Protein AF-A0A7H8R3N7-F1 (afdb_monomer_lite)

Sequence (811 aa):
MASFWAKKWQYFGLAKYKSLKTDEFDDAEKDSGVRRHLVHGSESTSSLSSGSGSKAQYDDDDEERGANHRSWSTRSKLLMVVNLVVFCSSLALFFTGFYRQSSMPNSAYRKVSTWSPVMDDMEIPFVEKQVQGGLFPATKAEDQLLGRREPSPETDDLWLDYEIQRPFLLTREQVIELGKDPEKTVKYPDDVFGLGTEAYMGGMDVFHVLHCFNTIRKEAFKDYYFDGEQYHMEGYGEESQPKRRHSELFWVHLRHCTDIIVQFLMCNADTTMTTMTWLETQERPWPDFSVNKKCVDFDTLVRWRDENALNISQAGLVRRPPGAPETKMSEEYWRIPLHGQSSLPQKMSSSNKTLGATRTEKLAQWAVNLQYQDIPQEVIERTKELFLDWLGCAIAGRHHPAVSAIARYTTEMGPTAGKKSEFVDGSIGFLTSPAFAGLVNGASSHVVEQDDLHNRSMMHPATVIFPAALAVAQDIQANGKEFIAACVVGYEVGCRVGEYLGKNHYEMFHSTATGGVIGVAAAVGHLLKLDLDRMLSAIGTAGTQAAGLWQFLIDASHSKQVHTGKACFDGIFAAYTARDGLLGPRDILEGPRGMGNAYGRGSTKPEAIDRNLGQEFAVLLSSFKWHASCRHTHPSVDALLSLMQDHGLKFDDIESVVARTYRAALDVLGLGGRGETVHQSKFTMGFVLAVAARNGQAMITDFTEQGLHDSALRNFQDRVVMEYDADIDSKFPEEWQGTVIVTCKSGQKITKSVEYLKGDPQIPLTRSELETKTRALFEYGGYKDAEQVETVIQRAWNLELENNLIGFSFK

pLDDT: mean 82.22, std 20.98, range [23.33, 98.94]

Structure (mmCIF, N/CA/C/O backbone):
data_AF-A0A7H8R3N7-F1
#
_entry.id   AF-A0A7H8R3N7-F1
#
loop_
_atom_site.group_PDB
_atom_site.id
_atom_site.type_symbol
_atom_site.label_atom_id
_atom_site.label_alt_id
_atom_site.label_comp_id
_atom_site.label_asym_id
_atom_site.label_entity_id
_atom_site.label_seq_id
_atom_site.pdbx_PDB_ins_code
_atom_site.Cartn_x
_atom_site.Cartn_y
_atom_site.Cartn_z
_atom_site.occupancy
_atom_site.B_iso_or_equiv
_atom_site.auth_seq_id
_atom_site.auth_comp_id
_atom_site.auth_asym_id
_atom_site.auth_atom_id
_atom_site.pdbx_PDB_model_num
ATOM 1 N N . MET A 1 1 ? 18.270 -25.392 -95.622 1.00 31.83 1 MET A N 1
ATOM 2 C CA . MET A 1 1 ? 17.411 -26.011 -94.588 1.00 31.83 1 MET A CA 1
ATOM 3 C C . MET A 1 1 ? 17.807 -25.569 -93.157 1.00 31.83 1 MET A C 1
ATOM 5 O O . MET A 1 1 ? 18.094 -26.412 -92.328 1.00 31.83 1 MET A O 1
ATOM 9 N N . ALA A 1 2 ? 17.858 -24.304 -92.725 1.00 34.06 2 ALA A N 1
ATOM 10 C CA . ALA A 1 2 ? 17.556 -23.016 -93.355 1.00 34.06 2 ALA A CA 1
ATOM 11 C C . ALA A 1 2 ? 16.335 -23.063 -94.284 1.00 34.06 2 ALA A C 1
ATOM 13 O O . ALA A 1 2 ? 16.510 -23.044 -95.499 1.00 34.06 2 ALA A O 1
ATOM 14 N N . SER A 1 3 ? 15.153 -23.286 -93.695 1.00 27.88 3 SER A N 1
ATOM 15 C CA . SER A 1 3 ? 13.813 -23.030 -94.274 1.00 27.88 3 SER A CA 1
ATOM 16 C C . SER A 1 3 ? 12.661 -23.517 -93.374 1.00 27.88 3 SER A C 1
ATOM 18 O O . SER A 1 3 ? 11.564 -22.984 -93.488 1.00 27.88 3 SER A O 1
ATOM 20 N N . PHE A 1 4 ? 12.886 -24.488 -92.473 1.00 27.09 4 PHE A N 1
ATOM 21 C CA . PHE A 1 4 ? 11.803 -25.144 -91.707 1.00 27.09 4 PHE A CA 1
ATOM 22 C C . PHE A 1 4 ? 11.621 -24.672 -90.247 1.00 27.09 4 PHE A C 1
ATOM 24 O O . PHE A 1 4 ? 10.642 -25.028 -89.609 1.00 27.09 4 PHE A O 1
ATOM 31 N N . TRP A 1 5 ? 12.490 -23.789 -89.738 1.00 29.97 5 TRP A N 1
ATOM 32 C CA . TRP A 1 5 ? 12.222 -23.003 -88.515 1.00 29.97 5 TRP A CA 1
ATOM 33 C C . TRP A 1 5 ? 11.365 -21.747 -88.793 1.00 29.97 5 TRP A C 1
ATOM 35 O O . TRP A 1 5 ? 11.292 -20.824 -87.984 1.00 29.97 5 TRP A O 1
ATOM 45 N N . ALA A 1 6 ? 10.707 -21.692 -89.954 1.00 26.34 6 ALA A N 1
ATOM 46 C CA . ALA A 1 6 ? 9.798 -20.619 -90.327 1.00 26.34 6 ALA A CA 1
ATOM 47 C C . ALA A 1 6 ? 8.346 -20.972 -89.955 1.00 26.34 6 ALA A C 1
ATOM 49 O O . ALA A 1 6 ? 7.845 -22.024 -90.337 1.00 26.34 6 ALA A O 1
ATOM 50 N N . LYS A 1 7 ? 7.648 -20.017 -89.319 1.00 25.73 7 LYS A N 1
ATOM 51 C CA . LYS A 1 7 ? 6.187 -19.994 -89.070 1.00 25.73 7 LYS A CA 1
ATOM 52 C C . LYS A 1 7 ? 5.615 -20.973 -88.021 1.00 25.73 7 LYS A C 1
ATOM 54 O O . LYS A 1 7 ? 4.729 -21.760 -88.337 1.00 25.73 7 LYS A O 1
ATOM 59 N N . LYS A 1 8 ? 5.940 -20.752 -86.741 1.00 26.33 8 LYS A N 1
ATOM 60 C CA . LYS A 1 8 ? 4.974 -20.135 -85.792 1.00 26.33 8 LYS A CA 1
ATOM 61 C C . LYS A 1 8 ? 5.592 -19.857 -84.413 1.00 26.33 8 LYS A C 1
ATOM 63 O O . LYS A 1 8 ? 5.417 -20.596 -83.455 1.00 26.33 8 LYS A O 1
ATOM 68 N N . TRP A 1 9 ? 6.231 -18.695 -84.310 1.00 25.81 9 TRP A N 1
ATOM 69 C CA . TRP A 1 9 ? 6.044 -17.843 -83.135 1.00 25.81 9 TRP A CA 1
ATOM 70 C C . TRP A 1 9 ? 4.734 -17.068 -83.326 1.00 25.81 9 TRP A C 1
ATOM 72 O O . TRP A 1 9 ? 4.599 -16.376 -84.333 1.00 25.81 9 TRP A O 1
ATOM 82 N N . GLN A 1 10 ? 3.791 -17.220 -82.397 1.00 24.61 10 GLN A N 1
ATOM 83 C CA . GLN A 1 10 ? 2.592 -16.397 -82.141 1.00 24.61 10 GLN A CA 1
ATOM 84 C C . GLN A 1 10 ? 1.836 -17.163 -81.040 1.00 24.61 10 GLN A C 1
ATOM 86 O O . GLN A 1 10 ? 1.342 -18.252 -81.306 1.00 24.61 10 GLN A O 1
ATOM 91 N N . TYR A 1 11 ? 1.818 -16.726 -79.783 1.00 23.48 11 TYR A N 1
ATOM 92 C CA . TYR A 1 11 ? 1.138 -15.513 -79.322 1.00 23.48 11 TYR A CA 1
ATOM 93 C C . TYR A 1 11 ? 1.874 -14.882 -78.112 1.00 23.48 11 TYR A C 1
ATOM 95 O O . TYR A 1 11 ? 2.079 -15.581 -77.133 1.00 23.48 11 TYR A O 1
ATOM 103 N N . PHE A 1 12 ? 2.226 -13.587 -78.233 1.00 24.69 12 PHE A N 1
ATOM 104 C CA . PHE A 1 12 ? 2.406 -12.511 -77.216 1.00 24.69 12 PHE A CA 1
ATOM 105 C C . PHE A 1 12 ? 3.053 -12.846 -75.845 1.00 24.69 12 PHE A C 1
ATOM 107 O O . PHE A 1 12 ? 2.667 -13.785 -75.174 1.00 24.69 12 PHE A O 1
ATOM 114 N N . GLY A 1 13 ? 4.029 -12.095 -75.317 1.00 24.45 13 GLY A N 1
ATOM 115 C CA . GLY A 1 13 ? 4.228 -10.631 -75.339 1.00 24.45 13 GLY A CA 1
ATOM 116 C C . GLY A 1 13 ? 4.019 -10.110 -73.900 1.00 24.45 13 GLY A C 1
ATOM 117 O O . GLY A 1 13 ? 3.072 -10.534 -73.260 1.00 24.45 13 GLY A O 1
ATOM 118 N N . LEU A 1 14 ? 4.846 -9.245 -73.301 1.00 26.91 14 LEU A N 1
ATOM 119 C CA . LEU A 1 14 ? 5.340 -7.962 -73.814 1.00 26.91 14 LEU A CA 1
ATOM 120 C C . LEU A 1 14 ? 6.541 -7.405 -73.005 1.00 26.91 14 LEU A C 1
ATOM 122 O O . LEU A 1 14 ? 6.677 -7.674 -71.822 1.00 26.91 14 LEU A O 1
ATOM 126 N N . ALA A 1 15 ? 7.312 -6.535 -73.675 1.00 25.20 15 ALA A N 1
ATOM 127 C CA . ALA A 1 15 ? 7.914 -5.278 -73.179 1.00 25.20 15 ALA A CA 1
ATOM 128 C C . ALA A 1 15 ? 8.802 -5.289 -71.904 1.00 25.20 15 ALA A C 1
ATOM 130 O O . ALA A 1 15 ? 8.335 -5.424 -70.786 1.00 25.20 15 ALA A O 1
ATOM 131 N N . LYS A 1 16 ? 10.120 -5.078 -72.062 1.00 24.58 16 LYS A N 1
ATOM 132 C CA . LYS A 1 16 ? 10.811 -3.768 -71.902 1.00 24.58 16 LYS A CA 1
ATOM 133 C C . LYS A 1 16 ? 10.695 -3.131 -70.502 1.00 24.58 16 LYS A C 1
ATOM 135 O O . LYS A 1 16 ? 9.652 -2.576 -70.196 1.00 24.58 16 LYS A O 1
ATOM 140 N N . TYR A 1 17 ? 11.840 -2.911 -69.847 1.00 23.33 17 TYR A N 1
ATOM 141 C CA . TYR A 1 17 ? 12.295 -1.540 -69.551 1.00 23.33 17 TYR A CA 1
ATOM 142 C C . TYR A 1 17 ? 13.833 -1.438 -69.555 1.00 23.33 17 TYR A C 1
ATOM 144 O O . TYR A 1 17 ? 14.530 -2.451 -69.534 1.00 23.33 17 TYR A O 1
ATOM 152 N N . LYS A 1 18 ? 14.352 -0.215 -69.721 1.00 25.56 18 LYS A N 1
ATOM 153 C CA . LYS A 1 18 ? 15.781 0.105 -69.919 1.00 25.56 18 LYS A CA 1
ATOM 154 C C . LYS A 1 18 ? 16.507 0.423 -68.606 1.00 25.56 18 LYS A C 1
ATOM 156 O O . LYS A 1 18 ? 15.899 0.911 -67.663 1.00 25.56 18 LYS A O 1
ATOM 161 N N . SER A 1 19 ? 17.826 0.241 -68.637 1.00 24.84 19 SER A N 1
ATOM 162 C CA . SER A 1 19 ? 18.806 0.745 -67.669 1.00 24.84 19 SER A CA 1
ATOM 163 C C . SER A 1 19 ? 18.938 2.275 -67.645 1.00 24.84 19 SER A C 1
ATOM 165 O O . SER A 1 19 ? 18.622 2.928 -68.638 1.00 24.84 19 SER A O 1
ATOM 167 N N . LEU A 1 20 ? 19.493 2.792 -66.537 1.00 23.84 20 LEU A N 1
ATOM 168 C CA . LEU A 1 20 ? 20.510 3.862 -66.382 1.00 23.84 20 LEU A CA 1
ATOM 169 C C . LEU A 1 20 ? 20.881 3.865 -64.869 1.00 23.84 20 LEU A C 1
ATOM 171 O O . LEU A 1 20 ? 19.971 3.888 -64.052 1.00 23.84 20 LEU A O 1
ATOM 175 N N . LYS A 1 21 ? 22.106 3.525 -64.431 1.00 25.42 21 LYS A N 1
ATOM 176 C CA . LYS A 1 21 ? 23.407 4.250 -64.434 1.00 25.42 21 LYS A CA 1
ATOM 177 C C . LYS A 1 21 ? 23.644 5.125 -63.184 1.00 25.42 21 LYS A C 1
ATOM 179 O O . LYS A 1 21 ? 22.903 6.079 -63.006 1.00 25.42 21 LYS A O 1
ATOM 184 N N . THR A 1 22 ? 24.719 4.808 -62.452 1.00 24.56 22 THR A N 1
ATOM 185 C CA . THR A 1 22 ? 25.706 5.650 -61.712 1.00 24.56 22 THR A CA 1
ATOM 186 C C . THR A 1 22 ? 26.640 4.635 -61.027 1.00 24.56 22 THR A C 1
ATOM 188 O O . THR A 1 22 ? 26.150 3.843 -60.228 1.00 24.56 22 THR A O 1
ATOM 191 N N . ASP A 1 23 ? 27.861 4.359 -61.492 1.00 26.38 23 ASP A N 1
ATOM 192 C CA . ASP A 1 23 ? 29.074 5.203 -61.555 1.00 26.38 23 ASP A CA 1
ATOM 193 C C . ASP A 1 23 ? 29.643 5.533 -60.147 1.00 26.38 23 ASP A C 1
ATOM 195 O O . ASP A 1 23 ? 28.999 6.245 -59.387 1.00 26.38 23 ASP A O 1
ATOM 199 N N . GLU A 1 24 ? 30.837 4.974 -59.874 1.00 27.67 24 GLU A N 1
ATOM 200 C CA . GLU A 1 24 ? 31.939 5.389 -58.966 1.00 27.67 24 GLU A CA 1
ATOM 201 C C . GLU A 1 24 ? 31.663 5.769 -57.488 1.00 27.67 24 GLU A C 1
ATOM 203 O O . GLU A 1 24 ? 30.911 6.690 -57.199 1.00 27.67 24 GLU A O 1
ATOM 208 N N . PHE A 1 25 ? 32.383 5.135 -56.544 1.00 24.77 25 PHE A N 1
ATOM 209 C CA . PHE A 1 25 ? 33.492 5.775 -55.798 1.00 24.77 25 PHE A CA 1
ATOM 210 C C . PHE A 1 25 ? 34.283 4.759 -54.942 1.00 24.77 25 PHE A C 1
ATOM 212 O O . PHE A 1 25 ? 33.699 3.890 -54.297 1.00 24.77 25 PHE A O 1
ATOM 219 N N . ASP A 1 26 ? 35.612 4.891 -54.967 1.00 26.94 26 ASP A N 1
ATOM 220 C CA . ASP A 1 26 ? 36.598 4.160 -54.151 1.00 26.94 26 ASP A CA 1
ATOM 221 C C . ASP A 1 26 ? 36.945 4.936 -52.853 1.00 26.94 26 ASP A C 1
ATOM 223 O O . ASP A 1 26 ? 36.468 6.053 -52.648 1.00 26.94 26 ASP A O 1
ATOM 227 N N . ASP A 1 27 ? 37.841 4.356 -52.043 1.00 27.66 27 ASP A N 1
ATOM 228 C CA . ASP A 1 27 ? 38.577 4.944 -50.903 1.00 27.66 27 ASP A CA 1
ATOM 229 C C . ASP A 1 27 ? 37.823 5.249 -49.586 1.00 27.66 27 ASP A C 1
ATOM 231 O O . ASP A 1 27 ? 37.059 6.204 -49.463 1.00 27.66 27 ASP A O 1
ATOM 235 N N . ALA A 1 28 ? 38.200 4.534 -48.512 1.00 27.09 28 ALA A N 1
ATOM 236 C CA . ALA A 1 28 ? 39.178 5.061 -47.539 1.00 27.09 28 ALA A CA 1
ATOM 237 C C . ALA A 1 28 ? 39.410 4.093 -46.354 1.00 27.09 28 ALA A C 1
ATOM 239 O O . ALA A 1 28 ? 38.568 3.952 -45.468 1.00 27.09 28 ALA A O 1
ATOM 240 N N . GLU A 1 29 ? 40.602 3.492 -46.273 1.00 26.83 29 GLU A N 1
ATOM 241 C CA . GLU A 1 29 ? 41.073 2.746 -45.096 1.00 26.83 29 GLU A CA 1
ATOM 242 C C . GLU A 1 29 ? 42.353 3.408 -44.542 1.00 26.83 29 GLU A C 1
ATOM 244 O O . GLU A 1 29 ? 43.325 3.532 -45.291 1.00 26.83 29 GLU A O 1
ATOM 249 N N . LYS A 1 30 ? 42.337 3.812 -43.250 1.00 27.97 30 LYS A N 1
ATOM 250 C CA . LYS A 1 30 ? 43.459 4.084 -42.295 1.00 27.97 30 LYS A CA 1
ATOM 251 C C . LYS A 1 30 ? 43.312 5.374 -41.472 1.00 27.97 30 LYS A C 1
ATOM 253 O O . LYS A 1 30 ? 43.502 6.464 -41.993 1.00 27.97 30 LYS A O 1
ATOM 258 N N . ASP A 1 31 ? 43.113 5.207 -40.164 1.00 27.38 31 ASP A N 1
ATOM 259 C CA . ASP A 1 31 ? 43.967 5.654 -39.032 1.00 27.38 31 ASP A CA 1
ATOM 260 C C . ASP A 1 31 ? 43.175 5.375 -37.734 1.00 27.38 31 ASP A C 1
ATOM 262 O O . ASP A 1 31 ? 41.951 5.327 -37.771 1.00 27.38 31 ASP A O 1
ATOM 266 N N . SER A 1 32 ? 43.710 5.185 -36.527 1.00 27.53 32 SER A N 1
ATOM 267 C CA . SER A 1 32 ? 45.048 4.917 -35.968 1.00 27.53 32 SER A CA 1
ATOM 268 C C . SER A 1 32 ? 44.759 4.174 -34.630 1.00 27.53 32 SER A C 1
ATOM 270 O O . SER A 1 32 ? 43.687 4.331 -34.059 1.00 27.53 32 SER A O 1
ATOM 272 N N . GLY A 1 33 ? 45.540 3.238 -34.087 1.00 23.78 33 GLY A N 1
ATOM 273 C CA . GLY A 1 33 ? 46.953 3.329 -33.735 1.00 23.78 33 GLY A CA 1
ATOM 274 C C . GLY A 1 33 ? 47.128 3.399 -32.204 1.00 23.78 33 GLY A C 1
ATOM 275 O O . GLY A 1 33 ? 47.174 4.488 -31.644 1.00 23.78 33 GLY A O 1
ATOM 276 N N . VAL A 1 34 ? 47.309 2.259 -31.517 1.00 27.36 34 VAL A N 1
ATOM 277 C CA . VAL A 1 34 ? 47.821 2.218 -30.126 1.00 27.36 34 VAL A CA 1
ATOM 278 C C . VAL A 1 34 ? 48.918 1.155 -29.995 1.00 27.36 34 VAL A C 1
ATOM 280 O O . VAL A 1 34 ? 48.714 -0.018 -30.288 1.00 27.36 34 VAL A O 1
ATOM 283 N N . ARG A 1 35 ? 50.106 1.581 -29.548 1.00 26.42 35 ARG A N 1
ATOM 284 C CA . ARG A 1 35 ? 51.284 0.732 -29.279 1.00 26.42 35 ARG A CA 1
ATOM 285 C C . ARG A 1 35 ? 51.283 0.204 -27.840 1.00 26.42 35 ARG A C 1
ATOM 287 O O . ARG A 1 35 ? 50.884 0.949 -26.949 1.00 26.42 35 ARG A O 1
ATOM 294 N N . ARG A 1 36 ? 51.950 -0.939 -27.599 1.00 25.83 36 ARG A N 1
ATOM 295 C CA . ARG A 1 36 ? 52.885 -1.149 -26.459 1.00 25.83 36 ARG A CA 1
ATOM 296 C C . ARG A 1 36 ? 53.741 -2.430 -26.616 1.00 25.83 36 ARG A C 1
ATOM 298 O O . ARG A 1 36 ? 53.231 -3.536 -26.533 1.00 25.83 36 ARG A O 1
ATOM 305 N N . HIS A 1 37 ? 55.042 -2.247 -26.880 1.00 26.31 37 HIS A N 1
ATOM 306 C CA . HIS A 1 37 ? 56.188 -2.648 -26.024 1.00 26.31 37 HIS A CA 1
ATOM 307 C C . HIS A 1 37 ? 55.896 -3.582 -24.814 1.00 26.31 37 HIS A C 1
ATOM 309 O O . HIS A 1 37 ? 54.904 -3.345 -24.137 1.00 26.31 37 HIS A O 1
ATOM 315 N N . LEU A 1 38 ? 56.710 -4.573 -24.387 1.00 24.27 38 LEU A N 1
ATOM 316 C CA . LEU A 1 38 ? 58.171 -4.878 -24.440 1.00 24.27 38 LEU A CA 1
ATOM 317 C C . LEU A 1 38 ? 58.366 -6.398 -24.086 1.00 24.27 38 LEU A C 1
ATOM 319 O O . LEU A 1 38 ? 57.584 -6.907 -23.299 1.00 24.27 38 LEU A O 1
ATOM 323 N N . VAL A 1 39 ? 59.217 -7.200 -24.758 1.00 24.89 39 VAL A N 1
ATOM 324 C CA . VAL A 1 39 ? 60.613 -7.632 -24.412 1.00 24.89 39 VAL A CA 1
ATOM 325 C C . VAL A 1 39 ? 60.831 -8.749 -23.341 1.00 24.89 39 VAL A C 1
ATOM 327 O O . VAL A 1 39 ? 60.337 -8.659 -22.227 1.00 24.89 39 VAL A O 1
ATOM 330 N N . HIS A 1 40 ? 61.738 -9.690 -23.698 1.00 26.03 40 HIS A N 1
ATOM 331 C CA . HIS A 1 40 ? 62.552 -10.665 -22.911 1.00 26.03 40 HIS A CA 1
ATOM 332 C C . HIS A 1 40 ? 62.044 -12.082 -22.529 1.00 26.03 40 HIS A C 1
ATOM 334 O O . HIS A 1 40 ? 60.860 -12.310 -22.326 1.00 26.03 40 HIS A O 1
ATOM 340 N N . GLY A 1 41 ? 63.018 -13.020 -22.442 1.00 24.64 41 GLY A N 1
ATOM 341 C CA . GLY A 1 41 ? 62.880 -14.451 -22.090 1.00 24.64 41 GLY A CA 1
ATOM 342 C C . GLY A 1 41 ? 63.238 -15.436 -23.230 1.00 24.64 41 GLY A C 1
ATOM 343 O O . GLY A 1 41 ? 62.337 -16.029 -23.801 1.00 24.64 41 GLY A O 1
ATOM 344 N N . SER A 1 42 ? 64.442 -15.489 -23.821 1.00 25.03 42 SER A N 1
ATOM 345 C CA . SER A 1 42 ? 65.704 -16.112 -23.345 1.00 25.03 42 SER A CA 1
ATOM 346 C C . SER A 1 42 ? 65.637 -17.592 -22.911 1.00 25.03 42 SER A C 1
ATOM 348 O O . SER A 1 42 ? 65.253 -17.859 -21.781 1.00 25.03 42 SER A O 1
ATOM 350 N N . GLU A 1 43 ? 66.099 -18.508 -23.778 1.00 26.75 43 GLU A N 1
ATOM 351 C CA . GLU A 1 43 ? 67.103 -19.589 -23.558 1.00 26.75 43 GLU A CA 1
ATOM 352 C C . GLU A 1 43 ? 67.170 -20.456 -24.849 1.00 26.75 43 GLU A C 1
ATOM 354 O O . GLU A 1 43 ? 66.146 -20.717 -25.467 1.00 26.75 43 GLU A O 1
ATOM 359 N N . SER A 1 44 ? 68.322 -20.674 -25.507 1.00 26.50 44 SER A N 1
ATOM 360 C CA . SER A 1 44 ? 69.424 -21.608 -25.173 1.00 26.50 44 SER A CA 1
ATOM 361 C C . SER A 1 44 ? 68.953 -23.083 -25.161 1.00 26.50 44 SER A C 1
ATOM 363 O O . SER A 1 44 ? 67.998 -23.386 -24.467 1.00 26.50 44 SER A O 1
ATOM 365 N N . THR A 1 45 ? 69.513 -24.079 -25.863 1.00 28.02 45 THR A N 1
ATOM 366 C CA . THR A 1 45 ? 70.598 -24.203 -26.873 1.00 28.02 45 THR A CA 1
ATOM 367 C C . THR A 1 45 ? 70.180 -25.326 -27.883 1.00 28.02 45 THR A C 1
ATOM 369 O O . THR A 1 45 ? 69.040 -25.768 -27.814 1.00 28.02 45 THR A O 1
ATOM 372 N N . SER A 1 46 ? 70.942 -25.865 -28.852 1.00 26.56 46 SER A N 1
ATOM 373 C CA . SER A 1 46 ? 72.376 -25.797 -29.197 1.00 26.56 46 SER A CA 1
ATOM 374 C C . SER A 1 46 ? 72.665 -26.022 -30.704 1.00 26.56 46 SER A C 1
ATOM 376 O O . SER A 1 46 ? 71.815 -26.383 -31.509 1.00 26.56 46 SER A O 1
ATOM 378 N N . SER A 1 47 ? 73.923 -25.749 -31.045 1.00 25.86 47 SER A N 1
ATOM 379 C CA . SER A 1 47 ? 74.718 -25.982 -32.258 1.00 25.86 47 SER A CA 1
ATOM 380 C C . SER A 1 47 ? 74.799 -27.410 -32.823 1.00 25.86 47 SER A C 1
ATOM 382 O O . SER A 1 47 ? 74.885 -28.355 -32.045 1.00 25.86 47 SER A O 1
ATOM 384 N N . LEU A 1 48 ? 75.020 -27.518 -34.146 1.00 27.28 48 LEU A N 1
ATOM 385 C CA . LEU A 1 48 ? 76.188 -28.164 -34.806 1.00 27.28 48 LEU A CA 1
ATOM 386 C C . LEU A 1 48 ? 76.091 -27.946 -36.342 1.00 27.28 48 LEU A C 1
ATOM 388 O O . LEU A 1 48 ? 75.126 -28.352 -36.975 1.00 27.28 48 LEU A O 1
ATOM 392 N N . SER A 1 49 ? 76.933 -27.071 -36.913 1.00 27.33 49 SER A N 1
ATOM 393 C CA . SER A 1 49 ? 78.102 -27.409 -37.765 1.00 27.33 49 SER A CA 1
ATOM 394 C C . SER A 1 49 ? 77.734 -28.009 -39.145 1.00 27.33 49 SER A C 1
ATOM 396 O O . SER A 1 49 ? 77.296 -29.149 -39.210 1.00 27.33 49 SER A O 1
ATOM 398 N N . SER A 1 50 ? 77.771 -27.296 -40.281 1.00 27.12 50 SER A N 1
ATOM 399 C CA . SER A 1 50 ? 78.874 -26.578 -40.973 1.00 27.12 50 SER A CA 1
ATOM 400 C C . SER A 1 50 ? 79.387 -27.358 -42.194 1.00 27.12 50 SER A C 1
ATOM 402 O O . SER A 1 50 ? 79.739 -28.526 -42.065 1.00 27.12 50 SER A O 1
ATOM 404 N N . GLY A 1 51 ? 79.515 -26.682 -43.339 1.00 27.16 51 GLY A N 1
ATOM 405 C CA . GLY A 1 51 ? 80.125 -27.208 -44.570 1.00 27.16 51 GLY A CA 1
ATOM 406 C C . GLY A 1 51 ? 79.467 -26.592 -45.811 1.00 27.16 51 GLY A C 1
ATOM 407 O O . GLY A 1 51 ? 78.417 -27.048 -46.241 1.00 27.16 51 GLY A O 1
ATOM 408 N N . SER A 1 52 ? 79.899 -25.418 -46.288 1.00 27.86 52 SER A N 1
ATOM 409 C CA . SER A 1 52 ? 80.918 -25.276 -47.353 1.00 27.86 52 SER A CA 1
ATOM 410 C C . SER A 1 52 ? 80.685 -26.243 -48.533 1.00 27.86 52 SER A C 1
ATOM 412 O O . SER A 1 52 ? 80.865 -27.442 -48.372 1.00 27.86 52 SER A O 1
ATOM 414 N N . GLY A 1 53 ? 80.317 -25.840 -49.749 1.00 25.64 53 GLY A N 1
ATOM 415 C CA . GLY A 1 53 ? 80.333 -24.513 -50.357 1.00 25.64 53 GLY A CA 1
ATOM 416 C C . GLY A 1 53 ? 81.490 -24.372 -51.347 1.00 25.64 53 GLY A C 1
ATOM 417 O O . GLY A 1 53 ? 82.627 -24.178 -50.935 1.00 25.64 53 GLY A O 1
ATOM 418 N N . SER A 1 54 ? 81.174 -24.378 -52.642 1.00 27.62 54 SER A N 1
ATOM 419 C CA . SER A 1 54 ? 81.872 -23.582 -53.656 1.00 27.62 54 SER A CA 1
ATOM 420 C C . SER A 1 54 ? 80.982 -23.415 -54.892 1.00 27.62 54 SER A C 1
ATOM 422 O O . SER A 1 54 ? 80.290 -24.336 -55.321 1.00 27.62 54 SER A O 1
ATOM 424 N N . LYS A 1 55 ? 80.989 -22.205 -55.456 1.00 33.75 55 LYS A N 1
ATOM 425 C CA . LYS A 1 55 ? 80.669 -21.981 -56.868 1.00 33.75 55 LYS A CA 1
ATOM 426 C C . LYS A 1 55 ? 81.976 -22.105 -57.645 1.00 33.75 55 LYS A C 1
ATOM 428 O O . LYS A 1 55 ? 82.964 -21.504 -57.230 1.00 33.75 55 LYS A O 1
ATOM 433 N N . ALA A 1 56 ? 81.940 -22.754 -58.798 1.00 30.36 56 ALA A N 1
ATOM 434 C CA . ALA A 1 56 ? 82.791 -22.418 -59.933 1.00 30.36 56 ALA A CA 1
ATOM 435 C C . ALA A 1 56 ? 82.002 -22.710 -61.218 1.00 30.36 56 ALA A C 1
ATOM 437 O O . ALA A 1 56 ? 81.138 -23.584 -61.235 1.00 30.36 56 ALA A O 1
ATOM 438 N N . GLN A 1 57 ? 82.250 -21.902 -62.239 1.00 31.20 57 GLN A N 1
ATOM 439 C CA . GLN A 1 57 ? 81.524 -21.805 -63.508 1.00 31.20 57 GLN A CA 1
ATOM 440 C C . GLN A 1 57 ? 82.567 -21.842 -64.642 1.00 31.20 57 GLN A C 1
ATOM 442 O O . GLN A 1 57 ? 83.753 -21.722 -64.331 1.00 31.20 57 GLN A O 1
ATOM 447 N N . TYR A 1 58 ? 82.104 -21.916 -65.897 1.00 29.48 58 TYR A N 1
ATOM 448 C CA . TYR A 1 58 ? 82.876 -21.929 -67.156 1.00 29.48 58 TYR A CA 1
ATOM 449 C C . TYR A 1 58 ? 83.396 -23.332 -67.554 1.00 29.48 58 TYR A C 1
ATOM 451 O O . TYR A 1 58 ? 83.748 -24.120 -66.678 1.00 29.48 58 TYR A O 1
ATOM 459 N N . ASP A 1 59 ? 83.381 -23.747 -68.829 1.00 30.91 59 ASP A N 1
ATOM 460 C CA . ASP A 1 59 ? 83.136 -23.010 -70.093 1.00 30.91 59 ASP A CA 1
ATOM 461 C C . ASP A 1 59 ? 82.215 -23.765 -71.087 1.00 30.91 59 ASP A C 1
ATOM 463 O O . ASP A 1 59 ? 81.793 -24.894 -70.821 1.00 30.91 59 ASP A O 1
ATOM 467 N N . ASP A 1 60 ? 81.887 -23.093 -72.198 1.00 37.22 60 ASP A N 1
ATOM 468 C CA . ASP A 1 60 ? 81.132 -23.589 -73.364 1.00 37.22 60 ASP A CA 1
ATOM 469 C C . ASP A 1 60 ? 81.816 -24.761 -74.110 1.00 37.22 60 ASP A C 1
ATOM 471 O O . ASP A 1 60 ? 83.038 -24.898 -74.077 1.00 37.22 60 ASP A O 1
ATOM 475 N N . ASP A 1 61 ? 81.018 -25.599 -74.793 1.00 32.88 61 ASP A N 1
ATOM 476 C CA . ASP A 1 61 ? 81.092 -25.765 -76.263 1.00 32.88 61 ASP A CA 1
ATOM 477 C C . ASP A 1 61 ? 80.063 -26.796 -76.807 1.00 32.88 61 ASP A C 1
ATOM 479 O O . ASP A 1 61 ? 80.025 -27.958 -76.405 1.00 32.88 61 ASP A O 1
ATOM 483 N N . ASP A 1 62 ? 79.263 -26.313 -77.764 1.00 34.62 62 ASP A N 1
ATOM 484 C CA . ASP A 1 62 ? 78.728 -26.959 -78.979 1.00 34.62 62 ASP A CA 1
ATOM 485 C C . ASP A 1 62 ? 77.776 -28.195 -79.042 1.00 34.62 62 ASP A C 1
ATOM 487 O O . ASP A 1 62 ? 77.748 -29.128 -78.243 1.00 34.62 62 ASP A O 1
ATOM 491 N N . GLU A 1 63 ? 77.020 -28.155 -80.154 1.00 33.16 63 GLU A N 1
ATOM 492 C CA . GLU A 1 63 ? 76.281 -29.195 -80.903 1.00 33.16 63 GLU A CA 1
ATOM 493 C C . GLU A 1 63 ? 74.933 -29.801 -80.415 1.00 33.16 63 GLU A C 1
ATOM 495 O O . GLU A 1 63 ? 74.809 -30.628 -79.511 1.00 33.16 63 GLU A O 1
ATOM 500 N N . GLU A 1 64 ? 73.898 -29.443 -81.193 1.00 43.62 64 GLU A N 1
ATOM 501 C CA . GLU A 1 64 ? 72.651 -30.156 -81.520 1.00 43.62 64 GLU A CA 1
ATOM 502 C C . GLU A 1 64 ? 72.322 -31.485 -80.802 1.00 43.62 64 GLU A C 1
ATOM 504 O O . GLU A 1 64 ? 72.768 -32.561 -81.211 1.00 43.62 64 GLU A O 1
ATOM 509 N N . ARG A 1 65 ? 71.317 -31.474 -79.905 1.00 36.56 65 ARG A N 1
ATOM 510 C CA . ARG A 1 65 ? 70.411 -32.633 -79.724 1.00 36.56 65 ARG A CA 1
ATOM 511 C C . ARG A 1 65 ? 68.946 -32.223 -79.599 1.00 36.56 65 ARG A C 1
ATOM 513 O O . ARG A 1 65 ? 68.567 -31.428 -78.745 1.00 36.56 65 ARG A O 1
ATOM 520 N N . GLY A 1 66 ? 68.124 -32.795 -80.479 1.00 35.50 66 GLY A N 1
ATOM 521 C CA . GLY A 1 66 ? 66.727 -32.413 -80.668 1.00 35.50 66 GLY A CA 1
ATOM 522 C C . GLY A 1 66 ? 65.785 -32.749 -79.508 1.00 35.50 66 GLY A C 1
ATOM 523 O O . GLY A 1 66 ? 66.059 -33.589 -78.648 1.00 35.50 66 GLY A O 1
ATOM 524 N N . ALA A 1 67 ? 64.616 -32.107 -79.541 1.00 50.84 67 ALA A N 1
ATOM 525 C CA . ALA A 1 67 ? 63.520 -32.340 -78.612 1.00 50.84 67 ALA A CA 1
ATOM 526 C C . ALA A 1 67 ? 63.071 -33.811 -78.628 1.00 50.84 67 ALA A C 1
ATOM 528 O O . ALA A 1 67 ? 62.444 -34.270 -79.581 1.00 50.84 67 ALA A O 1
ATOM 529 N N . ASN A 1 68 ? 63.337 -34.538 -77.541 1.00 42.34 68 ASN A N 1
ATOM 530 C CA . ASN A 1 68 ? 62.827 -35.891 -77.344 1.00 42.34 68 ASN A CA 1
ATOM 531 C C . ASN A 1 68 ? 61.785 -35.913 -76.222 1.00 42.34 68 ASN A C 1
ATOM 533 O O . ASN A 1 68 ? 62.098 -35.798 -75.035 1.00 42.34 68 ASN A O 1
ATOM 537 N N . HIS A 1 69 ? 60.522 -36.080 -76.623 1.00 50.62 69 HIS A N 1
ATOM 538 C CA . HIS A 1 69 ? 59.391 -36.284 -75.724 1.00 50.62 69 HIS A CA 1
ATOM 539 C C . HIS A 1 69 ? 59.698 -37.379 -74.691 1.00 50.62 69 HIS A C 1
ATOM 541 O O . HIS A 1 69 ? 59.884 -38.544 -75.048 1.00 50.62 69 HIS A O 1
ATOM 547 N N . ARG A 1 70 ? 59.621 -37.051 -73.392 1.00 54.38 70 ARG A N 1
ATOM 548 C CA . ARG A 1 70 ? 59.472 -38.072 -72.342 1.00 54.38 70 ARG A CA 1
ATOM 549 C C . ARG A 1 70 ? 58.128 -38.775 -72.535 1.00 54.38 70 ARG A C 1
ATOM 551 O O . ARG A 1 70 ? 57.096 -38.319 -72.042 1.00 54.38 70 ARG A O 1
ATOM 558 N N . SER A 1 71 ? 58.132 -39.880 -73.279 1.00 60.59 71 SER A N 1
ATOM 559 C CA . SER A 1 71 ? 56.935 -40.693 -73.466 1.00 60.59 71 SER A CA 1
ATOM 560 C C . SER A 1 71 ? 56.485 -41.222 -72.103 1.00 60.59 71 SER A C 1
ATOM 562 O O . SER A 1 71 ? 57.267 -41.849 -71.385 1.00 60.59 71 SER A O 1
ATOM 564 N N . TRP A 1 72 ? 55.238 -40.942 -71.723 1.00 64.19 72 TRP A N 1
ATOM 565 C CA . TRP A 1 72 ? 54.691 -41.423 -70.457 1.00 64.19 72 TRP A CA 1
ATOM 566 C C . TRP A 1 72 ? 54.705 -42.953 -70.447 1.00 64.19 72 TRP A C 1
ATOM 568 O O . TRP A 1 72 ? 54.217 -43.577 -71.396 1.00 64.19 72 TRP A O 1
ATOM 578 N N . SER A 1 73 ? 55.230 -43.548 -69.371 1.00 75.38 73 SER A N 1
ATOM 579 C CA . SER A 1 73 ? 55.242 -45.005 -69.217 1.00 75.38 73 SER A CA 1
ATOM 580 C C . SER A 1 73 ? 53.819 -45.566 -69.307 1.00 75.38 73 SER A C 1
ATOM 582 O O . SER A 1 73 ? 52.855 -44.892 -68.930 1.00 75.38 73 SER A O 1
ATOM 584 N N . THR A 1 74 ? 53.664 -46.813 -69.754 1.00 75.06 74 THR A N 1
ATOM 585 C CA . THR A 1 74 ? 52.344 -47.463 -69.837 1.00 75.06 74 THR A CA 1
ATOM 586 C C . THR A 1 74 ? 51.616 -47.450 -68.487 1.00 75.06 74 THR A C 1
ATOM 588 O O . THR A 1 74 ? 50.408 -47.239 -68.449 1.00 75.06 74 THR A O 1
ATOM 591 N N . ARG A 1 75 ? 52.355 -47.559 -67.368 1.00 77.38 75 ARG A N 1
ATOM 592 C CA . ARG A 1 75 ? 51.814 -47.415 -66.004 1.00 77.38 75 ARG A CA 1
ATOM 593 C C . ARG A 1 75 ? 51.328 -45.992 -65.709 1.00 77.38 75 ARG A C 1
ATOM 595 O O . ARG A 1 75 ? 50.254 -45.834 -65.148 1.00 77.38 75 ARG A O 1
ATOM 602 N N . SER A 1 76 ? 52.075 -44.965 -66.116 1.00 78.88 76 SER A N 1
ATOM 603 C CA . SER A 1 76 ? 51.690 -43.555 -65.941 1.00 78.88 76 SER A CA 1
ATOM 604 C C . SER A 1 76 ? 50.447 -43.198 -66.763 1.00 78.88 76 SER A C 1
ATOM 606 O O . SER A 1 76 ? 49.555 -42.524 -66.259 1.00 78.88 76 SER A O 1
ATOM 608 N N . LYS A 1 77 ? 50.352 -43.693 -68.006 1.00 81.31 77 LYS A N 1
ATOM 609 C CA . LYS A 1 77 ? 49.155 -43.541 -68.851 1.00 81.31 77 LYS A CA 1
ATOM 610 C C . LYS A 1 77 ? 47.946 -44.253 -68.240 1.00 81.31 77 LYS A C 1
ATOM 612 O O . LYS A 1 77 ? 46.877 -43.660 -68.164 1.00 81.31 77 LYS A O 1
ATOM 617 N N . LEU A 1 78 ? 48.126 -45.484 -67.751 1.00 84.12 78 LEU A N 1
ATOM 618 C CA . LEU A 1 78 ? 47.070 -46.246 -67.080 1.00 84.12 78 LEU A CA 1
ATOM 619 C C . LEU A 1 78 ? 46.577 -45.537 -65.809 1.00 84.12 78 LEU A C 1
ATOM 621 O O . LEU A 1 78 ? 45.376 -45.368 -65.643 1.00 84.12 78 LEU A O 1
ATOM 625 N N . LEU A 1 79 ? 47.486 -45.058 -64.953 1.00 85.44 79 LEU A N 1
ATOM 626 C CA . LEU A 1 79 ? 47.136 -44.288 -63.753 1.00 85.44 79 LEU A CA 1
ATOM 627 C C . LEU A 1 79 ? 46.406 -42.984 -64.090 1.00 85.44 79 LEU A C 1
ATOM 629 O O . LEU A 1 79 ? 45.452 -42.636 -63.400 1.00 85.44 79 LEU A O 1
ATOM 633 N N . MET A 1 80 ? 46.806 -42.276 -65.148 1.00 86.31 80 MET A N 1
ATOM 634 C CA . MET A 1 80 ? 46.104 -41.072 -65.601 1.00 86.31 80 MET A CA 1
ATOM 635 C C . MET A 1 80 ? 44.677 -41.393 -66.067 1.00 86.31 80 MET A C 1
ATOM 637 O O . MET A 1 80 ? 43.746 -40.699 -65.672 1.00 86.31 80 MET A O 1
ATOM 641 N N . VAL A 1 81 ? 44.489 -42.468 -66.843 1.00 87.88 81 VAL A N 1
ATOM 642 C CA . VAL A 1 81 ? 43.160 -42.932 -67.281 1.00 87.88 81 VAL A CA 1
ATOM 643 C C . VAL A 1 81 ? 42.299 -43.361 -66.090 1.00 87.88 81 VAL A C 1
ATOM 645 O O . VAL A 1 81 ? 41.142 -42.964 -66.019 1.00 87.88 81 VAL A O 1
ATOM 648 N N . VAL A 1 82 ? 42.851 -44.101 -65.123 1.00 90.94 82 VAL A N 1
ATOM 649 C CA . VAL A 1 82 ? 42.128 -44.499 -63.901 1.00 90.94 82 VAL A CA 1
ATOM 650 C C . VAL A 1 82 ? 41.698 -43.274 -63.089 1.00 90.94 82 VAL A C 1
ATOM 652 O O . VAL A 1 82 ? 40.539 -43.198 -62.693 1.00 90.94 82 VAL A O 1
ATOM 655 N N . ASN A 1 83 ? 42.575 -42.284 -62.894 1.00 90.75 83 ASN A N 1
ATOM 656 C CA . ASN A 1 83 ? 42.210 -41.042 -62.202 1.00 90.75 83 ASN A CA 1
ATOM 657 C C . ASN A 1 83 ? 41.146 -40.236 -62.965 1.00 90.75 83 ASN A C 1
ATOM 659 O O . ASN A 1 83 ? 40.249 -39.686 -62.337 1.00 90.75 83 ASN A O 1
ATOM 663 N N . LEU A 1 84 ? 41.198 -40.206 -64.302 1.00 92.00 84 LEU A N 1
ATOM 664 C CA . LEU A 1 84 ? 40.159 -39.592 -65.138 1.00 92.00 84 LEU A CA 1
ATOM 665 C C . LEU A 1 84 ? 38.808 -40.300 -64.988 1.00 92.00 84 LEU A C 1
ATOM 667 O O . LEU A 1 84 ? 37.798 -39.628 -64.805 1.00 92.00 84 LEU A O 1
ATOM 671 N N . VAL A 1 85 ? 38.783 -41.637 -65.001 1.00 92.62 85 VAL A N 1
ATOM 672 C CA . VAL A 1 85 ? 37.556 -42.415 -64.764 1.00 92.62 85 VAL A CA 1
ATOM 673 C C . VAL A 1 85 ? 37.007 -42.137 -63.366 1.00 92.62 85 VAL A C 1
ATOM 675 O O . VAL A 1 85 ? 35.835 -41.802 -63.250 1.00 92.62 85 VAL A O 1
ATOM 678 N N . VAL A 1 86 ? 37.841 -42.180 -62.321 1.00 93.69 86 VAL A N 1
ATOM 679 C CA . VAL A 1 86 ? 37.420 -41.866 -60.943 1.00 93.69 86 VAL A CA 1
ATOM 680 C C . VAL A 1 86 ? 36.888 -40.433 -60.834 1.00 93.69 86 VAL A C 1
ATOM 682 O O . VAL A 1 86 ? 35.824 -40.229 -60.261 1.00 93.69 86 VAL A O 1
ATOM 685 N N . PHE A 1 87 ? 37.565 -39.444 -61.421 1.00 93.00 87 PHE A N 1
ATOM 686 C CA . PHE A 1 87 ? 37.123 -38.047 -61.410 1.00 93.00 87 PHE A CA 1
ATOM 687 C C . PHE A 1 87 ? 35.783 -37.857 -62.135 1.00 93.00 87 PHE A C 1
ATOM 689 O O . PHE A 1 87 ? 34.868 -37.245 -61.586 1.00 93.00 87 PHE A O 1
ATOM 696 N N . CYS A 1 88 ? 35.623 -38.431 -63.331 1.00 93.12 88 CYS A N 1
ATOM 697 C CA . CYS A 1 88 ? 34.366 -38.388 -64.077 1.00 93.12 88 CYS A CA 1
ATOM 698 C C . CYS A 1 88 ? 33.231 -39.135 -63.358 1.00 93.12 88 CYS A C 1
ATOM 700 O O . CYS A 1 88 ? 32.102 -38.650 -63.358 1.00 93.12 88 CYS A O 1
ATOM 702 N N . SER A 1 89 ? 33.511 -40.267 -62.704 1.00 90.81 89 SER A N 1
ATOM 703 C CA . SER A 1 89 ? 32.540 -40.982 -61.867 1.00 90.81 89 SER A CA 1
ATOM 704 C C . SER A 1 89 ? 32.135 -40.168 -60.637 1.00 90.81 89 SER A C 1
ATOM 706 O O . SER A 1 89 ? 30.947 -40.082 -60.341 1.00 90.81 89 SER A O 1
ATOM 708 N N . SER A 1 90 ? 33.079 -39.510 -59.959 1.00 92.06 90 SER A N 1
ATOM 709 C CA . SER A 1 90 ? 32.790 -38.611 -58.835 1.00 92.06 90 SER A CA 1
ATOM 710 C C . SER A 1 90 ? 31.968 -37.394 -59.266 1.00 92.06 90 SER A C 1
ATOM 712 O O . SER A 1 90 ? 31.017 -37.038 -58.574 1.00 92.06 90 SER A O 1
ATOM 714 N N . LEU A 1 91 ? 32.254 -36.798 -60.433 1.00 91.31 91 LEU A N 1
ATOM 715 C CA . LEU A 1 91 ? 31.391 -35.766 -61.021 1.00 91.31 91 LEU A CA 1
ATOM 716 C C . LEU A 1 91 ? 29.989 -36.314 -61.304 1.00 91.31 91 LEU A C 1
ATOM 718 O O . LEU A 1 91 ? 29.008 -35.676 -60.937 1.00 91.31 91 LEU A O 1
ATOM 722 N N . ALA A 1 92 ? 29.874 -37.489 -61.926 1.00 88.44 92 ALA A N 1
ATOM 723 C CA . ALA A 1 92 ? 28.578 -38.092 -62.224 1.00 88.44 92 ALA A CA 1
ATOM 724 C C . ALA A 1 92 ? 27.764 -38.362 -60.947 1.00 88.44 92 ALA A C 1
ATOM 726 O O . ALA A 1 92 ? 26.571 -38.071 -60.920 1.00 88.44 92 ALA A O 1
ATOM 727 N N . LEU A 1 93 ? 28.395 -38.840 -59.870 1.00 88.38 93 LEU A N 1
ATOM 728 C CA . LEU A 1 93 ? 27.759 -39.027 -58.560 1.00 88.38 93 LEU A CA 1
ATOM 729 C C . LEU A 1 93 ? 27.353 -37.693 -57.909 1.00 88.38 93 LEU A C 1
ATOM 731 O O . LEU A 1 93 ? 26.252 -37.587 -57.375 1.00 88.38 93 LEU A O 1
ATOM 735 N N . PHE A 1 94 ? 28.187 -36.655 -58.008 1.00 84.56 94 PHE A N 1
ATOM 736 C CA . PHE A 1 94 ? 27.863 -35.314 -57.512 1.00 84.56 94 PHE A CA 1
ATOM 737 C C . PHE A 1 94 ? 26.668 -34.698 -58.259 1.00 84.56 94 PHE A C 1
ATOM 739 O O . PHE A 1 94 ? 25.700 -34.261 -57.637 1.00 84.56 94 PHE A O 1
ATOM 746 N N . PHE A 1 95 ? 26.688 -34.722 -59.595 1.00 83.50 95 PHE A N 1
ATOM 747 C CA . PHE A 1 95 ? 25.607 -34.182 -60.421 1.00 83.50 95 PHE A CA 1
ATOM 748 C C . PHE A 1 95 ? 24.319 -35.005 -60.325 1.00 83.50 95 PHE A C 1
ATOM 750 O O . PHE A 1 95 ? 23.243 -34.413 -60.287 1.00 83.50 95 PHE A O 1
ATOM 757 N N . THR A 1 96 ? 24.387 -36.337 -60.226 1.00 80.06 96 THR A N 1
ATOM 758 C CA . THR A 1 96 ? 23.183 -37.158 -59.990 1.00 80.06 96 THR A CA 1
ATOM 759 C C . THR A 1 96 ? 22.618 -36.954 -58.587 1.00 80.06 96 THR A C 1
ATOM 761 O O . THR A 1 96 ? 21.401 -36.882 -58.457 1.00 80.06 96 THR A O 1
ATOM 764 N N . GLY A 1 97 ? 23.453 -36.774 -57.558 1.00 74.44 97 GLY A N 1
ATOM 765 C CA . GLY A 1 97 ? 23.002 -36.401 -56.213 1.00 74.44 97 GLY A CA 1
ATOM 766 C C . GLY A 1 97 ? 22.282 -35.047 -56.190 1.00 74.44 97 GLY A C 1
ATOM 767 O O . GLY A 1 97 ? 21.148 -34.956 -55.720 1.00 74.44 97 GLY A O 1
ATOM 768 N N . PHE A 1 98 ? 22.896 -34.015 -56.778 1.00 75.25 98 PHE A N 1
ATOM 769 C CA . PHE A 1 98 ? 22.322 -32.667 -56.868 1.00 75.25 98 PHE A CA 1
ATOM 770 C C . PHE A 1 98 ? 21.030 -32.626 -57.702 1.00 75.25 98 PHE A C 1
ATOM 772 O O . PHE A 1 98 ? 20.036 -32.017 -57.298 1.00 75.25 98 PHE A O 1
ATOM 779 N N . TYR A 1 99 ? 21.011 -33.318 -58.846 1.00 73.62 99 TYR A N 1
ATOM 780 C CA . TYR A 1 99 ? 19.818 -33.442 -59.682 1.00 73.62 99 TYR A CA 1
ATOM 781 C C . TYR A 1 99 ? 18.696 -34.172 -58.938 1.00 73.62 99 TYR A C 1
ATOM 783 O O . TYR A 1 99 ? 17.582 -33.662 -58.885 1.00 73.62 99 TYR A O 1
ATOM 791 N N . ARG A 1 100 ? 19.002 -35.299 -58.275 1.00 69.94 100 ARG A N 1
ATOM 792 C CA . ARG A 1 100 ? 18.026 -36.080 -57.502 1.00 69.94 100 ARG A CA 1
ATOM 793 C C . ARG A 1 100 ? 17.411 -35.270 -56.363 1.00 69.94 100 ARG A C 1
ATOM 795 O O . ARG A 1 100 ? 16.208 -35.361 -56.162 1.00 69.94 100 ARG A O 1
ATOM 802 N N . GLN A 1 101 ? 18.198 -34.454 -55.656 1.00 65.19 101 GLN A N 1
ATOM 803 C CA . GLN A 1 101 ? 17.680 -33.569 -54.605 1.00 65.19 101 GLN A CA 1
ATOM 804 C C . GLN A 1 101 ? 16.772 -32.462 -55.173 1.00 65.19 101 GLN A C 1
ATOM 806 O O . GLN A 1 101 ? 15.789 -32.081 -54.539 1.00 65.19 101 GLN A O 1
ATOM 811 N N . SER A 1 102 ? 17.084 -31.970 -56.375 1.00 65.50 102 SER A N 1
ATOM 812 C CA . SER A 1 102 ? 16.301 -30.945 -57.078 1.00 65.50 102 SER A CA 1
ATOM 813 C C . SER A 1 102 ? 14.984 -31.488 -57.650 1.00 65.50 102 SER A C 1
ATOM 815 O O . SER A 1 102 ? 13.997 -30.759 -57.706 1.00 65.50 102 SER A O 1
ATOM 817 N N . SER A 1 103 ? 14.965 -32.764 -58.052 1.00 69.50 103 SER A N 1
ATOM 818 C CA . SER A 1 103 ? 13.851 -33.428 -58.741 1.00 69.50 103 SER A CA 1
ATOM 819 C C . SER A 1 103 ? 12.923 -34.250 -57.836 1.00 69.50 103 SER A C 1
ATOM 821 O O . SER A 1 103 ? 12.106 -35.009 -58.354 1.00 69.50 103 SER A O 1
ATOM 823 N N . MET A 1 104 ? 13.047 -34.168 -56.505 1.00 78.62 104 MET A N 1
ATOM 824 C CA . MET A 1 104 ? 12.066 -34.790 -55.603 1.00 78.62 104 MET A CA 1
ATOM 825 C C . MET A 1 104 ? 10.712 -34.058 -55.685 1.00 78.62 104 MET A C 1
ATOM 827 O O . MET A 1 104 ? 10.710 -32.822 -55.706 1.00 78.62 104 MET A O 1
ATOM 831 N N . PRO A 1 105 ? 9.570 -34.774 -55.658 1.00 82.12 105 PRO A N 1
ATOM 832 C CA . PRO A 1 105 ? 8.255 -34.157 -55.508 1.00 82.12 105 PRO A CA 1
ATOM 833 C C . PRO A 1 105 ? 8.224 -33.220 -54.300 1.00 82.12 105 PRO A C 1
ATOM 835 O O . PRO A 1 105 ? 8.768 -33.536 -53.237 1.00 82.12 105 PRO A O 1
ATOM 838 N N . ASN A 1 106 ? 7.619 -32.043 -54.464 1.00 89.06 106 ASN A N 1
ATOM 839 C CA . ASN A 1 106 ? 7.511 -31.028 -53.414 1.00 89.06 106 ASN A CA 1
ATOM 840 C C . ASN A 1 106 ? 8.866 -30.581 -52.806 1.00 89.06 106 ASN A C 1
ATOM 842 O O . ASN A 1 106 ? 8.918 -30.153 -51.653 1.00 89.06 106 ASN A O 1
ATOM 846 N N . SER A 1 107 ? 9.977 -30.637 -53.559 1.00 85.62 107 SER A N 1
ATOM 847 C CA . SER A 1 107 ? 11.331 -30.295 -53.068 1.00 85.62 107 SER A CA 1
ATOM 848 C C . SER A 1 107 ? 11.465 -28.887 -52.466 1.00 85.62 107 SER A C 1
ATOM 850 O O . SER A 1 107 ? 12.295 -28.677 -51.580 1.00 85.62 107 SER A O 1
ATOM 852 N N . ALA A 1 108 ? 10.646 -27.924 -52.902 1.00 83.88 108 ALA A N 1
ATOM 853 C CA . ALA A 1 108 ? 10.550 -26.599 -52.289 1.00 83.88 108 ALA A CA 1
ATOM 854 C C . ALA A 1 108 ? 9.795 -26.631 -50.947 1.00 83.88 108 ALA A C 1
ATOM 856 O O . ALA A 1 108 ? 10.276 -26.078 -49.961 1.00 83.88 108 ALA A O 1
ATOM 857 N N . TYR A 1 109 ? 8.667 -27.340 -50.881 1.00 85.69 109 TYR A N 1
ATOM 858 C CA . TYR A 1 109 ? 7.845 -27.488 -49.676 1.00 85.69 109 TYR A CA 1
ATOM 859 C C . TYR A 1 109 ? 8.599 -28.224 -48.554 1.00 85.69 109 TYR A C 1
ATOM 861 O O . TYR A 1 109 ? 8.603 -27.795 -47.401 1.00 85.69 109 TYR A O 1
ATOM 869 N N . ARG A 1 110 ? 9.383 -29.252 -48.914 1.00 87.94 110 ARG A N 1
ATOM 870 C CA . ARG A 1 110 ? 10.291 -29.988 -48.010 1.00 87.94 110 ARG A CA 1
ATOM 871 C C . ARG A 1 110 ? 11.380 -29.120 -47.360 1.00 87.94 110 ARG A C 1
ATOM 873 O O . ARG A 1 110 ? 12.066 -29.601 -46.455 1.00 87.94 110 ARG A O 1
ATOM 880 N N . LYS A 1 111 ? 11.569 -27.861 -47.778 1.00 86.06 111 LYS A N 1
ATOM 881 C CA . LYS A 1 111 ? 12.458 -26.903 -47.092 1.00 86.06 111 LYS A CA 1
ATOM 882 C C . LYS A 1 111 ? 11.778 -26.200 -45.916 1.00 86.06 111 LYS A C 1
ATOM 884 O O . LYS A 1 111 ? 12.476 -25.845 -44.975 1.00 86.06 111 LYS A O 1
ATOM 889 N N . VAL A 1 112 ? 10.455 -26.026 -45.963 1.00 86.31 112 VAL A N 1
ATOM 890 C CA . VAL A 1 112 ? 9.671 -25.219 -45.005 1.00 86.31 112 VAL A CA 1
ATOM 891 C C . VAL A 1 112 ? 8.716 -26.038 -44.129 1.00 86.31 112 VAL A C 1
ATOM 893 O O . VAL A 1 112 ? 8.292 -25.555 -43.091 1.00 86.31 112 VAL A O 1
ATOM 896 N N . SER A 1 113 ? 8.434 -27.291 -44.489 1.00 87.81 113 SER A N 1
ATOM 897 C CA . SER A 1 113 ? 7.644 -28.238 -43.687 1.00 87.81 113 SER A CA 1
ATOM 898 C C . SER A 1 113 ? 8.442 -29.526 -43.419 1.00 87.81 113 SER A C 1
ATOM 900 O O . SER A 1 113 ? 9.390 -29.855 -44.152 1.00 87.81 113 SER A O 1
ATOM 902 N N . THR A 1 114 ? 8.145 -30.232 -42.325 1.00 90.00 114 THR A N 1
ATOM 903 C CA . THR A 1 114 ? 8.715 -31.563 -42.041 1.00 90.00 114 THR A CA 1
ATOM 904 C C . THR A 1 114 ? 8.111 -32.613 -42.970 1.00 90.00 114 THR A C 1
ATOM 906 O O . THR A 1 114 ? 7.168 -32.334 -43.696 1.00 90.00 114 THR A O 1
ATOM 909 N N . TRP A 1 115 ? 8.722 -33.796 -43.059 1.00 91.06 115 TRP A N 1
ATOM 910 C CA . TRP A 1 115 ? 8.228 -34.815 -43.984 1.00 91.06 115 TRP A CA 1
ATOM 911 C C . TRP A 1 115 ? 6.809 -35.268 -43.608 1.00 91.06 115 TRP A C 1
ATOM 913 O O . TRP A 1 115 ? 6.501 -35.429 -42.427 1.00 91.06 115 TRP A O 1
ATOM 923 N N . SER A 1 116 ? 5.969 -35.505 -44.615 1.00 91.31 116 SER A N 1
ATOM 924 C CA . SER A 1 116 ? 4.696 -36.205 -44.462 1.00 91.31 116 SER A CA 1
ATOM 925 C C . SER A 1 116 ? 4.283 -36.919 -45.757 1.00 91.31 116 SER A C 1
ATOM 927 O O . SER A 1 116 ? 4.668 -36.462 -46.839 1.00 91.31 116 SER A O 1
ATOM 929 N N . PRO A 1 117 ? 3.467 -37.995 -45.682 1.00 90.88 117 PRO A N 1
ATOM 930 C CA . PRO A 1 117 ? 3.106 -38.820 -46.843 1.00 90.88 117 PRO A CA 1
ATOM 931 C C . PRO A 1 117 ? 2.500 -38.054 -48.023 1.00 90.88 117 PRO A C 1
ATOM 933 O O . PRO A 1 117 ? 2.825 -38.333 -49.173 1.00 90.88 117 PRO A O 1
ATOM 936 N N . VAL A 1 118 ? 1.702 -37.011 -47.756 1.00 89.69 118 VAL A N 1
ATOM 937 C CA . VAL A 1 118 ? 1.083 -36.184 -48.808 1.00 89.69 118 VAL A CA 1
ATOM 938 C C . VAL A 1 118 ? 2.115 -35.531 -49.741 1.00 89.69 118 VAL A C 1
ATOM 940 O O . VAL A 1 118 ? 1.807 -35.257 -50.897 1.00 89.69 118 VAL A O 1
ATOM 943 N N . MET A 1 119 ? 3.358 -35.326 -49.280 1.00 89.88 119 MET A N 1
ATOM 944 C CA . MET A 1 119 ? 4.444 -34.809 -50.119 1.00 89.88 119 MET A CA 1
ATOM 945 C C . MET A 1 119 ? 4.981 -35.827 -51.134 1.00 89.88 119 MET A C 1
ATOM 947 O O . MET A 1 119 ? 5.671 -35.417 -52.075 1.00 89.88 119 MET A O 1
ATOM 951 N N . ASP A 1 120 ? 4.744 -37.118 -50.915 1.00 88.94 120 ASP A N 1
ATOM 952 C CA . ASP A 1 120 ? 5.104 -38.218 -51.812 1.00 88.94 120 ASP A CA 1
ATOM 953 C C . ASP A 1 120 ? 3.906 -38.641 -52.680 1.00 88.94 120 ASP A C 1
ATOM 955 O O . ASP A 1 120 ? 4.089 -38.927 -53.863 1.00 88.94 120 ASP A O 1
ATOM 959 N N . ASP A 1 121 ? 2.688 -38.598 -52.126 1.00 88.12 121 ASP A N 1
ATOM 960 C CA . ASP A 1 121 ? 1.453 -39.025 -52.800 1.00 88.12 121 ASP A CA 1
ATOM 961 C C . ASP A 1 121 ? 0.941 -38.038 -53.868 1.00 88.12 121 ASP A C 1
ATOM 963 O O . ASP A 1 121 ? 0.333 -38.457 -54.857 1.00 88.12 121 ASP A O 1
ATOM 967 N N . MET A 1 122 ? 1.156 -36.725 -53.697 1.00 89.00 122 MET A N 1
ATOM 968 C CA . MET A 1 122 ? 0.672 -35.707 -54.640 1.00 89.00 122 MET A CA 1
ATOM 969 C C . MET A 1 122 ? 1.585 -34.481 -54.753 1.00 89.00 122 MET A C 1
ATOM 971 O O . MET A 1 122 ? 2.270 -34.098 -53.810 1.00 89.00 122 MET A O 1
ATOM 975 N N . GLU A 1 123 ? 1.568 -33.812 -55.907 1.00 88.00 123 GLU A N 1
ATOM 976 C CA . GLU A 1 123 ? 2.249 -32.526 -56.093 1.00 88.00 123 GLU A CA 1
ATOM 977 C C . GLU A 1 123 ? 1.377 -31.370 -55.573 1.00 88.00 123 GLU A C 1
ATOM 979 O O . GLU A 1 123 ? 0.205 -31.249 -55.937 1.00 88.00 123 GLU A O 1
ATOM 984 N N . ILE A 1 124 ? 1.951 -30.517 -54.721 1.00 89.19 124 ILE A N 1
ATOM 985 C CA . ILE A 1 124 ? 1.288 -29.369 -54.095 1.00 89.19 124 ILE A CA 1
ATOM 986 C C . ILE A 1 124 ? 1.783 -28.092 -54.797 1.00 89.19 124 ILE A C 1
ATOM 988 O O . ILE A 1 124 ? 2.903 -27.640 -54.538 1.00 89.19 124 ILE A O 1
ATOM 992 N N . PRO A 1 125 ? 0.992 -27.489 -55.706 1.00 87.44 125 PRO A N 1
ATOM 993 C CA . PRO A 1 125 ? 1.429 -26.320 -56.457 1.00 87.44 125 PRO A CA 1
ATOM 994 C C . PRO A 1 125 ? 1.443 -25.061 -55.581 1.00 87.44 125 PRO A C 1
ATOM 996 O O . PRO A 1 125 ? 0.452 -24.723 -54.931 1.00 87.44 125 PRO A O 1
ATOM 999 N N . PHE A 1 126 ? 2.537 -24.300 -55.638 1.00 85.38 126 PHE A N 1
ATOM 1000 C CA . PHE A 1 126 ? 2.558 -22.935 -55.113 1.00 85.38 126 PHE A CA 1
ATOM 1001 C C . PHE A 1 126 ? 1.734 -22.023 -56.028 1.00 85.38 126 PHE A C 1
ATOM 1003 O O . PHE A 1 126 ? 2.080 -21.819 -57.191 1.00 85.38 126 PHE A O 1
ATOM 1010 N N . VAL A 1 127 ? 0.647 -21.463 -55.495 1.00 88.62 127 VAL A N 1
ATOM 1011 C CA . VAL A 1 127 ? -0.205 -20.497 -56.198 1.00 88.62 127 VAL A CA 1
ATOM 1012 C C . VAL A 1 127 ? 0.070 -19.107 -55.643 1.00 88.62 127 VAL A C 1
ATOM 1014 O O . VAL A 1 127 ? -0.185 -18.846 -54.468 1.00 88.62 127 VAL A O 1
ATOM 1017 N N . GLU A 1 128 ? 0.559 -18.202 -56.488 1.00 89.19 128 GLU A N 1
ATOM 1018 C CA . GLU A 1 128 ? 0.710 -16.795 -56.119 1.00 89.19 128 GLU A CA 1
ATOM 1019 C C . GLU A 1 128 ? -0.677 -16.165 -55.907 1.00 89.19 128 GLU A C 1
ATOM 1021 O O . GLU A 1 128 ? -1.533 -16.186 -56.795 1.00 89.19 128 GLU A O 1
ATOM 1026 N N . LYS A 1 129 ? -0.916 -15.632 -54.705 1.00 85.69 129 LYS A N 1
ATOM 1027 C CA . LYS A 1 129 ? -2.167 -14.968 -54.323 1.00 85.69 129 LYS A CA 1
ATOM 1028 C C . LYS A 1 129 ? -1.865 -13.652 -53.621 1.00 85.69 129 LYS A C 1
ATOM 1030 O O . LYS A 1 129 ? -1.030 -13.595 -52.723 1.00 85.69 129 LYS A O 1
ATOM 1035 N N . GLN A 1 130 ? -2.604 -12.609 -53.983 1.00 86.56 130 GLN A N 1
ATOM 1036 C CA . GLN A 1 130 ? -2.605 -11.357 -53.236 1.00 86.56 130 GLN A CA 1
ATOM 1037 C C . GLN A 1 130 ? -3.519 -11.493 -52.010 1.00 86.56 130 GLN A C 1
ATOM 1039 O O . GLN A 1 130 ? -4.703 -11.799 -52.152 1.00 86.56 130 GLN A O 1
ATOM 1044 N N . VAL A 1 131 ? -2.980 -11.237 -50.815 1.00 85.12 131 VAL A N 1
ATOM 1045 C CA . VAL A 1 131 ? -3.767 -11.180 -49.571 1.00 85.12 131 VAL A CA 1
ATOM 1046 C C . VAL A 1 131 ? -4.750 -10.009 -49.644 1.00 85.12 131 VAL A C 1
ATOM 1048 O O . VAL A 1 131 ? -4.364 -8.870 -49.923 1.00 85.12 131 VAL A O 1
ATOM 1051 N N . GLN A 1 132 ? -6.027 -10.273 -49.376 1.00 85.50 132 GLN A N 1
ATOM 1052 C CA . GLN A 1 132 ? -7.092 -9.274 -49.440 1.00 85.50 132 GLN A CA 1
ATOM 1053 C C . GLN A 1 132 ? -7.144 -8.453 -48.142 1.00 85.50 132 GLN A C 1
ATOM 1055 O O . GLN A 1 132 ? -7.958 -8.682 -47.247 1.00 85.50 132 GLN A O 1
ATOM 1060 N N . GLY A 1 133 ? -6.236 -7.478 -48.051 1.00 82.00 133 GLY A N 1
ATOM 1061 C CA . GLY A 1 133 ? -6.008 -6.630 -46.875 1.00 82.00 133 GLY A CA 1
ATOM 1062 C C . GLY A 1 133 ? -6.987 -5.472 -46.642 1.00 82.00 133 GLY A C 1
ATOM 1063 O O . GLY A 1 133 ? -6.729 -4.646 -45.773 1.00 82.00 133 GLY A O 1
ATOM 1064 N N . GLY A 1 134 ? -8.085 -5.359 -47.398 1.00 85.12 134 GLY A N 1
ATOM 1065 C CA . GLY A 1 134 ? -9.058 -4.273 -47.210 1.00 85.12 134 GLY A CA 1
ATOM 1066 C C . GLY A 1 134 ? -9.714 -4.330 -45.826 1.00 85.12 134 GLY A C 1
ATOM 1067 O O . GLY A 1 134 ? -10.070 -5.413 -45.367 1.00 85.12 134 GLY A O 1
ATOM 1068 N N . LEU A 1 135 ? -9.883 -3.191 -45.142 1.00 82.69 135 LEU A N 1
ATOM 1069 C CA . LEU A 1 135 ? -10.488 -3.169 -43.799 1.00 82.69 135 LEU A CA 1
ATOM 1070 C C . LEU A 1 135 ? -11.965 -3.593 -43.828 1.00 82.69 135 LEU A C 1
ATOM 1072 O O . LEU A 1 135 ? -12.396 -4.373 -42.984 1.00 82.69 135 LEU A O 1
ATOM 1076 N N . PHE A 1 136 ? -12.723 -3.122 -44.818 1.00 82.31 136 PHE A N 1
ATOM 1077 C CA . PHE A 1 136 ? -14.144 -3.440 -44.971 1.00 82.31 136 PHE A CA 1
ATOM 1078 C C . PHE A 1 136 ? -14.343 -4.757 -45.742 1.00 82.31 136 PHE A C 1
ATOM 1080 O O . PHE A 1 136 ? -13.542 -5.063 -46.631 1.00 82.31 136 PHE A O 1
ATOM 1087 N N . PRO A 1 137 ? -15.355 -5.567 -45.375 1.00 76.88 137 PRO A N 1
ATOM 1088 C CA . PRO A 1 137 ? -15.725 -6.772 -46.114 1.00 76.88 137 PRO A CA 1
ATOM 1089 C C . PRO A 1 137 ? -16.386 -6.401 -47.451 1.00 76.88 137 PRO A C 1
ATOM 1091 O O . PRO A 1 137 ? -16.770 -5.256 -47.644 1.00 76.88 137 PRO A O 1
ATOM 1094 N N . ALA A 1 138 ? -16.568 -7.361 -48.360 1.00 77.94 138 ALA A N 1
ATOM 1095 C CA . ALA A 1 138 ? -17.332 -7.118 -49.584 1.00 77.94 138 ALA A CA 1
ATOM 1096 C C . ALA A 1 138 ? -18.822 -6.833 -49.287 1.00 77.94 138 ALA A C 1
ATOM 1098 O O . ALA A 1 138 ? -19.432 -7.508 -48.454 1.00 77.94 138 ALA A O 1
ATOM 1099 N N . THR A 1 139 ? -19.426 -5.892 -50.028 1.00 71.38 139 THR A N 1
ATOM 1100 C CA . THR A 1 139 ? -20.866 -5.538 -49.945 1.00 71.38 139 THR A CA 1
ATOM 1101 C C . THR A 1 139 ? -21.854 -6.713 -50.019 1.00 71.38 139 THR A C 1
ATOM 1103 O O . THR A 1 139 ? -22.980 -6.587 -49.541 1.00 71.38 139 THR A O 1
ATOM 1106 N N . LYS A 1 140 ? -21.457 -7.827 -50.637 1.00 73.69 140 LYS A N 1
ATOM 1107 C CA . LYS A 1 140 ? -22.247 -9.044 -50.847 1.00 73.69 140 LYS A CA 1
ATOM 1108 C C . LYS A 1 140 ? -21.730 -10.155 -49.945 1.00 73.69 140 LYS A C 1
ATOM 1110 O O . LYS A 1 140 ? -20.533 -10.430 -49.969 1.00 73.69 140 LYS A O 1
ATOM 1115 N N . ALA A 1 141 ? -22.609 -10.802 -49.182 1.00 68.31 141 ALA A N 1
ATOM 1116 C CA . ALA A 1 141 ? -22.222 -11.842 -48.224 1.00 68.31 141 ALA A CA 1
ATOM 1117 C C . ALA A 1 141 ? -21.563 -13.052 -48.910 1.00 68.31 141 ALA A C 1
ATOM 1119 O O . ALA A 1 141 ? -20.607 -13.619 -48.383 1.00 68.31 141 ALA A O 1
ATOM 1120 N N . GLU A 1 142 ? -22.014 -13.402 -50.117 1.00 72.62 142 GLU A N 1
ATOM 1121 C CA . GLU A 1 142 ? -21.433 -14.472 -50.925 1.00 72.62 142 GLU A CA 1
ATOM 1122 C C . GLU A 1 142 ? -19.970 -14.199 -51.327 1.00 72.62 142 GLU A C 1
ATOM 1124 O O . GLU A 1 142 ? -19.170 -15.134 -51.357 1.00 72.62 142 GLU A O 1
ATOM 1129 N N . ASP A 1 143 ? -19.606 -12.926 -51.527 1.00 76.81 143 ASP A N 1
ATOM 1130 C CA . ASP A 1 143 ? -18.260 -12.470 -51.904 1.00 76.81 143 ASP A CA 1
ATOM 1131 C C . ASP A 1 143 ? -17.342 -12.240 -50.681 1.00 76.81 143 ASP A C 1
ATOM 1133 O O . ASP A 1 143 ? -16.164 -11.906 -50.830 1.00 76.81 143 ASP A O 1
ATOM 1137 N N . GLN A 1 144 ? -17.851 -12.395 -49.450 1.00 82.44 144 GLN A N 1
ATOM 1138 C CA . GLN A 1 144 ? -17.053 -12.228 -48.232 1.00 82.44 144 GLN A CA 1
ATOM 1139 C C . GLN A 1 144 ? -16.172 -13.450 -47.961 1.00 82.44 144 GLN A C 1
ATOM 1141 O O . GLN A 1 144 ? -16.626 -14.596 -47.994 1.00 82.44 144 GLN A O 1
ATOM 1146 N N . LEU A 1 145 ? -14.908 -13.195 -47.624 1.00 86.88 145 LEU A N 1
ATOM 1147 C CA . LEU A 1 145 ? -13.954 -14.223 -47.209 1.00 86.88 145 LEU A CA 1
ATOM 1148 C C . LEU A 1 145 ? -14.327 -14.838 -45.850 1.00 86.88 145 LEU A C 1
ATOM 1150 O O . LEU A 1 145 ? -15.060 -14.239 -45.063 1.00 86.88 145 LEU A O 1
ATOM 1154 N N . LEU A 1 146 ? -13.809 -16.037 -45.578 1.00 88.25 146 LEU A N 1
ATOM 1155 C CA . LEU A 1 146 ? -14.220 -16.892 -44.459 1.00 88.25 146 LEU A CA 1
ATOM 1156 C C . LEU A 1 146 ? -14.171 -16.189 -43.087 1.00 88.25 146 LEU A C 1
ATOM 1158 O O . LEU A 1 146 ? -15.110 -16.306 -42.301 1.00 88.25 146 LEU A O 1
ATOM 1162 N N . GLY A 1 147 ? -13.123 -15.401 -42.812 1.00 87.19 147 GLY A N 1
ATOM 1163 C CA . GLY A 1 147 ? -12.998 -14.660 -41.549 1.00 87.19 147 GLY A CA 1
ATOM 1164 C C . GLY A 1 147 ? -13.808 -13.360 -41.475 1.00 87.19 147 GLY A C 1
ATOM 1165 O O . GLY A 1 147 ? -13.889 -12.757 -40.408 1.00 87.19 147 GLY A O 1
ATOM 1166 N N . ARG A 1 148 ? -14.403 -12.912 -42.590 1.00 88.25 148 ARG A N 1
ATOM 1167 C CA . ARG A 1 148 ? -15.178 -11.659 -42.689 1.00 88.25 148 ARG A CA 1
ATOM 1168 C C . ARG A 1 148 ? -16.662 -11.816 -42.374 1.00 88.25 148 ARG A C 1
ATOM 1170 O O . ARG A 1 148 ? -17.312 -10.825 -42.029 1.00 88.25 148 ARG A O 1
ATOM 1177 N N . ARG A 1 149 ? -17.180 -13.034 -42.520 1.00 87.56 149 ARG A N 1
ATOM 1178 C CA . ARG A 1 149 ? -18.594 -13.362 -42.326 1.00 87.56 149 ARG A CA 1
ATOM 1179 C C . ARG A 1 149 ? -18.976 -13.237 -40.847 1.00 87.56 149 ARG A C 1
ATOM 1181 O O . ARG A 1 149 ? -18.166 -13.508 -39.959 1.00 87.56 149 ARG A O 1
ATOM 1188 N N . GLU A 1 150 ? -20.192 -12.765 -40.591 1.00 85.69 150 GLU A N 1
ATOM 1189 C CA . GLU A 1 150 ? -20.795 -12.805 -39.250 1.00 85.69 150 GLU A CA 1
ATOM 1190 C C . GLU A 1 150 ? -21.086 -14.266 -38.853 1.00 85.69 150 GLU A C 1
ATOM 1192 O O . GLU A 1 150 ? -21.211 -15.112 -39.738 1.00 85.69 150 GLU A O 1
ATOM 1197 N N . PRO A 1 151 ? -21.228 -14.587 -37.556 1.00 86.50 151 PRO A N 1
ATOM 1198 C CA . PRO A 1 151 ? -21.808 -15.857 -37.122 1.00 86.50 151 PRO A CA 1
ATOM 1199 C C . PRO A 1 151 ? -23.173 -16.121 -37.780 1.00 86.50 151 PRO A C 1
ATOM 1201 O O . PRO A 1 151 ? -24.072 -15.281 -37.704 1.00 86.50 151 PRO A O 1
ATOM 1204 N N . SER A 1 152 ? -23.306 -17.275 -38.431 1.00 84.69 152 SER A N 1
ATOM 1205 C CA . SER A 1 152 ? -24.553 -17.823 -38.975 1.00 84.69 152 SER A CA 1
ATOM 1206 C C . SER A 1 152 ? -24.361 -19.323 -39.244 1.00 84.69 152 SER A C 1
ATOM 1208 O O . SER A 1 152 ? -23.210 -19.731 -39.447 1.00 84.69 152 SER A O 1
ATOM 1210 N N . PRO A 1 153 ? -25.432 -20.135 -39.328 1.00 83.56 153 PRO A N 1
ATOM 1211 C CA . PRO A 1 153 ? -25.317 -21.559 -39.648 1.00 83.56 153 PRO A CA 1
ATOM 1212 C C . PRO A 1 153 ? -24.552 -21.818 -40.954 1.00 83.56 153 PRO A C 1
ATOM 1214 O O . PRO A 1 153 ? -23.626 -22.621 -40.981 1.00 83.56 153 PRO A O 1
ATOM 1217 N N . GLU A 1 154 ? -24.827 -21.049 -42.014 1.00 84.25 154 GLU A N 1
ATOM 1218 C CA . GLU A 1 154 ? -24.138 -21.179 -43.307 1.00 84.25 154 GLU A CA 1
ATOM 1219 C C . GLU A 1 154 ? -22.659 -20.786 -43.219 1.00 84.25 154 GLU A C 1
ATOM 1221 O O . GLU A 1 154 ? -21.823 -21.271 -43.981 1.00 84.25 154 GLU A O 1
ATOM 1226 N N . THR A 1 155 ? -22.321 -19.871 -42.310 1.00 87.44 155 THR A N 1
ATOM 1227 C CA . THR A 1 155 ? -20.931 -19.491 -42.054 1.00 87.44 155 THR A CA 1
ATOM 1228 C C . THR A 1 155 ? -20.211 -20.580 -41.269 1.00 87.44 155 THR A C 1
ATOM 1230 O O . THR A 1 155 ? -19.047 -20.849 -41.555 1.00 87.44 155 THR A O 1
ATOM 1233 N N . ASP A 1 156 ? -20.874 -21.225 -40.313 1.00 87.94 156 ASP A N 1
ATOM 1234 C CA . ASP A 1 156 ? -20.289 -22.312 -39.533 1.00 87.94 156 ASP A CA 1
ATOM 1235 C C . ASP A 1 156 ? -20.122 -23.604 -40.336 1.00 87.94 156 ASP A C 1
ATOM 1237 O O . ASP A 1 156 ? -19.077 -24.238 -40.201 1.00 87.94 156 ASP A O 1
ATOM 1241 N N . ASP A 1 157 ? -21.052 -23.929 -41.239 1.00 87.44 157 ASP A N 1
ATOM 1242 C CA . ASP A 1 157 ? -20.889 -25.000 -42.233 1.00 87.44 157 ASP A CA 1
ATOM 1243 C C . ASP A 1 157 ? -19.645 -24.761 -43.107 1.00 87.44 157 ASP A C 1
ATOM 1245 O O . ASP A 1 157 ? -18.823 -25.657 -43.310 1.00 87.44 157 ASP A O 1
ATOM 1249 N N . LEU A 1 158 ? -19.445 -23.522 -43.573 1.00 88.31 158 LEU A N 1
ATOM 1250 C CA . LEU A 1 158 ? -18.249 -23.158 -44.336 1.00 88.31 158 LEU A CA 1
ATOM 1251 C C . LEU A 1 158 ? -16.973 -23.265 -43.495 1.00 88.31 158 LEU A C 1
ATOM 1253 O O . LEU A 1 158 ? -15.960 -23.742 -43.995 1.00 88.31 158 LEU A O 1
ATOM 1257 N N . TRP A 1 159 ? -16.987 -22.837 -42.231 1.00 91.31 159 TRP A N 1
ATOM 1258 C CA . TRP A 1 159 ? -15.832 -23.018 -41.346 1.00 91.31 159 TRP A CA 1
ATOM 1259 C C . TRP A 1 159 ? -15.528 -24.500 -41.104 1.00 91.31 159 TRP A C 1
ATOM 1261 O O . TRP A 1 159 ? -14.358 -24.882 -41.152 1.00 91.31 159 TRP A O 1
ATOM 1271 N N . LEU A 1 160 ? -16.560 -25.334 -40.935 1.00 88.31 160 LEU A N 1
ATOM 1272 C CA . LEU A 1 160 ? -16.426 -26.781 -40.792 1.00 88.31 160 LEU A CA 1
ATOM 1273 C C . LEU A 1 160 ? -15.708 -27.400 -42.002 1.00 88.31 160 LEU A C 1
ATOM 1275 O O . LEU A 1 160 ? -14.753 -28.150 -41.810 1.00 88.31 160 LEU A O 1
ATOM 1279 N N . ASP A 1 161 ? -16.083 -27.034 -43.231 1.00 87.12 161 ASP A N 1
ATOM 1280 C CA . ASP A 1 161 ? -15.419 -27.512 -44.456 1.00 87.12 161 ASP A CA 1
ATOM 1281 C C . ASP A 1 161 ? -13.908 -27.196 -44.503 1.00 87.12 161 ASP A C 1
ATOM 1283 O O . ASP A 1 161 ? -13.131 -27.977 -45.061 1.00 87.12 161 ASP A O 1
ATOM 1287 N N . TYR A 1 162 ? -13.469 -26.081 -43.906 1.00 87.75 162 TYR A N 1
ATOM 1288 C CA . TYR A 1 162 ? -12.056 -25.676 -43.871 1.00 87.75 162 TYR A CA 1
ATOM 1289 C C . TYR A 1 162 ? -11.268 -26.197 -42.660 1.00 87.75 162 TYR A C 1
ATOM 1291 O O . TYR A 1 162 ? -10.038 -26.215 -42.725 1.00 87.75 162 TYR A O 1
ATOM 1299 N N . GLU A 1 163 ? -11.922 -26.616 -41.574 1.00 88.12 163 GLU A N 1
ATOM 1300 C CA . GLU A 1 163 ? -11.250 -27.070 -40.345 1.00 88.12 163 GLU A CA 1
ATOM 1301 C C . GLU A 1 163 ? -11.397 -28.566 -40.043 1.00 88.12 163 GLU A C 1
ATOM 1303 O O . GLU A 1 163 ? -10.725 -29.072 -39.143 1.00 88.12 163 GLU A O 1
ATOM 1308 N N . ILE A 1 164 ? -12.280 -29.278 -40.753 1.00 85.94 164 ILE A N 1
ATOM 1309 C CA . ILE A 1 164 ? -12.673 -30.648 -40.414 1.00 85.94 164 ILE A CA 1
ATOM 1310 C C . ILE A 1 164 ? -11.472 -31.601 -40.325 1.00 85.94 164 ILE A C 1
ATOM 1312 O O . ILE A 1 164 ? -10.905 -32.063 -41.319 1.00 85.94 164 ILE A O 1
ATOM 1316 N N . GLN A 1 165 ? -11.117 -31.964 -39.093 1.00 80.25 165 GLN A N 1
ATOM 1317 C CA . GLN A 1 165 ? -10.000 -32.857 -38.822 1.00 80.25 165 GLN A CA 1
ATOM 1318 C C . GLN A 1 165 ? -10.417 -34.315 -39.067 1.00 80.25 165 GLN A C 1
ATOM 1320 O O . GLN A 1 165 ? -10.880 -35.019 -38.169 1.00 80.25 165 GLN A O 1
ATOM 1325 N N . ARG A 1 166 ? -10.263 -34.784 -40.309 1.00 82.62 166 ARG A N 1
ATOM 1326 C CA . ARG A 1 166 ? -10.473 -36.197 -40.664 1.00 82.62 166 ARG A CA 1
ATOM 1327 C C . ARG A 1 166 ? -9.216 -37.018 -40.365 1.00 82.62 166 ARG A C 1
ATOM 1329 O O . ARG A 1 166 ? -8.123 -36.573 -40.721 1.00 82.62 166 ARG A O 1
ATOM 1336 N N . PRO A 1 167 ? -9.339 -38.203 -39.742 1.00 83.31 167 PRO A N 1
ATOM 1337 C CA . PRO A 1 167 ? -8.199 -39.075 -39.551 1.00 83.31 167 PRO A CA 1
ATOM 1338 C C . PRO A 1 167 ? -7.829 -39.762 -40.875 1.00 83.31 167 PRO A C 1
ATOM 1340 O O . PRO A 1 167 ? -8.686 -40.229 -41.625 1.00 83.31 167 PRO A O 1
ATOM 1343 N N . PHE A 1 168 ? -6.533 -39.814 -41.154 1.00 88.25 168 PHE A N 1
ATOM 1344 C CA . PHE A 1 168 ? -5.915 -40.488 -42.288 1.00 88.25 168 PHE A CA 1
ATOM 1345 C C . PHE A 1 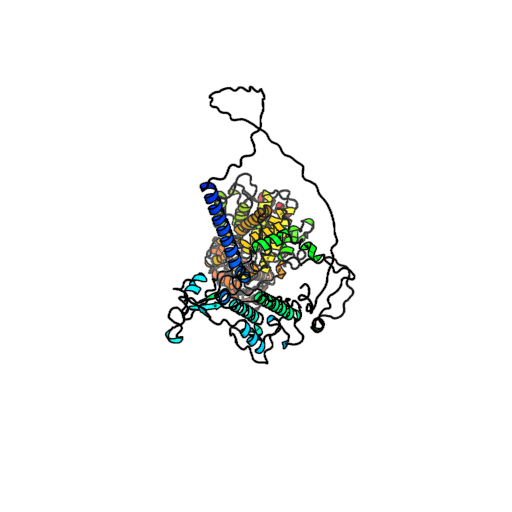168 ? -5.341 -41.842 -41.850 1.00 88.25 168 PHE A C 1
ATOM 1347 O O . PHE A 1 168 ? -5.135 -42.092 -40.657 1.00 88.25 168 PHE A O 1
ATOM 1354 N N . LEU A 1 169 ? -5.085 -42.712 -42.825 1.00 91.62 169 LEU A N 1
ATOM 1355 C CA . LEU A 1 169 ? -4.370 -43.971 -42.637 1.00 91.62 169 LEU A CA 1
ATOM 1356 C C . LEU A 1 169 ? -2.862 -43.736 -42.785 1.00 91.62 169 LEU A C 1
ATOM 1358 O O . LEU A 1 169 ? -2.432 -43.137 -43.768 1.00 91.62 169 LEU A O 1
ATOM 1362 N N . LEU A 1 170 ? -2.078 -44.233 -41.830 1.00 93.50 170 LEU A N 1
ATOM 1363 C CA . LEU A 1 170 ? -0.616 -44.256 -41.868 1.00 93.50 170 LEU A CA 1
ATOM 1364 C C . LEU A 1 170 ? -0.097 -45.699 -41.769 1.00 93.50 170 LEU A C 1
ATOM 1366 O O . LEU A 1 170 ? -0.675 -46.513 -41.047 1.00 93.50 170 LEU A O 1
ATOM 1370 N N . THR A 1 171 ? 1.009 -46.014 -42.448 1.00 94.50 171 THR A N 1
ATOM 1371 C CA . THR A 1 171 ? 1.743 -47.278 -42.239 1.00 94.50 171 THR A CA 1
ATOM 1372 C C . THR A 1 171 ? 2.732 -47.161 -41.078 1.00 94.50 171 THR A C 1
ATOM 1374 O O . THR A 1 171 ? 3.096 -46.061 -40.651 1.00 94.50 171 THR A O 1
ATOM 1377 N N . ARG A 1 172 ? 3.224 -48.304 -40.585 1.00 94.19 172 ARG A N 1
ATOM 1378 C CA . ARG A 1 172 ? 4.235 -48.359 -39.519 1.00 94.19 172 ARG A CA 1
ATOM 1379 C C . ARG A 1 172 ? 5.504 -47.570 -39.862 1.00 94.19 172 ARG A C 1
ATOM 1381 O O . ARG A 1 172 ? 6.059 -46.886 -39.006 1.00 94.19 172 ARG A O 1
ATOM 1388 N N . GLU A 1 173 ? 5.951 -47.652 -41.110 1.00 93.94 173 GLU A N 1
ATOM 1389 C CA . GLU A 1 173 ? 7.130 -46.953 -41.631 1.00 93.94 173 GLU A CA 1
ATOM 1390 C C . GLU A 1 173 ? 6.910 -45.439 -41.616 1.00 93.94 173 GLU A C 1
ATOM 1392 O O . GLU A 1 173 ? 7.774 -44.699 -41.152 1.00 93.94 173 GLU A O 1
ATOM 1397 N N . GLN A 1 174 ? 5.724 -44.988 -42.036 1.00 94.44 174 GLN A N 1
ATOM 1398 C CA . GLN A 1 174 ? 5.363 -43.571 -42.037 1.00 94.44 174 GLN A CA 1
ATOM 1399 C C . GLN A 1 174 ? 5.310 -43.001 -40.610 1.00 94.44 174 GLN A C 1
ATOM 1401 O O . GLN A 1 174 ? 5.780 -41.891 -40.376 1.00 94.44 174 GLN A O 1
ATOM 1406 N N . VAL A 1 175 ? 4.813 -43.763 -39.627 1.00 93.25 175 VAL A N 1
ATOM 1407 C CA . VAL A 1 175 ? 4.845 -43.357 -38.207 1.00 93.25 175 VAL A CA 1
ATOM 1408 C C . VAL A 1 175 ? 6.288 -43.187 -37.705 1.00 93.25 175 VAL A C 1
ATOM 1410 O O . VAL A 1 175 ? 6.587 -42.190 -37.044 1.00 93.25 175 VAL A O 1
ATOM 1413 N N . ILE A 1 176 ? 7.204 -44.094 -38.067 1.00 93.25 176 ILE A N 1
ATOM 1414 C CA . ILE A 1 176 ? 8.634 -43.959 -37.728 1.00 93.25 176 ILE A CA 1
ATOM 1415 C C . ILE A 1 176 ? 9.244 -42.719 -38.394 1.00 93.25 176 ILE A C 1
ATOM 1417 O O . ILE A 1 176 ? 9.985 -41.983 -37.745 1.00 93.25 176 ILE A O 1
ATOM 1421 N N . GLU A 1 177 ? 8.948 -42.471 -39.672 1.00 91.56 177 GLU A N 1
ATOM 1422 C CA . GLU A 1 177 ? 9.536 -41.362 -40.437 1.00 91.56 177 GLU A CA 1
ATOM 1423 C C . GLU A 1 177 ? 9.020 -39.979 -39.985 1.00 91.56 177 GLU A C 1
ATOM 1425 O O . GLU A 1 177 ? 9.770 -39.003 -40.010 1.00 91.56 177 GLU A O 1
ATOM 1430 N N . LEU A 1 178 ? 7.804 -39.902 -39.423 1.00 90.88 178 LEU A N 1
ATOM 1431 C CA . LEU A 1 178 ? 7.322 -38.732 -38.664 1.00 90.88 178 LEU A CA 1
ATOM 1432 C C . LEU A 1 178 ? 8.099 -38.486 -37.350 1.00 90.88 178 LEU A C 1
ATOM 1434 O O . LEU A 1 178 ? 7.935 -37.436 -36.718 1.00 90.88 178 LEU A O 1
ATOM 1438 N N . GLY A 1 179 ? 8.936 -39.435 -36.920 1.00 90.88 179 GLY A N 1
ATOM 1439 C CA . GLY A 1 179 ? 9.648 -39.416 -35.642 1.00 90.88 179 GLY A CA 1
ATOM 1440 C C . GLY A 1 179 ? 8.786 -39.859 -34.457 1.00 90.88 179 GLY A C 1
ATOM 1441 O O . GLY A 1 179 ? 9.043 -39.432 -33.331 1.00 90.88 179 GLY A O 1
ATOM 1442 N N . LYS A 1 180 ? 7.745 -40.666 -34.698 1.00 91.75 180 LYS A N 1
ATOM 1443 C CA . LYS A 1 180 ? 6.795 -41.140 -33.681 1.00 91.75 180 LYS A CA 1
ATOM 1444 C C . LYS A 1 180 ? 7.026 -42.615 -33.342 1.00 91.75 180 LYS A C 1
ATOM 1446 O O . LYS A 1 180 ? 7.626 -43.367 -34.104 1.00 91.75 180 LYS A O 1
ATOM 1451 N N . ASP A 1 181 ? 6.558 -43.015 -32.162 1.00 90.75 181 ASP A N 1
ATOM 1452 C CA . ASP A 1 181 ? 6.691 -44.372 -31.622 1.00 90.75 181 ASP A CA 1
ATOM 1453 C C . ASP A 1 181 ? 5.493 -45.240 -32.075 1.00 90.75 181 ASP A C 1
ATOM 1455 O O . ASP A 1 181 ? 4.364 -44.984 -31.633 1.00 90.75 181 ASP A O 1
ATOM 1459 N N . PRO A 1 182 ? 5.681 -46.256 -32.945 1.00 92.88 182 PRO A N 1
ATOM 1460 C CA . PRO A 1 182 ? 4.579 -47.083 -33.438 1.00 92.88 182 PRO A CA 1
ATOM 1461 C C . PRO A 1 182 ? 3.951 -47.990 -32.375 1.00 92.88 182 PRO A C 1
ATOM 1463 O O . PRO A 1 182 ? 2.875 -48.527 -32.617 1.00 92.88 182 PRO A O 1
ATOM 1466 N N . GLU A 1 183 ? 4.575 -48.163 -31.207 1.00 90.88 183 GLU A N 1
ATOM 1467 C CA . GLU A 1 183 ? 3.982 -48.931 -30.101 1.00 90.88 183 GLU A CA 1
ATOM 1468 C C . GLU A 1 183 ? 3.054 -48.063 -29.230 1.00 90.88 183 GLU A C 1
ATOM 1470 O O . GLU A 1 183 ? 2.243 -48.583 -28.467 1.00 90.88 183 GLU A O 1
ATOM 1475 N N . LYS A 1 184 ? 3.147 -46.730 -29.355 1.00 88.38 184 LYS A N 1
ATOM 1476 C CA . LYS A 1 184 ? 2.292 -45.751 -28.651 1.00 88.38 184 LYS A CA 1
ATOM 1477 C C . LYS A 1 184 ? 1.265 -45.078 -29.558 1.00 88.38 184 LYS A C 1
ATOM 1479 O O . LYS A 1 184 ? 0.311 -44.482 -29.065 1.00 88.38 184 LYS A O 1
ATOM 1484 N N . THR A 1 185 ? 1.460 -45.165 -30.871 1.00 91.38 185 THR A N 1
ATOM 1485 C CA . THR A 1 185 ? 0.551 -44.580 -31.859 1.00 91.38 185 THR A CA 1
ATOM 1486 C C . THR A 1 185 ? -0.690 -45.459 -32.024 1.00 91.38 185 THR A C 1
ATOM 1488 O O . THR A 1 185 ? -0.587 -46.674 -32.181 1.00 91.38 185 THR A O 1
ATOM 1491 N N . VAL A 1 186 ? -1.875 -44.851 -31.998 1.00 92.00 186 VAL A N 1
ATOM 1492 C CA . VAL A 1 186 ? -3.158 -45.563 -32.081 1.00 92.00 186 VAL A CA 1
ATOM 1493 C C . VAL A 1 186 ? -3.337 -46.212 -33.453 1.00 92.00 186 VAL A C 1
ATOM 1495 O O . VAL A 1 186 ? -3.112 -45.591 -34.495 1.00 92.00 186 VAL A O 1
ATOM 1498 N N . LYS A 1 187 ? -3.801 -47.463 -33.434 1.00 91.94 187 LYS A N 1
ATOM 1499 C CA . LYS A 1 187 ? -4.153 -48.259 -34.611 1.00 91.94 187 LYS A CA 1
ATOM 1500 C C . LYS A 1 187 ? -5.658 -48.230 -34.879 1.00 91.94 187 LYS A C 1
ATOM 1502 O O . LYS A 1 187 ? -6.453 -48.134 -33.945 1.00 91.94 187 LYS A O 1
ATOM 1507 N N . TYR A 1 188 ? -6.050 -48.364 -36.143 1.00 89.25 188 TYR A N 1
ATOM 1508 C CA . TYR A 1 188 ? -7.421 -48.720 -36.503 1.00 89.25 188 TYR A CA 1
ATOM 1509 C C . TYR A 1 188 ? -7.709 -50.165 -36.055 1.00 89.25 188 TYR A C 1
ATOM 1511 O O . TYR A 1 188 ? -6.889 -51.046 -36.321 1.00 89.25 188 TYR A O 1
ATOM 1519 N N . PRO A 1 189 ? -8.854 -50.442 -35.403 1.00 85.69 189 PRO A N 1
ATOM 1520 C CA . PRO A 1 189 ? -9.281 -51.811 -35.122 1.00 85.69 189 PRO A CA 1
ATOM 1521 C C . PRO A 1 189 ? -9.516 -52.589 -36.425 1.00 85.69 189 PRO A C 1
ATOM 1523 O O . PRO A 1 189 ? -10.392 -52.242 -37.223 1.00 85.69 189 PRO A O 1
ATOM 1526 N N . ASP A 1 190 ? -8.709 -53.621 -36.668 1.00 86.88 190 ASP A N 1
ATOM 1527 C CA . ASP A 1 190 ? -8.737 -54.396 -37.917 1.00 86.88 190 ASP A CA 1
ATOM 1528 C C . ASP A 1 190 ? -10.045 -55.191 -38.082 1.00 86.88 190 ASP A C 1
ATOM 1530 O O . ASP A 1 190 ? -10.564 -55.338 -39.184 1.00 86.88 190 ASP A O 1
ATOM 1534 N N . ASP A 1 191 ? -10.650 -55.611 -36.972 1.00 86.50 191 ASP A N 1
ATOM 1535 C CA . ASP A 1 191 ? -11.964 -56.256 -36.916 1.00 86.50 191 ASP A CA 1
ATOM 1536 C C . ASP A 1 191 ? -13.126 -55.332 -37.327 1.00 86.50 191 ASP A C 1
ATOM 1538 O O . ASP A 1 191 ? -14.170 -55.818 -37.764 1.00 86.50 191 ASP A O 1
ATOM 1542 N N . VAL A 1 192 ? -12.943 -54.010 -37.222 1.00 87.00 192 VAL A N 1
ATOM 1543 C CA . VAL A 1 192 ? -13.940 -52.996 -37.609 1.00 87.00 192 VAL A CA 1
ATOM 1544 C C . VAL A 1 192 ? -13.685 -52.452 -39.017 1.00 87.00 192 VAL A C 1
ATOM 1546 O O . VAL A 1 192 ? -14.635 -52.250 -39.772 1.00 87.00 192 VAL A O 1
ATOM 1549 N N . PHE A 1 193 ? -12.422 -52.194 -39.374 1.00 85.75 193 PHE A N 1
ATOM 1550 C CA . PHE A 1 193 ? -12.064 -51.473 -40.604 1.00 85.75 193 PHE A CA 1
ATOM 1551 C C . PHE A 1 193 ? -11.392 -52.334 -41.689 1.00 85.75 193 PHE A C 1
ATOM 1553 O O . PHE A 1 193 ? -11.381 -51.919 -42.847 1.00 85.75 193 PHE A O 1
ATOM 1560 N N . GLY A 1 194 ? -10.848 -53.513 -41.359 1.00 87.00 194 GLY A N 1
ATOM 1561 C CA . GLY A 1 194 ? -10.209 -54.425 -42.320 1.00 87.00 194 GLY A CA 1
ATOM 1562 C C . GLY A 1 194 ? -8.956 -53.868 -43.008 1.00 87.00 194 GLY A C 1
ATOM 1563 O O . GLY A 1 194 ? -8.702 -54.186 -44.171 1.00 87.00 194 GLY A O 1
ATOM 1564 N N . LEU A 1 195 ? -8.210 -52.989 -42.328 1.00 87.44 195 LEU A N 1
ATOM 1565 C CA . LEU A 1 195 ? -7.050 -52.264 -42.873 1.00 87.44 195 LEU A CA 1
ATOM 1566 C C . LEU A 1 195 ? -5.697 -52.941 -42.566 1.00 87.44 195 LEU A C 1
ATOM 1568 O O . LEU A 1 195 ? -4.656 -52.460 -43.012 1.00 87.44 195 LEU A O 1
ATOM 1572 N N . GLY A 1 196 ? -5.705 -54.055 -41.833 1.00 86.25 196 GLY A N 1
ATOM 1573 C CA . GLY A 1 196 ? -4.532 -54.769 -41.341 1.00 86.25 196 GLY A CA 1
ATOM 1574 C C . GLY A 1 196 ? -4.050 -54.281 -39.970 1.00 86.25 196 GLY A C 1
ATOM 1575 O O . GLY A 1 196 ? -4.289 -53.150 -39.549 1.00 86.25 196 GLY A O 1
ATOM 1576 N N . THR A 1 197 ? -3.293 -55.131 -39.272 1.00 86.31 197 THR A N 1
ATOM 1577 C CA . THR A 1 197 ? -2.829 -54.885 -37.891 1.00 86.31 197 THR A CA 1
ATOM 1578 C C . THR A 1 197 ? -1.792 -53.765 -37.739 1.00 86.31 197 THR A C 1
ATOM 1580 O O . THR A 1 197 ? -1.433 -53.426 -36.615 1.00 86.31 197 THR A O 1
ATOM 1583 N N . GLU A 1 198 ? -1.298 -53.190 -38.839 1.00 91.06 198 GLU A N 1
ATOM 1584 C CA . GLU A 1 198 ? -0.320 -52.086 -38.876 1.00 91.06 198 GLU A CA 1
ATOM 1585 C C . GLU A 1 198 ? -0.905 -50.806 -39.510 1.00 91.06 198 GLU A C 1
ATOM 1587 O O . GLU A 1 198 ? -0.178 -49.982 -40.064 1.00 91.06 198 GLU A O 1
ATOM 1592 N N . ALA A 1 199 ? -2.231 -50.648 -39.438 1.00 92.12 199 ALA A N 1
ATOM 1593 C CA . ALA A 1 199 ? -2.962 -49.461 -39.867 1.00 92.12 199 ALA A CA 1
ATOM 1594 C C . ALA A 1 199 ? -3.049 -48.423 -38.735 1.00 92.12 199 ALA A C 1
ATOM 1596 O O . ALA A 1 199 ? -3.749 -48.641 -37.749 1.00 92.12 199 ALA A O 1
ATOM 1597 N N . TYR A 1 200 ? -2.380 -47.278 -38.873 1.00 94.31 200 TYR A N 1
ATOM 1598 C CA . TYR A 1 200 ? -2.289 -46.241 -37.837 1.00 94.31 200 TYR A CA 1
ATOM 1599 C C . TYR A 1 200 ? -3.156 -45.008 -38.123 1.00 94.31 200 TYR A C 1
ATOM 1601 O O . TYR A 1 200 ? -3.366 -44.641 -39.279 1.00 94.31 200 TYR A O 1
ATOM 1609 N N . MET A 1 201 ? -3.632 -44.345 -37.063 1.00 91.56 201 MET A N 1
ATOM 1610 C CA . MET A 1 201 ? -4.404 -43.099 -37.138 1.00 91.56 201 MET A CA 1
ATOM 1611 C C . MET A 1 201 ? -3.493 -41.862 -37.126 1.00 91.56 201 MET A C 1
ATOM 1613 O O . MET A 1 201 ? -2.785 -41.609 -36.145 1.00 91.56 201 MET A O 1
ATOM 1617 N N . GLY A 1 202 ? -3.573 -41.045 -38.178 1.00 90.25 202 GLY A N 1
ATOM 1618 C CA . GLY A 1 202 ? -2.959 -39.713 -38.236 1.00 90.25 202 GLY A CA 1
ATOM 1619 C C . GLY A 1 202 ? -3.967 -38.608 -38.553 1.00 90.25 202 GLY A C 1
ATOM 1620 O O . GLY A 1 202 ? -5.060 -38.886 -39.023 1.00 90.25 202 GLY A O 1
ATOM 1621 N N . GLY A 1 203 ? -3.604 -37.350 -38.337 1.00 89.81 203 GLY A N 1
ATOM 1622 C CA . GLY A 1 203 ? -4.318 -36.153 -38.793 1.00 89.81 203 GLY A CA 1
ATOM 1623 C C . GLY A 1 203 ? -3.332 -35.185 -39.451 1.00 89.81 203 GLY A C 1
ATOM 1624 O O . GLY A 1 203 ? -2.128 -35.351 -39.292 1.00 89.81 203 GLY A O 1
ATOM 1625 N N . MET A 1 204 ? -3.800 -34.169 -40.177 1.00 89.88 204 MET A N 1
ATOM 1626 C CA . MET A 1 204 ? -2.917 -33.108 -40.689 1.00 89.88 204 MET A CA 1
ATOM 1627 C C . MET A 1 204 ? -3.025 -31.867 -39.798 1.00 89.88 204 MET A C 1
ATOM 1629 O O . MET A 1 204 ? -4.128 -31.450 -39.441 1.00 89.88 204 MET A O 1
ATOM 1633 N N . ASP A 1 205 ? -1.883 -31.297 -39.418 1.00 89.62 205 ASP A N 1
ATOM 1634 C CA . ASP A 1 205 ? -1.802 -30.263 -38.383 1.00 89.62 205 ASP A CA 1
ATOM 1635 C C . ASP A 1 205 ? -2.474 -28.939 -38.784 1.00 89.62 205 ASP A C 1
ATOM 1637 O O . ASP A 1 205 ? -3.152 -28.328 -37.963 1.00 89.62 205 ASP A O 1
ATOM 1641 N N . VAL A 1 206 ? -2.392 -28.524 -40.056 1.00 90.94 206 VAL A N 1
ATOM 1642 C CA . VAL A 1 206 ? -3.028 -27.275 -40.522 1.00 90.94 206 VAL A CA 1
ATOM 1643 C C . VAL A 1 206 ? -4.538 -27.213 -40.243 1.00 90.94 206 VAL A C 1
ATOM 1645 O O . VAL A 1 206 ? -5.032 -26.164 -39.829 1.00 90.94 206 VAL A O 1
ATOM 1648 N N . PHE A 1 207 ? -5.270 -28.323 -40.390 1.00 92.06 207 PHE A N 1
ATOM 1649 C CA . PHE A 1 207 ? -6.707 -28.360 -40.085 1.00 92.06 207 PHE A CA 1
ATOM 1650 C C . PHE A 1 207 ? -6.969 -28.241 -38.579 1.00 92.06 207 PHE A C 1
ATOM 1652 O O . PHE A 1 207 ? -7.897 -27.549 -38.170 1.00 92.06 207 PHE A O 1
ATOM 1659 N N . HIS A 1 208 ? -6.098 -28.817 -37.744 1.00 89.81 208 HIS A N 1
ATOM 1660 C CA . HIS A 1 208 ? -6.168 -28.637 -36.295 1.00 89.81 208 HIS A CA 1
ATOM 1661 C C . HIS A 1 208 ? -5.910 -27.178 -35.877 1.00 89.81 208 HIS A C 1
ATOM 1663 O O . HIS A 1 208 ? -6.638 -26.635 -35.047 1.00 89.81 208 HIS A O 1
ATOM 1669 N N . VAL A 1 209 ? -4.924 -26.510 -36.487 1.00 91.12 209 VAL A N 1
ATOM 1670 C CA . VAL A 1 209 ? -4.646 -25.086 -36.232 1.00 91.12 209 VAL A CA 1
ATOM 1671 C C . VAL A 1 209 ? -5.831 -24.204 -36.650 1.00 91.12 209 VAL A C 1
ATOM 1673 O O . VAL A 1 209 ? -6.190 -23.285 -35.913 1.00 91.12 209 VAL A O 1
ATOM 1676 N N . LEU A 1 210 ? -6.481 -24.501 -37.783 1.00 93.00 210 LEU A N 1
ATOM 1677 C CA . LEU A 1 210 ? -7.699 -23.805 -38.218 1.00 93.00 210 LEU A CA 1
ATOM 1678 C C . LEU A 1 210 ? -8.873 -24.028 -37.249 1.00 93.00 210 LEU A C 1
ATOM 1680 O O . LEU A 1 210 ? -9.518 -23.054 -36.867 1.00 93.00 210 LEU A O 1
ATOM 1684 N N . HIS A 1 211 ? -9.087 -25.258 -36.775 1.00 91.19 211 HIS A N 1
ATOM 1685 C CA . HIS A 1 211 ? -10.121 -25.592 -35.787 1.00 91.19 211 HIS A CA 1
ATOM 1686 C C . HIS A 1 211 ? -9.914 -24.866 -34.444 1.00 91.19 211 HIS A C 1
ATOM 1688 O O . HIS A 1 211 ? -10.837 -24.258 -33.889 1.00 91.19 211 HIS A O 1
ATOM 1694 N N . CYS A 1 212 ? -8.677 -24.842 -33.942 1.00 90.94 212 CYS A N 1
ATOM 1695 C CA . CYS A 1 212 ? -8.314 -24.068 -32.754 1.00 90.94 212 CYS A CA 1
ATOM 1696 C C . CYS A 1 212 ? -8.544 -22.562 -32.965 1.00 90.94 212 CYS A C 1
ATOM 1698 O O . CYS A 1 212 ? -9.032 -21.874 -32.067 1.00 90.94 212 CYS A O 1
ATOM 1700 N N . PHE A 1 213 ? -8.258 -22.041 -34.161 1.00 93.62 213 PHE A N 1
ATOM 1701 C CA . PHE A 1 213 ? -8.503 -20.636 -34.479 1.00 93.62 213 PHE A CA 1
ATOM 1702 C C . PHE A 1 213 ? -9.998 -20.293 -34.590 1.00 93.62 213 PHE A C 1
ATOM 1704 O O . PHE A 1 213 ? -10.423 -19.250 -34.090 1.00 93.62 213 PHE A O 1
ATOM 1711 N N . ASN A 1 214 ? -10.824 -21.173 -35.162 1.00 92.25 214 ASN A N 1
ATOM 1712 C CA . ASN A 1 214 ? -12.277 -21.002 -35.163 1.00 92.25 214 ASN A CA 1
ATOM 1713 C C . ASN A 1 214 ? -12.860 -21.076 -33.748 1.00 92.25 214 ASN A C 1
ATOM 1715 O O . ASN A 1 214 ? -13.740 -20.292 -33.409 1.00 92.25 214 ASN A O 1
ATOM 1719 N N . THR A 1 215 ? -12.330 -21.942 -32.884 1.00 89.50 215 THR A N 1
ATOM 1720 C CA . THR A 1 215 ? -12.717 -21.983 -31.464 1.00 89.50 215 THR A CA 1
ATOM 1721 C C . THR A 1 215 ? -12.483 -20.621 -30.791 1.00 89.50 215 THR A C 1
ATOM 1723 O O . THR A 1 215 ? -13.377 -20.093 -30.130 1.00 89.50 215 THR A O 1
ATOM 1726 N N . ILE A 1 216 ? -11.340 -19.974 -31.059 1.00 90.56 216 ILE A N 1
ATOM 1727 C CA . ILE A 1 216 ? -11.060 -18.599 -30.602 1.00 90.56 216 ILE A CA 1
ATOM 1728 C C . ILE A 1 216 ? -12.023 -17.578 -31.246 1.00 90.56 216 ILE A C 1
ATOM 1730 O O . ILE A 1 216 ? -12.489 -16.666 -30.560 1.00 90.56 216 ILE A O 1
ATOM 1734 N N . ARG A 1 217 ? -12.377 -17.729 -32.534 1.00 90.50 217 ARG A N 1
ATOM 1735 C CA . ARG A 1 217 ? -13.414 -16.902 -33.190 1.00 90.50 217 ARG A CA 1
ATOM 1736 C C . ARG A 1 217 ? -14.759 -17.036 -32.468 1.00 90.50 217 ARG A C 1
ATOM 1738 O O . ARG A 1 217 ? -15.389 -16.016 -32.206 1.00 90.50 217 ARG A O 1
ATOM 1745 N N . LYS A 1 218 ? -15.195 -18.253 -32.128 1.00 88.25 218 LYS A N 1
ATOM 1746 C CA . LYS A 1 218 ? -16.478 -18.500 -31.450 1.00 88.25 218 LYS A CA 1
ATOM 1747 C C . LYS A 1 218 ? -16.524 -17.861 -30.057 1.00 88.25 218 LYS A C 1
ATOM 1749 O O . LYS A 1 218 ? -17.507 -17.198 -29.740 1.00 88.25 218 LYS A O 1
ATOM 1754 N N . GLU A 1 219 ? -15.441 -17.923 -29.280 1.00 86.44 219 GLU A N 1
ATOM 1755 C CA . GLU A 1 219 ? -15.323 -17.174 -28.012 1.00 86.44 219 GLU A CA 1
ATOM 1756 C C . GLU A 1 219 ? -15.382 -15.646 -28.208 1.00 86.44 219 GLU A C 1
ATOM 1758 O O . GLU A 1 219 ? -16.006 -14.937 -27.420 1.00 86.44 219 GLU A O 1
ATOM 1763 N N . ALA A 1 220 ? -14.817 -15.105 -29.293 1.00 85.19 220 ALA A N 1
ATOM 1764 C CA . ALA A 1 220 ? -14.929 -13.673 -29.592 1.00 85.19 220 ALA A CA 1
ATOM 1765 C C . ALA A 1 220 ? -16.376 -13.222 -29.904 1.00 85.19 220 ALA A C 1
ATOM 1767 O O . ALA A 1 220 ? -16.705 -12.043 -29.764 1.00 85.19 220 ALA A O 1
ATOM 1768 N N . PHE A 1 221 ? -17.253 -14.163 -30.264 1.00 83.44 221 PHE A N 1
ATOM 1769 C CA . PHE A 1 221 ? -18.695 -13.983 -30.444 1.00 83.44 221 PHE A CA 1
ATOM 1770 C C . PHE A 1 221 ? -19.500 -14.727 -29.360 1.00 83.44 221 PHE A C 1
ATOM 1772 O O . PHE A 1 221 ? -20.568 -15.273 -29.641 1.00 83.44 221 PHE A O 1
ATOM 1779 N N . LYS A 1 222 ? -19.009 -14.748 -28.110 1.00 79.75 222 LYS A N 1
ATOM 1780 C CA . LYS A 1 222 ? -19.601 -15.532 -27.012 1.00 79.75 222 LYS A CA 1
ATOM 1781 C C . LYS A 1 222 ? -21.118 -15.377 -26.857 1.00 79.75 222 LYS A C 1
ATOM 1783 O O . LYS A 1 222 ? -21.805 -16.377 -26.697 1.00 79.75 222 LYS A O 1
ATOM 1788 N N . ASP A 1 223 ? -21.632 -14.150 -26.988 1.00 74.88 223 ASP A N 1
ATOM 1789 C CA . ASP A 1 223 ? -23.067 -13.817 -26.906 1.00 74.88 223 ASP A CA 1
ATOM 1790 C C . ASP A 1 223 ? -23.950 -14.482 -28.000 1.00 74.88 223 ASP A C 1
ATOM 1792 O O . ASP A 1 223 ? -25.167 -14.310 -27.964 1.00 74.88 223 ASP A O 1
ATOM 1796 N N . TYR A 1 224 ? -23.365 -15.190 -28.979 1.00 77.25 224 TYR A N 1
ATOM 1797 C CA . TYR A 1 224 ? -24.062 -15.992 -30.002 1.00 77.25 224 TYR A CA 1
ATOM 1798 C C . TYR A 1 224 ? -23.902 -17.510 -29.788 1.00 77.25 224 TYR A C 1
ATOM 1800 O O . TYR A 1 224 ? -24.859 -18.258 -29.976 1.00 77.25 224 TYR A O 1
ATOM 1808 N N . TYR A 1 225 ? -22.712 -17.973 -29.385 1.00 78.75 225 TYR A N 1
ATOM 1809 C CA . TYR A 1 225 ? -22.388 -19.408 -29.283 1.00 78.75 225 TYR A CA 1
ATOM 1810 C C . TYR A 1 225 ? -22.621 -20.031 -27.892 1.00 78.75 225 TYR A C 1
ATOM 1812 O O . TYR A 1 225 ? -22.625 -21.259 -27.769 1.00 78.75 225 TYR A O 1
ATOM 1820 N N . PHE A 1 226 ? -22.789 -19.215 -26.845 1.00 71.81 226 PHE A N 1
ATOM 1821 C CA . PHE A 1 226 ? -22.864 -19.680 -25.458 1.00 71.81 226 PHE A CA 1
ATOM 1822 C C . PHE A 1 226 ? -23.977 -18.978 -24.670 1.00 71.81 226 PHE A C 1
ATOM 1824 O O . PHE A 1 226 ? -24.065 -17.749 -24.679 1.00 71.81 226 PHE A O 1
ATOM 1831 N N . ASP A 1 227 ? -24.750 -19.753 -23.905 1.00 63.38 227 ASP A N 1
ATOM 1832 C CA . ASP A 1 227 ? -25.648 -19.238 -22.865 1.00 63.38 227 ASP A CA 1
ATOM 1833 C C . ASP A 1 227 ? -25.193 -19.760 -21.492 1.00 63.38 227 ASP A C 1
ATOM 1835 O O . ASP A 1 227 ? -25.216 -20.960 -21.201 1.00 63.38 227 ASP A O 1
ATOM 1839 N N . GLY A 1 228 ? -24.670 -18.857 -20.658 1.00 62.84 228 GLY A N 1
ATOM 1840 C CA . GLY A 1 228 ? -23.978 -19.214 -19.417 1.00 62.84 228 GLY A CA 1
ATOM 1841 C C . GLY A 1 228 ? -22.750 -20.104 -19.662 1.00 62.84 228 GLY A C 1
ATOM 1842 O O . GLY A 1 228 ? -21.748 -19.652 -20.220 1.00 62.84 228 GLY A O 1
ATOM 1843 N N . GLU A 1 229 ? -22.833 -21.360 -19.215 1.00 51.06 229 GLU A N 1
ATOM 1844 C CA . GLU A 1 229 ? -21.813 -22.406 -19.414 1.00 51.06 229 GLU A CA 1
ATOM 1845 C C . GLU A 1 229 ? -22.197 -23.426 -20.508 1.00 51.06 229 GLU A C 1
ATOM 1847 O O . GLU A 1 229 ? -21.422 -24.338 -20.792 1.00 51.06 229 GLU A O 1
ATOM 1852 N N . GLN A 1 230 ? -23.376 -23.302 -21.134 1.00 51.03 230 GLN A N 1
ATOM 1853 C CA . GLN A 1 230 ? -23.822 -24.230 -22.178 1.00 51.03 230 GLN A CA 1
ATOM 1854 C C . GLN A 1 230 ? -23.360 -23.764 -23.566 1.00 51.03 230 GLN A C 1
ATOM 1856 O O . GLN A 1 230 ? -23.632 -22.641 -23.991 1.00 51.03 230 GLN A O 1
ATOM 1861 N N . TYR A 1 231 ? -22.647 -24.648 -24.269 1.00 50.88 231 TYR A N 1
ATOM 1862 C CA . TYR A 1 231 ? -22.212 -24.459 -25.655 1.00 50.88 231 TYR A CA 1
ATOM 1863 C C . TYR A 1 231 ? -23.273 -24.989 -26.624 1.00 50.88 231 TYR A C 1
ATOM 1865 O O . TYR A 1 231 ? -23.664 -26.157 -26.538 1.00 50.88 231 TYR A O 1
ATOM 1873 N N . HIS A 1 232 ? -23.693 -24.158 -27.579 1.00 60.34 232 HIS A N 1
ATOM 1874 C CA . HIS A 1 232 ? -24.640 -24.540 -28.626 1.00 60.34 232 HIS A CA 1
ATOM 1875 C C . HIS A 1 232 ? -23.911 -24.712 -29.961 1.00 60.34 232 HIS A C 1
ATOM 1877 O O . HIS A 1 232 ? -23.370 -23.759 -30.517 1.00 60.34 232 HIS A O 1
ATOM 1883 N N . MET A 1 233 ? -23.904 -25.941 -30.488 1.00 48.69 233 MET A N 1
ATOM 1884 C CA . MET A 1 233 ? -23.156 -26.277 -31.707 1.00 48.69 233 MET A CA 1
ATOM 1885 C C . MET A 1 233 ? -23.726 -25.609 -32.973 1.00 48.69 233 MET A C 1
ATOM 1887 O O . MET A 1 233 ? -22.957 -25.304 -33.879 1.00 48.69 233 MET A O 1
ATOM 1891 N N . GLU A 1 234 ? -25.038 -25.350 -32.998 1.00 47.72 234 GLU A N 1
ATOM 1892 C CA . GLU A 1 234 ? -25.795 -24.783 -34.133 1.00 47.72 234 GLU A CA 1
ATOM 1893 C C . GLU A 1 234 ? -26.167 -23.294 -33.937 1.00 47.72 234 GLU A C 1
ATOM 1895 O O . GLU A 1 234 ? -26.884 -22.719 -34.753 1.00 47.72 234 GLU A O 1
ATOM 1900 N N . GLY A 1 235 ? -25.699 -22.663 -32.848 1.00 49.41 235 GLY A N 1
ATOM 1901 C CA . GLY A 1 235 ? -26.177 -21.346 -32.410 1.00 49.41 235 GLY A CA 1
ATOM 1902 C C . GLY A 1 235 ? -27.636 -21.369 -31.929 1.00 49.41 235 GLY A C 1
ATOM 1903 O O . GLY A 1 235 ? -28.301 -22.406 -31.918 1.00 49.41 235 GLY A O 1
ATOM 1904 N N . TYR A 1 236 ? -28.154 -20.216 -31.505 1.00 48.66 236 TYR A N 1
ATOM 1905 C CA . TYR A 1 236 ? -29.607 -20.026 -31.470 1.00 48.66 236 TYR A CA 1
ATOM 1906 C C . TYR A 1 236 ? -30.106 -19.791 -32.913 1.00 48.66 236 TYR A C 1
ATOM 1908 O O . TYR A 1 236 ? -29.384 -19.249 -33.752 1.00 48.66 236 TYR A O 1
ATOM 1916 N N . GLY A 1 237 ? -31.339 -20.220 -33.210 1.00 46.00 237 GLY A N 1
ATOM 1917 C CA . GLY A 1 237 ? -31.957 -20.030 -34.531 1.00 46.00 237 GLY A CA 1
ATOM 1918 C C . GLY A 1 237 ? -32.135 -18.552 -34.915 1.00 46.00 237 GLY A C 1
ATOM 1919 O O . GLY A 1 237 ? -31.905 -17.671 -34.092 1.00 46.00 237 GLY A O 1
ATOM 1920 N N . GLU A 1 238 ? -32.591 -18.297 -36.151 1.00 42.75 238 GLU A N 1
ATOM 1921 C CA . GLU A 1 238 ? -32.596 -17.009 -36.896 1.00 42.75 238 GLU A CA 1
ATOM 1922 C C . GLU A 1 238 ? -32.915 -15.700 -36.123 1.00 42.75 238 GLU A C 1
ATOM 1924 O O . GLU A 1 238 ? -32.565 -14.614 -36.586 1.00 42.75 238 GLU A O 1
ATOM 1929 N N . GLU A 1 239 ? -33.557 -15.761 -34.956 1.00 45.16 239 GLU A N 1
ATOM 1930 C CA . GLU A 1 239 ? -33.887 -14.613 -34.103 1.00 45.16 239 GLU A CA 1
ATOM 1931 C C . GLU A 1 239 ? -32.719 -14.101 -33.223 1.00 45.16 239 GLU A C 1
ATOM 1933 O O . GLU A 1 239 ? -32.779 -12.971 -32.727 1.00 45.16 239 GLU A O 1
ATOM 1938 N N . SER A 1 240 ? -31.639 -14.867 -33.015 1.00 51.38 240 SER A N 1
ATOM 1939 C CA . SER A 1 240 ? -30.531 -14.455 -32.134 1.00 51.38 240 SER A CA 1
ATOM 1940 C C . SER A 1 240 ? -29.448 -13.635 -32.844 1.00 51.38 240 SER A C 1
ATOM 1942 O O . SER A 1 240 ? -28.448 -14.167 -33.333 1.00 51.38 240 SER A O 1
ATOM 1944 N N . GLN A 1 241 ? -29.578 -12.309 -32.833 1.00 54.44 241 GLN A N 1
ATOM 1945 C CA . GLN A 1 241 ? -28.452 -11.447 -33.204 1.00 54.44 241 GLN A CA 1
ATOM 1946 C C . GLN A 1 241 ? -27.415 -11.353 -32.067 1.00 54.44 241 GLN A C 1
ATOM 1948 O O . GLN A 1 241 ? -27.805 -11.190 -30.905 1.00 54.44 241 GLN A O 1
ATOM 1953 N N . PRO A 1 242 ? -26.099 -11.386 -32.367 1.00 56.31 242 PRO A N 1
ATOM 1954 C CA . PRO A 1 242 ? -25.061 -11.203 -31.356 1.00 56.31 242 PRO A CA 1
ATOM 1955 C C . PRO A 1 242 ? -25.223 -9.845 -30.661 1.00 56.31 242 PRO A C 1
ATOM 1957 O O . PRO A 1 242 ? -25.301 -8.802 -31.316 1.00 56.31 242 PRO A O 1
ATOM 1960 N N . LYS A 1 243 ? -25.255 -9.837 -29.323 1.00 59.97 243 LYS A N 1
ATOM 1961 C CA . LYS A 1 243 ? -25.432 -8.616 -28.518 1.00 59.97 243 LYS A CA 1
ATOM 1962 C C . LYS A 1 243 ? -24.214 -7.695 -28.680 1.00 59.97 243 LYS A C 1
ATOM 1964 O O . LYS A 1 243 ? -23.187 -7.868 -28.030 1.00 59.97 243 LYS A O 1
ATOM 1969 N N . ARG A 1 244 ? -24.309 -6.689 -29.555 1.00 60.72 244 ARG A N 1
ATOM 1970 C CA . ARG A 1 244 ? -23.189 -5.787 -29.892 1.00 60.72 244 ARG A CA 1
ATOM 1971 C C . ARG A 1 244 ? -22.855 -4.829 -28.738 1.00 60.72 244 ARG A C 1
ATOM 1973 O O . ARG A 1 244 ? -23.355 -3.712 -28.678 1.00 60.72 244 ARG A O 1
ATOM 1980 N N . ARG A 1 245 ? -21.957 -5.257 -27.841 1.00 64.44 245 ARG A N 1
ATOM 1981 C CA . ARG A 1 245 ? -21.402 -4.439 -26.734 1.00 64.44 245 ARG A CA 1
ATOM 1982 C C . ARG A 1 245 ? -20.354 -3.405 -27.183 1.00 64.44 245 ARG A C 1
ATOM 1984 O O . ARG A 1 245 ? -19.980 -2.525 -26.413 1.00 64.44 245 ARG A O 1
ATOM 1991 N N . HIS A 1 246 ? -19.879 -3.515 -28.423 1.00 73.81 246 HIS A N 1
ATOM 1992 C CA . HIS A 1 246 ? -18.856 -2.659 -29.031 1.00 73.81 246 HIS A CA 1
ATOM 1993 C C . HIS A 1 246 ? -19.352 -2.039 -30.344 1.00 73.81 246 HIS A C 1
ATOM 1995 O O . HIS A 1 246 ? -20.324 -2.513 -30.931 1.00 73.81 246 HIS A O 1
ATOM 2001 N N . SER A 1 247 ? -18.676 -0.980 -30.802 1.00 79.00 247 SER A N 1
ATOM 2002 C CA . SER A 1 247 ? -19.043 -0.247 -32.019 1.00 79.00 247 SER A CA 1
ATOM 2003 C C . SER A 1 247 ? -18.905 -1.090 -33.291 1.00 79.00 247 SER A C 1
ATOM 2005 O O . SER A 1 247 ? -18.124 -2.038 -33.351 1.00 79.00 247 SER A O 1
ATOM 2007 N N . GLU A 1 248 ? -19.609 -0.704 -34.354 1.00 80.38 248 GLU A N 1
ATOM 2008 C CA . GLU A 1 248 ? -19.552 -1.430 -35.630 1.00 80.38 248 GLU A CA 1
ATOM 2009 C C . GLU A 1 248 ? -18.131 -1.516 -36.202 1.00 80.38 248 GLU A C 1
ATOM 2011 O O . GLU A 1 248 ? -17.702 -2.560 -36.687 1.00 80.38 248 GLU A O 1
ATOM 2016 N N . LEU A 1 249 ? -17.360 -0.431 -36.074 1.00 80.31 249 LEU A N 1
ATOM 2017 C CA . LEU A 1 249 ? -15.975 -0.381 -36.535 1.00 80.31 249 LEU A CA 1
ATOM 2018 C C . LEU A 1 249 ? -15.067 -1.361 -35.770 1.00 80.31 249 LEU A C 1
ATOM 2020 O O . LEU A 1 249 ? -14.135 -1.898 -36.365 1.00 80.31 249 LEU A O 1
ATOM 2024 N N . PHE A 1 250 ? -15.352 -1.637 -34.490 1.00 83.56 250 PHE A N 1
ATOM 2025 C CA . PHE A 1 250 ? -14.652 -2.674 -33.728 1.00 83.56 250 PHE A CA 1
ATOM 2026 C C . PHE A 1 250 ? -14.926 -4.063 -34.317 1.00 83.56 250 PHE A C 1
ATOM 2028 O O . PHE A 1 250 ? -13.982 -4.798 -34.591 1.00 83.56 250 PHE A O 1
ATOM 2035 N N . TRP A 1 251 ? -16.189 -4.403 -34.600 1.00 85.12 251 TRP A N 1
ATOM 2036 C CA . TRP A 1 251 ? -16.549 -5.706 -35.177 1.00 85.12 251 TRP A CA 1
ATOM 2037 C C . TRP A 1 251 ? -16.072 -5.884 -36.622 1.00 85.12 251 TRP A C 1
ATOM 2039 O O . TRP A 1 251 ? -15.730 -6.997 -37.022 1.00 85.12 251 TRP A O 1
ATOM 2049 N N . VAL A 1 252 ? -16.002 -4.807 -37.410 1.00 85.88 252 VAL A N 1
ATOM 2050 C CA . VAL A 1 252 ? -15.342 -4.818 -38.726 1.00 85.88 252 VAL A CA 1
ATOM 2051 C C . VAL A 1 252 ? -13.841 -5.080 -38.578 1.00 85.88 252 VAL A C 1
ATOM 2053 O O . VAL A 1 252 ? -13.299 -5.929 -39.283 1.00 85.88 252 VAL A O 1
ATOM 2056 N N . HIS A 1 253 ? -13.166 -4.392 -37.651 1.00 89.00 253 HIS A N 1
ATOM 2057 C CA . HIS A 1 253 ? -11.728 -4.558 -37.438 1.00 89.00 253 HIS A CA 1
ATOM 2058 C C . HIS A 1 253 ? -11.370 -5.945 -36.884 1.00 89.00 253 HIS A C 1
ATOM 2060 O O . HIS A 1 253 ? -10.405 -6.551 -37.341 1.00 89.00 253 HIS A O 1
ATOM 2066 N N . LEU A 1 254 ? -12.174 -6.488 -35.965 1.00 89.19 254 LEU A N 1
ATOM 2067 C CA . LEU A 1 254 ? -11.981 -7.831 -35.420 1.00 89.19 254 LEU A CA 1
ATOM 2068 C C . LEU A 1 254 ? -12.039 -8.890 -36.528 1.00 89.19 254 LEU A C 1
ATOM 2070 O O . LEU A 1 254 ? -11.086 -9.642 -36.700 1.00 89.19 254 LEU A O 1
ATOM 2074 N N . ARG A 1 255 ? -13.105 -8.883 -37.340 1.00 89.38 255 ARG A N 1
ATOM 2075 C CA . ARG A 1 255 ? -13.266 -9.803 -38.479 1.00 89.38 255 ARG A CA 1
ATOM 2076 C C . ARG A 1 255 ? -12.207 -9.602 -39.563 1.00 89.38 255 ARG A C 1
ATOM 2078 O O . ARG A 1 255 ? -11.759 -10.566 -40.175 1.00 89.38 255 ARG A O 1
ATOM 2085 N N . HIS A 1 256 ? -11.755 -8.367 -39.781 1.00 90.75 256 HIS A N 1
ATOM 2086 C CA . HIS A 1 256 ? -10.593 -8.097 -40.628 1.00 90.75 256 HIS A CA 1
ATOM 2087 C C . HIS A 1 256 ? -9.341 -8.823 -40.119 1.00 90.75 256 HIS A C 1
ATOM 2089 O O . HIS A 1 256 ? -8.707 -9.538 -40.890 1.00 90.75 256 HIS A O 1
ATOM 2095 N N . CYS A 1 257 ? -9.019 -8.706 -38.830 1.00 91.50 257 CYS A N 1
ATOM 2096 C CA . CYS A 1 257 ? -7.882 -9.403 -38.231 1.00 91.50 257 CYS A CA 1
ATOM 2097 C C . CYS A 1 257 ? -8.050 -10.932 -38.267 1.00 91.50 257 CYS A C 1
ATOM 2099 O O . CYS A 1 257 ? -7.098 -11.630 -38.616 1.00 91.50 257 CYS A O 1
ATOM 2101 N N . THR A 1 258 ? -9.253 -11.453 -37.990 1.00 92.69 258 THR A N 1
ATOM 2102 C CA . THR A 1 258 ? -9.580 -12.885 -38.122 1.00 92.69 258 THR A CA 1
ATOM 2103 C C . THR A 1 258 ? -9.255 -13.398 -39.523 1.00 92.69 258 THR A C 1
ATOM 2105 O O . THR A 1 258 ? -8.541 -14.384 -39.682 1.00 92.69 258 THR A O 1
ATOM 2108 N N . ASP A 1 259 ? -9.729 -12.700 -40.551 1.00 92.19 259 ASP A N 1
ATOM 2109 C CA . ASP A 1 259 ? -9.540 -13.074 -41.949 1.00 92.19 259 ASP A CA 1
ATOM 2110 C C . ASP A 1 259 ? -8.086 -12.961 -42.434 1.00 92.19 259 ASP A C 1
ATOM 2112 O O . ASP A 1 259 ? -7.623 -13.813 -43.189 1.00 92.19 259 ASP A O 1
ATOM 2116 N N . ILE A 1 260 ? -7.334 -11.957 -41.969 1.00 93.50 260 ILE A N 1
ATOM 2117 C CA . ILE A 1 260 ? -5.896 -11.839 -42.262 1.00 93.50 260 ILE A CA 1
ATOM 2118 C C . ILE A 1 260 ? -5.124 -13.042 -41.713 1.00 93.50 260 ILE A C 1
ATOM 2120 O O . ILE A 1 260 ? -4.249 -13.572 -42.400 1.00 93.50 260 ILE A O 1
ATOM 2124 N N . ILE A 1 261 ? -5.474 -13.509 -40.511 1.00 93.69 261 ILE A N 1
ATOM 2125 C CA . ILE A 1 261 ? -4.856 -14.692 -39.904 1.00 93.69 261 ILE A CA 1
ATOM 2126 C C . ILE A 1 261 ? -5.249 -15.963 -40.671 1.00 93.69 261 ILE A C 1
ATOM 2128 O O . ILE A 1 261 ? -4.364 -16.753 -40.988 1.00 93.69 261 ILE A O 1
ATOM 2132 N N . VAL A 1 262 ? -6.518 -16.138 -41.063 1.00 93.06 262 VAL A N 1
ATOM 2133 C CA . VAL A 1 262 ? -6.946 -17.272 -41.914 1.00 93.06 262 VAL A CA 1
ATOM 2134 C C . VAL A 1 262 ? -6.174 -17.296 -43.232 1.00 93.06 262 VAL A C 1
ATOM 2136 O O . VAL A 1 262 ? -5.591 -18.319 -43.584 1.00 93.06 262 VAL A O 1
ATOM 2139 N N . GLN A 1 263 ? -6.105 -16.166 -43.944 1.00 92.81 263 GLN A N 1
ATOM 2140 C CA . GLN A 1 263 ? -5.348 -16.067 -45.194 1.00 92.81 263 GLN A CA 1
ATOM 2141 C C . GLN A 1 263 ? -3.860 -16.394 -44.980 1.00 92.81 263 GLN A C 1
ATOM 2143 O O . GLN A 1 263 ? -3.268 -17.102 -45.795 1.00 92.81 263 GLN A O 1
ATOM 2148 N N . PHE A 1 264 ? -3.256 -15.945 -43.874 1.00 92.81 264 PHE A N 1
ATOM 2149 C CA . PHE A 1 264 ? -1.873 -16.281 -43.528 1.00 92.81 264 PHE A CA 1
ATOM 2150 C C . PHE A 1 264 ? -1.677 -17.780 -43.249 1.00 92.81 264 PHE A C 1
ATOM 2152 O O . PHE A 1 264 ? -0.737 -18.368 -43.789 1.00 92.81 264 PHE A O 1
ATOM 2159 N N . LEU A 1 265 ? -2.563 -18.403 -42.464 1.00 92.19 265 LEU A N 1
ATOM 2160 C CA . LEU A 1 265 ? -2.532 -19.836 -42.144 1.00 92.19 265 LEU A CA 1
ATOM 2161 C C . LEU A 1 265 ? -2.719 -20.707 -43.393 1.00 92.19 265 LEU A C 1
ATOM 2163 O O . LEU A 1 265 ? -2.034 -21.711 -43.541 1.00 92.19 265 LEU A O 1
ATOM 2167 N N . MET A 1 266 ? -3.589 -20.306 -44.323 1.00 89.75 266 MET A N 1
ATOM 2168 C CA . MET A 1 266 ? -3.784 -21.018 -45.592 1.00 89.75 266 MET A CA 1
ATOM 2169 C C . MET A 1 266 ? -2.600 -20.845 -46.557 1.00 89.75 266 MET A C 1
ATOM 2171 O O . MET A 1 266 ? -2.246 -21.785 -47.265 1.00 89.75 266 MET A O 1
ATOM 2175 N N . CYS A 1 267 ? -1.969 -19.665 -46.596 1.00 89.94 267 CYS A N 1
ATOM 2176 C CA . CYS A 1 267 ? -0.775 -19.421 -47.415 1.00 89.94 267 CYS A CA 1
ATOM 2177 C C . CYS A 1 267 ? 0.489 -20.103 -46.865 1.00 89.94 267 CYS A C 1
ATOM 2179 O O . CYS A 1 267 ? 1.384 -20.431 -47.640 1.00 89.94 267 CYS A O 1
ATOM 2181 N N . ASN A 1 268 ? 0.556 -20.328 -45.550 1.00 88.62 268 ASN A N 1
ATOM 2182 C CA . ASN A 1 268 ? 1.652 -21.013 -44.859 1.00 88.62 268 ASN A CA 1
ATOM 2183 C C . ASN A 1 268 ? 1.169 -22.337 -44.248 1.00 88.62 268 ASN A C 1
ATOM 2185 O O . ASN A 1 268 ? 1.606 -22.717 -43.162 1.00 88.62 268 ASN A O 1
ATOM 2189 N N . ALA A 1 269 ? 0.238 -23.010 -44.933 1.00 88.62 269 ALA A N 1
ATOM 2190 C CA . ALA A 1 269 ? -0.278 -24.304 -44.515 1.00 88.62 269 ALA A CA 1
ATOM 2191 C C . ALA A 1 269 ? 0.888 -25.273 -44.284 1.00 88.62 269 ALA A C 1
ATOM 2193 O O . ALA A 1 269 ? 1.829 -25.307 -45.075 1.00 88.62 269 ALA A O 1
ATOM 2194 N N . ASP A 1 270 ? 0.827 -26.053 -43.209 1.00 85.38 270 ASP A N 1
ATOM 2195 C CA . ASP A 1 270 ? 1.852 -27.037 -42.888 1.00 85.38 270 ASP A CA 1
ATOM 2196 C C . ASP A 1 270 ? 1.254 -28.444 -42.956 1.00 85.38 270 ASP A C 1
ATOM 2198 O O . ASP A 1 270 ? 0.345 -28.796 -42.202 1.00 85.38 270 ASP A O 1
ATOM 2202 N N . THR A 1 271 ? 1.783 -29.256 -43.870 1.00 89.19 271 THR A N 1
ATOM 2203 C CA . THR A 1 271 ? 1.356 -30.640 -44.106 1.00 89.19 271 THR A CA 1
ATOM 2204 C C . THR A 1 271 ? 1.899 -31.634 -43.081 1.00 89.19 271 THR A C 1
ATOM 2206 O O . THR A 1 271 ? 1.716 -32.837 -43.264 1.00 89.19 271 THR A O 1
ATOM 2209 N N . THR A 1 272 ? 2.592 -31.175 -42.035 1.00 90.19 272 THR A N 1
ATOM 2210 C CA . THR A 1 272 ? 3.013 -32.006 -40.897 1.00 90.19 272 THR A CA 1
ATOM 2211 C C . THR A 1 272 ? 1.836 -32.837 -40.373 1.00 90.19 272 THR A C 1
ATOM 2213 O O . THR A 1 272 ? 0.736 -32.312 -40.185 1.00 90.19 272 THR A O 1
ATOM 2216 N N . MET A 1 273 ? 2.063 -34.124 -40.095 1.00 91.00 273 MET A N 1
ATOM 2217 C CA . MET A 1 273 ? 1.028 -34.995 -39.532 1.00 91.00 273 MET A CA 1
ATOM 2218 C C . MET A 1 273 ? 1.055 -34.987 -38.000 1.00 91.00 273 MET A C 1
ATOM 2220 O O . MET A 1 273 ? 2.112 -35.141 -37.387 1.00 91.00 273 MET A O 1
ATOM 2224 N N . THR A 1 274 ? -0.122 -34.878 -37.390 1.00 90.06 274 THR A N 1
ATOM 2225 C CA . THR A 1 274 ? -0.369 -35.272 -35.999 1.00 90.06 274 THR A CA 1
ATOM 2226 C C . THR A 1 274 ? -0.649 -36.775 -35.941 1.00 90.06 274 THR A C 1
ATOM 2228 O O . THR A 1 274 ? -1.219 -37.352 -36.866 1.00 90.06 274 THR A O 1
ATOM 2231 N N . THR A 1 275 ? -0.250 -37.432 -34.858 1.00 91.31 275 THR A N 1
ATOM 2232 C CA . THR A 1 275 ? -0.569 -38.844 -34.583 1.00 91.31 275 THR A CA 1
ATOM 2233 C C . THR A 1 275 ? -1.518 -38.937 -33.400 1.00 91.31 275 THR A C 1
ATOM 2235 O O . THR A 1 275 ? -1.527 -38.048 -32.556 1.00 91.31 275 THR A O 1
ATOM 2238 N N . MET A 1 276 ? -2.296 -40.010 -33.302 1.00 88.00 276 MET A N 1
ATOM 2239 C CA . MET A 1 276 ? -3.120 -40.267 -32.116 1.00 88.00 276 MET A CA 1
ATOM 2240 C C . MET A 1 276 ? -2.357 -41.148 -31.112 1.00 88.00 276 MET A C 1
ATOM 2242 O O . MET A 1 276 ? -1.629 -42.050 -31.519 1.00 88.00 276 MET A O 1
ATOM 2246 N N . THR A 1 277 ? -2.538 -40.914 -29.813 1.00 89.00 277 THR A N 1
ATOM 2247 C CA . THR A 1 277 ? -1.960 -41.673 -28.689 1.00 89.00 277 THR A CA 1
ATOM 2248 C C . THR A 1 277 ? -3.050 -42.083 -27.689 1.00 89.00 277 THR A C 1
ATOM 2250 O O . THR A 1 277 ? -4.148 -41.522 -27.686 1.00 89.00 277 THR A O 1
ATOM 2253 N N . TRP A 1 278 ? -2.753 -43.049 -26.821 1.00 86.31 278 TRP A N 1
ATOM 2254 C CA . TRP A 1 278 ? -3.594 -43.385 -25.670 1.00 86.31 278 TRP A CA 1
ATOM 2255 C C . TRP A 1 278 ? -3.136 -42.606 -24.432 1.00 86.31 278 TRP A C 1
ATOM 2257 O O . TRP A 1 278 ? -1.945 -42.583 -24.117 1.00 86.31 278 TRP A O 1
ATOM 2267 N N . LEU A 1 279 ? -4.078 -41.987 -23.716 1.00 83.88 279 LEU A N 1
ATOM 2268 C CA . LEU A 1 279 ? -3.830 -41.343 -22.423 1.00 83.88 279 LEU A CA 1
ATOM 2269 C C . LEU A 1 279 ? -4.509 -42.137 -21.307 1.00 83.88 279 LEU A C 1
ATOM 2271 O O . LEU A 1 279 ? -5.636 -42.590 -21.471 1.00 83.88 279 LEU A O 1
ATOM 2275 N N . GLU A 1 280 ? -3.852 -42.239 -20.151 1.00 79.19 280 GLU A N 1
ATOM 2276 C CA . GLU A 1 280 ? -4.324 -42.997 -18.977 1.00 79.19 280 GLU A CA 1
ATOM 2277 C C . GLU A 1 280 ? -5.746 -42.618 -18.522 1.00 79.19 280 GLU A C 1
ATOM 2279 O O . GLU A 1 280 ? -6.483 -43.458 -18.014 1.00 79.19 280 GLU A O 1
ATOM 2284 N N . THR A 1 281 ? -6.147 -41.361 -18.727 1.00 76.12 281 THR A N 1
ATOM 2285 C CA . THR A 1 281 ? -7.439 -40.813 -18.285 1.00 76.12 281 THR A CA 1
ATOM 2286 C C . THR A 1 281 ? -8.502 -40.734 -19.384 1.00 76.12 281 THR A C 1
ATOM 2288 O O . THR A 1 281 ? -9.583 -40.211 -19.121 1.00 76.12 281 THR A O 1
ATOM 2291 N N . GLN A 1 282 ? -8.219 -41.195 -20.610 1.00 72.62 282 GLN A N 1
ATOM 2292 C CA . GLN A 1 282 ? -9.107 -41.025 -21.766 1.00 72.62 282 GLN A CA 1
ATOM 2293 C C . GLN A 1 282 ? -9.474 -42.370 -22.400 1.00 72.62 282 GLN A C 1
ATOM 2295 O O . GLN A 1 282 ? -8.614 -43.111 -22.864 1.00 72.62 282 GLN A O 1
ATOM 2300 N N . GLU A 1 283 ? -10.774 -42.645 -22.515 1.00 76.94 283 GLU A N 1
ATOM 2301 C CA . GLU A 1 283 ? -11.298 -43.838 -23.204 1.00 76.94 283 GLU A CA 1
ATOM 2302 C C . GLU A 1 283 ? -11.223 -43.737 -24.742 1.00 76.94 283 GLU A C 1
ATOM 2304 O O . GLU A 1 283 ? -11.545 -44.689 -25.452 1.00 76.94 283 GLU A O 1
ATOM 2309 N N . ARG A 1 284 ? -10.839 -42.572 -25.279 1.00 80.81 284 ARG A N 1
ATOM 2310 C CA . ARG A 1 284 ? -10.793 -42.280 -26.719 1.00 80.81 284 ARG A CA 1
ATOM 2311 C C . ARG A 1 284 ? -9.372 -41.911 -27.165 1.00 80.81 284 ARG A C 1
ATOM 2313 O O . ARG A 1 284 ? -8.634 -41.333 -26.368 1.00 80.81 284 ARG A O 1
ATOM 2320 N N . PRO A 1 285 ? -9.005 -42.186 -28.434 1.00 82.88 285 PRO A N 1
ATOM 2321 C CA . PRO A 1 285 ? -7.745 -41.729 -29.019 1.00 82.88 285 PRO A CA 1
ATOM 2322 C C . PRO A 1 285 ? -7.554 -40.222 -28.835 1.00 82.88 285 PRO A C 1
ATOM 2324 O O . PRO A 1 285 ? -8.458 -39.445 -29.147 1.00 82.88 285 PRO A O 1
ATOM 2327 N N . TRP A 1 286 ? -6.381 -39.812 -28.354 1.00 84.81 286 TRP A N 1
ATOM 2328 C CA . TRP A 1 286 ? -6.055 -38.408 -28.115 1.00 84.81 286 TRP A CA 1
ATOM 2329 C C . TRP A 1 286 ? -4.971 -37.918 -29.086 1.00 84.81 286 TRP A C 1
ATOM 2331 O O . TRP A 1 286 ? -3.970 -38.612 -29.262 1.00 84.81 286 TRP A O 1
ATOM 2341 N N . PRO A 1 287 ? -5.106 -36.739 -29.712 1.00 85.62 287 PRO A N 1
ATOM 2342 C CA . PRO A 1 287 ? -4.087 -36.209 -30.617 1.00 85.62 287 PRO A CA 1
ATOM 2343 C C . PRO A 1 287 ? -2.792 -35.802 -29.894 1.00 85.62 287 PRO A C 1
ATOM 2345 O O . PRO A 1 287 ? -2.796 -35.054 -28.916 1.00 85.62 287 PRO A O 1
ATOM 2348 N N . ASP A 1 288 ? -1.656 -36.257 -30.418 1.00 86.38 288 ASP A N 1
ATOM 2349 C CA . ASP A 1 288 ? -0.320 -35.820 -30.020 1.00 86.38 288 ASP A CA 1
ATOM 2350 C C . ASP A 1 288 ? 0.100 -34.587 -30.835 1.00 86.38 288 ASP A C 1
ATOM 2352 O O . ASP A 1 288 ? 0.607 -34.681 -31.958 1.00 86.38 288 ASP A O 1
ATOM 2356 N N . PHE A 1 289 ? -0.098 -33.419 -30.224 1.00 83.50 289 PHE A N 1
ATOM 2357 C CA . PHE A 1 289 ? 0.265 -32.110 -30.770 1.00 83.50 289 PHE A CA 1
ATOM 2358 C C . PHE A 1 289 ? 1.776 -31.812 -30.751 1.00 83.50 289 PHE A C 1
ATOM 2360 O O . PHE A 1 289 ? 2.200 -30.783 -31.274 1.00 83.50 289 PHE A O 1
ATOM 2367 N N . SER A 1 290 ? 2.616 -32.689 -30.186 1.00 85.38 290 SER A N 1
ATOM 2368 C CA . SER A 1 290 ? 4.075 -32.500 -30.134 1.00 85.38 290 SER A CA 1
ATOM 2369 C C . SER A 1 290 ? 4.722 -32.892 -31.467 1.00 85.38 290 SER A C 1
ATOM 2371 O O . SER A 1 290 ? 5.450 -33.883 -31.566 1.00 85.38 290 SER A O 1
ATOM 2373 N N . VAL A 1 291 ? 4.391 -32.166 -32.534 1.00 86.19 291 VAL A N 1
ATOM 2374 C CA . VAL A 1 291 ? 4.847 -32.453 -33.900 1.00 86.19 291 VAL A CA 1
ATOM 2375 C C . VAL A 1 291 ? 6.161 -31.747 -34.245 1.00 86.19 291 VAL A C 1
ATOM 2377 O O . VAL A 1 291 ? 6.450 -30.648 -33.774 1.00 86.19 291 VAL A O 1
ATOM 2380 N N . ASN A 1 292 ? 6.962 -32.369 -35.111 1.00 86.56 292 ASN A N 1
ATOM 2381 C CA . ASN A 1 292 ? 8.209 -31.784 -35.596 1.00 86.56 292 ASN A CA 1
ATOM 2382 C C . ASN A 1 292 ? 7.915 -30.650 -36.597 1.00 86.56 292 ASN A C 1
ATOM 2384 O O . ASN A 1 292 ? 7.185 -30.863 -37.564 1.0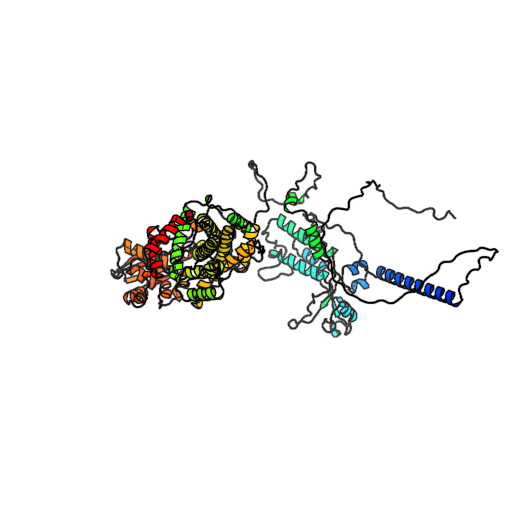0 86.56 292 ASN A O 1
ATOM 2388 N N . LYS A 1 293 ? 8.527 -29.472 -36.415 1.00 89.44 293 LYS A N 1
ATOM 2389 C CA . LYS A 1 293 ? 8.337 -28.276 -37.261 1.00 89.44 293 LYS A CA 1
ATOM 2390 C C . LYS A 1 293 ? 9.653 -27.753 -37.845 1.00 89.44 293 LYS A C 1
ATOM 2392 O O . LYS A 1 293 ? 10.710 -27.911 -37.240 1.00 89.44 293 LYS A O 1
ATOM 2397 N N . LYS A 1 294 ? 9.582 -27.077 -38.999 1.00 88.12 294 LYS A N 1
ATOM 2398 C CA . LYS A 1 294 ? 10.687 -26.284 -39.577 1.00 88.12 294 LYS A CA 1
ATOM 2399 C C . LYS A 1 294 ? 10.358 -24.796 -39.485 1.00 88.12 294 LYS A C 1
ATOM 2401 O O . LYS A 1 294 ? 9.916 -24.179 -40.447 1.00 88.12 294 LYS A O 1
ATOM 2406 N N . CYS A 1 295 ? 10.547 -24.233 -38.299 1.00 87.81 295 CYS A N 1
ATOM 2407 C CA . CYS A 1 295 ? 10.276 -22.821 -38.051 1.00 87.81 295 CYS A CA 1
ATOM 2408 C C . CYS A 1 295 ? 11.351 -21.917 -38.671 1.00 87.81 295 CYS A C 1
ATOM 2410 O O . CYS A 1 295 ? 12.523 -22.288 -38.758 1.00 87.81 295 CYS A O 1
ATOM 2412 N N . VAL A 1 296 ? 10.962 -20.693 -39.031 1.00 87.50 296 VAL A N 1
ATOM 2413 C CA . VAL A 1 296 ? 11.922 -19.596 -39.215 1.00 87.50 296 VAL A CA 1
ATOM 2414 C C . VAL A 1 296 ? 12.559 -19.286 -37.859 1.00 87.50 296 VAL A C 1
ATOM 2416 O O . VAL A 1 296 ? 11.861 -19.275 -36.844 1.00 87.50 296 VAL A O 1
ATOM 2419 N N . ASP A 1 297 ? 13.864 -19.007 -37.838 1.00 86.50 297 ASP A N 1
ATOM 2420 C CA . ASP A 1 297 ? 14.536 -18.459 -36.657 1.00 86.50 297 ASP A CA 1
ATOM 2421 C C . ASP A 1 297 ? 13.997 -17.047 -36.373 1.00 86.50 297 ASP A C 1
ATOM 2423 O O . ASP A 1 297 ? 14.416 -16.050 -36.973 1.00 86.50 297 ASP A O 1
ATOM 2427 N N . PHE A 1 298 ? 13.015 -16.983 -35.475 1.00 84.69 298 PHE A N 1
ATOM 2428 C CA . PHE A 1 298 ? 12.339 -15.744 -35.125 1.00 84.69 298 PHE A CA 1
ATOM 2429 C C . PHE A 1 298 ? 13.256 -14.788 -34.351 1.00 84.69 298 PHE A C 1
ATOM 2431 O O . PHE A 1 298 ? 13.108 -13.577 -34.497 1.00 84.69 298 PHE A O 1
ATOM 2438 N N . ASP A 1 299 ? 14.258 -15.291 -33.625 1.00 83.75 299 ASP A N 1
ATOM 2439 C CA . ASP A 1 299 ? 15.236 -14.454 -32.922 1.00 83.75 299 ASP A CA 1
ATOM 2440 C C . ASP A 1 299 ? 16.160 -13.732 -33.913 1.00 83.75 299 ASP A C 1
ATOM 2442 O O . ASP A 1 299 ? 16.559 -12.588 -33.689 1.00 83.75 299 ASP A O 1
ATOM 2446 N N . THR A 1 300 ? 16.456 -14.340 -35.066 1.00 91.31 300 THR A N 1
ATOM 2447 C CA . THR A 1 300 ? 17.106 -13.634 -36.184 1.00 91.31 300 THR A CA 1
ATOM 2448 C C . THR A 1 300 ? 16.222 -12.528 -36.768 1.00 91.31 300 THR A C 1
ATOM 2450 O O . THR A 1 300 ? 16.734 -11.445 -37.049 1.00 91.31 300 THR A O 1
ATOM 2453 N N . LEU A 1 301 ? 14.904 -12.731 -36.887 1.00 85.69 301 LEU A N 1
ATOM 2454 C CA . LEU A 1 301 ? 13.986 -11.665 -37.320 1.00 85.69 301 LEU A CA 1
ATOM 2455 C C . LEU A 1 301 ? 13.850 -10.545 -36.277 1.00 85.69 301 LEU A C 1
ATOM 2457 O O . LEU A 1 301 ? 13.779 -9.374 -36.646 1.00 85.69 301 LEU A O 1
ATOM 2461 N N . VAL A 1 302 ? 13.836 -10.889 -34.986 1.00 77.81 302 VAL A N 1
ATOM 2462 C CA . VAL A 1 302 ? 13.801 -9.936 -33.867 1.00 77.81 302 VAL A CA 1
ATOM 2463 C C . VAL A 1 302 ? 15.077 -9.100 -33.828 1.00 77.81 302 VAL A C 1
ATOM 2465 O O . VAL A 1 302 ? 14.979 -7.877 -33.812 1.00 77.81 302 VAL A O 1
ATOM 2468 N N . ARG A 1 303 ? 16.261 -9.723 -33.916 1.00 87.38 303 ARG A N 1
ATOM 2469 C CA . ARG A 1 303 ? 17.539 -8.999 -34.020 1.00 87.38 303 ARG A CA 1
ATOM 2470 C C . ARG A 1 303 ? 17.568 -8.081 -35.233 1.00 87.38 303 ARG A C 1
ATOM 2472 O O . ARG A 1 303 ? 17.854 -6.901 -35.081 1.00 87.38 303 ARG A O 1
ATOM 2479 N N . TRP A 1 304 ? 17.184 -8.580 -36.411 1.00 93.19 304 TRP A N 1
ATOM 2480 C CA . TRP A 1 304 ? 17.127 -7.749 -37.613 1.00 93.19 304 TRP A CA 1
ATOM 2481 C C . TRP A 1 304 ? 16.173 -6.560 -37.437 1.00 93.19 304 TRP A C 1
ATOM 2483 O O . TRP A 1 304 ? 16.537 -5.436 -37.776 1.00 93.19 304 TRP A O 1
ATOM 2493 N N . ARG A 1 305 ? 14.983 -6.768 -36.855 1.00 86.69 305 ARG A N 1
ATOM 2494 C CA . ARG A 1 305 ? 14.055 -5.681 -36.510 1.00 86.69 305 ARG A CA 1
ATOM 2495 C C . ARG A 1 305 ? 14.721 -4.673 -35.577 1.00 86.69 305 ARG A C 1
ATOM 2497 O O . ARG A 1 305 ? 14.640 -3.487 -35.851 1.00 86.69 305 ARG A O 1
ATOM 2504 N N . ASP A 1 306 ? 15.366 -5.113 -34.506 1.00 79.62 306 ASP A N 1
ATOM 2505 C CA . ASP A 1 306 ? 15.928 -4.211 -33.494 1.00 79.62 306 ASP A CA 1
ATOM 2506 C C . ASP A 1 306 ? 17.166 -3.450 -34.006 1.00 79.62 306 ASP A C 1
ATOM 2508 O O . ASP A 1 306 ? 17.390 -2.306 -33.619 1.00 79.62 306 ASP A O 1
ATOM 2512 N N . GLU A 1 307 ? 17.911 -4.036 -34.945 1.00 86.56 307 GLU A N 1
ATOM 2513 C CA . GLU A 1 307 ? 19.027 -3.403 -35.661 1.00 86.56 307 GLU A CA 1
ATOM 2514 C C . GLU A 1 307 ? 18.574 -2.423 -36.765 1.00 86.56 307 GLU A C 1
ATOM 2516 O O . GLU A 1 307 ? 19.294 -1.470 -37.064 1.00 86.56 307 GLU A O 1
ATOM 2521 N N . ASN A 1 308 ? 17.408 -2.643 -37.391 1.00 83.94 308 ASN A N 1
ATOM 2522 C CA . ASN A 1 308 ? 16.977 -1.921 -38.604 1.00 83.94 308 ASN A CA 1
ATOM 2523 C C . ASN A 1 308 ? 15.707 -1.064 -38.421 1.00 83.94 308 ASN A C 1
ATOM 2525 O O . ASN A 1 308 ? 15.347 -0.298 -39.319 1.00 83.94 308 ASN A O 1
ATOM 2529 N N . ALA A 1 309 ? 15.001 -1.165 -37.292 1.00 79.12 309 ALA A N 1
ATOM 2530 C CA . ALA A 1 309 ? 13.804 -0.374 -37.032 1.00 79.12 309 ALA A CA 1
ATOM 2531 C C . ALA A 1 309 ? 14.155 1.091 -36.750 1.00 79.12 309 ALA A C 1
ATOM 2533 O O . ALA A 1 309 ? 14.931 1.422 -35.853 1.00 79.12 309 ALA A O 1
ATOM 2534 N N . LEU A 1 310 ? 13.499 1.995 -37.478 1.00 69.56 310 LEU A N 1
ATOM 2535 C CA . LEU A 1 310 ? 13.525 3.416 -37.153 1.00 69.56 310 LEU A CA 1
ATOM 2536 C C . LEU A 1 310 ? 12.880 3.648 -35.781 1.00 69.56 310 LEU A C 1
ATOM 2538 O O . LEU A 1 310 ? 11.870 3.028 -35.442 1.00 69.56 310 LEU A O 1
ATOM 2542 N N . ASN A 1 311 ? 13.443 4.579 -35.009 1.00 57.25 311 ASN A N 1
ATOM 2543 C CA . ASN A 1 311 ? 12.967 4.902 -33.669 1.00 57.25 311 ASN A CA 1
ATOM 2544 C C . ASN A 1 311 ? 11.459 5.232 -33.689 1.00 57.25 311 ASN A C 1
ATOM 2546 O O . ASN A 1 311 ? 11.022 6.165 -34.368 1.00 57.25 311 ASN A O 1
ATOM 2550 N N . ILE A 1 312 ? 10.667 4.479 -32.917 1.00 55.50 312 ILE A N 1
ATOM 2551 C CA . ILE A 1 312 ? 9.195 4.548 -32.896 1.00 55.50 312 ILE A CA 1
ATOM 2552 C C . ILE A 1 312 ? 8.686 5.965 -32.566 1.00 55.50 312 ILE A C 1
ATOM 2554 O O . ILE A 1 312 ? 7.654 6.384 -33.092 1.00 55.50 312 ILE A O 1
ATOM 2558 N N . SER A 1 313 ? 9.445 6.753 -31.791 1.00 55.84 313 SER A N 1
ATOM 2559 C CA . SER A 1 313 ? 9.124 8.164 -31.513 1.00 55.84 313 SER A CA 1
ATOM 2560 C C . SER A 1 313 ? 9.092 9.057 -32.765 1.00 55.84 313 SER A C 1
ATOM 2562 O O . SER A 1 313 ? 8.402 10.076 -32.773 1.00 55.84 313 SER A O 1
ATOM 2564 N N . GLN A 1 314 ? 9.791 8.672 -33.839 1.00 49.59 314 GLN A N 1
ATOM 2565 C CA . GLN A 1 314 ? 9.868 9.421 -35.095 1.00 49.59 314 GLN A CA 1
ATOM 2566 C C . GLN A 1 314 ? 8.848 8.946 -36.139 1.00 49.59 314 GLN A C 1
ATOM 2568 O O . GLN A 1 314 ? 8.388 9.754 -36.944 1.00 49.59 314 GLN A O 1
ATOM 2573 N N . ALA A 1 315 ? 8.421 7.679 -36.106 1.00 51.22 315 ALA A N 1
ATOM 2574 C CA . ALA A 1 315 ? 7.419 7.154 -37.041 1.00 51.22 315 ALA A CA 1
ATOM 2575 C C . ALA A 1 315 ? 6.077 7.916 -36.955 1.00 51.22 315 ALA A C 1
ATOM 2577 O O . ALA A 1 315 ? 5.440 8.186 -37.974 1.00 51.22 315 ALA A O 1
ATOM 2578 N N . GLY A 1 316 ? 5.688 8.362 -35.753 1.00 54.28 316 GLY A N 1
ATOM 2579 C CA . GLY A 1 316 ? 4.497 9.196 -35.530 1.00 54.28 316 GLY A CA 1
ATOM 2580 C C . GLY A 1 316 ? 4.580 10.633 -36.077 1.00 54.28 316 GLY A C 1
ATOM 2581 O O . GLY A 1 316 ? 3.565 11.335 -36.098 1.00 54.28 316 GLY A O 1
ATOM 2582 N N . LEU A 1 317 ? 5.758 11.082 -36.531 1.00 60.34 317 LEU A N 1
ATOM 2583 C CA . LEU A 1 317 ? 5.963 12.401 -37.144 1.00 60.34 317 LEU A CA 1
ATOM 2584 C C . LEU A 1 317 ? 5.593 12.423 -38.635 1.00 60.34 317 LEU A C 1
ATOM 2586 O O . LEU A 1 317 ? 5.427 13.504 -39.204 1.00 60.34 317 LEU A O 1
ATOM 2590 N N . VAL A 1 318 ? 5.433 11.258 -39.273 1.00 64.25 318 VAL A N 1
ATOM 2591 C CA . VAL A 1 318 ? 5.057 11.162 -40.689 1.00 64.25 318 VAL A CA 1
ATOM 2592 C C . VAL A 1 318 ? 3.623 11.667 -40.872 1.00 64.25 318 VAL A C 1
ATOM 2594 O O . VAL A 1 318 ? 2.640 11.004 -40.540 1.00 64.25 318 VAL A O 1
ATOM 2597 N N . ARG A 1 319 ? 3.493 12.880 -41.414 1.00 74.69 319 ARG A N 1
ATOM 2598 C CA . ARG A 1 319 ? 2.218 13.458 -41.859 1.00 74.69 319 ARG A CA 1
ATOM 2599 C C . ARG A 1 319 ? 2.094 13.321 -43.371 1.00 74.69 319 ARG A C 1
ATOM 2601 O O . ARG A 1 319 ? 3.088 13.419 -44.083 1.00 74.69 319 ARG A O 1
ATOM 2608 N N . ARG A 1 320 ? 0.862 13.147 -43.862 1.00 71.25 320 ARG A N 1
ATOM 2609 C CA . ARG A 1 320 ? 0.561 13.154 -45.301 1.00 71.25 320 ARG A CA 1
ATOM 2610 C C . ARG A 1 320 ? 1.060 14.473 -45.920 1.00 71.25 320 ARG A C 1
ATOM 2612 O O . ARG A 1 320 ? 0.536 15.520 -45.530 1.00 71.25 320 ARG A O 1
ATOM 2619 N N . PRO A 1 321 ? 2.021 14.457 -46.862 1.00 75.62 321 PRO A N 1
ATOM 2620 C CA . PRO A 1 321 ? 2.470 15.687 -47.497 1.00 75.62 321 PRO A CA 1
ATOM 2621 C C . PRO A 1 321 ? 1.372 16.258 -48.418 1.00 75.62 321 PRO A C 1
ATOM 2623 O O . PRO A 1 321 ? 0.533 15.500 -48.921 1.00 75.62 321 PRO A O 1
ATOM 2626 N N . PRO A 1 322 ? 1.337 17.584 -48.650 1.00 74.44 322 PRO A N 1
ATOM 2627 C CA . PRO A 1 322 ? 0.360 18.201 -49.544 1.00 74.44 322 PRO A CA 1
ATOM 2628 C C . PRO A 1 322 ? 0.416 17.596 -50.952 1.00 74.44 322 PRO A C 1
ATOM 2630 O O . PRO A 1 322 ? 1.493 17.448 -51.523 1.00 74.44 322 PRO A O 1
ATOM 2633 N N . GLY A 1 323 ? -0.743 17.244 -51.513 1.00 77.50 323 GLY A N 1
ATOM 2634 C CA . GLY A 1 323 ? -0.836 16.647 -52.851 1.00 77.50 323 GLY A CA 1
ATOM 2635 C C . GLY A 1 323 ? -0.411 15.176 -52.951 1.00 77.50 323 GLY A C 1
ATOM 2636 O O . GLY A 1 323 ? -0.366 14.651 -54.061 1.00 77.50 323 GLY A O 1
ATOM 2637 N N . ALA A 1 324 ? -0.124 14.495 -51.834 1.00 78.25 324 ALA A N 1
ATOM 2638 C CA . ALA A 1 324 ? 0.102 13.050 -51.842 1.00 78.25 324 ALA A CA 1
ATOM 2639 C C . ALA A 1 324 ? -1.108 12.303 -52.441 1.00 78.25 324 ALA A C 1
ATOM 2641 O O . ALA A 1 324 ? -2.243 12.615 -52.061 1.00 78.25 324 ALA A O 1
ATOM 2642 N N . PRO A 1 325 ? -0.896 11.309 -53.327 1.00 75.56 325 PRO A N 1
ATOM 2643 C CA . PRO A 1 325 ? -1.985 10.497 -53.856 1.00 75.56 325 PRO A CA 1
ATOM 2644 C C . PRO A 1 325 ? -2.691 9.763 -52.712 1.00 75.56 325 PRO A C 1
ATOM 2646 O O . PRO A 1 325 ? -2.048 9.165 -51.849 1.00 75.56 325 PRO A O 1
ATOM 2649 N N . GLU A 1 326 ? -4.020 9.825 -52.699 1.00 74.00 326 GLU A N 1
ATOM 2650 C CA . GLU A 1 326 ? -4.855 9.218 -51.665 1.00 74.00 326 GLU A CA 1
ATOM 2651 C C . GLU A 1 326 ? -5.624 8.009 -52.206 1.00 74.00 326 GLU A C 1
ATOM 2653 O O . GLU A 1 326 ? -6.204 8.045 -53.292 1.00 74.00 326 GLU A O 1
ATOM 2658 N N . THR A 1 327 ? -5.658 6.935 -51.420 1.00 73.25 327 THR A N 1
ATOM 2659 C CA . THR A 1 327 ? -6.582 5.822 -51.647 1.00 73.25 327 THR A CA 1
ATOM 2660 C C . THR A 1 327 ? -7.944 6.229 -51.103 1.00 73.25 327 THR A C 1
ATOM 2662 O O . THR A 1 327 ? -8.068 6.546 -49.919 1.00 73.25 327 THR A O 1
ATOM 2665 N N . LYS A 1 328 ? -8.975 6.234 -51.954 1.00 69.00 328 LYS A N 1
ATOM 2666 C CA . LYS A 1 328 ? -10.346 6.506 -51.504 1.00 69.00 328 LYS A CA 1
ATOM 2667 C C . LYS A 1 328 ? -10.811 5.410 -50.543 1.00 69.00 328 LYS A C 1
ATOM 2669 O O . LYS A 1 328 ? -10.663 4.228 -50.841 1.00 69.00 328 LYS A O 1
ATOM 2674 N N . MET A 1 329 ? -11.407 5.815 -49.422 1.00 63.84 329 MET A N 1
ATOM 2675 C CA . MET A 1 329 ? -12.139 4.904 -48.535 1.00 63.84 329 MET A CA 1
ATOM 2676 C C . MET A 1 329 ? -13.316 4.269 -49.289 1.00 63.84 329 MET A C 1
ATOM 2678 O O . MET A 1 329 ? -13.906 4.927 -50.150 1.00 63.84 329 MET A O 1
ATOM 2682 N N . SER A 1 330 ? -13.665 3.017 -48.970 1.00 72.19 330 SER A N 1
ATOM 2683 C CA . SER A 1 330 ? -14.822 2.358 -49.589 1.00 72.19 330 SER A CA 1
ATOM 2684 C C . SER A 1 330 ? -16.135 3.038 -49.189 1.00 72.19 330 SER A C 1
ATOM 2686 O O . SER A 1 330 ? -16.238 3.671 -48.137 1.00 72.19 330 SER A O 1
ATOM 2688 N N . GLU A 1 331 ? -17.164 2.879 -50.023 1.00 73.50 331 GLU A N 1
ATOM 2689 C CA . GLU A 1 331 ? -18.516 3.392 -49.755 1.00 73.50 331 GLU A CA 1
ATOM 2690 C C . GLU A 1 331 ? -19.107 2.845 -48.440 1.00 73.50 331 GLU A C 1
ATOM 2692 O O . GLU A 1 331 ? -19.977 3.477 -47.846 1.00 73.50 331 GLU A O 1
ATOM 2697 N N . GLU A 1 332 ? -18.631 1.694 -47.948 1.00 68.25 332 GLU A N 1
ATOM 2698 C CA . GLU A 1 332 ? -19.086 1.099 -46.683 1.00 68.25 332 GLU A CA 1
ATOM 2699 C C . GLU A 1 332 ? -18.616 1.882 -45.455 1.00 68.25 332 GLU A C 1
ATOM 2701 O O . GLU A 1 332 ? -19.373 1.995 -44.492 1.00 68.25 332 GLU A O 1
ATOM 2706 N N . TYR A 1 333 ? -17.420 2.485 -45.498 1.00 69.62 333 TYR A N 1
ATOM 2707 C CA . TYR A 1 333 ? -16.915 3.333 -44.410 1.00 69.62 333 TYR A CA 1
ATOM 2708 C C . TYR A 1 333 ? -17.901 4.461 -44.072 1.00 69.62 333 TYR A C 1
ATOM 2710 O O . TYR A 1 333 ? -18.150 4.750 -42.904 1.00 69.62 333 TYR A O 1
ATOM 2718 N N . TRP A 1 334 ? -18.511 5.054 -45.102 1.00 72.44 334 TRP A N 1
ATOM 2719 C CA . TRP A 1 334 ? -19.465 6.158 -44.974 1.00 72.44 334 TRP A CA 1
ATOM 2720 C C . TRP A 1 334 ? -20.882 5.718 -44.574 1.00 72.44 334 TRP A C 1
ATOM 2722 O O . TRP A 1 334 ? -21.713 6.570 -44.263 1.00 72.44 334 TRP A O 1
ATOM 2732 N N . ARG A 1 335 ? -21.173 4.409 -44.570 1.00 66.88 335 ARG A N 1
ATOM 2733 C CA . ARG A 1 335 ? -22.477 3.848 -44.165 1.00 66.88 335 ARG A CA 1
ATOM 2734 C C . ARG A 1 335 ? -22.548 3.483 -42.685 1.00 66.88 335 ARG A C 1
ATOM 2736 O O . ARG A 1 335 ? -23.646 3.282 -42.173 1.00 66.88 335 ARG A O 1
ATOM 2743 N N . ILE A 1 336 ? -21.410 3.394 -41.996 1.00 63.84 336 ILE A N 1
ATOM 2744 C CA . ILE A 1 336 ? -21.364 3.076 -40.567 1.00 63.84 336 ILE A CA 1
ATOM 2745 C C . ILE A 1 336 ? -21.839 4.293 -39.752 1.00 63.84 336 ILE A C 1
ATOM 2747 O O . ILE A 1 336 ? -21.244 5.367 -39.876 1.00 63.84 336 ILE A O 1
ATOM 2751 N N . PRO A 1 337 ? -22.855 4.156 -38.874 1.00 52.59 337 PRO A N 1
ATOM 2752 C CA . PRO A 1 337 ? -23.280 5.241 -37.997 1.00 52.59 337 PRO A CA 1
ATOM 2753 C C . PRO A 1 337 ? -22.188 5.579 -36.972 1.00 52.59 337 PRO A C 1
ATOM 2755 O O . PRO A 1 337 ? -22.051 4.939 -35.928 1.00 52.59 337 PRO A O 1
ATOM 2758 N N . LEU A 1 338 ? -21.405 6.621 -37.252 1.00 51.00 338 LEU A N 1
ATOM 2759 C CA . LEU A 1 338 ? -20.499 7.221 -36.277 1.00 51.00 338 LEU A CA 1
ATOM 2760 C C . LEU A 1 338 ? -21.330 7.974 -35.227 1.00 51.00 338 LEU A C 1
ATOM 2762 O O . LEU A 1 338 ? -21.618 9.163 -35.380 1.00 51.00 338 LEU A O 1
ATOM 2766 N N . HIS A 1 339 ? -21.732 7.281 -34.158 1.00 40.81 339 HIS A N 1
ATOM 2767 C CA . HIS A 1 339 ? -22.374 7.912 -33.004 1.00 40.81 339 HIS A CA 1
ATOM 2768 C C . HIS A 1 339 ? -21.490 9.054 -32.469 1.00 40.81 339 HIS A C 1
ATOM 2770 O O . HIS A 1 339 ? -20.401 8.808 -31.954 1.00 40.81 339 HIS A O 1
ATOM 2776 N N . GLY A 1 340 ? -21.971 10.300 -32.578 1.00 36.53 340 GLY A N 1
ATOM 2777 C CA . GLY A 1 340 ? -21.317 11.472 -31.979 1.00 36.53 340 GLY A CA 1
ATOM 2778 C C . GLY A 1 340 ? -20.761 12.539 -32.932 1.00 36.53 340 GLY A C 1
ATOM 2779 O O . GLY A 1 340 ? -19.756 13.160 -32.594 1.00 36.53 340 GLY A O 1
ATOM 2780 N N . GLN A 1 341 ? -21.391 12.813 -34.083 1.00 36.34 341 GLN A N 1
ATOM 2781 C CA . GLN A 1 341 ? -21.105 14.034 -34.858 1.00 36.34 341 GLN A CA 1
ATOM 2782 C C . GLN A 1 341 ? -22.285 15.019 -34.876 1.00 36.34 341 GLN A C 1
ATOM 2784 O O . GLN A 1 341 ? -23.188 14.917 -35.702 1.00 36.34 341 GLN A O 1
ATOM 2789 N N . SER A 1 342 ? -22.227 16.039 -34.015 1.00 28.25 342 SER A N 1
ATOM 2790 C CA . SER A 1 342 ? -22.963 17.296 -34.194 1.00 28.25 342 SER A CA 1
ATOM 2791 C C . SER A 1 342 ? -22.122 18.496 -33.733 1.00 28.25 342 SER A C 1
ATOM 2793 O O . SER A 1 342 ? -21.546 18.492 -32.651 1.00 28.25 342 SER A O 1
ATOM 2795 N N . SER A 1 343 ? -22.040 19.517 -34.597 1.00 28.78 343 SER A N 1
ATOM 2796 C CA . SER A 1 343 ? -21.471 20.863 -34.366 1.00 28.78 343 SER A CA 1
ATOM 2797 C C . SER A 1 343 ? -20.113 20.963 -33.643 1.00 28.78 343 SER A C 1
ATOM 2799 O O . SER A 1 343 ? -20.042 20.966 -32.418 1.00 28.78 343 SER A O 1
ATOM 2801 N N . LEU A 1 344 ? -19.041 21.204 -34.407 1.00 33.69 344 LEU A N 1
ATOM 2802 C CA . LEU A 1 344 ? -17.746 21.676 -33.896 1.00 33.69 344 LEU A CA 1
ATOM 2803 C C . LEU A 1 344 ? -17.813 23.168 -33.498 1.00 33.69 344 LEU A C 1
ATOM 2805 O O . LEU A 1 344 ? -17.975 24.005 -34.389 1.00 33.69 344 LEU A O 1
ATOM 2809 N N . PRO A 1 345 ? -17.591 23.551 -32.225 1.00 29.70 345 PRO A N 1
ATOM 2810 C CA . PRO A 1 345 ? -17.186 24.908 -31.874 1.00 29.70 345 PRO A CA 1
ATOM 2811 C C . PRO A 1 345 ? -15.693 25.088 -32.189 1.00 29.70 345 PRO A C 1
ATOM 2813 O O . PRO A 1 345 ? -14.909 24.140 -32.093 1.00 29.70 345 PRO A O 1
ATOM 2816 N N . GLN A 1 346 ? -15.290 26.303 -32.565 1.00 37.59 346 GLN A N 1
ATOM 2817 C CA . GLN A 1 346 ? -13.916 26.628 -32.969 1.00 37.59 346 GLN A CA 1
ATOM 2818 C C . GLN A 1 346 ? -12.882 26.189 -31.915 1.00 37.59 346 GLN A C 1
ATOM 2820 O O . GLN A 1 346 ? -12.918 26.644 -30.773 1.00 37.59 346 GLN A O 1
ATOM 2825 N N . LYS A 1 347 ? -11.934 25.324 -32.306 1.00 28.38 347 LYS A N 1
ATOM 2826 C CA . LYS A 1 347 ? -10.854 24.857 -31.426 1.00 28.38 347 LYS A CA 1
ATOM 2827 C C . LYS A 1 347 ? -9.573 25.663 -31.611 1.00 28.38 347 LYS A C 1
ATOM 2829 O O . LYS A 1 347 ? -9.012 25.733 -32.701 1.00 28.38 347 LYS A O 1
ATOM 2834 N N . MET A 1 348 ? -9.108 26.217 -30.496 1.00 26.30 348 MET A N 1
ATOM 2835 C CA . MET A 1 348 ? -7.791 26.822 -30.336 1.00 26.30 348 MET A CA 1
ATOM 2836 C C . MET A 1 348 ? -6.650 25.805 -30.522 1.00 26.30 348 MET A C 1
ATOM 2838 O O . MET A 1 348 ? -6.795 24.618 -30.238 1.00 26.30 348 MET A O 1
ATOM 2842 N N . SER A 1 349 ? -5.503 26.346 -30.936 1.00 30.86 349 SER A N 1
ATOM 2843 C CA . SER A 1 349 ? -4.127 25.836 -30.805 1.00 30.86 349 SER A CA 1
ATOM 2844 C C . SER A 1 349 ? -3.870 24.696 -29.794 1.00 30.86 349 SER A C 1
ATOM 2846 O O . SER A 1 349 ? -4.145 24.840 -28.604 1.00 30.86 349 SER A O 1
ATOM 2848 N N . SER A 1 350 ? -3.259 23.597 -30.259 1.00 27.81 350 SER A N 1
ATOM 2849 C CA . SER A 1 350 ? -2.340 22.675 -29.536 1.00 27.81 350 SER A CA 1
ATOM 2850 C C . SER A 1 350 ? -1.971 21.524 -30.495 1.00 27.81 350 SER A C 1
ATOM 2852 O O . SER A 1 350 ? -2.859 20.904 -31.070 1.00 27.81 350 SER A O 1
ATOM 2854 N N . SER A 1 351 ? -0.717 21.375 -30.941 1.00 36.69 351 SER A N 1
ATOM 2855 C CA . SER A 1 351 ? 0.450 20.775 -30.254 1.00 36.69 351 SER A CA 1
ATOM 2856 C C . SER A 1 351 ? 0.412 19.234 -30.163 1.00 36.69 351 SER A C 1
ATOM 2858 O O . SER A 1 351 ? -0.626 18.607 -30.368 1.00 36.69 351 SER A O 1
ATOM 2860 N N . ASN A 1 352 ? 1.582 18.617 -29.946 1.00 35.31 352 ASN A N 1
ATOM 2861 C CA . ASN A 1 352 ? 1.773 17.162 -29.877 1.00 35.31 352 ASN A CA 1
ATOM 2862 C C . ASN A 1 352 ? 0.753 16.464 -28.965 1.00 35.31 352 ASN A C 1
ATOM 2864 O O . ASN A 1 352 ? 0.492 16.930 -27.857 1.00 35.31 352 ASN A O 1
ATOM 2868 N N . LYS A 1 353 ? 0.300 15.271 -29.370 1.00 33.12 353 LYS A N 1
ATOM 2869 C CA . LYS A 1 353 ? -0.243 14.271 -28.442 1.00 33.12 353 LYS A CA 1
ATOM 2870 C C . LYS A 1 353 ? 0.422 12.918 -28.664 1.00 33.12 353 LYS A C 1
ATOM 2872 O O . LYS A 1 353 ? 0.093 12.177 -29.585 1.00 33.12 353 LYS A O 1
ATOM 2877 N N . THR A 1 354 ? 1.405 12.695 -27.803 1.00 30.06 354 THR A N 1
ATOM 2878 C CA . THR A 1 354 ? 1.835 11.428 -27.209 1.00 30.06 354 THR A CA 1
ATOM 2879 C C . THR A 1 354 ? 0.783 10.313 -27.284 1.00 30.06 354 THR A C 1
ATOM 2881 O O . THR A 1 354 ? -0.399 10.564 -27.034 1.00 30.06 354 THR A O 1
ATOM 2884 N N . LEU A 1 355 ? 1.228 9.062 -27.482 1.00 39.72 355 LEU A N 1
ATOM 2885 C CA . LEU A 1 355 ? 0.571 7.933 -26.807 1.00 39.72 355 LEU A CA 1
ATOM 2886 C C . LEU A 1 355 ? 0.464 8.332 -25.333 1.00 39.72 355 LEU A C 1
ATOM 2888 O O . LEU A 1 355 ? 1.468 8.733 -24.745 1.00 39.72 355 LEU A O 1
ATOM 2892 N N . GLY A 1 356 ? -0.748 8.343 -24.780 1.00 45.59 356 GLY A N 1
ATOM 2893 C CA . GLY A 1 356 ? -0.934 8.767 -23.398 1.00 45.59 356 GLY A CA 1
ATOM 2894 C C . GLY A 1 356 ? -0.092 7.879 -22.492 1.00 45.59 356 GLY A C 1
ATOM 2895 O O . GLY A 1 356 ? -0.244 6.662 -22.559 1.00 45.59 356 GLY A O 1
ATOM 2896 N N . ALA A 1 357 ? 0.774 8.489 -21.679 1.00 71.56 357 ALA A N 1
ATOM 2897 C CA . ALA A 1 357 ? 1.520 7.780 -20.645 1.00 71.56 357 ALA A CA 1
ATOM 2898 C C . ALA A 1 357 ? 0.563 6.889 -19.836 1.00 71.56 357 ALA A C 1
ATOM 2900 O O . ALA A 1 357 ? -0.573 7.313 -19.566 1.00 71.56 357 ALA A O 1
ATOM 2901 N N . THR A 1 358 ? 0.994 5.679 -19.462 1.00 90.94 358 THR A N 1
ATOM 2902 C CA . THR A 1 358 ? 0.181 4.807 -18.589 1.00 90.94 358 THR A CA 1
ATOM 2903 C C . THR A 1 358 ? -0.085 5.518 -17.262 1.00 90.94 358 THR A C 1
ATOM 2905 O O . THR A 1 358 ? 0.585 6.504 -16.935 1.00 90.94 358 THR A O 1
ATOM 2908 N N . ARG A 1 359 ? -1.076 5.088 -16.475 1.00 95.88 359 ARG A N 1
ATOM 2909 C CA . ARG A 1 359 ? -1.326 5.766 -15.191 1.00 95.88 359 ARG A CA 1
ATOM 2910 C C . ARG A 1 359 ? -0.113 5.610 -14.268 1.00 95.88 359 ARG A C 1
ATOM 2912 O O . ARG A 1 359 ? 0.291 6.577 -13.628 1.00 95.88 359 ARG A O 1
ATOM 2919 N N . THR A 1 360 ? 0.521 4.441 -14.307 1.00 95.94 360 THR A N 1
ATOM 2920 C CA . THR A 1 360 ? 1.800 4.118 -13.661 1.00 95.94 360 THR A CA 1
ATOM 2921 C C . THR A 1 360 ? 2.910 5.077 -14.102 1.00 95.94 360 THR A C 1
ATOM 2923 O O . THR A 1 360 ? 3.606 5.637 -13.259 1.00 95.94 360 THR A O 1
ATOM 2926 N N . GLU A 1 361 ? 3.043 5.346 -15.405 1.00 96.38 361 GLU A N 1
ATOM 2927 C CA . GLU A 1 361 ? 4.032 6.289 -15.943 1.00 96.38 361 GLU A CA 1
ATOM 2928 C C . GLU A 1 361 ? 3.738 7.746 -15.564 1.00 96.38 361 GLU A C 1
ATOM 2930 O O . GLU A 1 361 ? 4.663 8.469 -15.202 1.00 96.38 361 GLU A O 1
ATOM 2935 N N . LYS A 1 362 ? 2.472 8.184 -15.543 1.00 97.25 362 LYS A N 1
ATOM 2936 C CA . LYS A 1 362 ? 2.104 9.521 -15.036 1.00 97.25 362 LYS A CA 1
ATOM 2937 C C . LYS A 1 362 ? 2.425 9.681 -13.552 1.00 97.25 362 LYS A C 1
ATOM 2939 O O . LYS A 1 362 ? 2.945 10.724 -13.160 1.00 97.25 362 LYS A O 1
ATOM 2944 N N . LEU A 1 363 ? 2.122 8.666 -12.742 1.00 98.19 363 LEU A N 1
ATOM 2945 C CA . LEU A 1 363 ? 2.389 8.662 -11.305 1.00 98.19 363 LEU A CA 1
ATOM 2946 C C . LEU A 1 363 ? 3.900 8.690 -11.029 1.00 98.19 363 LEU A C 1
ATOM 2948 O O . LEU A 1 363 ? 4.366 9.522 -10.252 1.00 98.19 363 LEU A O 1
ATOM 2952 N N . ALA A 1 364 ? 4.678 7.860 -11.731 1.00 98.31 364 ALA A N 1
ATOM 2953 C CA . ALA A 1 364 ? 6.139 7.875 -11.674 1.00 98.31 364 ALA A CA 1
ATOM 2954 C C . ALA A 1 364 ? 6.723 9.217 -12.154 1.00 98.31 364 ALA A C 1
ATOM 2956 O O . ALA A 1 364 ? 7.628 9.760 -11.525 1.00 98.31 364 ALA A O 1
ATOM 2957 N N . GLN A 1 365 ? 6.181 9.799 -13.227 1.00 98.06 365 GLN A N 1
ATOM 2958 C CA . GLN A 1 365 ? 6.633 11.086 -13.754 1.00 98.06 365 GLN A CA 1
ATOM 2959 C C . GLN A 1 365 ? 6.340 12.245 -12.794 1.00 98.06 365 GLN A C 1
ATOM 2961 O O . GLN A 1 365 ? 7.177 13.137 -12.656 1.00 98.06 365 GLN A O 1
ATOM 2966 N N . TRP A 1 366 ? 5.189 12.232 -12.117 1.00 98.38 366 TRP A N 1
ATOM 2967 C CA . TRP A 1 366 ? 4.873 13.181 -11.048 1.00 98.38 366 TRP A CA 1
ATOM 2968 C C . TRP A 1 366 ? 5.834 13.009 -9.858 1.00 98.38 366 TRP A C 1
ATOM 2970 O O . TRP A 1 366 ? 6.404 13.995 -9.396 1.00 98.38 366 TRP A O 1
ATOM 2980 N N . ALA A 1 367 ? 6.101 11.764 -9.445 1.00 98.38 367 ALA A N 1
ATOM 2981 C CA . ALA A 1 367 ? 7.023 11.430 -8.356 1.00 98.38 367 ALA A CA 1
ATOM 2982 C C . ALA A 1 367 ? 8.477 11.867 -8.623 1.00 98.38 367 ALA A C 1
ATOM 2984 O O . ALA A 1 367 ? 9.185 12.257 -7.697 1.00 98.38 367 ALA A O 1
ATOM 2985 N N . VAL A 1 368 ? 8.929 11.833 -9.881 1.00 98.62 368 VAL A N 1
ATOM 2986 C CA . VAL A 1 368 ? 10.241 12.367 -10.295 1.00 98.62 368 VAL A CA 1
ATOM 2987 C C . VAL A 1 368 ? 10.257 13.899 -10.298 1.00 98.62 368 VAL A C 1
ATOM 2989 O O . VAL A 1 368 ? 11.256 14.505 -9.916 1.00 98.62 368 VAL A O 1
ATOM 2992 N N . ASN A 1 369 ? 9.164 14.537 -10.727 1.00 97.94 369 ASN A N 1
ATOM 2993 C CA . ASN A 1 369 ? 9.157 15.973 -11.009 1.00 97.94 369 ASN A CA 1
ATOM 2994 C C . ASN A 1 369 ? 8.876 16.868 -9.796 1.00 97.94 369 ASN A C 1
ATOM 2996 O O . ASN A 1 369 ? 9.359 17.998 -9.800 1.00 97.94 369 ASN A O 1
ATOM 3000 N N . LEU A 1 370 ? 8.109 16.417 -8.796 1.00 98.06 370 LEU A N 1
ATOM 3001 C CA . LEU A 1 370 ? 7.683 17.254 -7.664 1.00 98.06 370 LEU A CA 1
ATOM 3002 C C . LEU A 1 370 ? 8.884 17.889 -6.943 1.00 98.06 370 LEU A C 1
ATOM 3004 O O . LEU A 1 370 ? 9.684 17.173 -6.354 1.00 98.06 370 LEU A O 1
ATOM 3008 N N . GLN A 1 371 ? 9.009 19.216 -6.935 1.00 96.75 371 GLN A N 1
ATOM 3009 C CA . GLN A 1 371 ? 10.037 19.891 -6.137 1.00 96.75 371 GLN A CA 1
ATOM 3010 C C . GLN A 1 371 ? 9.442 20.452 -4.846 1.00 96.75 371 GLN A C 1
ATOM 3012 O O . GLN A 1 371 ? 8.263 20.788 -4.800 1.00 96.75 371 GLN A O 1
ATOM 3017 N N . TYR A 1 372 ? 10.267 20.637 -3.808 1.00 98.44 372 TYR A N 1
ATOM 3018 C CA . TYR A 1 372 ? 9.817 21.195 -2.523 1.00 98.44 372 TYR A CA 1
ATOM 3019 C C . TYR A 1 372 ? 9.049 22.520 -2.676 1.00 98.44 372 TYR A C 1
ATOM 3021 O O . TYR A 1 372 ? 8.035 22.720 -2.016 1.00 98.44 372 TYR A O 1
ATOM 3029 N N . GLN A 1 373 ? 9.502 23.421 -3.557 1.00 97.88 373 GLN A N 1
ATOM 3030 C CA . GLN A 1 373 ? 8.844 24.714 -3.787 1.00 97.88 373 GLN A CA 1
ATOM 3031 C C . GLN A 1 373 ? 7.469 24.625 -4.472 1.00 97.88 373 GLN A C 1
ATOM 3033 O O . GLN A 1 373 ? 6.740 25.614 -4.463 1.00 97.88 373 GLN A O 1
ATOM 3038 N N . ASP A 1 374 ? 7.121 23.474 -5.052 1.00 96.25 374 ASP A N 1
ATOM 3039 C CA . ASP A 1 374 ? 5.824 23.234 -5.695 1.00 96.25 374 ASP A CA 1
ATOM 3040 C C . ASP A 1 374 ? 4.795 22.645 -4.707 1.00 96.25 374 ASP A C 1
ATOM 3042 O O . ASP A 1 374 ? 3.620 22.494 -5.044 1.00 96.25 374 ASP A O 1
ATOM 3046 N N . ILE A 1 375 ? 5.224 22.295 -3.487 1.00 98.31 375 ILE A N 1
ATOM 3047 C CA . ILE A 1 375 ? 4.378 21.691 -2.453 1.00 98.31 375 ILE A CA 1
ATOM 3048 C C . ILE A 1 375 ? 3.611 22.802 -1.709 1.00 98.31 375 ILE A C 1
ATOM 3050 O O . ILE A 1 375 ? 4.242 23.710 -1.160 1.00 98.31 375 ILE A O 1
ATOM 3054 N N . PRO A 1 376 ? 2.265 22.750 -1.630 1.00 98.38 376 PRO A N 1
ATOM 3055 C CA . PRO A 1 376 ? 1.486 23.711 -0.850 1.00 98.38 376 PRO A CA 1
ATOM 3056 C C . PRO A 1 376 ? 1.884 23.716 0.634 1.00 98.38 376 PRO A C 1
ATOM 3058 O O . PRO A 1 376 ? 2.141 22.661 1.215 1.00 98.38 376 PRO A O 1
ATOM 3061 N N . GLN A 1 377 ? 1.872 24.888 1.283 1.00 98.12 377 GLN A N 1
ATOM 3062 C CA . GLN A 1 377 ? 2.309 25.017 2.684 1.00 98.12 377 GLN A CA 1
ATOM 3063 C C . GLN A 1 377 ? 1.538 24.088 3.636 1.00 98.12 377 GLN A C 1
ATOM 3065 O O . GLN A 1 377 ? 2.137 23.500 4.527 1.00 98.12 377 GLN A O 1
ATOM 3070 N N . GLU A 1 378 ? 0.234 23.897 3.428 1.00 97.62 378 GLU A N 1
ATOM 3071 C CA . GLU A 1 378 ? -0.585 22.975 4.232 1.00 97.62 378 GLU A CA 1
ATOM 3072 C C . GLU A 1 378 ? -0.133 21.507 4.124 1.00 97.62 378 GLU A C 1
ATOM 3074 O O . GLU A 1 378 ? -0.191 20.770 5.106 1.00 97.62 378 GLU A O 1
ATOM 3079 N N . VAL A 1 379 ? 0.388 21.089 2.963 1.00 98.50 379 VAL A N 1
ATOM 3080 C CA . VAL A 1 379 ? 0.955 19.748 2.755 1.00 98.50 379 VAL A CA 1
ATOM 3081 C C . VAL A 1 379 ? 2.300 19.627 3.477 1.00 98.50 379 VAL A C 1
ATOM 3083 O O . VAL A 1 379 ? 2.579 18.586 4.071 1.00 98.50 379 VAL A O 1
ATOM 3086 N N . ILE A 1 380 ? 3.112 20.692 3.489 1.00 98.69 380 ILE A N 1
ATOM 3087 C CA . ILE A 1 380 ? 4.365 20.755 4.262 1.00 98.69 380 ILE A CA 1
ATOM 3088 C C . ILE A 1 380 ? 4.069 20.650 5.765 1.00 98.69 380 ILE A C 1
ATOM 3090 O O . ILE A 1 380 ? 4.643 19.790 6.432 1.00 98.69 380 ILE A O 1
ATOM 3094 N N . GLU A 1 381 ? 3.146 21.459 6.296 1.00 98.31 381 GLU A N 1
ATOM 3095 C CA . GLU A 1 381 ? 2.769 21.408 7.716 1.00 98.31 381 GLU A CA 1
ATOM 3096 C C . GLU A 1 381 ? 2.203 20.036 8.102 1.00 98.31 381 GLU A C 1
ATOM 3098 O O . GLU A 1 381 ? 2.707 19.423 9.041 1.00 98.31 381 GLU A O 1
ATOM 3103 N N . ARG A 1 382 ? 1.258 19.477 7.331 1.00 98.12 382 ARG A N 1
ATOM 3104 C CA . ARG A 1 382 ? 0.723 18.130 7.595 1.00 98.12 382 ARG A CA 1
ATOM 3105 C C . ARG A 1 382 ? 1.796 17.039 7.518 1.00 98.12 382 ARG A C 1
ATOM 3107 O O . ARG A 1 382 ? 1.743 16.084 8.287 1.00 98.12 382 ARG A O 1
ATOM 3114 N N . THR A 1 383 ? 2.799 17.177 6.647 1.00 98.69 383 THR A N 1
ATOM 3115 C CA . THR A 1 383 ? 3.942 16.244 6.611 1.00 98.69 383 THR A CA 1
ATOM 3116 C C . THR A 1 383 ? 4.749 16.304 7.912 1.00 98.69 383 THR A C 1
ATOM 3118 O O . THR A 1 383 ? 5.155 15.258 8.414 1.00 98.69 383 THR A O 1
ATOM 3121 N N . LYS A 1 384 ? 4.940 17.496 8.498 1.00 98.56 384 LYS A N 1
ATOM 3122 C CA . LYS A 1 384 ? 5.609 17.671 9.802 1.00 98.56 384 LYS A CA 1
ATOM 3123 C C . LYS A 1 384 ? 4.770 17.125 10.961 1.00 98.56 384 LYS A C 1
ATOM 3125 O O . LYS A 1 384 ? 5.314 16.434 11.818 1.00 98.56 384 LYS A O 1
ATOM 3130 N N . GLU A 1 385 ? 3.456 17.358 10.950 1.00 98.38 385 GLU A N 1
ATOM 3131 C CA . GLU A 1 385 ? 2.506 16.778 11.915 1.00 98.38 385 GLU A CA 1
ATOM 3132 C C . GLU A 1 385 ? 2.574 15.239 11.911 1.00 98.38 385 GLU A C 1
ATOM 3134 O O . GLU A 1 385 ? 2.748 14.619 12.960 1.00 98.38 385 GLU A O 1
ATOM 3139 N N . LEU A 1 386 ? 2.501 14.620 10.727 1.00 98.38 386 LEU A N 1
ATOM 3140 C CA . LEU A 1 386 ? 2.580 13.165 10.551 1.00 98.38 386 LEU A CA 1
ATOM 3141 C C . LEU A 1 386 ? 3.966 12.600 10.897 1.00 98.38 386 LEU A C 1
ATOM 3143 O O . LEU A 1 386 ? 4.051 11.510 11.459 1.00 98.38 386 LEU A O 1
ATOM 3147 N N . PHE A 1 387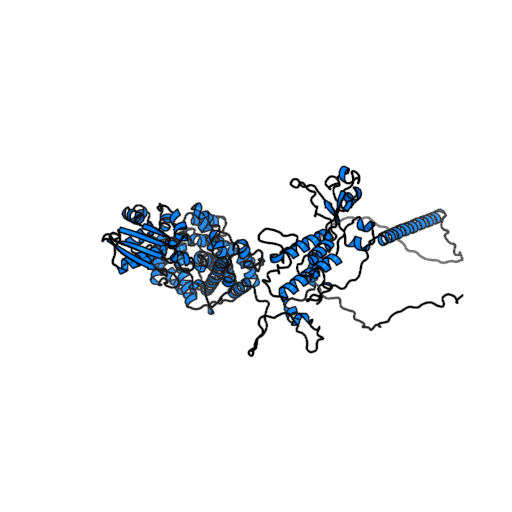 ? 5.050 13.324 10.600 1.00 98.25 387 PHE A N 1
ATOM 3148 C CA . PHE A 1 387 ? 6.408 12.924 10.983 1.00 98.25 387 PHE A CA 1
ATOM 3149 C C . PHE A 1 387 ? 6.582 12.902 12.507 1.00 98.25 387 PHE A C 1
ATOM 3151 O O . PHE A 1 387 ? 7.172 11.967 13.049 1.00 98.25 387 PHE A O 1
ATOM 3158 N N . LEU A 1 388 ? 6.035 13.901 13.205 1.00 97.50 388 LEU A N 1
ATOM 3159 C CA . LEU A 1 388 ? 6.069 13.970 14.663 1.00 97.50 388 LEU A CA 1
ATOM 3160 C C . LEU A 1 388 ? 5.254 12.835 15.310 1.00 97.50 388 LEU A C 1
ATOM 3162 O O . LEU A 1 388 ? 5.736 12.170 16.230 1.00 97.50 388 LEU A O 1
ATOM 3166 N N . ASP A 1 389 ? 4.055 12.579 14.783 1.00 96.88 389 ASP A N 1
ATOM 3167 C CA . ASP A 1 389 ? 3.167 11.496 15.222 1.00 96.88 389 ASP A CA 1
ATOM 3168 C C . ASP A 1 389 ? 3.819 10.113 15.062 1.00 96.88 389 ASP A C 1
ATOM 3170 O O . ASP A 1 389 ? 3.860 9.299 15.993 1.00 96.88 389 ASP A O 1
ATOM 3174 N N . TRP A 1 390 ? 4.409 9.890 13.885 1.00 97.06 390 TRP A N 1
ATOM 3175 C CA . TRP A 1 390 ? 5.185 8.704 13.554 1.00 97.06 390 TRP A CA 1
ATOM 3176 C C . TRP A 1 390 ? 6.354 8.484 14.509 1.00 97.06 390 TRP A C 1
ATOM 3178 O O . TRP A 1 390 ? 6.537 7.372 15.008 1.00 97.06 390 TRP A O 1
ATOM 3188 N N . LEU A 1 391 ? 7.140 9.535 14.760 1.00 94.75 391 LEU A N 1
ATOM 3189 C CA . LEU A 1 391 ? 8.339 9.452 15.582 1.00 94.75 391 LEU A CA 1
ATOM 3190 C C . LEU A 1 391 ? 7.983 8.992 16.999 1.00 94.75 391 LEU A C 1
ATOM 3192 O O . LEU A 1 391 ? 8.612 8.068 17.513 1.00 94.75 391 LEU A O 1
ATOM 3196 N N . GLY A 1 392 ? 6.909 9.542 17.579 1.00 94.31 392 GLY A N 1
ATOM 3197 C CA . GLY A 1 392 ? 6.341 9.054 18.836 1.00 94.31 392 GLY A CA 1
ATOM 3198 C C . GLY A 1 392 ? 5.965 7.569 18.779 1.00 94.31 392 GLY A C 1
ATOM 3199 O O . GLY A 1 392 ? 6.389 6.795 19.637 1.00 94.31 392 GLY A O 1
ATOM 3200 N N . CYS A 1 393 ? 5.223 7.139 17.755 1.00 94.81 393 CYS A N 1
ATOM 3201 C CA . CYS A 1 393 ? 4.785 5.744 17.620 1.00 94.81 393 CYS A CA 1
ATOM 3202 C C . CYS A 1 393 ? 5.963 4.761 17.494 1.00 94.81 393 CYS A C 1
ATOM 3204 O O . CYS A 1 393 ? 5.980 3.723 18.160 1.00 94.81 393 CYS A O 1
ATOM 3206 N N . ALA A 1 394 ? 6.975 5.104 16.694 1.00 93.94 394 ALA A N 1
ATOM 3207 C CA . ALA A 1 394 ? 8.172 4.290 16.507 1.00 93.94 394 ALA A CA 1
ATOM 3208 C C . ALA A 1 394 ? 9.034 4.213 17.777 1.00 93.94 394 ALA A C 1
ATOM 3210 O O . ALA A 1 394 ? 9.582 3.155 18.084 1.00 93.94 394 ALA A O 1
ATOM 3211 N N . ILE A 1 395 ? 9.106 5.294 18.552 1.00 91.69 395 ILE A N 1
ATOM 3212 C CA . ILE A 1 395 ? 9.785 5.351 19.853 1.00 91.69 395 ILE A CA 1
ATOM 3213 C C . ILE A 1 395 ? 9.067 4.518 20.918 1.00 91.69 395 ILE A C 1
ATOM 3215 O O . ILE A 1 395 ? 9.728 3.840 21.710 1.00 91.69 395 ILE A O 1
ATOM 3219 N N . ALA A 1 396 ? 7.733 4.547 20.925 1.00 91.94 396 ALA A N 1
ATOM 3220 C CA . ALA A 1 396 ? 6.895 3.801 21.859 1.00 91.94 396 ALA A CA 1
ATOM 3221 C C . ALA A 1 396 ? 6.934 2.282 21.601 1.00 91.94 396 ALA A C 1
ATOM 3223 O O . ALA A 1 396 ? 6.872 1.489 22.539 1.00 91.94 396 ALA A O 1
ATOM 3224 N N . GLY A 1 397 ? 7.072 1.861 20.338 1.00 91.12 397 GLY A N 1
ATOM 3225 C CA . GLY A 1 397 ? 7.133 0.447 19.949 1.00 91.12 397 GLY A CA 1
ATOM 3226 C C . GLY A 1 397 ? 8.480 -0.255 20.168 1.00 91.12 397 GLY A C 1
ATOM 3227 O O . GLY A 1 397 ? 8.543 -1.483 20.082 1.00 91.12 397 GLY A O 1
ATOM 3228 N N . ARG A 1 398 ? 9.560 0.485 20.460 1.00 89.19 398 ARG A N 1
ATOM 3229 C CA . ARG A 1 398 ? 10.944 0.006 20.261 1.00 89.19 398 ARG A CA 1
ATOM 3230 C C . ARG A 1 398 ? 11.357 -1.212 21.088 1.00 89.19 398 ARG A C 1
ATOM 3232 O O . ARG A 1 398 ? 12.122 -2.054 20.624 1.00 89.19 398 ARG A O 1
ATOM 3239 N N . HIS A 1 399 ? 10.803 -1.344 22.291 1.00 87.75 399 HIS A N 1
ATOM 3240 C CA . HIS A 1 399 ? 11.102 -2.444 23.210 1.00 87.75 399 HIS A CA 1
ATOM 3241 C C . HIS A 1 399 ? 10.172 -3.662 23.036 1.00 87.75 399 HIS A C 1
ATOM 3243 O O . HIS A 1 399 ? 10.234 -4.610 23.819 1.00 87.75 399 HIS A O 1
ATOM 3249 N N . HIS A 1 400 ? 9.315 -3.675 22.009 1.00 88.81 400 HIS A N 1
ATOM 3250 C CA . HIS A 1 400 ? 8.449 -4.817 21.723 1.00 88.81 400 HIS A CA 1
ATOM 3251 C C . HIS A 1 400 ? 9.269 -6.050 21.289 1.00 88.81 400 HIS A C 1
ATOM 3253 O O . HIS A 1 400 ? 10.155 -5.911 20.439 1.00 88.81 400 HIS A O 1
ATOM 3259 N N . PRO A 1 401 ? 8.961 -7.277 21.765 1.00 89.12 401 PRO A N 1
ATOM 3260 C CA . PRO A 1 401 ? 9.785 -8.464 21.504 1.00 89.12 401 PRO A CA 1
ATOM 3261 C C . PRO A 1 401 ? 10.066 -8.746 20.021 1.00 89.12 401 PRO A C 1
ATOM 3263 O O . PRO A 1 401 ? 11.151 -9.216 19.674 1.00 89.12 401 PRO A O 1
ATOM 3266 N N . ALA A 1 402 ? 9.109 -8.428 19.142 1.00 90.06 402 ALA A N 1
ATOM 3267 C CA . ALA A 1 402 ? 9.261 -8.549 17.691 1.00 90.06 402 ALA A CA 1
ATOM 3268 C C . ALA A 1 402 ? 10.298 -7.567 17.122 1.00 90.06 402 ALA A C 1
ATOM 3270 O O . ALA A 1 402 ? 11.148 -7.953 16.321 1.00 90.06 402 ALA A O 1
ATOM 3271 N N . VAL A 1 403 ? 10.271 -6.315 17.586 1.00 92.25 403 VAL A N 1
ATOM 3272 C CA . VAL A 1 403 ? 11.214 -5.264 17.180 1.00 92.25 403 VAL A CA 1
ATOM 3273 C C . VAL A 1 403 ? 12.608 -5.613 17.684 1.00 92.25 403 VAL A C 1
ATOM 3275 O O . VAL A 1 403 ? 13.558 -5.593 16.908 1.00 92.25 403 VAL A O 1
ATOM 3278 N N . SER A 1 404 ? 12.733 -6.071 18.934 1.00 90.25 404 SER A N 1
ATOM 3279 C CA . SER A 1 404 ? 14.009 -6.547 19.480 1.00 90.25 404 SER A CA 1
ATOM 3280 C C . SER A 1 404 ? 14.568 -7.766 18.730 1.00 90.25 404 SER A C 1
ATOM 3282 O O . SER A 1 404 ? 15.785 -7.925 18.647 1.00 90.25 404 SER A O 1
ATOM 3284 N N . ALA A 1 405 ? 13.719 -8.641 18.177 1.00 91.56 405 ALA A N 1
ATOM 3285 C CA . ALA A 1 405 ? 14.165 -9.753 17.335 1.00 91.56 405 ALA A CA 1
ATOM 3286 C C . ALA A 1 405 ? 14.703 -9.272 15.977 1.00 91.56 405 ALA A C 1
ATOM 3288 O O . ALA A 1 405 ? 15.782 -9.697 15.564 1.00 91.56 405 ALA A O 1
ATOM 3289 N N . ILE A 1 406 ? 14.001 -8.339 15.329 1.00 92.56 406 ILE A N 1
ATOM 3290 C CA . ILE A 1 406 ? 14.422 -7.718 14.063 1.00 92.56 406 ILE A CA 1
ATOM 3291 C C . ILE A 1 406 ? 15.699 -6.879 14.262 1.00 92.56 406 ILE A C 1
ATOM 3293 O O . ILE A 1 406 ? 16.593 -6.904 13.419 1.00 92.56 406 ILE A O 1
ATOM 3297 N N . ALA A 1 407 ? 15.844 -6.206 15.405 1.00 89.75 407 ALA A N 1
ATOM 3298 C CA . ALA A 1 407 ? 17.060 -5.498 15.792 1.00 89.75 407 ALA A CA 1
ATOM 3299 C C . ALA A 1 407 ? 18.267 -6.442 15.939 1.00 89.75 407 ALA A C 1
ATOM 3301 O O . ALA A 1 407 ? 19.324 -6.154 15.387 1.00 89.75 407 ALA A O 1
ATOM 3302 N N . ARG A 1 408 ? 18.117 -7.600 16.605 1.00 89.62 408 ARG A N 1
ATOM 3303 C CA . ARG A 1 408 ? 19.199 -8.605 16.701 1.00 89.62 408 ARG A CA 1
ATOM 3304 C C . ARG A 1 408 ? 19.608 -9.156 15.334 1.00 89.62 408 ARG A C 1
ATOM 3306 O O . ARG A 1 408 ? 20.798 -9.192 15.042 1.00 89.62 408 ARG A O 1
ATOM 3313 N N . TYR A 1 409 ? 18.639 -9.495 14.481 1.00 91.50 409 TYR A N 1
ATOM 3314 C CA . TYR A 1 409 ? 18.903 -9.884 13.090 1.00 91.50 409 TYR A CA 1
ATOM 3315 C C . TYR A 1 409 ? 19.707 -8.807 12.341 1.00 91.50 409 TYR A C 1
ATOM 3317 O O . TYR A 1 409 ? 20.663 -9.114 11.630 1.00 91.50 409 TYR A O 1
ATOM 3325 N N . THR A 1 410 ? 19.370 -7.534 12.549 1.00 89.69 410 THR A N 1
ATOM 3326 C CA . THR A 1 410 ? 20.117 -6.407 11.987 1.00 89.69 410 THR A CA 1
ATOM 3327 C C . THR A 1 410 ? 21.541 -6.292 12.543 1.00 89.69 410 THR A C 1
ATOM 3329 O O . THR A 1 410 ? 22.449 -5.977 11.781 1.00 89.69 410 THR A O 1
ATOM 3332 N N . THR A 1 411 ? 21.781 -6.581 13.824 1.00 85.62 411 THR A N 1
ATOM 3333 C CA . THR A 1 411 ? 23.141 -6.636 14.396 1.00 85.62 411 THR A CA 1
ATOM 3334 C C . THR A 1 411 ? 23.996 -7.741 13.774 1.00 85.62 411 THR A C 1
ATOM 3336 O O . THR A 1 411 ? 25.202 -7.568 13.620 1.00 85.62 411 THR A O 1
ATOM 3339 N N . GLU A 1 412 ? 23.386 -8.873 13.418 1.00 89.38 412 GLU A N 1
ATOM 3340 C CA . GLU A 1 412 ? 24.081 -10.030 12.841 1.00 89.38 412 GLU A CA 1
ATOM 3341 C C . GLU A 1 412 ? 24.341 -9.885 11.332 1.00 89.38 412 GLU A C 1
ATOM 3343 O O . GLU A 1 412 ? 25.403 -10.278 10.853 1.00 89.38 412 GLU A O 1
ATOM 3348 N N . MET A 1 413 ? 23.385 -9.320 10.584 1.00 92.50 413 MET A N 1
ATOM 3349 C CA . MET A 1 413 ? 23.402 -9.288 9.111 1.00 92.50 413 MET A CA 1
ATOM 3350 C C . MET A 1 413 ? 23.660 -7.896 8.513 1.00 92.50 413 MET A C 1
ATOM 3352 O O . MET A 1 413 ? 23.991 -7.780 7.331 1.00 92.50 413 MET A O 1
ATOM 3356 N N . GLY A 1 414 ? 23.472 -6.831 9.292 1.00 86.62 414 GLY A N 1
ATOM 3357 C CA . GLY A 1 414 ? 23.578 -5.449 8.836 1.00 86.62 414 GLY A CA 1
ATOM 3358 C C . GLY A 1 414 ? 25.020 -4.926 8.851 1.00 86.62 414 GLY A C 1
ATOM 3359 O O . GLY A 1 414 ? 25.773 -5.182 9.791 1.00 86.62 414 GLY A O 1
ATOM 3360 N N . PRO A 1 415 ? 25.443 -4.134 7.848 1.00 84.56 415 PRO A N 1
ATOM 3361 C CA . PRO A 1 415 ? 26.762 -3.512 7.859 1.00 84.56 415 PRO A CA 1
ATOM 3362 C C . PRO A 1 415 ? 26.826 -2.410 8.925 1.00 84.56 415 PRO A C 1
ATOM 3364 O O . PRO A 1 415 ? 25.950 -1.545 8.983 1.00 84.56 415 PRO A O 1
ATOM 3367 N N . THR A 1 416 ? 27.885 -2.411 9.733 1.00 73.69 416 THR A N 1
ATOM 3368 C CA . THR A 1 416 ? 28.089 -1.467 10.852 1.00 73.69 416 THR A CA 1
ATOM 3369 C C . THR A 1 416 ? 29.180 -0.421 10.589 1.00 73.69 416 THR A C 1
ATOM 3371 O O . THR A 1 416 ? 29.223 0.623 11.236 1.00 73.69 416 THR A O 1
ATOM 3374 N N . ALA A 1 417 ? 30.074 -0.662 9.624 1.00 77.25 417 ALA A N 1
ATOM 3375 C CA . ALA A 1 417 ? 31.195 0.227 9.325 1.00 77.25 417 ALA A CA 1
ATOM 3376 C C . ALA A 1 417 ? 30.810 1.350 8.343 1.00 77.25 417 ALA A C 1
ATOM 3378 O O . ALA A 1 417 ? 30.327 1.092 7.241 1.00 77.25 417 ALA A O 1
ATOM 3379 N N . GLY A 1 418 ? 31.084 2.605 8.721 1.00 72.00 418 GLY A N 1
ATOM 3380 C CA . GLY A 1 418 ? 30.971 3.773 7.833 1.00 72.00 418 GLY A CA 1
ATOM 3381 C C . GLY A 1 418 ? 29.544 4.183 7.446 1.00 72.00 418 GLY A C 1
ATOM 3382 O O . GLY A 1 418 ? 29.376 4.948 6.498 1.00 72.00 418 GLY A O 1
ATOM 3383 N N . LYS A 1 419 ? 28.527 3.675 8.150 1.00 83.94 419 LYS A N 1
ATOM 3384 C CA . LYS A 1 419 ? 27.110 3.974 7.912 1.00 83.94 419 LYS A CA 1
ATOM 3385 C C . LYS A 1 419 ? 26.560 5.003 8.896 1.00 83.94 419 LYS A C 1
ATOM 3387 O O . LYS A 1 419 ? 27.108 5.162 9.984 1.00 83.94 419 LYS A O 1
ATOM 3392 N N . LYS A 1 420 ? 25.513 5.726 8.481 1.00 84.06 420 LYS A N 1
ATOM 3393 C CA . LYS A 1 420 ? 24.970 6.881 9.225 1.00 84.06 420 LYS A CA 1
ATOM 3394 C C . LYS A 1 420 ? 23.504 6.738 9.644 1.00 84.06 420 LYS A C 1
ATOM 3396 O O . LYS A 1 420 ? 23.034 7.592 10.386 1.00 84.06 420 LYS A O 1
ATOM 3401 N N . SER A 1 421 ? 22.786 5.716 9.175 1.00 89.25 421 SER A N 1
ATOM 3402 C CA . SER A 1 421 ? 21.359 5.566 9.469 1.00 89.25 421 SER A CA 1
ATOM 3403 C C . SER A 1 421 ? 21.132 5.059 10.894 1.00 89.25 421 SER A C 1
ATOM 3405 O O . SER A 1 421 ? 21.785 4.115 11.349 1.00 89.25 421 SER A O 1
ATOM 3407 N N . GLU A 1 422 ? 20.193 5.699 11.581 1.00 88.19 422 GLU A N 1
ATOM 3408 C CA . GLU A 1 422 ? 19.903 5.516 13.002 1.00 88.19 422 GLU A CA 1
ATOM 3409 C C . GLU A 1 422 ? 18.755 4.530 13.265 1.00 88.19 422 GLU A C 1
ATOM 3411 O O . GLU A 1 422 ? 17.838 4.384 12.453 1.00 88.19 422 GLU A O 1
ATOM 3416 N N . PHE A 1 423 ? 18.760 3.906 14.446 1.00 81.50 423 PHE A N 1
ATOM 3417 C CA . PHE A 1 423 ? 17.610 3.175 14.986 1.00 81.50 423 PHE A CA 1
ATOM 3418 C C . PHE A 1 423 ? 16.813 4.048 15.947 1.00 81.50 423 PHE A C 1
ATOM 3420 O O . PHE A 1 423 ? 17.407 4.777 16.730 1.00 81.50 423 PHE A O 1
ATOM 3427 N N . VAL A 1 424 ? 15.493 3.872 16.017 1.00 73.44 424 VAL A N 1
ATOM 3428 C CA . VAL A 1 424 ? 14.656 4.467 17.084 1.00 73.44 424 VAL A CA 1
ATOM 3429 C C . VAL A 1 424 ? 14.948 3.914 18.492 1.00 73.44 424 VAL A C 1
ATOM 3431 O O . VAL A 1 424 ? 14.383 4.402 19.466 1.00 73.44 424 VAL A O 1
ATOM 3434 N N . ASP A 1 425 ? 15.843 2.926 18.611 1.00 69.94 425 ASP A N 1
ATOM 3435 C CA . ASP A 1 425 ? 16.450 2.467 19.865 1.00 69.94 425 ASP A CA 1
ATOM 3436 C C . ASP A 1 425 ? 17.979 2.632 19.810 1.00 69.94 425 ASP A C 1
ATOM 3438 O O . ASP A 1 425 ? 18.707 1.750 19.345 1.00 69.94 425 ASP A O 1
ATOM 3442 N N . GLY A 1 426 ? 18.490 3.774 20.275 1.00 61.75 426 GLY A N 1
ATOM 3443 C CA . GLY A 1 426 ? 19.928 4.041 20.306 1.00 61.75 426 GLY A CA 1
ATOM 3444 C C . GLY A 1 426 ? 20.693 3.264 21.382 1.00 61.75 426 GLY A C 1
ATOM 3445 O O . GLY A 1 426 ? 21.927 3.281 21.348 1.00 61.75 426 GLY A O 1
ATOM 3446 N N . SER A 1 427 ? 20.012 2.527 22.274 1.00 61.75 427 SER A N 1
ATOM 3447 C CA . SER A 1 427 ? 20.670 1.642 23.251 1.00 61.75 427 SER A CA 1
ATOM 3448 C C . SER A 1 427 ? 21.416 0.480 22.578 1.00 61.75 427 SER A C 1
ATOM 3450 O O . SER A 1 427 ? 22.377 -0.057 23.130 1.00 61.75 427 SER A O 1
ATOM 3452 N N . ILE A 1 428 ? 21.036 0.158 21.334 1.00 64.81 428 ILE A N 1
ATOM 3453 C CA . ILE A 1 428 ? 21.723 -0.779 20.434 1.00 64.81 428 ILE A CA 1
ATOM 3454 C C . ILE A 1 428 ? 23.157 -0.300 20.107 1.00 64.81 428 ILE A C 1
ATOM 3456 O O . ILE A 1 428 ? 24.042 -1.110 19.836 1.00 64.81 428 ILE A O 1
ATOM 3460 N N . GLY A 1 429 ? 23.423 1.010 20.177 1.00 65.75 429 GLY A N 1
ATOM 3461 C CA . GLY A 1 429 ? 24.777 1.570 20.231 1.00 65.75 429 GLY A CA 1
ATOM 3462 C C . GLY A 1 429 ? 25.572 1.628 18.918 1.00 65.75 429 GLY A C 1
ATOM 3463 O O . GLY A 1 429 ? 26.701 2.124 18.942 1.00 65.75 429 GLY A O 1
ATOM 3464 N N . PHE A 1 430 ? 25.020 1.187 17.782 1.00 72.81 430 PHE A N 1
ATOM 3465 C CA . PHE A 1 430 ? 25.658 1.283 16.460 1.00 72.81 430 PHE A CA 1
ATOM 3466 C C . PHE A 1 430 ? 24.726 1.864 15.383 1.00 72.81 430 PHE A C 1
ATOM 3468 O O . PHE A 1 430 ? 23.507 1.863 15.529 1.00 72.81 430 PHE A O 1
ATOM 3475 N N . LEU A 1 431 ? 25.325 2.356 14.293 1.00 87.25 431 LEU A N 1
ATOM 3476 C CA . LEU A 1 431 ? 24.638 2.840 13.089 1.00 87.25 431 LEU A CA 1
ATOM 3477 C C . LEU A 1 431 ? 24.753 1.797 11.973 1.00 87.25 431 LEU A C 1
ATOM 3479 O O . LEU A 1 431 ? 25.753 1.082 11.895 1.00 87.25 431 LEU A O 1
ATOM 3483 N N . THR A 1 432 ? 23.761 1.718 11.086 1.00 90.75 432 THR A N 1
ATOM 3484 C CA . THR A 1 432 ? 23.747 0.729 9.994 1.00 90.75 432 THR A CA 1
ATOM 3485 C C . THR A 1 432 ? 23.317 1.330 8.658 1.00 90.75 432 THR A C 1
ATOM 3487 O O . THR A 1 432 ? 23.029 2.518 8.556 1.00 90.75 432 THR A O 1
ATOM 3490 N N . SER A 1 433 ? 23.332 0.526 7.592 1.00 93.62 433 SER A N 1
ATOM 3491 C CA . SER A 1 433 ? 22.850 0.937 6.269 1.00 93.62 433 SER A CA 1
ATOM 3492 C C . SER A 1 433 ? 21.346 1.236 6.259 1.00 93.62 433 SER A C 1
ATOM 3494 O O . SER A 1 433 ? 20.597 0.583 6.993 1.00 93.62 433 SER A O 1
ATOM 3496 N N . PRO A 1 434 ? 20.872 2.107 5.352 1.00 94.75 434 PRO A N 1
ATOM 3497 C CA . PRO A 1 434 ? 19.488 2.564 5.350 1.00 94.75 434 PRO A CA 1
ATOM 3498 C C . PRO A 1 434 ? 18.442 1.449 5.267 1.00 94.75 434 PRO A C 1
ATOM 3500 O O . PRO A 1 434 ? 17.434 1.531 5.959 1.00 94.75 434 PRO A O 1
ATOM 3503 N N . ALA A 1 435 ? 18.686 0.384 4.494 1.00 95.75 435 ALA A N 1
ATOM 3504 C CA . ALA A 1 435 ? 17.753 -0.744 4.379 1.00 95.75 435 ALA A CA 1
ATOM 3505 C C . ALA A 1 435 ? 17.487 -1.427 5.735 1.00 95.75 435 ALA A C 1
ATOM 3507 O O . ALA A 1 435 ? 16.344 -1.712 6.085 1.00 95.75 435 ALA A O 1
ATOM 3508 N N . PHE A 1 436 ? 18.542 -1.636 6.526 1.00 94.75 436 PHE A N 1
ATOM 3509 C CA . PHE A 1 436 ? 18.474 -2.281 7.837 1.00 94.75 436 PHE A CA 1
ATOM 3510 C C . PHE A 1 436 ? 17.957 -1.344 8.944 1.00 94.75 436 PHE A C 1
ATOM 3512 O O . PHE A 1 436 ? 17.207 -1.781 9.816 1.00 94.75 436 PHE A O 1
ATOM 3519 N N . ALA A 1 437 ? 18.286 -0.050 8.890 1.00 94.38 437 ALA A N 1
ATOM 3520 C CA . ALA A 1 437 ? 17.695 0.948 9.783 1.00 94.38 437 ALA A CA 1
ATOM 3521 C C . ALA A 1 437 ? 16.186 1.108 9.516 1.00 94.38 437 ALA A C 1
ATOM 3523 O O . ALA A 1 437 ? 15.378 1.032 10.442 1.00 94.38 437 ALA A O 1
ATOM 3524 N N . GLY A 1 438 ? 15.788 1.216 8.243 1.00 95.56 438 GLY A N 1
ATOM 3525 C CA . GLY A 1 438 ? 14.387 1.255 7.820 1.00 95.56 438 GLY A CA 1
ATOM 3526 C C . GLY A 1 438 ? 13.601 0.003 8.226 1.00 95.56 438 GLY A C 1
ATOM 3527 O O . GLY A 1 438 ? 12.457 0.126 8.657 1.00 95.56 438 GLY A O 1
ATOM 3528 N N . LEU A 1 439 ? 14.223 -1.182 8.165 1.00 95.94 439 LEU A N 1
ATOM 3529 C CA . LEU A 1 439 ? 13.643 -2.450 8.625 1.00 95.94 439 LEU A CA 1
ATOM 3530 C C . LEU A 1 439 ? 13.258 -2.417 10.114 1.00 95.94 439 LEU A C 1
ATOM 3532 O O . LEU A 1 439 ? 12.124 -2.748 10.459 1.00 95.94 439 LEU A O 1
ATOM 3536 N N . VAL A 1 440 ? 14.173 -1.992 10.991 1.00 94.62 440 VAL A N 1
ATOM 3537 C CA . VAL A 1 440 ? 13.917 -1.902 12.441 1.00 94.62 440 VAL A CA 1
ATOM 3538 C C . VAL A 1 440 ? 12.926 -0.778 12.754 1.00 94.62 440 VAL A C 1
ATOM 3540 O O . VAL A 1 440 ? 11.952 -0.996 13.475 1.00 94.62 440 VAL A O 1
ATOM 3543 N N . ASN A 1 441 ? 13.129 0.410 12.182 1.00 95.31 441 ASN A N 1
ATOM 3544 C CA . ASN A 1 441 ? 12.299 1.580 12.470 1.00 95.31 441 ASN A CA 1
ATOM 3545 C C . ASN A 1 441 ? 10.859 1.375 11.972 1.00 95.31 441 ASN A C 1
ATOM 3547 O O . ASN A 1 441 ? 9.911 1.645 12.709 1.00 95.31 441 ASN A O 1
ATOM 3551 N N . GLY A 1 442 ? 10.678 0.819 10.768 1.00 96.25 442 GLY A N 1
ATOM 3552 C CA . GLY A 1 442 ? 9.364 0.466 10.223 1.00 96.25 442 GLY A CA 1
ATOM 3553 C C . GLY A 1 442 ? 8.644 -0.581 11.070 1.00 96.25 442 GLY A C 1
ATOM 3554 O O . GLY A 1 442 ? 7.475 -0.398 11.414 1.00 96.25 442 GLY A O 1
ATOM 3555 N N . ALA A 1 443 ? 9.348 -1.634 11.501 1.00 95.12 443 ALA A N 1
ATOM 3556 C CA . ALA A 1 443 ? 8.795 -2.630 12.418 1.00 95.12 443 ALA A CA 1
ATOM 3557 C C . ALA A 1 443 ? 8.344 -2.014 13.757 1.00 95.12 443 ALA A C 1
ATOM 3559 O O . ALA A 1 443 ? 7.285 -2.365 14.271 1.00 95.12 443 ALA A O 1
ATOM 3560 N N . SER A 1 444 ? 9.111 -1.061 14.295 1.00 94.00 444 SER A N 1
ATOM 3561 C CA . SER A 1 444 ? 8.784 -0.361 15.544 1.00 94.00 444 SER A CA 1
ATOM 3562 C C . SER A 1 444 ? 7.560 0.553 15.440 1.00 94.00 444 SER A C 1
ATOM 3564 O O . SER A 1 444 ? 6.783 0.684 16.383 1.00 94.00 444 SER A O 1
ATOM 3566 N N . SER A 1 445 ? 7.359 1.157 14.268 1.00 93.12 445 SER A N 1
ATOM 3567 C CA . SER A 1 445 ? 6.342 2.189 14.016 1.00 93.12 445 SER A CA 1
ATOM 3568 C C . SER A 1 445 ? 4.897 1.716 14.195 1.00 93.12 445 SER A C 1
ATOM 3570 O O . SER A 1 445 ? 4.011 2.527 14.443 1.00 93.12 445 SER A O 1
ATOM 3572 N N . HIS A 1 446 ? 4.655 0.411 14.060 1.00 90.75 446 HIS A N 1
ATOM 3573 C CA . HIS A 1 446 ? 3.321 -0.176 13.916 1.00 90.75 446 HIS A CA 1
ATOM 3574 C C . HIS A 1 446 ? 3.017 -1.202 15.027 1.00 90.75 446 HIS A C 1
ATOM 3576 O O . HIS A 1 446 ? 2.424 -2.255 14.793 1.00 90.75 446 HIS A O 1
ATOM 3582 N N . VAL A 1 447 ? 3.498 -0.920 16.244 1.00 88.69 447 VAL A N 1
ATOM 3583 C CA . VAL A 1 447 ? 3.299 -1.745 17.454 1.00 88.69 447 VAL A CA 1
ATOM 3584 C C . VAL A 1 447 ? 2.152 -1.226 18.322 1.00 88.69 447 VAL A C 1
ATOM 3586 O O . VAL A 1 447 ? 1.347 -2.004 18.826 1.00 88.69 447 VAL A O 1
ATOM 3589 N N . VAL A 1 448 ? 2.101 0.089 18.546 1.00 87.25 448 VAL A N 1
ATOM 3590 C CA . VAL A 1 448 ? 1.256 0.693 19.595 1.00 87.25 448 VAL A CA 1
ATOM 3591 C C . VAL A 1 448 ? -0.177 1.003 19.155 1.00 87.25 448 VAL A C 1
ATOM 3593 O O . VAL A 1 448 ? -0.968 1.491 19.961 1.00 87.25 448 VAL A O 1
ATOM 3596 N N . GLU A 1 449 ? -0.504 0.692 17.896 1.00 82.38 449 GLU A N 1
ATOM 3597 C CA . GLU A 1 449 ? -1.804 0.893 17.237 1.00 82.38 449 GLU A CA 1
ATOM 3598 C C . GLU A 1 449 ? -2.312 2.343 17.205 1.00 82.38 449 GLU A C 1
ATOM 3600 O O . GLU A 1 449 ? -3.487 2.558 16.925 1.00 82.38 449 GLU A O 1
ATOM 3605 N N . GLN A 1 450 ? -1.444 3.335 17.434 1.00 89.81 450 GLN A N 1
ATOM 3606 C CA . GLN A 1 450 ? -1.787 4.765 17.499 1.00 89.81 450 GLN A CA 1
ATOM 3607 C C . GLN A 1 450 ? -1.188 5.596 16.342 1.00 89.81 450 GLN A C 1
ATOM 3609 O O . GLN A 1 450 ? -1.255 6.818 16.352 1.00 89.81 450 GLN A O 1
ATOM 3614 N N . ASP A 1 451 ? -0.624 4.934 15.343 1.00 92.31 451 ASP A N 1
ATOM 3615 C CA . ASP A 1 451 ? -0.096 5.484 14.094 1.00 92.31 451 ASP A CA 1
ATOM 3616 C C . ASP A 1 451 ? -1.185 6.007 13.132 1.00 92.31 451 ASP A C 1
ATOM 3618 O O . ASP A 1 451 ? -2.378 5.755 13.328 1.00 92.31 451 ASP A O 1
ATOM 3622 N N . ASP A 1 452 ? -0.768 6.733 12.090 1.00 95.00 452 ASP A N 1
ATOM 3623 C CA . ASP A 1 452 ? -1.644 7.352 11.084 1.00 95.00 452 ASP A CA 1
ATOM 3624 C C . ASP A 1 452 ? -2.475 6.341 10.271 1.00 95.00 452 ASP A C 1
ATOM 3626 O O . ASP A 1 452 ? -2.208 5.145 10.293 1.00 95.00 452 ASP A O 1
ATOM 3630 N N . LEU A 1 453 ? -3.505 6.799 9.555 1.00 92.44 453 LEU A N 1
ATOM 3631 C CA . LEU A 1 453 ? -4.300 5.971 8.641 1.00 92.44 453 LEU A CA 1
ATOM 3632 C C . LEU A 1 453 ? -4.820 6.802 7.464 1.00 92.44 453 LEU A C 1
ATOM 3634 O O . LEU A 1 453 ? -5.583 7.744 7.656 1.00 92.44 453 LEU A O 1
ATOM 3638 N N . HIS A 1 454 ? -4.508 6.401 6.234 1.00 93.44 454 HIS A N 1
ATOM 3639 C CA . HIS A 1 454 ? -5.156 6.936 5.038 1.00 93.44 454 HIS A CA 1
ATOM 3640 C C . HIS A 1 454 ? -6.402 6.102 4.699 1.00 93.44 454 HIS A C 1
ATOM 3642 O O . HIS A 1 454 ? -6.312 5.020 4.108 1.00 93.44 454 HIS A O 1
ATOM 3648 N N . ASN A 1 455 ? -7.581 6.609 5.082 1.00 84.56 455 ASN A N 1
ATOM 3649 C CA . ASN A 1 455 ? -8.841 5.850 5.095 1.00 84.56 455 ASN A CA 1
ATOM 3650 C C . ASN A 1 455 ? -9.158 5.172 3.739 1.00 84.56 455 ASN A C 1
ATOM 3652 O O . ASN A 1 455 ? -9.457 3.980 3.707 1.00 84.56 455 ASN A O 1
ATOM 3656 N N . ARG A 1 456 ? -9.016 5.882 2.605 1.00 86.56 456 ARG A N 1
ATOM 3657 C CA . ARG A 1 456 ? -9.385 5.360 1.266 1.00 86.56 456 ARG A CA 1
ATOM 3658 C C . ARG A 1 456 ? -8.506 4.215 0.750 1.00 86.56 456 ARG A C 1
ATOM 3660 O O . ARG A 1 456 ? -8.947 3.446 -0.100 1.00 86.56 456 ARG A O 1
ATOM 3667 N N . SER A 1 457 ? -7.266 4.121 1.227 1.00 90.44 457 SER A N 1
ATOM 3668 C CA . SER A 1 457 ? -6.310 3.077 0.825 1.00 90.44 457 SER A CA 1
ATOM 3669 C C . SER A 1 457 ? -6.173 1.964 1.867 1.00 90.44 457 SER A C 1
ATOM 3671 O O . SER A 1 457 ? -5.504 0.960 1.606 1.00 90.44 457 SER A O 1
ATOM 3673 N N . MET A 1 458 ? -6.800 2.145 3.040 1.00 89.56 458 MET A N 1
ATOM 3674 C CA . MET A 1 458 ? -6.678 1.282 4.220 1.00 89.56 458 MET A CA 1
ATOM 3675 C C . MET A 1 458 ? -5.202 1.030 4.581 1.00 89.56 458 MET A C 1
ATOM 3677 O O . MET A 1 458 ? -4.786 -0.091 4.873 1.00 89.56 458 MET A O 1
ATOM 3681 N N . MET A 1 459 ? -4.387 2.086 4.486 1.00 93.06 459 MET A N 1
ATOM 3682 C CA . MET A 1 459 ? -2.928 2.035 4.597 1.00 93.06 459 MET A CA 1
ATOM 3683 C C . MET A 1 459 ? -2.426 2.924 5.736 1.00 93.06 459 MET A C 1
ATOM 3685 O O . MET A 1 459 ? -2.977 3.998 5.959 1.00 93.06 459 MET A O 1
ATOM 3689 N N . HIS A 1 460 ? -1.342 2.509 6.391 1.00 96.50 460 HIS A N 1
ATOM 3690 C CA . HIS A 1 460 ? -0.639 3.264 7.436 1.00 96.50 460 HIS A CA 1
ATOM 3691 C C . HIS A 1 460 ? 0.684 3.859 6.888 1.00 96.50 460 HIS A C 1
ATOM 3693 O O . HIS A 1 460 ? 1.763 3.345 7.212 1.00 96.50 460 HIS A O 1
ATOM 3699 N N . PRO A 1 461 ? 0.652 4.850 5.965 1.00 98.12 461 PRO A N 1
ATOM 3700 C CA . PRO A 1 461 ? 1.830 5.308 5.219 1.00 98.12 461 PRO A CA 1
ATOM 3701 C C . PRO A 1 461 ? 2.975 5.802 6.104 1.00 98.12 461 PRO A C 1
ATOM 3703 O O . PRO A 1 461 ? 4.137 5.555 5.768 1.00 98.12 461 PRO A O 1
ATOM 3706 N N . ALA A 1 462 ? 2.692 6.439 7.242 1.00 98.06 462 ALA A N 1
ATOM 3707 C CA . ALA A 1 462 ? 3.729 6.964 8.122 1.00 98.06 462 ALA A CA 1
ATOM 3708 C C . ALA A 1 462 ? 4.718 5.873 8.560 1.00 98.06 462 ALA A C 1
ATOM 3710 O O . ALA A 1 462 ? 5.929 6.092 8.576 1.00 98.06 462 ALA A O 1
ATOM 3711 N N . THR A 1 463 ? 4.202 4.671 8.832 1.00 97.31 463 THR A N 1
ATOM 3712 C CA . THR A 1 463 ? 4.965 3.519 9.341 1.00 97.31 463 THR A CA 1
ATOM 3713 C C . THR A 1 463 ? 5.955 2.907 8.351 1.00 97.31 463 THR A C 1
ATOM 3715 O O . THR A 1 463 ? 6.770 2.075 8.753 1.00 97.31 463 THR A O 1
ATOM 3718 N N . VAL A 1 464 ? 5.905 3.310 7.078 1.00 98.50 464 VAL A N 1
ATOM 3719 C CA . VAL A 1 464 ? 6.797 2.817 6.017 1.00 98.50 464 VAL A CA 1
ATOM 3720 C C . VAL A 1 464 ? 7.570 3.943 5.332 1.00 98.50 464 VAL A C 1
ATOM 3722 O O . VAL A 1 464 ? 8.776 3.813 5.127 1.00 98.50 464 VAL A O 1
ATOM 3725 N N . ILE A 1 465 ? 6.926 5.080 5.043 1.00 98.81 465 ILE A N 1
ATOM 3726 C CA . ILE A 1 465 ? 7.555 6.186 4.310 1.00 98.81 465 ILE A CA 1
ATOM 3727 C C . ILE A 1 465 ? 8.627 6.883 5.152 1.00 98.81 465 ILE A C 1
ATOM 3729 O O . ILE A 1 465 ? 9.789 6.910 4.746 1.00 98.81 465 ILE A O 1
ATOM 3733 N N . PHE A 1 466 ? 8.276 7.406 6.331 1.00 98.56 466 PHE A N 1
ATOM 3734 C CA . PHE A 1 466 ? 9.232 8.112 7.190 1.00 98.56 466 PHE A CA 1
ATOM 3735 C C . PHE A 1 466 ? 10.432 7.259 7.636 1.00 98.56 466 PHE A C 1
ATOM 3737 O O . PHE A 1 466 ? 11.551 7.750 7.486 1.00 98.56 466 PHE A O 1
ATOM 3744 N N . PRO A 1 467 ? 10.285 6.004 8.120 1.00 97.75 467 PRO A N 1
ATOM 3745 C CA . PRO A 1 467 ? 11.435 5.222 8.575 1.00 97.75 467 PRO A CA 1
ATOM 3746 C C . PRO A 1 467 ? 12.432 4.944 7.450 1.00 97.75 467 PRO A C 1
ATOM 3748 O O . PRO A 1 467 ? 13.640 4.999 7.678 1.00 97.75 467 PRO A O 1
ATOM 3751 N N . ALA A 1 468 ? 11.943 4.671 6.237 1.00 98.44 468 ALA A N 1
ATOM 3752 C CA . ALA A 1 468 ? 12.798 4.414 5.089 1.00 98.44 468 ALA A CA 1
ATOM 3753 C C . ALA A 1 468 ? 13.440 5.697 4.535 1.00 98.44 468 ALA A C 1
ATOM 3755 O O . ALA A 1 468 ? 14.653 5.738 4.315 1.00 98.44 468 ALA A O 1
ATOM 3756 N N . ALA A 1 469 ? 12.648 6.758 4.350 1.00 98.56 469 ALA A N 1
ATOM 3757 C CA . ALA A 1 469 ? 13.134 8.033 3.835 1.00 98.56 469 ALA A CA 1
ATOM 3758 C C . ALA A 1 469 ? 14.123 8.703 4.805 1.00 98.56 469 ALA A C 1
ATOM 3760 O O . ALA A 1 469 ? 15.146 9.211 4.353 1.00 98.56 469 ALA A O 1
ATOM 3761 N N . LEU A 1 470 ? 13.889 8.642 6.124 1.00 97.88 470 LEU A N 1
ATOM 3762 C CA . LEU A 1 470 ? 14.792 9.209 7.131 1.00 97.88 470 LEU A CA 1
ATOM 3763 C C . LEU A 1 470 ? 16.128 8.462 7.136 1.00 97.88 470 LEU A C 1
ATOM 3765 O O . LEU A 1 470 ? 17.186 9.086 7.076 1.00 97.88 470 LEU A O 1
ATOM 3769 N N . ALA A 1 471 ? 16.083 7.126 7.134 1.00 96.50 471 ALA A N 1
ATOM 3770 C CA . ALA A 1 471 ? 17.280 6.296 7.111 1.00 96.50 471 ALA A CA 1
ATOM 3771 C C . ALA A 1 471 ? 18.148 6.571 5.869 1.00 96.50 471 ALA A C 1
ATOM 3773 O O . ALA A 1 471 ? 19.370 6.704 5.990 1.00 96.50 471 ALA A O 1
ATOM 3774 N N . VAL A 1 472 ? 17.538 6.696 4.683 1.00 97.88 472 VAL A N 1
ATOM 3775 C CA . VAL A 1 472 ? 18.251 7.051 3.441 1.00 97.88 472 VAL A CA 1
ATOM 3776 C C . VAL A 1 472 ? 18.778 8.480 3.494 1.00 97.88 472 VAL A C 1
ATOM 3778 O O . VAL A 1 472 ? 19.951 8.694 3.191 1.00 97.88 472 VAL A O 1
ATOM 3781 N N . ALA A 1 473 ? 17.959 9.446 3.918 1.00 97.81 473 ALA A N 1
ATOM 3782 C CA . ALA A 1 473 ? 18.348 10.849 4.010 1.00 97.81 473 ALA A CA 1
ATOM 3783 C C . ALA A 1 473 ? 19.541 11.066 4.962 1.00 97.81 473 ALA A C 1
ATOM 3785 O O . ALA A 1 473 ? 20.429 11.857 4.651 1.00 97.81 473 ALA A O 1
ATOM 3786 N N . GLN A 1 474 ? 19.624 10.308 6.062 1.00 95.56 474 GLN A N 1
ATOM 3787 C CA . GLN A 1 474 ? 20.790 10.271 6.955 1.00 95.56 474 GLN A CA 1
ATOM 3788 C C . GLN A 1 474 ? 22.057 9.720 6.267 1.00 95.56 474 GLN A C 1
ATOM 3790 O O . GLN A 1 474 ? 23.132 10.307 6.413 1.00 95.56 474 GLN A O 1
ATOM 3795 N N . ASP A 1 475 ? 21.957 8.627 5.493 1.00 93.88 475 ASP A N 1
ATOM 3796 C CA . ASP A 1 475 ? 23.108 8.010 4.798 1.00 93.88 475 ASP A CA 1
ATOM 3797 C C . ASP A 1 475 ? 23.667 8.935 3.699 1.00 93.88 475 ASP A C 1
ATOM 3799 O O . ASP A 1 475 ? 24.881 9.164 3.635 1.00 93.88 475 ASP A O 1
ATOM 3803 N N . ILE A 1 476 ? 22.778 9.534 2.890 1.00 95.44 476 ILE A N 1
ATOM 3804 C CA . ILE A 1 476 ? 23.140 10.433 1.775 1.00 95.44 476 ILE A CA 1
ATOM 3805 C C . ILE A 1 476 ? 23.325 11.905 2.185 1.00 95.44 476 ILE A C 1
ATOM 3807 O O . ILE A 1 476 ? 23.758 12.707 1.363 1.00 95.44 476 ILE A O 1
ATOM 3811 N N . GLN A 1 477 ? 23.040 12.254 3.444 1.00 95.44 477 GLN A N 1
ATOM 3812 C CA . GLN A 1 477 ? 23.104 13.617 3.998 1.00 95.44 477 GLN A CA 1
ATOM 3813 C C . GLN A 1 477 ? 22.173 14.626 3.302 1.00 95.44 477 GLN A C 1
ATOM 3815 O O . GLN A 1 477 ? 22.549 15.778 3.085 1.00 95.44 477 GLN A O 1
ATOM 3820 N N . ALA A 1 478 ? 20.957 14.193 2.968 1.00 97.25 478 ALA A N 1
ATOM 3821 C CA . ALA A 1 478 ? 19.915 15.078 2.459 1.00 97.25 478 ALA A CA 1
ATOM 3822 C C . ALA A 1 478 ? 19.408 16.029 3.558 1.00 97.25 478 ALA A C 1
ATOM 3824 O O . ALA A 1 478 ? 19.406 15.694 4.748 1.00 97.25 478 ALA A O 1
ATOM 3825 N N . ASN A 1 479 ? 18.965 17.216 3.148 1.00 98.00 479 ASN A N 1
ATOM 3826 C CA . ASN A 1 479 ? 18.370 18.196 4.058 1.00 98.00 479 ASN A CA 1
ATOM 3827 C C . ASN A 1 479 ? 16.861 17.955 4.250 1.00 98.00 479 ASN A C 1
ATOM 3829 O O . ASN A 1 479 ? 16.226 17.195 3.514 1.00 98.00 479 ASN A O 1
ATOM 3833 N N . GLY A 1 480 ? 16.262 18.636 5.225 1.00 98.44 480 GLY A N 1
ATOM 3834 C CA . GLY A 1 480 ? 14.854 18.453 5.567 1.00 98.44 480 GLY A CA 1
ATOM 3835 C C . GLY A 1 480 ? 13.853 18.781 4.454 1.00 98.44 480 GLY A C 1
ATOM 3836 O O . GLY A 1 480 ? 12.798 18.158 4.400 1.00 98.44 480 GLY A O 1
ATOM 3837 N N . LYS A 1 481 ? 14.179 19.671 3.506 1.00 98.75 481 LYS A N 1
ATOM 3838 C CA . LYS A 1 481 ? 13.307 19.959 2.349 1.00 98.75 481 LYS A CA 1
ATOM 3839 C C . LYS A 1 481 ? 13.289 18.811 1.345 1.00 98.75 481 LYS A C 1
ATOM 3841 O O . LYS A 1 481 ? 1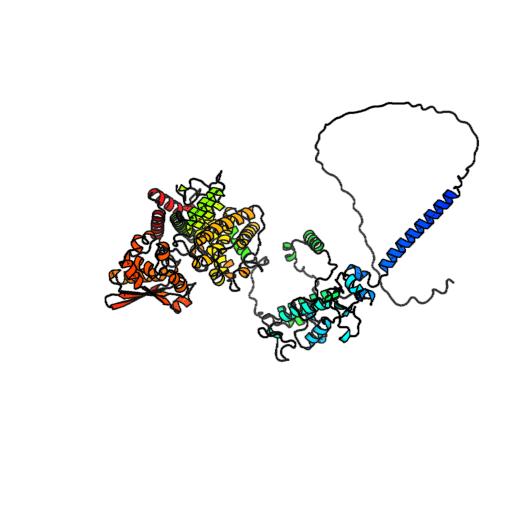2.226 18.450 0.849 1.00 98.75 481 LYS A O 1
ATOM 3846 N N . GLU A 1 482 ? 14.452 18.215 1.082 1.00 98.69 482 GLU A N 1
ATOM 3847 C CA . GLU A 1 482 ? 14.571 17.011 0.247 1.00 98.69 482 GLU A CA 1
ATOM 3848 C C . GLU A 1 482 ? 13.825 15.828 0.887 1.00 98.69 482 GLU A C 1
ATOM 3850 O O . GLU A 1 482 ? 13.121 15.091 0.198 1.00 98.69 482 GLU A O 1
ATOM 3855 N N . PHE A 1 483 ? 13.911 15.688 2.214 1.00 98.75 483 PHE A N 1
ATOM 3856 C CA . PHE A 1 483 ? 13.177 14.673 2.972 1.00 98.75 483 PHE A CA 1
ATOM 3857 C C . PHE A 1 483 ? 11.657 14.895 2.975 1.00 98.75 483 PHE A C 1
ATOM 3859 O O . PHE A 1 483 ? 10.920 13.945 2.716 1.00 98.75 483 PHE A O 1
ATOM 3866 N N . ILE A 1 484 ? 11.175 16.125 3.195 1.00 98.88 484 ILE A N 1
ATOM 3867 C CA . ILE A 1 484 ? 9.741 16.455 3.117 1.00 98.88 484 ILE A CA 1
ATOM 3868 C C . ILE A 1 484 ? 9.196 16.137 1.719 1.00 98.88 484 ILE A C 1
ATOM 3870 O O . ILE A 1 484 ? 8.187 15.444 1.612 1.00 98.88 484 ILE A O 1
ATOM 3874 N N . ALA A 1 485 ? 9.881 16.566 0.652 1.00 98.88 485 ALA A N 1
ATOM 3875 C CA . ALA A 1 485 ? 9.452 16.289 -0.720 1.00 98.88 485 ALA A CA 1
ATOM 3876 C C . ALA A 1 485 ? 9.374 14.781 -1.012 1.00 98.88 485 ALA A C 1
ATOM 3878 O O . ALA A 1 485 ? 8.358 14.297 -1.511 1.00 98.88 485 ALA A O 1
ATOM 3879 N N . ALA A 1 486 ? 10.393 14.018 -0.606 1.00 98.88 486 ALA A N 1
ATOM 3880 C CA . ALA A 1 486 ? 10.389 12.563 -0.719 1.00 98.88 486 ALA A CA 1
ATOM 3881 C C . ALA A 1 486 ? 9.253 11.894 0.073 1.00 98.88 486 ALA A C 1
ATOM 3883 O O . ALA A 1 486 ? 8.650 10.936 -0.411 1.00 98.88 486 ALA A O 1
ATOM 3884 N N . CYS A 1 487 ? 8.926 12.397 1.267 1.00 98.88 487 CYS A N 1
ATOM 3885 C CA . CYS A 1 487 ? 7.815 11.873 2.058 1.00 98.88 487 CYS A CA 1
ATOM 3886 C C . CYS A 1 487 ? 6.466 12.144 1.384 1.00 98.88 487 CYS A C 1
ATOM 3888 O O . CYS A 1 487 ? 5.665 11.220 1.261 1.00 98.88 487 CYS A O 1
ATOM 3890 N N . VAL A 1 488 ? 6.241 13.358 0.870 1.00 98.88 488 VAL A N 1
ATOM 3891 C CA . VAL A 1 488 ? 5.032 13.696 0.098 1.00 98.88 488 VAL A CA 1
ATOM 3892 C C . VAL A 1 488 ? 4.895 12.786 -1.128 1.00 98.88 488 VAL A C 1
ATOM 3894 O O . VAL A 1 488 ? 3.818 12.236 -1.356 1.00 98.88 488 VAL A O 1
ATOM 3897 N N . VAL A 1 489 ? 5.989 12.539 -1.860 1.00 98.94 489 VAL A N 1
ATOM 3898 C CA . VAL A 1 489 ? 6.011 11.578 -2.977 1.00 98.94 489 VAL A CA 1
ATOM 3899 C C . VAL A 1 489 ? 5.635 10.164 -2.523 1.00 98.94 489 VAL A C 1
ATOM 3901 O O . VAL A 1 489 ? 4.803 9.514 -3.157 1.00 98.94 489 VAL A O 1
ATOM 3904 N N . GLY A 1 490 ? 6.212 9.686 -1.420 1.00 98.81 490 GLY A N 1
ATOM 3905 C CA . GLY A 1 490 ? 5.953 8.342 -0.904 1.00 98.81 490 GLY A CA 1
ATOM 3906 C C . GLY A 1 490 ? 4.513 8.117 -0.454 1.00 98.81 490 GLY A C 1
ATOM 3907 O O . GLY A 1 490 ? 3.925 7.081 -0.775 1.00 98.81 490 GLY A O 1
ATOM 3908 N N . TYR A 1 491 ? 3.933 9.095 0.247 1.00 98.75 491 TYR A N 1
ATOM 3909 C CA . TYR A 1 491 ? 2.522 9.084 0.636 1.00 98.75 491 TYR A CA 1
ATOM 3910 C C . TYR A 1 491 ? 1.615 9.033 -0.588 1.00 98.75 491 TYR A C 1
ATOM 3912 O O . TYR A 1 491 ? 0.740 8.172 -0.654 1.00 98.75 491 TYR A O 1
ATOM 3920 N N . GLU A 1 492 ? 1.841 9.923 -1.556 1.00 98.69 492 GLU A N 1
ATOM 3921 C CA . GLU A 1 492 ? 1.021 10.021 -2.760 1.00 98.69 492 GLU A CA 1
ATOM 3922 C C . GLU A 1 492 ? 1.025 8.704 -3.544 1.00 98.69 492 GLU A C 1
ATOM 3924 O O . GLU A 1 492 ? -0.031 8.133 -3.811 1.00 98.69 492 GLU A O 1
ATOM 3929 N N . VAL A 1 493 ? 2.212 8.172 -3.856 1.00 98.75 493 VAL A N 1
ATOM 3930 C CA . VAL A 1 493 ? 2.347 6.936 -4.636 1.00 98.75 493 VAL A CA 1
ATOM 3931 C C . VAL A 1 493 ? 1.782 5.736 -3.874 1.00 98.75 493 VAL A C 1
ATOM 3933 O O . VAL A 1 493 ? 0.967 4.993 -4.422 1.00 98.75 493 VAL A O 1
ATOM 3936 N N . GLY A 1 494 ? 2.165 5.549 -2.608 1.00 98.44 494 GLY A N 1
ATOM 3937 C CA . GLY A 1 494 ? 1.734 4.390 -1.824 1.00 98.44 494 GLY A CA 1
ATOM 3938 C C . GLY A 1 494 ? 0.224 4.372 -1.568 1.00 98.44 494 GLY A C 1
ATOM 3939 O O . GLY A 1 494 ? -0.427 3.342 -1.761 1.00 98.44 494 GLY A O 1
ATOM 3940 N N . CYS A 1 495 ? -0.364 5.516 -1.199 1.00 98.06 495 CYS A N 1
ATOM 3941 C CA . CYS A 1 495 ? -1.801 5.602 -0.938 1.00 98.06 495 CYS A CA 1
ATOM 3942 C C . CYS A 1 495 ? -2.629 5.416 -2.213 1.00 98.06 495 CYS A C 1
ATOM 3944 O O . CYS A 1 495 ? -3.638 4.714 -2.170 1.00 98.06 495 CYS A O 1
ATOM 3946 N N . ARG A 1 496 ? -2.189 5.957 -3.357 1.00 97.81 496 ARG A N 1
ATOM 3947 C CA . ARG A 1 496 ? -2.862 5.739 -4.648 1.00 97.81 496 ARG A CA 1
ATOM 3948 C C . ARG A 1 496 ? -2.831 4.284 -5.091 1.00 97.81 496 ARG A C 1
ATOM 3950 O O . ARG A 1 496 ? -3.839 3.790 -5.586 1.00 97.81 496 ARG A O 1
ATOM 3957 N N . VAL A 1 497 ? -1.722 3.576 -4.863 1.00 97.94 497 VAL A N 1
ATOM 3958 C CA . VAL A 1 497 ? -1.646 2.126 -5.109 1.00 97.94 497 VAL A CA 1
ATOM 3959 C C . VAL A 1 497 ? -2.603 1.359 -4.190 1.00 97.94 497 VAL A C 1
ATOM 3961 O O . VAL A 1 497 ? -3.294 0.458 -4.655 1.00 97.94 497 VAL A O 1
ATOM 3964 N N . GLY A 1 498 ? -2.716 1.727 -2.911 1.00 96.00 498 GLY A N 1
ATOM 3965 C CA . GLY A 1 498 ? -3.690 1.097 -2.012 1.00 96.00 498 GLY A CA 1
ATOM 3966 C C . GLY A 1 498 ? -5.155 1.372 -2.399 1.00 96.00 498 GLY A C 1
ATOM 3967 O O . GLY A 1 498 ? -5.960 0.443 -2.413 1.00 96.00 498 GLY A O 1
ATOM 3968 N N . GLU A 1 499 ? -5.504 2.609 -2.784 1.00 95.44 499 GLU A N 1
ATOM 3969 C CA . GLU A 1 499 ? -6.851 2.957 -3.289 1.00 95.44 499 GLU A CA 1
ATOM 3970 C C . GLU A 1 499 ? -7.153 2.234 -4.620 1.00 95.44 499 GLU A C 1
ATOM 3972 O O . GLU A 1 499 ? -8.272 1.761 -4.817 1.00 95.44 499 GLU A O 1
ATOM 3977 N N . TYR A 1 500 ? -6.147 2.061 -5.490 1.00 96.94 500 TYR A N 1
ATOM 3978 C CA . TYR A 1 500 ? -6.235 1.285 -6.734 1.00 96.94 500 TYR A CA 1
ATOM 3979 C C . TYR A 1 500 ? -6.551 -0.200 -6.502 1.00 96.94 500 TYR A C 1
ATOM 3981 O O . TYR A 1 500 ? -7.406 -0.756 -7.195 1.00 96.94 500 TYR A O 1
ATOM 3989 N N . LEU A 1 501 ? -5.873 -0.846 -5.549 1.00 95.31 501 LEU A N 1
ATOM 3990 C CA . LEU A 1 501 ? -6.061 -2.272 -5.251 1.00 95.31 501 LEU A CA 1
ATOM 3991 C C . LEU A 1 501 ? -7.387 -2.546 -4.518 1.00 95.31 501 LEU A C 1
ATOM 3993 O O . LEU A 1 501 ? -8.030 -3.566 -4.771 1.00 95.31 501 LEU A O 1
ATOM 3997 N N . GLY A 1 502 ? -7.826 -1.617 -3.665 1.00 90.12 502 GLY A N 1
ATOM 3998 C CA . GLY A 1 502 ? -9.170 -1.601 -3.089 1.00 90.12 502 GLY A CA 1
ATOM 3999 C C . GLY A 1 502 ? -9.463 -2.684 -2.039 1.00 90.12 502 GLY A C 1
ATOM 4000 O O . GLY A 1 502 ? -8.573 -3.325 -1.478 1.00 90.12 502 GLY A O 1
ATOM 4001 N N . LYS A 1 503 ? -10.757 -2.865 -1.737 1.00 84.56 503 LYS A N 1
ATOM 4002 C CA . LYS A 1 503 ? -11.243 -3.688 -0.614 1.00 84.56 503 LYS A CA 1
ATOM 4003 C C . LYS A 1 503 ? -10.935 -5.182 -0.767 1.00 84.56 503 LYS A C 1
ATOM 4005 O O . LYS A 1 503 ? -10.412 -5.778 0.166 1.00 84.56 503 LYS A O 1
ATOM 4010 N N . ASN A 1 504 ? -11.187 -5.775 -1.935 1.00 86.44 504 ASN A N 1
ATOM 4011 C CA . ASN A 1 504 ? -10.994 -7.219 -2.145 1.00 86.44 504 ASN A CA 1
ATOM 4012 C C . ASN A 1 504 ? -9.516 -7.645 -2.045 1.00 86.44 504 ASN A C 1
ATOM 4014 O O . ASN A 1 504 ? -9.221 -8.791 -1.705 1.00 86.44 504 ASN A O 1
ATOM 4018 N N . HIS A 1 505 ? -8.586 -6.724 -2.327 1.00 93.19 505 HIS A N 1
ATOM 4019 C CA . HIS A 1 505 ? -7.164 -6.890 -2.015 1.00 93.19 505 HIS A CA 1
ATOM 4020 C C . HIS A 1 505 ? -6.933 -6.853 -0.502 1.00 93.19 505 HIS A C 1
ATOM 4022 O O . HIS A 1 505 ? -6.328 -7.773 0.050 1.00 93.19 505 HIS A O 1
ATOM 4028 N N . TYR A 1 506 ? -7.467 -5.823 0.167 1.00 88.50 506 TYR A N 1
ATOM 4029 C CA . TYR A 1 506 ? -7.333 -5.630 1.612 1.00 88.50 506 TYR A CA 1
ATOM 4030 C C . TYR A 1 506 ? -7.885 -6.797 2.444 1.00 88.50 506 TYR A C 1
ATOM 4032 O O . TYR A 1 506 ? -7.357 -7.073 3.511 1.00 88.50 506 TYR A O 1
ATOM 4040 N N . GLU A 1 507 ? -8.890 -7.534 1.969 1.00 84.81 507 GLU A N 1
ATOM 4041 C CA . GLU A 1 507 ? -9.412 -8.734 2.650 1.00 84.81 507 GLU A CA 1
ATOM 4042 C C . GLU A 1 507 ? -8.379 -9.874 2.769 1.00 84.81 507 GLU A C 1
ATOM 4044 O O . GLU A 1 507 ? -8.475 -10.704 3.670 1.00 84.81 507 GLU A O 1
ATOM 4049 N N . MET A 1 508 ? -7.369 -9.914 1.892 1.00 88.69 508 MET A N 1
ATOM 4050 C CA . MET A 1 508 ? -6.330 -10.957 1.868 1.00 88.69 508 MET A CA 1
ATOM 4051 C C . MET A 1 508 ? -4.943 -10.432 2.269 1.00 88.69 508 MET A C 1
ATOM 4053 O O . MET A 1 508 ? -4.160 -11.151 2.898 1.00 88.69 508 MET A O 1
ATOM 4057 N N . PHE A 1 509 ? -4.638 -9.184 1.903 1.00 93.62 509 PHE A N 1
ATOM 4058 C CA . PHE A 1 509 ? -3.323 -8.566 2.027 1.00 93.62 509 PHE A CA 1
ATOM 4059 C C . PHE A 1 509 ? -3.366 -7.240 2.788 1.00 93.62 509 PHE A C 1
ATOM 4061 O O . PHE A 1 509 ? -4.237 -6.400 2.590 1.00 93.62 509 PHE A O 1
ATOM 4068 N N . HIS A 1 510 ? -2.342 -6.986 3.594 1.00 93.69 510 HIS A N 1
ATOM 4069 C CA . HIS A 1 510 ? -2.154 -5.710 4.267 1.00 93.69 510 HIS A CA 1
ATOM 4070 C C . HIS A 1 510 ? -1.692 -4.640 3.257 1.00 93.69 510 HIS A C 1
ATOM 4072 O O . HIS A 1 510 ? -0.568 -4.705 2.742 1.00 93.69 510 HIS A O 1
ATOM 4078 N N . SER A 1 511 ? -2.528 -3.626 2.989 1.00 95.25 511 SER A N 1
ATOM 4079 C CA . SER A 1 511 ? -2.194 -2.510 2.079 1.00 95.25 511 SER A CA 1
ATOM 4080 C C . SER A 1 511 ? -0.890 -1.801 2.462 1.00 95.25 511 SER A C 1
ATOM 4082 O O . SER A 1 511 ? -0.102 -1.450 1.588 1.00 95.25 511 SER A O 1
ATOM 4084 N N . THR A 1 512 ? -0.600 -1.654 3.758 1.00 96.50 512 THR A N 1
ATOM 4085 C CA . THR A 1 512 ? 0.648 -1.038 4.256 1.00 96.50 512 THR A CA 1
ATOM 4086 C C . THR A 1 512 ? 1.900 -1.803 3.836 1.00 96.50 512 THR A C 1
ATOM 4088 O O . THR A 1 512 ? 2.952 -1.203 3.658 1.00 96.50 512 THR A O 1
ATOM 4091 N N . ALA A 1 513 ? 1.800 -3.116 3.628 1.00 97.19 513 ALA A N 1
ATOM 4092 C CA . ALA A 1 513 ? 2.909 -3.910 3.114 1.00 97.19 513 ALA A CA 1
ATOM 4093 C C . ALA A 1 513 ? 3.036 -3.766 1.585 1.00 97.19 513 ALA A C 1
ATOM 4095 O O . ALA A 1 513 ? 4.119 -3.567 1.041 1.00 97.19 513 ALA A O 1
ATOM 4096 N N . THR A 1 514 ? 1.897 -3.842 0.895 1.00 97.88 514 THR A N 1
ATOM 4097 C CA . THR A 1 514 ? 1.809 -4.049 -0.560 1.00 97.88 514 THR A CA 1
ATOM 4098 C C . THR A 1 514 ? 1.781 -2.757 -1.377 1.00 97.88 514 THR A C 1
ATOM 4100 O O . THR A 1 514 ? 2.493 -2.658 -2.370 1.00 97.88 514 THR A O 1
ATOM 4103 N N . GLY A 1 515 ? 1.018 -1.744 -0.959 1.00 97.88 515 GLY A N 1
ATOM 4104 C CA . GLY A 1 515 ? 1.114 -0.380 -1.495 1.00 97.88 515 GLY A CA 1
ATOM 4105 C C . GLY A 1 515 ? 2.272 0.401 -0.870 1.00 97.88 515 GLY A C 1
ATOM 4106 O O . GLY A 1 515 ? 2.964 1.157 -1.554 1.00 97.88 515 GLY A O 1
ATOM 4107 N N . GLY A 1 516 ? 2.548 0.157 0.416 1.00 98.38 516 GLY A N 1
ATOM 4108 C CA . GLY A 1 516 ? 3.614 0.836 1.150 1.00 98.38 516 GLY A CA 1
ATOM 4109 C C . GLY A 1 516 ? 5.013 0.602 0.579 1.00 98.38 516 GLY A C 1
ATOM 4110 O O . GLY A 1 516 ? 5.767 1.562 0.461 1.00 98.38 516 GLY A O 1
ATOM 4111 N N . VAL A 1 517 ? 5.350 -0.617 0.131 1.00 98.81 517 VAL A N 1
ATOM 4112 C CA . VAL A 1 517 ? 6.652 -0.891 -0.516 1.00 98.81 517 VAL A CA 1
ATOM 4113 C C . VAL A 1 517 ? 6.854 -0.073 -1.803 1.00 98.81 517 VAL A C 1
ATOM 4115 O O . VAL A 1 517 ? 7.969 0.369 -2.082 1.00 98.81 517 VAL A O 1
ATOM 4118 N N . ILE A 1 518 ? 5.777 0.206 -2.551 1.00 98.81 518 ILE A N 1
ATOM 4119 C CA . ILE A 1 518 ? 5.814 1.063 -3.749 1.00 98.81 518 ILE A CA 1
ATOM 4120 C C . ILE A 1 518 ? 6.024 2.526 -3.357 1.00 98.81 518 ILE A C 1
ATOM 4122 O O . ILE A 1 518 ? 6.861 3.209 -3.945 1.00 98.81 518 ILE A O 1
ATOM 4126 N N . GLY A 1 519 ? 5.311 2.993 -2.328 1.00 98.81 519 GLY A N 1
ATOM 4127 C CA . GLY A 1 519 ? 5.506 4.329 -1.765 1.00 98.81 519 GLY A CA 1
ATOM 4128 C C . GLY A 1 519 ? 6.934 4.543 -1.250 1.00 98.81 519 GLY A C 1
ATOM 4129 O O . GLY A 1 519 ? 7.537 5.577 -1.526 1.00 98.81 519 GLY A O 1
ATOM 4130 N N . VAL A 1 520 ? 7.524 3.546 -0.580 1.00 98.94 520 VAL A N 1
ATOM 4131 C CA . VAL A 1 520 ? 8.931 3.594 -0.150 1.00 98.94 520 VAL A CA 1
ATOM 4132 C C . VAL A 1 520 ? 9.870 3.664 -1.353 1.00 98.94 520 VAL A C 1
ATOM 4134 O O . VAL A 1 520 ? 10.757 4.515 -1.370 1.00 98.94 520 VAL A O 1
ATOM 4137 N N . ALA A 1 521 ? 9.678 2.822 -2.372 1.00 98.94 521 ALA A N 1
ATOM 4138 C CA . ALA A 1 521 ? 10.504 2.861 -3.578 1.00 98.94 521 ALA A CA 1
ATOM 4139 C C . ALA A 1 521 ? 10.435 4.226 -4.286 1.00 98.94 521 ALA A C 1
ATOM 4141 O O . ALA A 1 521 ? 11.463 4.723 -4.745 1.00 98.94 521 ALA A O 1
ATOM 4142 N N . ALA A 1 522 ? 9.264 4.870 -4.305 1.00 98.94 522 ALA A N 1
ATOM 4143 C CA . ALA A 1 522 ? 9.098 6.213 -4.850 1.00 98.94 522 ALA A CA 1
ATOM 4144 C C . ALA A 1 522 ? 9.767 7.301 -3.991 1.00 98.94 522 ALA A C 1
ATOM 4146 O O . ALA A 1 522 ? 10.503 8.126 -4.527 1.00 98.94 522 ALA A O 1
ATOM 4147 N N . ALA A 1 523 ? 9.586 7.283 -2.665 1.00 98.94 523 ALA A N 1
ATOM 4148 C CA . ALA A 1 523 ? 10.235 8.230 -1.750 1.00 98.94 523 ALA A CA 1
ATOM 4149 C C . ALA A 1 523 ? 11.768 8.135 -1.814 1.00 98.94 523 ALA A C 1
ATOM 4151 O O . ALA A 1 523 ? 12.473 9.138 -1.936 1.00 98.94 523 ALA A O 1
ATOM 4152 N N . VAL A 1 524 ? 12.301 6.912 -1.776 1.00 98.94 524 VAL A N 1
ATOM 4153 C CA . VAL A 1 524 ? 13.743 6.661 -1.854 1.00 98.94 524 VAL A CA 1
ATOM 4154 C C . VAL A 1 524 ? 14.267 6.974 -3.255 1.00 98.94 524 VAL A C 1
ATOM 4156 O O . VAL A 1 524 ? 15.327 7.581 -3.382 1.00 98.94 524 VAL A O 1
ATOM 4159 N N . GLY A 1 525 ? 13.515 6.644 -4.308 1.00 98.88 525 GLY A N 1
ATOM 4160 C CA . GLY A 1 525 ? 13.838 7.035 -5.679 1.00 98.88 525 GLY A CA 1
ATOM 4161 C C . GLY A 1 525 ? 13.898 8.555 -5.866 1.00 98.88 525 GLY A C 1
ATOM 4162 O O . GLY A 1 525 ? 14.780 9.057 -6.561 1.00 98.88 525 GLY A O 1
ATOM 4163 N N . HIS A 1 526 ? 13.028 9.297 -5.180 1.00 98.88 526 HIS A N 1
ATOM 4164 C CA . HIS A 1 526 ? 13.049 10.755 -5.163 1.00 98.88 526 HIS A CA 1
ATOM 4165 C C . HIS A 1 526 ? 14.311 11.298 -4.465 1.00 98.88 526 HIS A C 1
ATOM 4167 O O . HIS A 1 526 ? 15.032 12.109 -5.045 1.00 98.88 526 HIS A O 1
ATOM 4173 N N . LEU A 1 527 ? 14.659 10.784 -3.274 1.00 98.81 527 LEU A N 1
ATOM 4174 C CA . LEU A 1 527 ? 15.910 11.135 -2.572 1.00 98.81 527 LEU A CA 1
ATOM 4175 C C . LEU A 1 527 ? 17.168 10.829 -3.401 1.00 98.81 527 LEU A C 1
ATOM 4177 O O . LEU A 1 527 ? 18.122 11.607 -3.400 1.00 98.81 527 LEU A O 1
ATOM 4181 N N . LEU A 1 528 ? 17.168 9.704 -4.121 1.00 98.75 528 LEU A N 1
ATOM 4182 C CA . LEU A 1 528 ? 18.253 9.290 -5.015 1.00 98.75 528 LEU A CA 1
ATOM 4183 C C . LEU A 1 528 ? 18.246 10.017 -6.370 1.00 98.75 528 LEU A C 1
ATOM 4185 O O . LEU A 1 528 ? 19.150 9.781 -7.174 1.00 98.75 528 LEU A O 1
ATOM 4189 N N . LYS A 1 529 ? 17.267 10.900 -6.615 1.00 98.50 529 LYS A N 1
ATOM 4190 C CA . LYS A 1 529 ? 17.125 11.724 -7.827 1.00 98.50 529 LYS A CA 1
ATOM 4191 C C . LYS A 1 529 ? 17.090 10.868 -9.098 1.00 98.50 529 LYS A C 1
ATOM 4193 O O . LYS A 1 529 ? 17.768 11.159 -10.084 1.00 98.50 529 LYS A O 1
ATOM 4198 N N . LEU A 1 530 ? 16.315 9.780 -9.043 1.00 98.69 530 LEU A N 1
ATOM 4199 C CA . LEU A 1 530 ? 16.088 8.890 -10.180 1.00 98.69 530 LEU A CA 1
ATOM 4200 C C . LEU A 1 530 ? 15.344 9.617 -11.309 1.00 98.69 530 LEU A C 1
ATOM 4202 O O . LEU A 1 530 ? 14.407 10.374 -11.069 1.00 98.69 530 LEU A O 1
ATOM 4206 N N . ASP A 1 531 ? 15.742 9.334 -12.547 1.00 98.19 531 ASP A N 1
ATOM 4207 C CA . ASP A 1 531 ? 14.963 9.655 -13.745 1.00 98.19 531 ASP A CA 1
ATOM 4208 C C . ASP A 1 531 ? 13.712 8.758 -13.870 1.00 98.19 531 ASP A C 1
ATOM 4210 O O . ASP A 1 531 ? 13.514 7.822 -13.090 1.00 98.19 531 ASP A O 1
ATOM 4214 N N . LEU A 1 532 ? 12.850 9.040 -14.855 1.00 98.12 532 LEU A N 1
ATOM 4215 C CA . LEU A 1 532 ? 11.594 8.308 -15.067 1.00 98.12 532 LEU A CA 1
ATOM 4216 C C . LEU A 1 532 ? 11.803 6.797 -15.258 1.00 98.12 532 LEU A C 1
ATOM 4218 O O . LEU A 1 532 ? 11.061 6.003 -14.684 1.00 98.12 532 LEU A O 1
ATOM 4222 N N . ASP A 1 533 ? 12.802 6.389 -16.040 1.00 97.31 533 ASP A N 1
ATOM 4223 C CA . ASP A 1 533 ? 13.019 4.978 -16.376 1.00 97.31 533 ASP A CA 1
ATOM 4224 C C . ASP A 1 533 ? 13.537 4.182 -15.171 1.00 97.31 533 ASP A C 1
ATOM 4226 O O . ASP A 1 533 ? 13.121 3.038 -14.939 1.00 97.31 533 ASP A O 1
ATOM 4230 N N . ARG A 1 534 ? 14.385 4.806 -14.347 1.00 98.56 534 ARG A N 1
ATOM 4231 C CA . ARG A 1 534 ? 14.820 4.250 -13.063 1.00 98.56 534 ARG A CA 1
ATOM 4232 C C . ARG A 1 534 ? 13.712 4.275 -12.013 1.00 98.56 534 ARG A C 1
ATOM 4234 O O . ARG A 1 534 ? 13.581 3.303 -11.278 1.00 98.56 534 ARG A O 1
ATOM 4241 N N . MET A 1 535 ? 12.879 5.315 -11.958 1.00 98.81 535 MET A N 1
ATOM 4242 C CA . MET A 1 535 ? 11.717 5.366 -11.062 1.00 98.81 535 MET A CA 1
ATOM 4243 C C . MET A 1 535 ? 10.711 4.254 -11.394 1.00 98.81 535 MET A C 1
ATOM 4245 O O . MET A 1 535 ? 10.273 3.5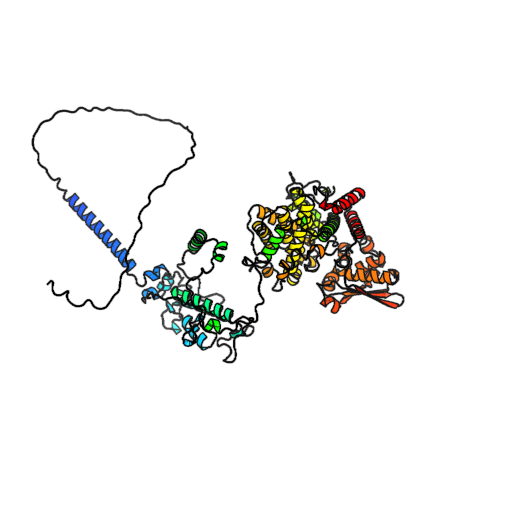30 -10.502 1.00 98.81 535 MET A O 1
ATOM 4249 N N . LEU A 1 536 ? 10.406 4.051 -12.679 1.00 98.50 536 LEU A N 1
ATOM 4250 C CA . LEU A 1 536 ? 9.580 2.934 -13.145 1.00 98.50 536 LEU A CA 1
ATOM 4251 C C . LEU A 1 536 ? 10.208 1.577 -12.814 1.00 98.50 536 LEU A C 1
ATOM 4253 O O . LEU A 1 536 ? 9.501 0.662 -12.400 1.00 98.50 536 LEU A O 1
ATOM 4257 N N . SER A 1 537 ? 11.532 1.448 -12.927 1.00 98.62 537 SER A N 1
ATOM 4258 C CA . SER A 1 537 ? 12.241 0.224 -12.540 1.00 98.62 537 SER A CA 1
ATOM 4259 C C . SER A 1 537 ? 12.220 -0.022 -11.025 1.00 98.62 537 SER A C 1
ATOM 4261 O O . SER A 1 537 ? 12.079 -1.170 -10.600 1.00 98.62 537 SER A O 1
ATOM 4263 N N . ALA A 1 538 ? 12.284 1.029 -10.201 1.00 98.81 538 ALA A N 1
ATOM 4264 C CA . ALA A 1 538 ? 12.157 0.941 -8.747 1.00 98.81 538 ALA A CA 1
ATOM 4265 C C . ALA A 1 538 ? 10.737 0.519 -8.335 1.00 98.81 538 ALA A C 1
ATOM 4267 O O . ALA A 1 538 ? 10.571 -0.450 -7.597 1.00 98.81 538 ALA A O 1
ATOM 4268 N N . ILE A 1 539 ? 9.710 1.182 -8.874 1.00 98.69 539 ILE A N 1
ATOM 4269 C CA . ILE A 1 539 ? 8.292 0.836 -8.679 1.00 98.69 539 ILE A CA 1
ATOM 4270 C C . ILE A 1 539 ? 8.022 -0.608 -9.142 1.00 98.69 539 ILE A C 1
ATOM 4272 O O . ILE A 1 539 ? 7.432 -1.395 -8.402 1.00 98.69 539 ILE A O 1
ATOM 4276 N N . GLY A 1 540 ? 8.525 -0.990 -10.321 1.00 98.31 540 GLY A N 1
ATOM 4277 C CA . GLY A 1 540 ? 8.405 -2.338 -10.881 1.00 98.31 540 GLY A CA 1
ATOM 4278 C C . GLY A 1 540 ? 9.056 -3.426 -10.032 1.00 98.31 540 GLY A C 1
ATOM 4279 O O . GLY A 1 540 ? 8.462 -4.479 -9.782 1.00 98.31 540 GLY A O 1
ATOM 4280 N N . THR A 1 541 ? 10.272 -3.162 -9.553 1.00 98.62 541 THR A N 1
ATOM 4281 C CA . THR A 1 541 ? 10.998 -4.085 -8.674 1.00 98.62 541 THR A CA 1
ATOM 4282 C C . THR A 1 541 ? 10.270 -4.222 -7.342 1.00 98.62 541 THR A C 1
ATOM 4284 O O . THR A 1 541 ? 10.029 -5.342 -6.906 1.00 98.62 541 THR A O 1
ATOM 4287 N N . ALA A 1 542 ? 9.824 -3.116 -6.738 1.00 98.69 542 ALA A N 1
ATOM 4288 C CA . ALA A 1 542 ? 9.060 -3.120 -5.492 1.00 98.69 542 ALA A CA 1
ATOM 4289 C C . ALA A 1 542 ? 7.742 -3.911 -5.596 1.00 98.69 542 ALA A C 1
ATOM 4291 O O . ALA A 1 542 ? 7.461 -4.730 -4.723 1.00 98.69 542 ALA A O 1
ATOM 4292 N N . GLY A 1 543 ? 6.977 -3.746 -6.681 1.00 97.44 543 GLY A N 1
ATOM 4293 C CA . GLY A 1 543 ? 5.722 -4.482 -6.891 1.00 97.44 543 GLY A CA 1
ATOM 4294 C C . GLY A 1 543 ? 5.903 -5.989 -7.073 1.00 97.44 543 GLY A C 1
ATOM 4295 O O . GLY A 1 543 ? 5.026 -6.758 -6.696 1.00 97.44 543 GLY A O 1
ATOM 4296 N N . THR A 1 544 ? 7.072 -6.428 -7.546 1.00 94.19 544 THR A N 1
ATOM 4297 C CA . THR A 1 544 ? 7.424 -7.858 -7.646 1.00 94.19 544 THR A CA 1
ATOM 4298 C C . THR A 1 544 ? 7.611 -8.520 -6.268 1.00 94.19 544 THR A C 1
ATOM 4300 O O . THR A 1 544 ? 7.468 -9.734 -6.144 1.00 94.19 544 THR A O 1
ATOM 4303 N N . GLN A 1 545 ? 7.902 -7.735 -5.225 1.00 96.12 545 GLN A N 1
ATOM 4304 C CA . GLN A 1 545 ? 8.157 -8.194 -3.845 1.00 96.12 545 GLN A CA 1
ATOM 4305 C C . GLN A 1 545 ? 7.032 -7.790 -2.869 1.00 96.12 545 GLN A C 1
ATOM 4307 O O . GLN A 1 545 ? 7.118 -8.067 -1.674 1.00 96.12 545 GLN A O 1
ATOM 4312 N N . ALA A 1 546 ? 5.971 -7.148 -3.365 1.00 96.94 546 ALA A N 1
ATOM 4313 C CA . ALA A 1 546 ? 4.850 -6.668 -2.568 1.00 96.94 546 ALA A CA 1
ATOM 4314 C C . ALA A 1 546 ? 4.069 -7.832 -1.933 1.00 96.94 546 ALA A C 1
ATOM 4316 O O . ALA A 1 546 ? 3.270 -8.501 -2.582 1.00 96.94 546 ALA A O 1
ATOM 4317 N N . ALA A 1 547 ? 4.275 -8.059 -0.635 1.00 94.50 547 ALA A N 1
ATOM 4318 C CA . ALA A 1 547 ? 3.671 -9.160 0.111 1.00 94.50 547 ALA A CA 1
ATOM 4319 C C . ALA A 1 547 ? 3.277 -8.737 1.533 1.00 94.50 547 ALA A C 1
ATOM 4321 O O . ALA A 1 547 ? 3.840 -7.799 2.089 1.00 94.50 547 ALA A O 1
ATOM 4322 N N . GLY A 1 548 ? 2.334 -9.461 2.140 1.00 92.88 548 GLY A N 1
ATOM 4323 C CA . GLY A 1 548 ? 1.915 -9.268 3.533 1.00 92.88 548 GLY A CA 1
ATOM 4324 C C . GLY A 1 548 ? 0.505 -9.798 3.763 1.00 92.88 548 GLY A C 1
ATOM 4325 O O . GLY A 1 548 ? -0.458 -9.063 3.579 1.00 92.88 548 GLY A O 1
ATOM 4326 N N . LEU A 1 549 ? 0.376 -11.083 4.097 1.00 93.75 549 LEU A N 1
ATOM 4327 C CA . LEU A 1 549 ? -0.912 -11.774 4.239 1.00 93.75 549 LEU A CA 1
ATOM 4328 C C . LEU A 1 549 ? -1.539 -11.536 5.622 1.00 93.75 549 LEU A C 1
ATOM 4330 O O . LEU A 1 549 ? -0.839 -11.513 6.634 1.00 93.75 549 LEU A O 1
ATOM 4334 N N . TRP A 1 550 ? -2.869 -11.441 5.685 1.00 86.06 550 TRP A N 1
ATOM 4335 C CA . TRP A 1 550 ? -3.605 -11.197 6.939 1.00 86.06 550 TRP A CA 1
ATOM 4336 C C . TRP A 1 550 ? -3.709 -12.383 7.908 1.00 86.06 550 TRP A C 1
ATOM 4338 O O . TRP A 1 550 ? -4.220 -12.207 9.011 1.00 86.06 550 TRP A O 1
ATOM 4348 N N . GLN A 1 551 ? -3.183 -13.561 7.551 1.00 83.81 551 GLN A N 1
ATOM 4349 C CA . GLN A 1 551 ? -3.239 -14.791 8.360 1.00 83.81 551 GLN A CA 1
ATOM 4350 C C . GLN A 1 551 ? -2.851 -14.580 9.840 1.00 83.81 551 GLN A C 1
ATOM 4352 O O . GLN A 1 551 ? -3.425 -15.203 10.729 1.00 83.81 551 GLN A O 1
ATOM 4357 N N . PHE A 1 552 ? -1.944 -13.639 10.122 1.00 77.31 552 PHE A N 1
ATOM 4358 C CA . PHE A 1 552 ? -1.509 -13.306 11.481 1.00 77.31 552 PHE A CA 1
ATOM 4359 C C . PHE A 1 552 ? -2.636 -12.880 12.439 1.00 77.31 552 PHE A C 1
ATOM 4361 O O . PHE A 1 552 ? -2.462 -13.025 13.646 1.00 77.31 552 PHE A O 1
ATOM 4368 N N . LEU A 1 553 ? -3.766 -12.364 11.930 1.00 67.94 553 LEU A N 1
ATOM 4369 C CA . LEU A 1 553 ? -4.929 -11.998 12.750 1.00 67.94 553 LEU A CA 1
ATOM 4370 C C . LEU A 1 553 ? -5.580 -13.221 13.405 1.00 67.94 553 LEU A C 1
ATOM 4372 O O . LEU A 1 553 ? -6.074 -13.116 14.523 1.00 67.94 553 LEU A O 1
ATOM 4376 N N . ILE A 1 554 ? -5.562 -14.370 12.724 1.00 65.56 554 ILE A N 1
ATOM 4377 C CA . ILE A 1 554 ? -6.119 -15.630 13.231 1.00 65.56 554 ILE A CA 1
ATOM 4378 C C . ILE A 1 554 ? -5.183 -16.220 14.292 1.00 65.56 554 ILE A C 1
ATOM 4380 O O . ILE A 1 554 ? -5.629 -16.652 15.351 1.00 65.56 554 ILE A O 1
ATOM 4384 N N . ASP A 1 555 ? -3.875 -16.183 14.025 1.00 69.31 555 ASP A N 1
ATOM 4385 C CA . ASP A 1 555 ? -2.847 -16.799 14.874 1.00 69.31 555 ASP A CA 1
ATOM 4386 C C . ASP A 1 555 ? -2.320 -15.865 15.988 1.00 69.31 555 ASP A C 1
ATOM 4388 O O . ASP A 1 555 ? -1.408 -16.237 16.728 1.00 69.31 555 ASP A O 1
ATOM 4392 N N . ALA A 1 556 ? -2.851 -14.637 16.082 1.00 64.19 556 ALA A N 1
ATOM 4393 C CA . ALA A 1 556 ? -2.409 -13.557 16.977 1.00 64.19 556 ALA A CA 1
ATOM 4394 C C . ALA A 1 556 ? -0.880 -13.320 16.978 1.00 64.19 556 ALA A C 1
ATOM 4396 O O . ALA A 1 556 ? -0.274 -13.028 18.014 1.00 64.19 556 ALA A O 1
ATOM 4397 N N . SER A 1 557 ? -0.231 -13.474 15.820 1.00 73.19 557 SER A N 1
ATOM 4398 C CA . SER A 1 557 ? 1.232 -13.512 15.728 1.00 73.19 557 SER A CA 1
ATOM 4399 C C . SER A 1 557 ? 1.865 -12.135 15.486 1.00 73.19 557 SER A C 1
ATOM 4401 O O . SER A 1 557 ? 1.279 -11.229 14.892 1.00 73.19 557 SER A O 1
ATOM 4403 N N . HIS A 1 558 ? 3.125 -11.978 15.901 1.00 82.69 558 HIS A N 1
ATOM 4404 C CA . HIS A 1 558 ? 3.886 -10.731 15.748 1.00 82.69 558 HIS A CA 1
ATOM 4405 C C . HIS A 1 558 ? 4.310 -10.400 14.296 1.00 82.69 558 HIS A C 1
ATOM 4407 O O . HIS A 1 558 ? 5.129 -9.505 14.077 1.00 82.69 558 HIS A O 1
ATOM 4413 N N . SER A 1 559 ? 3.827 -11.118 13.275 1.00 84.88 559 SER A N 1
ATOM 4414 C CA . SER A 1 559 ? 4.280 -10.886 11.896 1.00 84.88 559 SER A CA 1
ATOM 4415 C C . SER A 1 559 ? 3.746 -9.586 11.281 1.00 84.88 559 SER A C 1
ATOM 4417 O O . SER A 1 559 ? 4.284 -9.147 10.265 1.00 84.88 559 SER A O 1
ATOM 4419 N N . LYS A 1 560 ? 2.786 -8.893 11.919 1.00 89.00 560 LYS A N 1
ATOM 4420 C CA . LYS A 1 560 ? 2.350 -7.540 11.514 1.00 89.00 560 LYS A CA 1
ATOM 4421 C C . LYS A 1 560 ? 3.523 -6.562 11.389 1.00 89.00 560 LYS A C 1
ATOM 4423 O O . LYS A 1 560 ? 3.572 -5.791 10.437 1.00 89.00 560 LYS A O 1
ATOM 4428 N N . GLN A 1 561 ? 4.495 -6.620 12.301 1.00 92.12 561 GLN A N 1
ATOM 4429 C CA . GLN A 1 561 ? 5.667 -5.735 12.275 1.00 92.12 561 GLN A CA 1
ATOM 4430 C C . GLN A 1 561 ? 6.671 -6.101 11.164 1.00 92.12 561 GLN A C 1
ATOM 4432 O O . GLN A 1 561 ? 7.459 -5.257 10.739 1.00 92.12 561 GLN A O 1
ATOM 4437 N N . VAL A 1 562 ? 6.613 -7.327 10.627 1.00 94.94 562 VAL A N 1
ATOM 4438 C CA . VAL A 1 562 ? 7.380 -7.702 9.427 1.00 94.94 562 VAL A CA 1
ATOM 4439 C C . VAL A 1 562 ? 6.830 -6.979 8.198 1.00 94.94 562 VAL A C 1
ATOM 4441 O O . VAL A 1 562 ? 7.612 -6.604 7.334 1.00 94.94 562 VAL A O 1
ATOM 4444 N N . HIS A 1 563 ? 5.519 -6.716 8.125 1.00 96.50 563 HIS A N 1
ATOM 4445 C CA . HIS A 1 563 ? 4.904 -6.027 6.985 1.00 96.50 563 HIS A CA 1
ATOM 4446 C C . HIS A 1 563 ? 5.498 -4.632 6.753 1.00 96.50 563 HIS A C 1
ATOM 4448 O O . HIS A 1 563 ? 5.907 -4.318 5.638 1.00 96.50 563 HIS A O 1
ATOM 4454 N N . THR A 1 564 ? 5.591 -3.812 7.801 1.00 97.06 564 THR A N 1
ATOM 4455 C CA . THR A 1 564 ? 6.130 -2.448 7.699 1.00 97.06 564 THR A CA 1
ATOM 4456 C C . THR A 1 564 ? 7.649 -2.453 7.547 1.00 97.06 564 THR A C 1
ATOM 4458 O O . THR A 1 564 ? 8.180 -1.820 6.638 1.00 97.06 564 THR A O 1
ATOM 4461 N N . GLY A 1 565 ? 8.363 -3.238 8.361 1.00 97.12 565 GLY A N 1
ATOM 4462 C CA . GLY A 1 565 ? 9.819 -3.345 8.266 1.00 97.12 565 GLY A CA 1
ATOM 4463 C C . GLY A 1 565 ? 10.307 -3.876 6.910 1.00 97.12 565 GLY A C 1
ATOM 4464 O O . GLY A 1 565 ? 11.249 -3.335 6.329 1.00 97.12 565 GLY A O 1
ATOM 4465 N N . LYS A 1 566 ? 9.655 -4.907 6.357 1.00 98.00 566 LYS A N 1
ATOM 4466 C CA . LYS A 1 566 ? 10.036 -5.478 5.057 1.00 98.00 566 LYS A CA 1
ATOM 4467 C C . LYS A 1 566 ? 9.664 -4.552 3.898 1.00 98.00 566 LYS A C 1
ATOM 4469 O O . LYS A 1 566 ? 10.476 -4.421 2.991 1.00 98.00 566 LYS A O 1
ATOM 4474 N N . ALA A 1 567 ? 8.541 -3.829 3.966 1.00 98.62 567 ALA A N 1
ATOM 4475 C CA . ALA A 1 567 ? 8.214 -2.782 2.992 1.00 98.62 567 ALA A CA 1
ATOM 4476 C C . ALA A 1 567 ? 9.277 -1.664 2.953 1.00 98.62 567 ALA A C 1
ATOM 4478 O O . ALA A 1 567 ? 9.677 -1.242 1.867 1.00 98.62 567 ALA A O 1
ATOM 4479 N N . CYS A 1 568 ? 9.804 -1.241 4.111 1.00 98.62 568 CYS A N 1
ATOM 4480 C CA . CYS A 1 568 ? 10.946 -0.322 4.171 1.00 98.62 568 CYS A CA 1
ATOM 4481 C C . CYS A 1 568 ? 12.190 -0.901 3.483 1.00 98.62 568 CYS A C 1
ATOM 4483 O O . CYS A 1 568 ? 12.781 -0.258 2.616 1.00 98.62 568 CYS A O 1
ATOM 4485 N N . PHE A 1 569 ? 12.592 -2.117 3.868 1.00 98.50 569 PHE A N 1
ATOM 4486 C CA . PHE A 1 569 ? 13.790 -2.775 3.339 1.00 98.50 569 PHE A CA 1
ATOM 4487 C C . PHE A 1 569 ? 13.709 -2.964 1.815 1.00 98.50 569 PHE A C 1
ATOM 4489 O O . PHE A 1 569 ? 14.645 -2.623 1.091 1.00 98.50 569 PHE A O 1
ATOM 4496 N N . ASP A 1 570 ? 12.573 -3.463 1.328 1.00 98.81 570 ASP A N 1
ATOM 4497 C CA . ASP A 1 570 ? 12.367 -3.849 -0.068 1.00 98.81 570 ASP A CA 1
ATOM 4498 C C . ASP A 1 570 ? 12.211 -2.648 -0.996 1.00 98.81 570 ASP A C 1
ATOM 4500 O O . ASP A 1 570 ? 12.734 -2.673 -2.111 1.00 98.81 570 ASP A O 1
ATOM 4504 N N . GLY A 1 571 ? 11.557 -1.575 -0.542 1.00 98.81 571 GLY A N 1
ATOM 4505 C CA . GLY A 1 571 ? 11.470 -0.333 -1.306 1.00 98.81 571 GLY A CA 1
ATOM 4506 C C . GLY A 1 571 ? 12.826 0.376 -1.409 1.00 98.81 571 GLY A C 1
ATOM 4507 O O . GLY A 1 571 ? 13.185 0.859 -2.483 1.00 98.81 571 GLY A O 1
ATOM 4508 N N . ILE A 1 572 ? 13.631 0.362 -0.334 1.00 98.81 572 ILE A N 1
ATOM 4509 C CA . ILE A 1 572 ? 15.020 0.853 -0.373 1.00 98.81 572 ILE A CA 1
ATOM 4510 C C . ILE A 1 572 ? 15.854 0.012 -1.346 1.00 98.81 572 ILE A C 1
ATOM 4512 O O . ILE A 1 572 ? 16.539 0.572 -2.202 1.00 98.81 572 ILE A O 1
ATOM 4516 N N . PHE A 1 573 ? 15.777 -1.320 -1.256 1.00 98.62 573 PHE A N 1
ATOM 4517 C CA . PHE A 1 573 ? 16.461 -2.229 -2.179 1.00 98.62 573 PHE A CA 1
ATOM 4518 C C . PHE A 1 573 ? 16.081 -1.948 -3.640 1.00 98.62 573 PHE A C 1
ATOM 4520 O O . PHE A 1 573 ? 16.967 -1.795 -4.482 1.00 98.62 573 PHE A O 1
ATOM 4527 N N . ALA A 1 574 ? 14.787 -1.816 -3.937 1.00 98.81 574 ALA A N 1
ATOM 4528 C CA . ALA A 1 574 ? 14.285 -1.558 -5.282 1.00 98.81 574 ALA A CA 1
ATOM 4529 C C . ALA A 1 574 ? 14.801 -0.227 -5.860 1.00 98.81 574 ALA A C 1
ATOM 4531 O O . ALA A 1 574 ? 15.254 -0.181 -7.002 1.00 98.81 574 ALA A O 1
ATOM 4532 N N . ALA A 1 575 ? 14.803 0.848 -5.068 1.00 98.81 575 ALA A N 1
ATOM 4533 C CA . ALA A 1 575 ? 15.295 2.151 -5.514 1.00 98.81 575 ALA A CA 1
ATOM 4534 C C . ALA A 1 575 ? 16.825 2.188 -5.708 1.00 98.81 575 ALA A C 1
ATOM 4536 O O . ALA A 1 575 ? 17.305 2.728 -6.706 1.00 98.81 575 ALA A O 1
ATOM 4537 N N . TYR A 1 576 ? 17.603 1.585 -4.799 1.00 98.69 576 TYR A N 1
ATOM 4538 C CA . TYR A 1 576 ? 19.066 1.511 -4.934 1.00 98.69 576 TYR A CA 1
ATOM 4539 C C . TYR A 1 576 ? 19.497 0.616 -6.106 1.00 98.69 576 TYR A C 1
ATOM 4541 O O . TYR A 1 576 ? 20.419 0.973 -6.834 1.00 98.69 576 TYR A O 1
ATOM 4549 N N . THR A 1 577 ? 18.830 -0.519 -6.327 1.00 98.50 577 THR A N 1
ATOM 4550 C CA . THR A 1 577 ? 19.152 -1.399 -7.463 1.00 98.50 577 THR A CA 1
ATOM 4551 C C . THR A 1 577 ? 18.737 -0.792 -8.801 1.00 98.50 577 THR A C 1
ATOM 4553 O O . THR A 1 577 ? 19.508 -0.873 -9.757 1.00 98.50 577 THR A O 1
ATOM 4556 N N . ALA A 1 578 ? 17.595 -0.101 -8.877 1.00 98.50 578 ALA A N 1
ATOM 4557 C CA . ALA A 1 578 ? 17.190 0.630 -10.078 1.00 98.50 578 ALA A CA 1
ATOM 4558 C C . ALA A 1 578 ? 18.140 1.795 -10.419 1.00 98.50 578 ALA A C 1
ATOM 4560 O O . ALA A 1 578 ? 18.468 1.997 -11.590 1.00 98.50 578 ALA A O 1
ATOM 4561 N N . ARG A 1 579 ? 18.657 2.521 -9.411 1.00 98.31 579 ARG A N 1
ATOM 4562 C CA . ARG A 1 579 ? 19.729 3.524 -9.592 1.00 98.31 579 ARG A CA 1
ATOM 4563 C C . ARG A 1 579 ? 20.924 2.937 -10.350 1.00 98.31 579 ARG A C 1
ATOM 4565 O O . ARG A 1 579 ? 21.420 3.551 -11.298 1.00 98.31 579 ARG A O 1
ATOM 4572 N N . ASP A 1 580 ? 21.332 1.740 -9.936 1.00 96.81 580 ASP A N 1
ATOM 4573 C CA . ASP A 1 580 ? 22.523 1.033 -10.413 1.00 96.81 580 ASP A CA 1
ATOM 4574 C C . ASP A 1 580 ? 22.258 0.154 -11.656 1.00 96.81 580 ASP A C 1
ATOM 4576 O O . ASP A 1 580 ? 23.165 -0.526 -12.133 1.00 96.81 580 ASP A O 1
ATOM 4580 N N . GLY A 1 581 ? 21.048 0.214 -12.230 1.00 92.81 581 GLY A N 1
ATOM 4581 C CA . GLY A 1 581 ? 20.722 -0.358 -13.542 1.00 92.81 581 GLY A CA 1
ATOM 4582 C C . GLY A 1 581 ? 19.897 -1.650 -13.540 1.00 92.81 581 GLY A C 1
ATOM 4583 O O . GLY A 1 581 ? 19.737 -2.246 -14.604 1.00 92.81 581 GLY A O 1
ATOM 4584 N N . LEU A 1 582 ? 19.349 -2.091 -12.400 1.00 95.62 582 LEU A N 1
ATOM 4585 C CA . LEU A 1 582 ? 18.362 -3.176 -12.396 1.00 95.62 582 LEU A CA 1
ATOM 4586 C C . LEU A 1 582 ? 17.074 -2.711 -13.092 1.00 95.62 582 LEU A C 1
ATOM 4588 O O . LEU A 1 582 ? 16.435 -1.756 -12.655 1.00 95.62 582 LEU A O 1
ATOM 4592 N N . LEU A 1 583 ? 16.688 -3.406 -14.162 1.00 94.69 583 LEU A N 1
ATOM 4593 C CA . LEU A 1 583 ? 15.463 -3.123 -14.908 1.00 94.69 583 LEU A CA 1
ATOM 4594 C C . LEU A 1 583 ? 14.261 -3.796 -14.236 1.00 94.69 583 LEU A C 1
ATOM 4596 O O . LEU A 1 583 ? 14.235 -5.018 -14.085 1.00 94.69 583 LEU A O 1
ATOM 4600 N N . GLY A 1 584 ? 13.256 -3.000 -13.873 1.00 93.38 584 GLY A N 1
ATOM 4601 C CA . GLY A 1 584 ? 11.988 -3.483 -13.321 1.00 93.38 584 GLY A CA 1
ATOM 4602 C C . GLY A 1 584 ? 10.854 -3.475 -14.358 1.00 93.38 584 GLY A C 1
ATOM 4603 O O . GLY A 1 584 ? 10.931 -2.748 -15.353 1.00 93.38 584 GLY A O 1
ATOM 4604 N N . PRO A 1 585 ? 9.765 -4.240 -14.146 1.00 93.19 585 PRO A N 1
ATOM 4605 C CA . PRO A 1 585 ? 8.575 -4.169 -14.992 1.00 93.19 585 PRO A CA 1
ATOM 4606 C C . PRO A 1 585 ? 7.957 -2.761 -14.982 1.00 93.19 585 PRO A C 1
ATOM 4608 O O . PRO A 1 585 ? 7.447 -2.315 -13.958 1.00 93.19 585 PRO A O 1
ATOM 4611 N N . ARG A 1 586 ? 7.964 -2.070 -16.132 1.00 91.56 586 ARG A N 1
ATOM 4612 C CA . ARG A 1 586 ? 7.456 -0.684 -16.253 1.00 91.56 586 ARG A CA 1
ATOM 4613 C C . ARG A 1 586 ? 5.975 -0.530 -15.893 1.00 91.56 586 ARG A C 1
ATOM 4615 O O . ARG A 1 586 ? 5.565 0.541 -15.470 1.00 91.56 586 ARG A O 1
ATOM 4622 N N . ASP A 1 587 ? 5.186 -1.584 -16.085 1.00 89.25 587 ASP A N 1
ATOM 4623 C CA . ASP A 1 587 ? 3.722 -1.559 -15.987 1.00 89.25 587 ASP A CA 1
ATOM 4624 C C . ASP A 1 587 ? 3.210 -2.492 -14.874 1.00 89.25 587 ASP A C 1
ATOM 4626 O O . ASP A 1 587 ? 2.302 -3.302 -15.053 1.00 89.25 587 ASP A O 1
ATOM 4630 N N . ILE A 1 588 ? 3.870 -2.442 -13.711 1.00 96.31 588 ILE A N 1
ATOM 4631 C CA . ILE A 1 588 ? 3.643 -3.382 -12.602 1.00 96.31 588 ILE A CA 1
ATOM 4632 C C . ILE A 1 588 ? 2.273 -3.240 -11.930 1.00 96.31 588 ILE A C 1
ATOM 4634 O O . ILE A 1 588 ? 1.821 -4.189 -11.297 1.00 96.31 588 ILE A O 1
ATOM 4638 N N . LEU A 1 589 ? 1.606 -2.087 -12.043 1.00 96.12 589 LEU A N 1
ATOM 4639 C CA . LEU A 1 589 ? 0.294 -1.871 -11.427 1.00 96.12 589 LEU A CA 1
ATOM 4640 C C . LEU A 1 589 ? -0.820 -2.415 -12.327 1.00 96.12 589 LEU A C 1
ATOM 4642 O O . LEU A 1 589 ? -1.525 -3.345 -11.935 1.00 96.12 589 LEU A O 1
ATOM 4646 N N . GLU A 1 590 ? -0.937 -1.851 -13.533 1.00 92.38 590 GLU A N 1
ATOM 4647 C CA . GLU A 1 590 ? -2.070 -2.029 -14.455 1.00 92.38 590 GLU A CA 1
ATOM 4648 C C . GLU A 1 590 ? -1.837 -3.059 -15.579 1.00 92.38 590 GLU A C 1
ATOM 4650 O O . GLU A 1 590 ? -2.793 -3.461 -16.244 1.00 92.38 590 GLU A O 1
ATOM 4655 N N . GLY A 1 591 ? -0.604 -3.546 -15.757 1.00 89.44 591 GLY A N 1
ATOM 4656 C CA . GLY A 1 591 ? -0.255 -4.492 -16.816 1.00 89.44 591 GLY A CA 1
ATOM 4657 C C . GLY A 1 591 ? -0.908 -5.879 -16.678 1.00 89.44 591 GLY A C 1
ATOM 4658 O O . GLY A 1 591 ? -1.394 -6.260 -15.607 1.00 89.44 591 GLY A O 1
ATOM 4659 N N . PRO A 1 592 ? -0.871 -6.717 -17.734 1.00 87.44 592 PRO A N 1
ATOM 4660 C CA . PRO A 1 592 ? -1.609 -7.989 -17.803 1.00 87.44 592 PRO A CA 1
ATOM 4661 C C . PRO A 1 592 ? -1.154 -9.056 -16.790 1.00 87.44 592 PRO A C 1
ATOM 4663 O O . PRO A 1 592 ? -1.853 -10.041 -16.574 1.00 87.44 592 PRO A O 1
ATOM 4666 N N . ARG A 1 593 ? 0.016 -8.874 -16.164 1.00 89.81 593 ARG A N 1
ATOM 4667 C CA . ARG A 1 593 ? 0.508 -9.670 -15.021 1.00 89.81 593 ARG A CA 1
ATOM 4668 C C . ARG A 1 593 ? 0.866 -8.791 -13.811 1.00 89.81 593 ARG A C 1
ATOM 4670 O O . ARG A 1 593 ? 1.636 -9.208 -12.955 1.00 89.81 593 ARG A O 1
ATOM 4677 N N . GLY A 1 594 ? 0.351 -7.562 -13.784 1.00 92.88 594 GLY A N 1
ATOM 4678 C CA . GLY A 1 594 ? 0.559 -6.586 -12.720 1.00 92.88 594 GLY A CA 1
ATOM 4679 C C . GLY A 1 594 ? -0.304 -6.843 -11.484 1.00 92.88 594 GLY A C 1
ATOM 4680 O O . GLY A 1 594 ? -1.210 -7.683 -11.484 1.00 92.88 594 GLY A O 1
ATOM 4681 N N . MET A 1 595 ? -0.031 -6.078 -10.428 1.00 95.69 595 MET A N 1
ATOM 4682 C CA . MET A 1 595 ? -0.643 -6.190 -9.102 1.00 95.69 595 MET A CA 1
ATOM 4683 C C . MET A 1 595 ? -2.174 -6.109 -9.142 1.00 95.69 595 MET A C 1
ATOM 4685 O O . MET A 1 595 ? -2.837 -6.824 -8.394 1.00 95.69 595 MET A O 1
ATOM 4689 N N . GLY A 1 596 ? -2.761 -5.303 -10.032 1.00 94.12 596 GLY A N 1
ATOM 4690 C CA . GLY A 1 596 ? -4.217 -5.216 -10.153 1.00 94.12 596 GLY A CA 1
ATOM 4691 C C . GLY A 1 596 ? -4.881 -6.510 -10.624 1.00 94.12 596 GLY A C 1
ATOM 4692 O O . GLY A 1 596 ? -5.950 -6.865 -10.131 1.00 94.12 596 GLY A O 1
ATOM 4693 N N . ASN A 1 597 ? -4.223 -7.248 -11.523 1.00 90.75 597 ASN A N 1
ATOM 4694 C CA . ASN A 1 597 ? -4.686 -8.557 -11.986 1.00 90.75 597 ASN A CA 1
ATOM 4695 C C . ASN A 1 597 ? -4.354 -9.667 -10.974 1.00 90.75 597 ASN A C 1
ATOM 4697 O O . ASN A 1 597 ? -5.172 -10.554 -10.746 1.00 90.75 597 ASN A O 1
ATOM 4701 N N . ALA A 1 598 ? -3.180 -9.604 -10.337 1.00 91.06 598 ALA A N 1
ATOM 4702 C CA . ALA A 1 598 ? -2.728 -10.615 -9.379 1.00 91.06 598 ALA A CA 1
ATOM 4703 C C . ALA A 1 598 ? -3.458 -10.556 -8.023 1.00 91.06 598 ALA A C 1
ATOM 4705 O O . ALA A 1 598 ? -3.765 -11.598 -7.446 1.00 91.06 598 ALA A O 1
ATOM 4706 N N . TYR A 1 599 ? -3.727 -9.353 -7.504 1.00 91.75 599 TYR A N 1
ATOM 4707 C CA . TYR A 1 599 ? -4.252 -9.151 -6.148 1.00 91.75 599 TYR A CA 1
ATOM 4708 C C . TYR A 1 599 ? -5.649 -8.520 -6.110 1.00 91.75 599 TYR A C 1
ATOM 4710 O O . TYR A 1 599 ? -6.425 -8.807 -5.202 1.00 91.75 599 TYR A O 1
ATOM 4718 N N . GLY A 1 600 ? -6.009 -7.704 -7.106 1.00 81.12 600 GLY A N 1
ATOM 4719 C CA . GLY A 1 600 ? -7.260 -6.937 -7.109 1.00 81.12 600 GLY A CA 1
ATOM 4720 C C . GLY A 1 600 ? -8.542 -7.743 -7.351 1.00 81.12 600 GLY A C 1
ATOM 4721 O O . GLY A 1 600 ? -9.623 -7.164 -7.301 1.00 81.12 600 GLY A O 1
ATOM 4722 N N . ARG A 1 601 ? -8.451 -9.053 -7.644 1.00 80.62 601 ARG A N 1
ATOM 4723 C CA . ARG A 1 601 ? -9.592 -9.988 -7.807 1.00 80.62 601 ARG A CA 1
ATOM 4724 C C . ARG A 1 601 ? -10.744 -9.458 -8.690 1.00 80.62 601 ARG A C 1
ATOM 4726 O O . ARG A 1 601 ? -11.910 -9.750 -8.443 1.00 80.62 601 ARG A O 1
ATOM 4733 N N . GLY A 1 602 ? -10.416 -8.679 -9.724 1.00 72.50 602 GLY A N 1
ATOM 4734 C CA . GLY A 1 602 ? -11.386 -8.107 -10.668 1.00 72.50 602 GLY A CA 1
ATOM 4735 C C . GLY A 1 602 ? -12.113 -6.832 -10.210 1.00 72.50 602 GLY A C 1
ATOM 4736 O O . GLY A 1 602 ? -13.027 -6.401 -10.905 1.00 72.50 602 GLY A O 1
ATOM 4737 N N . SER A 1 603 ? -11.728 -6.210 -9.088 1.00 82.81 603 SER A N 1
ATOM 4738 C CA . SER A 1 603 ? -12.416 -5.041 -8.505 1.00 82.81 603 SER A CA 1
ATOM 4739 C C . SER A 1 603 ? -11.487 -3.851 -8.203 1.00 82.81 603 SER A C 1
ATOM 4741 O O . SER A 1 603 ? -11.612 -3.209 -7.156 1.00 82.81 603 SER A O 1
ATOM 4743 N N . THR A 1 604 ? -10.514 -3.579 -9.073 1.00 91.81 604 THR A N 1
ATOM 4744 C CA . THR A 1 604 ? -9.598 -2.435 -8.909 1.00 91.81 604 THR A CA 1
ATOM 4745 C C . THR A 1 604 ? -10.268 -1.096 -9.244 1.00 91.81 604 THR A C 1
ATOM 4747 O O . THR A 1 604 ? -11.310 -1.057 -9.899 1.00 91.81 604 THR A O 1
ATOM 4750 N N . LYS A 1 605 ? -9.646 0.012 -8.820 1.00 93.94 605 LYS A N 1
ATOM 4751 C CA . LYS A 1 605 ? -10.054 1.403 -9.104 1.00 93.94 605 LYS A CA 1
ATOM 4752 C C . LYS A 1 605 ? -8.978 2.128 -9.943 1.00 93.94 605 LYS A C 1
ATOM 4754 O O . LYS A 1 605 ? -8.194 2.892 -9.376 1.00 93.94 605 LYS A O 1
ATOM 4759 N N . PRO A 1 606 ? -8.827 1.858 -11.261 1.00 93.81 606 PRO A N 1
ATOM 4760 C CA . PRO A 1 606 ? -7.682 2.324 -12.062 1.00 93.81 606 PRO A CA 1
ATOM 4761 C C . PRO A 1 606 ? -7.408 3.829 -11.983 1.00 93.81 606 PRO A C 1
ATOM 4763 O O . PRO A 1 606 ? -6.258 4.254 -11.963 1.00 93.81 606 PRO A O 1
ATOM 4766 N N . GLU A 1 607 ? -8.453 4.647 -11.914 1.00 94.75 607 GLU A N 1
ATOM 4767 C CA . GLU A 1 607 ? -8.364 6.101 -11.793 1.00 94.75 607 GLU A CA 1
ATOM 4768 C C . GLU A 1 607 ? -7.691 6.602 -10.511 1.00 94.75 607 GLU A C 1
ATOM 4770 O O . GLU A 1 607 ? -7.150 7.706 -10.525 1.00 94.75 607 GLU A O 1
ATOM 4775 N N . ALA A 1 608 ? -7.634 5.810 -9.438 1.00 95.00 608 ALA A N 1
ATOM 4776 C CA . ALA A 1 608 ? -6.919 6.189 -8.220 1.00 95.00 608 ALA A CA 1
ATOM 4777 C C . ALA A 1 608 ? -5.423 6.471 -8.474 1.00 95.00 608 ALA A C 1
ATOM 4779 O O . ALA A 1 608 ? -4.837 7.341 -7.826 1.00 95.00 608 ALA A O 1
ATOM 4780 N N . ILE A 1 609 ? -4.820 5.798 -9.463 1.00 97.12 609 ILE A N 1
ATOM 4781 C CA . ILE A 1 609 ? -3.392 5.914 -9.790 1.00 97.12 609 ILE A CA 1
ATOM 4782 C C . ILE A 1 609 ? -3.014 7.346 -1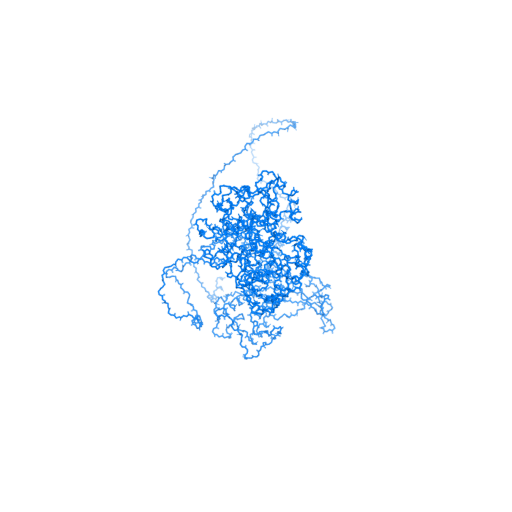0.225 1.00 97.12 609 ILE A C 1
ATOM 4784 O O . ILE A 1 609 ? -1.942 7.817 -9.858 1.00 97.12 609 ILE A O 1
ATOM 4788 N N . ASP A 1 610 ? -3.869 8.063 -10.969 1.00 95.69 610 ASP A N 1
ATOM 4789 C CA . ASP A 1 610 ? -3.523 9.368 -11.572 1.00 95.69 610 ASP A CA 1
ATOM 4790 C C . ASP A 1 610 ? -4.568 10.498 -11.419 1.00 95.69 610 ASP A C 1
ATOM 4792 O O . ASP A 1 610 ? -4.303 11.636 -11.820 1.00 95.69 610 ASP A O 1
ATOM 4796 N N . ARG A 1 611 ? -5.741 10.243 -10.817 1.00 94.38 611 ARG A N 1
ATOM 4797 C CA . ARG A 1 611 ? -6.783 11.260 -10.555 1.00 94.38 611 ARG A CA 1
ATOM 4798 C C . ARG A 1 611 ? -6.246 12.425 -9.716 1.00 94.38 611 ARG A C 1
ATOM 4800 O O . ARG A 1 611 ? -5.815 12.214 -8.589 1.00 94.38 611 ARG A O 1
ATOM 4807 N N . ASN A 1 612 ? -6.371 13.661 -10.199 1.00 93.19 612 ASN A N 1
ATOM 4808 C CA . ASN A 1 612 ? -6.054 14.887 -9.445 1.00 93.19 612 ASN A CA 1
ATOM 4809 C C . ASN A 1 612 ? -4.597 14.992 -8.928 1.00 93.19 612 ASN A C 1
ATOM 4811 O O . ASN A 1 612 ? -4.360 15.681 -7.935 1.00 93.19 612 ASN A O 1
ATOM 4815 N N . LEU A 1 613 ? -3.619 14.335 -9.570 1.00 93.81 613 LEU A N 1
ATOM 4816 C CA . LEU A 1 613 ? -2.201 14.433 -9.180 1.00 93.81 613 LEU A CA 1
ATOM 4817 C C . LEU A 1 613 ? -1.731 15.895 -9.075 1.00 93.81 613 LEU A C 1
ATOM 4819 O O . LEU A 1 613 ? -1.928 16.688 -9.999 1.00 93.81 613 LEU A O 1
ATOM 4823 N N . GLY A 1 614 ? -1.111 16.244 -7.943 1.00 90.81 614 GLY A N 1
ATOM 4824 C CA . GLY A 1 614 ? -0.653 17.607 -7.640 1.00 90.81 614 GLY A CA 1
ATOM 4825 C C . GLY A 1 614 ? -1.759 18.619 -7.305 1.00 90.81 614 GLY A C 1
ATOM 4826 O O . GLY A 1 614 ? -1.463 19.801 -7.169 1.00 90.81 614 GLY A O 1
ATOM 4827 N N . GLN A 1 615 ? -3.017 18.182 -7.185 1.00 92.38 615 GLN A N 1
ATOM 4828 C CA . GLN A 1 615 ? -4.152 19.000 -6.726 1.00 92.38 615 GLN A CA 1
ATOM 4829 C C . GLN A 1 615 ? -4.763 18.426 -5.442 1.00 92.38 615 GLN A C 1
ATOM 4831 O O . GLN A 1 615 ? -5.070 19.162 -4.512 1.00 92.38 615 GLN A O 1
ATOM 4836 N N . GLU A 1 616 ? -4.916 17.104 -5.386 1.00 93.25 616 GLU A N 1
ATOM 4837 C CA . GLU A 1 616 ? -5.331 16.346 -4.208 1.00 93.25 616 GLU A CA 1
ATOM 4838 C C . GLU A 1 616 ? -4.105 15.571 -3.707 1.00 93.25 616 GLU A C 1
ATOM 4840 O O . GLU A 1 616 ? -3.565 14.767 -4.462 1.00 93.25 616 GLU A O 1
ATOM 4845 N N . PHE A 1 617 ? -3.653 15.835 -2.474 1.00 96.94 617 PHE A N 1
ATOM 4846 C CA . PHE A 1 617 ? -2.472 15.201 -1.870 1.00 96.94 617 PHE A CA 1
ATOM 4847 C C . PHE A 1 617 ? -2.887 14.217 -0.766 1.00 96.94 617 PHE A C 1
ATOM 4849 O O . PHE A 1 617 ? -3.538 14.613 0.204 1.00 96.94 617 PHE A O 1
ATOM 4856 N N . ALA A 1 618 ? -2.450 12.958 -0.850 1.00 96.62 618 ALA A N 1
ATOM 4857 C CA . ALA A 1 618 ? -2.780 11.891 0.106 1.00 96.62 618 ALA A CA 1
ATOM 4858 C C . ALA A 1 618 ? -2.357 12.208 1.557 1.00 96.62 618 ALA A C 1
ATOM 4860 O O . ALA A 1 618 ? -3.004 11.786 2.516 1.00 96.62 618 ALA A O 1
ATOM 4861 N N . VAL A 1 619 ? -1.308 13.017 1.723 1.00 97.19 619 VAL A N 1
ATOM 4862 C CA . VAL A 1 619 ? -0.851 13.566 3.012 1.00 97.19 619 VAL A CA 1
ATOM 4863 C C . VAL A 1 619 ? -1.982 14.290 3.762 1.00 97.19 619 VAL A C 1
ATOM 4865 O O . VAL A 1 619 ? -2.175 14.063 4.954 1.00 97.19 619 VAL A O 1
ATOM 4868 N N . LEU A 1 620 ? -2.782 15.113 3.073 1.00 96.62 620 LEU A N 1
ATOM 4869 C CA . LEU A 1 620 ? -3.894 15.858 3.687 1.00 96.62 620 LEU A CA 1
ATOM 4870 C C . LEU A 1 620 ? -5.083 14.961 4.055 1.00 96.62 620 LEU A C 1
ATOM 4872 O O . LEU A 1 620 ? -5.866 15.310 4.939 1.00 96.62 620 LEU A O 1
ATOM 4876 N N . LEU A 1 621 ? -5.195 13.809 3.392 1.00 93.38 621 LEU A N 1
ATOM 4877 C CA . LEU A 1 621 ? -6.258 12.818 3.560 1.00 93.38 621 LEU A CA 1
ATOM 4878 C C . LEU A 1 621 ? -5.925 11.739 4.606 1.00 93.38 621 LEU A C 1
ATOM 4880 O O . LEU A 1 621 ? -6.751 10.864 4.862 1.00 93.38 621 LEU A O 1
ATOM 4884 N N . SER A 1 622 ? -4.724 11.785 5.188 1.00 93.81 622 SER A N 1
ATOM 4885 C CA . SER A 1 622 ? -4.316 10.888 6.271 1.00 93.81 622 SER A CA 1
ATOM 4886 C C . SER A 1 622 ? -4.844 11.387 7.615 1.00 93.81 622 SER A C 1
ATOM 4888 O O . SER A 1 622 ? -4.770 12.579 7.932 1.00 93.81 622 SER A O 1
ATOM 4890 N N . SER A 1 623 ? -5.372 10.449 8.392 1.00 92.81 623 SER A N 1
ATOM 4891 C CA . SER A 1 623 ? -5.985 10.647 9.699 1.00 92.81 623 SER A CA 1
ATOM 4892 C C . SER A 1 623 ? -5.014 10.287 10.816 1.00 92.81 623 SER A C 1
ATOM 4894 O O . SER A 1 623 ? -4.293 9.293 10.734 1.00 92.81 623 SER A O 1
ATOM 4896 N N . PHE A 1 624 ? -5.074 11.016 11.921 1.00 94.31 624 PHE A N 1
ATOM 4897 C CA . PHE A 1 624 ? -4.415 10.650 13.167 1.00 94.31 624 PHE A CA 1
ATOM 4898 C C . PHE A 1 624 ? -5.324 9.753 14.013 1.00 94.31 624 PHE A C 1
ATOM 4900 O O . PHE A 1 624 ? -6.540 9.957 14.111 1.00 94.31 624 PHE A O 1
ATOM 4907 N N . LYS A 1 625 ? -4.729 8.780 14.703 1.00 93.31 625 LYS A N 1
ATOM 4908 C CA . LYS A 1 625 ? -5.388 8.062 15.798 1.00 93.31 625 LYS A CA 1
ATOM 4909 C C . LYS A 1 625 ? -5.190 8.841 17.096 1.00 93.31 625 LYS A C 1
ATOM 4911 O O . LYS A 1 625 ? -4.070 8.906 17.604 1.00 93.31 625 LYS A O 1
ATOM 4916 N N . TRP A 1 626 ? -6.258 9.438 17.629 1.00 92.50 626 TRP A N 1
ATOM 4917 C CA . TRP A 1 626 ? -6.213 10.048 18.961 1.00 92.50 626 TRP A CA 1
ATOM 4918 C C . TRP A 1 626 ? -6.147 8.971 20.045 1.00 92.50 626 TRP A C 1
ATOM 4920 O O . TRP A 1 626 ? -5.182 8.915 20.800 1.00 92.50 626 TRP A O 1
ATOM 4930 N N . HIS A 1 627 ? -7.113 8.051 20.049 1.00 92.31 627 HIS A N 1
ATOM 4931 C CA . HIS A 1 627 ? -7.182 6.959 21.022 1.00 92.31 627 HIS A CA 1
ATOM 4932 C C . HIS A 1 627 ? -6.173 5.852 20.700 1.00 92.31 627 HIS A C 1
ATOM 4934 O O . HIS A 1 627 ? -6.036 5.435 19.548 1.00 92.31 627 HIS A O 1
ATOM 4940 N N . ALA A 1 628 ? -5.485 5.344 21.722 1.00 91.06 628 ALA A N 1
ATOM 4941 C CA . ALA A 1 628 ? -4.460 4.302 21.626 1.00 91.06 628 ALA A CA 1
ATOM 4942 C C . ALA A 1 628 ? -5.056 2.885 21.529 1.00 91.06 628 ALA A C 1
ATOM 4944 O O . ALA A 1 628 ? -4.633 1.969 22.237 1.00 91.06 628 ALA A O 1
ATOM 4945 N N . SER A 1 629 ? -6.057 2.724 20.666 1.00 90.00 629 SER A N 1
ATOM 4946 C CA . SER A 1 629 ? -6.855 1.514 20.463 1.00 90.00 629 SER A CA 1
ATOM 4947 C C . SER A 1 629 ? -7.158 1.279 18.980 1.00 90.00 629 SER A C 1
ATOM 4949 O O . SER A 1 629 ? -6.965 2.163 18.142 1.00 90.00 629 SER A O 1
ATOM 4951 N N . CYS A 1 630 ? -7.665 0.089 18.641 1.00 87.50 630 CYS A N 1
ATOM 4952 C CA . CYS A 1 630 ? -8.071 -0.260 17.278 1.00 87.50 630 CYS A CA 1
ATOM 4953 C C . CYS A 1 630 ? -9.040 0.789 16.692 1.00 87.50 630 CYS A C 1
ATOM 4955 O O . CYS A 1 630 ? -10.011 1.161 17.359 1.00 87.50 630 CYS A O 1
ATOM 4957 N N . ARG A 1 631 ? -8.824 1.233 15.439 1.00 88.81 631 ARG A N 1
ATOM 4958 C CA . ARG A 1 631 ? -9.595 2.328 14.805 1.00 88.81 631 ARG A CA 1
ATOM 4959 C C . ARG A 1 631 ? -11.111 2.093 14.827 1.00 88.81 631 ARG A C 1
ATOM 4961 O O . ARG A 1 631 ? -11.861 3.047 14.990 1.00 88.81 631 ARG A O 1
ATOM 4968 N N . HIS A 1 632 ? -11.558 0.837 14.772 1.00 89.88 632 HIS A N 1
ATOM 4969 C CA . HIS A 1 632 ? -12.973 0.457 14.878 1.00 89.88 632 HIS A CA 1
ATOM 4970 C C . HIS A 1 632 ? -13.652 0.876 16.200 1.00 89.88 632 HIS A C 1
ATOM 4972 O O . HIS A 1 632 ? -14.873 0.986 16.247 1.00 89.88 632 HIS A O 1
ATOM 4978 N N . THR A 1 633 ? -12.889 1.139 17.268 1.00 94.38 633 THR A N 1
ATOM 4979 C CA . THR A 1 633 ? -13.426 1.617 18.559 1.00 94.38 633 THR A CA 1
ATOM 4980 C C . THR A 1 633 ? -13.624 3.134 18.615 1.00 94.38 633 THR A C 1
ATOM 4982 O O . THR A 1 633 ? -14.481 3.612 19.357 1.00 94.38 633 THR A O 1
ATOM 4985 N N . HIS A 1 634 ? -12.865 3.899 17.819 1.00 95.00 634 HIS A N 1
ATOM 4986 C CA . HIS A 1 634 ? -12.795 5.367 17.891 1.00 95.00 634 HIS A CA 1
ATOM 4987 C C . HIS A 1 634 ? -14.166 6.054 17.737 1.00 95.00 634 HIS A C 1
ATOM 4989 O O . HIS A 1 634 ? -14.446 6.932 18.553 1.00 95.00 634 HIS A O 1
ATOM 4995 N N . PRO A 1 635 ? -15.068 5.631 16.819 1.00 95.25 635 PRO A N 1
ATOM 4996 C CA . PRO A 1 635 ? -16.391 6.247 16.681 1.00 95.25 635 PRO A CA 1
ATOM 4997 C C . PRO A 1 635 ? -17.229 6.153 17.957 1.00 95.25 635 PRO A C 1
ATOM 4999 O O . PRO A 1 635 ? -17.922 7.095 18.337 1.00 95.25 635 PRO A O 1
ATOM 5002 N N . SER A 1 636 ? -17.152 5.020 18.655 1.00 97.00 636 SER A N 1
ATOM 5003 C CA . SER A 1 636 ? -17.875 4.825 19.908 1.00 97.00 636 SER A CA 1
ATOM 5004 C C . SER A 1 636 ? -17.229 5.579 21.070 1.00 97.00 636 SER A C 1
ATOM 5006 O O . SER A 1 636 ? -17.950 6.049 21.947 1.00 97.00 636 SER A O 1
ATOM 5008 N N . VAL A 1 637 ? -15.900 5.737 21.075 1.00 97.50 637 VAL A N 1
ATOM 5009 C CA . VAL A 1 637 ? -15.196 6.533 22.092 1.00 97.50 637 VAL A CA 1
ATOM 5010 C C . VAL A 1 637 ? -15.556 8.012 21.967 1.00 97.50 637 VAL A C 1
ATOM 5012 O O . VAL A 1 637 ? -15.991 8.607 22.950 1.00 97.50 637 VAL A O 1
ATOM 5015 N N . ASP A 1 638 ? -15.441 8.594 20.770 1.00 96.88 638 ASP A N 1
ATOM 5016 C CA . ASP A 1 638 ? -15.741 10.013 20.539 1.00 96.88 638 ASP A CA 1
ATOM 5017 C C . ASP A 1 638 ? -17.213 10.331 20.840 1.00 96.88 638 ASP A C 1
ATOM 5019 O O . ASP A 1 638 ? -17.521 11.316 21.519 1.00 96.88 638 ASP A O 1
ATOM 5023 N N . ALA A 1 639 ? -18.132 9.458 20.413 1.00 97.56 639 ALA A N 1
ATOM 5024 C CA . ALA A 1 639 ? -19.551 9.610 20.708 1.00 97.56 639 ALA A CA 1
ATOM 5025 C C . ALA A 1 639 ? -19.853 9.495 22.216 1.00 97.56 639 ALA A C 1
ATOM 5027 O O . ALA A 1 639 ? -20.692 10.243 22.721 1.00 97.56 639 ALA A O 1
ATOM 5028 N N . LEU A 1 640 ? -19.166 8.610 22.952 1.00 98.31 640 LEU A N 1
ATOM 5029 C CA . LEU A 1 640 ? -19.340 8.460 24.402 1.00 98.31 640 LEU A CA 1
ATOM 5030 C C . LEU A 1 640 ? -18.778 9.656 25.174 1.00 98.31 640 LEU A C 1
ATOM 5032 O O . LEU A 1 640 ? -19.479 10.200 26.026 1.00 98.31 640 LEU A O 1
ATOM 5036 N N . LEU A 1 641 ? -17.559 10.097 24.855 1.00 97.38 641 LEU A N 1
ATOM 5037 C CA . LEU A 1 641 ? -16.930 11.250 25.502 1.00 97.38 641 LEU A CA 1
ATOM 5038 C C . LEU A 1 641 ? -17.733 12.534 25.259 1.00 97.38 641 LEU A C 1
ATOM 5040 O O . LEU A 1 641 ? -18.016 13.259 26.213 1.00 97.38 641 LEU A O 1
ATOM 5044 N N . SER A 1 642 ? -18.186 12.777 24.023 1.00 96.50 642 SER A N 1
ATOM 5045 C CA . SER A 1 642 ? -19.044 13.929 23.720 1.00 96.50 642 SER A CA 1
ATOM 5046 C C . SER A 1 642 ? -20.393 13.848 24.442 1.00 96.50 642 SER A C 1
ATOM 5048 O O . SER A 1 642 ? -20.820 14.845 25.013 1.00 96.50 642 SER A O 1
ATOM 5050 N N . LEU A 1 643 ? -21.044 12.678 24.489 1.00 97.75 643 LEU A N 1
ATOM 5051 C CA . LEU A 1 643 ? -22.298 12.494 25.234 1.00 97.75 643 LEU A CA 1
ATOM 5052 C C . LEU A 1 643 ? -22.102 12.773 26.732 1.00 97.75 643 LEU A C 1
ATOM 5054 O O . LEU A 1 643 ? -22.910 13.475 27.342 1.00 97.75 643 LEU A O 1
ATOM 5058 N N . MET A 1 644 ? -21.025 12.256 27.327 1.00 98.00 644 MET A N 1
ATOM 5059 C CA . MET A 1 644 ? -20.708 12.496 28.735 1.00 98.00 644 MET A CA 1
ATOM 5060 C C . MET A 1 644 ? -20.432 13.975 29.017 1.00 98.00 644 MET A C 1
ATOM 5062 O O . MET A 1 644 ? -20.933 14.497 30.012 1.00 98.00 644 MET A O 1
ATOM 5066 N N . GLN A 1 645 ? -19.705 14.663 28.132 1.00 96.88 645 GLN A N 1
ATOM 5067 C CA . GLN A 1 645 ? -19.424 16.094 28.247 1.00 96.88 645 GLN A CA 1
ATOM 5068 C C . GLN A 1 645 ? -20.695 16.948 28.119 1.00 96.88 645 GLN A C 1
ATOM 5070 O O . GLN A 1 645 ? -20.952 17.779 28.991 1.00 96.88 645 GLN A O 1
ATOM 5075 N N . ASP A 1 646 ? -21.511 16.714 27.086 1.00 97.25 646 ASP A N 1
ATOM 5076 C CA . ASP A 1 646 ? -22.738 17.476 26.798 1.00 97.25 646 ASP A CA 1
ATOM 5077 C C . ASP A 1 646 ? -23.770 17.389 27.939 1.00 97.25 646 ASP A C 1
ATOM 5079 O O . ASP A 1 646 ? -24.539 18.324 28.168 1.00 97.25 646 ASP A O 1
ATOM 5083 N N . HIS A 1 647 ? -23.786 16.265 28.663 1.00 96.81 647 HIS A N 1
ATOM 5084 C CA . HIS A 1 647 ? -24.746 15.982 29.733 1.00 96.81 647 HIS A CA 1
ATOM 5085 C C . HIS A 1 647 ? -24.146 15.995 31.150 1.00 96.81 647 HIS A C 1
ATOM 5087 O O . HIS A 1 647 ? -24.875 15.769 32.117 1.00 96.81 647 HIS A O 1
ATOM 5093 N N . GLY A 1 648 ? -22.844 16.260 31.298 1.00 96.19 648 GLY A N 1
ATOM 5094 C CA . GLY A 1 648 ? -22.147 16.260 32.589 1.00 96.19 648 GLY A CA 1
ATOM 5095 C C . GLY A 1 648 ? -22.130 14.903 33.311 1.00 96.19 648 GLY A C 1
ATOM 5096 O O . GLY A 1 648 ? -22.044 14.876 34.540 1.00 96.19 648 GLY A O 1
ATOM 5097 N N . LEU A 1 649 ? -22.242 13.792 32.572 1.00 97.19 649 LEU A N 1
ATOM 5098 C CA . LEU A 1 649 ? -22.252 12.439 33.139 1.00 97.19 649 LEU A CA 1
ATOM 5099 C C . LEU A 1 649 ? -20.856 12.012 33.592 1.00 97.19 649 LEU A C 1
ATOM 5101 O O . LEU A 1 649 ? -19.856 12.283 32.929 1.00 97.19 649 LEU A O 1
ATOM 5105 N N . LYS A 1 650 ? -20.801 11.254 34.686 1.00 97.00 650 LYS A N 1
ATOM 5106 C CA . LYS A 1 650 ? -19.591 10.599 35.191 1.00 97.00 650 LYS A CA 1
ATOM 5107 C C . LYS A 1 650 ? -19.641 9.101 34.908 1.00 97.00 650 LYS A C 1
ATOM 5109 O O . LYS A 1 650 ? -20.712 8.527 34.720 1.00 97.00 650 LYS A O 1
ATOM 5114 N N . PHE A 1 651 ? -18.481 8.446 34.965 1.00 97.25 651 PHE A N 1
ATOM 5115 C CA . PHE A 1 651 ? -18.344 6.987 34.848 1.00 97.25 651 PHE A CA 1
ATOM 5116 C C . PHE A 1 651 ? -19.386 6.210 35.672 1.00 97.25 651 PHE A C 1
ATOM 5118 O O . PHE A 1 651 ? -20.021 5.280 35.178 1.00 97.25 651 PHE A O 1
ATOM 5125 N N . ASP A 1 652 ? -19.582 6.617 36.929 1.00 97.12 652 ASP A N 1
ATOM 5126 C CA . ASP A 1 652 ? -20.457 5.926 37.875 1.00 97.12 652 ASP A CA 1
ATOM 5127 C C . ASP A 1 652 ? -21.959 6.211 37.660 1.00 97.12 652 ASP A C 1
ATOM 5129 O O . ASP A 1 652 ? -22.781 5.505 38.247 1.00 97.12 652 ASP A O 1
ATOM 5133 N N . ASP A 1 653 ? -22.336 7.163 36.796 1.00 97.50 653 ASP A N 1
ATOM 5134 C CA . ASP A 1 653 ? -23.737 7.470 36.445 1.00 97.50 653 ASP A CA 1
ATOM 5135 C C . ASP A 1 653 ? -24.286 6.554 35.332 1.00 97.50 653 ASP A C 1
ATOM 5137 O O . ASP A 1 653 ? -25.502 6.439 35.152 1.00 97.50 653 ASP A O 1
ATOM 5141 N N . ILE A 1 654 ? -23.396 5.892 34.587 1.00 98.25 654 ILE A N 1
ATOM 5142 C CA . ILE A 1 654 ? -23.720 5.040 33.438 1.00 98.25 654 ILE A CA 1
ATOM 5143 C C . ILE A 1 654 ? -24.143 3.648 33.923 1.00 98.25 654 ILE A C 1
ATOM 5145 O O . ILE A 1 654 ? -23.416 2.984 34.670 1.00 98.25 654 ILE A O 1
ATOM 5149 N N . GLU A 1 655 ? -25.313 3.190 33.474 1.00 98.19 655 GLU A N 1
ATOM 5150 C CA . GLU A 1 655 ? -25.845 1.850 33.743 1.00 98.19 655 GLU A CA 1
ATOM 5151 C C . GLU A 1 655 ? -25.508 0.862 32.620 1.00 98.19 655 GLU A C 1
ATOM 5153 O O . GLU A 1 655 ? -25.032 -0.234 32.905 1.00 98.19 655 GLU A O 1
ATOM 5158 N N . SER A 1 656 ? -25.679 1.250 31.355 1.00 98.44 656 SER A N 1
ATOM 5159 C CA . SER A 1 656 ? -25.275 0.439 30.197 1.00 98.44 656 SER A CA 1
ATOM 5160 C C . SER A 1 656 ? -24.982 1.290 28.963 1.00 98.44 656 SER A C 1
ATOM 5162 O O . SER A 1 656 ? -25.443 2.431 28.858 1.00 98.44 656 SER A O 1
ATOM 5164 N N . VAL A 1 657 ? -24.220 0.727 28.022 1.00 98.62 657 VAL A N 1
ATOM 5165 C CA . VAL A 1 657 ? -23.887 1.361 26.739 1.00 98.62 657 VAL A CA 1
ATOM 5166 C C . VAL A 1 657 ? -24.143 0.381 25.598 1.00 98.62 657 VAL A C 1
ATOM 5168 O O . VAL A 1 657 ? -23.684 -0.757 25.627 1.00 98.62 657 VAL A O 1
ATOM 5171 N N . VAL A 1 658 ? -24.834 0.836 24.558 1.00 98.62 658 VAL A N 1
ATOM 5172 C CA . VAL A 1 658 ? -24.930 0.122 23.281 1.00 98.62 658 VAL A CA 1
ATOM 5173 C C . VAL A 1 658 ? -24.144 0.898 22.231 1.00 98.62 658 VAL A C 1
ATOM 5175 O O . VAL A 1 658 ? -24.421 2.075 22.007 1.00 98.62 658 VAL A O 1
ATOM 5178 N N . ALA A 1 659 ? -23.170 0.246 21.604 1.00 97.94 659 ALA A N 1
ATOM 5179 C CA . ALA A 1 659 ? -22.334 0.779 20.535 1.00 97.94 659 ALA A CA 1
ATOM 5180 C C . ALA A 1 659 ? -22.805 0.221 19.183 1.00 97.94 659 ALA A C 1
ATOM 5182 O O . ALA A 1 659 ? -22.540 -0.930 18.842 1.00 97.94 659 ALA A O 1
ATOM 5183 N N . ARG A 1 660 ? -23.521 1.038 18.412 1.00 97.88 660 ARG A N 1
ATOM 5184 C CA . ARG A 1 660 ? -23.959 0.716 17.051 1.00 97.88 660 ARG A CA 1
ATOM 5185 C C . ARG A 1 660 ? -22.852 0.992 16.050 1.00 97.88 660 ARG A C 1
ATOM 5187 O O . ARG A 1 660 ? -22.263 2.077 16.054 1.00 97.88 660 ARG A O 1
ATOM 5194 N N . THR A 1 661 ? -22.564 -0.010 15.229 1.00 95.31 661 THR A N 1
ATOM 5195 C CA . THR A 1 661 ? -21.393 -0.043 14.355 1.00 95.31 661 THR A CA 1
ATOM 5196 C C . THR A 1 661 ? -21.614 -0.942 13.130 1.00 95.31 661 THR A C 1
ATOM 5198 O O . THR A 1 661 ? -22.629 -1.629 13.006 1.00 95.31 661 THR A O 1
ATOM 5201 N N . TYR A 1 662 ? -20.646 -0.922 12.220 1.00 92.69 662 TYR A N 1
ATOM 5202 C CA . TYR A 1 662 ? -20.619 -1.669 10.965 1.00 92.69 662 TYR A CA 1
ATOM 5203 C C . TYR A 1 662 ? -20.057 -3.094 11.143 1.00 92.69 662 TYR A C 1
ATOM 5205 O O . TYR A 1 662 ? -19.417 -3.424 12.145 1.00 92.69 662 TYR A O 1
ATOM 5213 N N . ARG A 1 663 ? -20.278 -3.961 10.149 1.00 90.75 663 ARG A N 1
ATOM 5214 C CA . ARG A 1 663 ? -19.932 -5.391 10.160 1.00 90.75 663 ARG A CA 1
ATOM 5215 C C . ARG A 1 663 ? -18.459 -5.639 10.473 1.00 90.75 663 ARG A C 1
ATOM 5217 O O . ARG A 1 663 ? -18.160 -6.397 11.388 1.00 90.75 663 ARG A O 1
ATOM 5224 N N . ALA A 1 664 ? -17.550 -4.941 9.791 1.00 84.12 664 ALA A N 1
ATOM 5225 C CA . ALA A 1 664 ? -16.110 -5.128 9.980 1.00 84.12 664 ALA A CA 1
ATOM 5226 C C . ALA A 1 664 ? -15.641 -4.840 11.424 1.00 84.12 664 ALA A C 1
ATOM 5228 O O . ALA A 1 664 ? -14.744 -5.516 11.920 1.00 84.12 664 ALA A O 1
ATOM 5229 N N . ALA A 1 665 ? -16.271 -3.894 12.133 1.00 89.44 665 ALA A N 1
ATOM 5230 C CA . ALA A 1 665 ? -15.961 -3.643 13.540 1.00 89.44 665 ALA A CA 1
ATOM 5231 C C . ALA A 1 665 ? -16.399 -4.809 14.442 1.00 89.44 665 ALA A C 1
ATOM 5233 O O . ALA A 1 665 ? -15.656 -5.185 15.346 1.00 89.44 665 ALA A O 1
ATOM 5234 N N . LEU A 1 666 ? -17.565 -5.411 14.182 1.00 90.19 666 LEU A N 1
ATOM 5235 C CA . LEU A 1 666 ? -18.024 -6.608 14.900 1.00 90.19 666 LEU A CA 1
ATOM 5236 C C . LEU A 1 666 ? -17.098 -7.799 14.646 1.00 90.19 666 LEU A C 1
ATOM 5238 O O . LEU A 1 666 ? -16.729 -8.494 15.589 1.00 90.19 666 LEU A O 1
ATOM 5242 N N . ASP A 1 667 ? -16.703 -8.003 13.391 1.00 83.19 667 ASP A N 1
ATOM 5243 C CA . ASP A 1 667 ? -15.900 -9.154 12.980 1.00 83.19 667 ASP A CA 1
ATOM 5244 C C . ASP A 1 667 ? -14.451 -9.060 13.497 1.00 83.19 667 ASP A C 1
ATOM 5246 O O . ASP A 1 667 ? -13.861 -10.082 13.830 1.00 83.19 667 ASP A O 1
ATOM 5250 N N . VAL A 1 668 ? -13.884 -7.852 13.638 1.00 80.19 668 VAL A N 1
ATOM 5251 C CA . VAL A 1 668 ? -12.544 -7.646 14.226 1.00 80.19 668 VAL A CA 1
ATOM 5252 C C . VAL A 1 668 ? -12.584 -7.630 15.758 1.00 80.19 668 VAL A C 1
ATOM 5254 O O . VAL A 1 668 ? -11.815 -8.338 16.407 1.00 80.19 668 VAL A O 1
ATOM 5257 N N . LEU A 1 669 ? -13.465 -6.826 16.364 1.00 86.12 669 LEU A N 1
ATOM 5258 C CA . LEU A 1 669 ? -13.486 -6.620 17.820 1.00 86.12 669 LEU A CA 1
ATOM 5259 C C . LEU A 1 669 ? -14.176 -7.777 18.568 1.00 86.12 669 LEU A C 1
ATOM 5261 O O . LEU A 1 669 ? -13.933 -7.975 19.757 1.00 86.12 669 LEU A O 1
ATOM 5265 N N . GLY A 1 670 ? -15.015 -8.565 17.887 1.00 75.19 670 GLY A N 1
ATOM 5266 C CA . GLY A 1 670 ? -15.685 -9.743 18.450 1.00 75.19 670 GLY A CA 1
ATOM 5267 C C . GLY A 1 670 ? -14.760 -10.938 18.708 1.00 75.19 670 GLY A C 1
ATOM 5268 O O . GLY A 1 670 ? -15.111 -11.816 19.495 1.00 75.19 670 GLY A O 1
ATOM 5269 N N . LEU A 1 671 ? -13.567 -10.967 18.101 1.00 69.06 671 LEU A N 1
ATOM 5270 C CA . LEU A 1 671 ? -12.586 -12.049 18.267 1.00 69.06 671 LEU A CA 1
ATOM 5271 C C . LEU A 1 671 ? -11.786 -11.949 19.580 1.00 69.06 671 LEU A C 1
ATOM 5273 O O . LEU A 1 671 ? -11.283 -12.957 20.071 1.00 69.06 671 LEU A O 1
ATOM 5277 N N . GLY A 1 672 ? -11.663 -10.750 20.163 1.00 64.69 672 GLY A N 1
ATOM 5278 C CA . GLY A 1 672 ? -10.743 -10.462 21.277 1.00 64.69 672 GLY A CA 1
ATOM 5279 C C . GLY A 1 672 ? -11.167 -10.968 22.664 1.00 64.69 672 GLY A C 1
ATOM 5280 O O . GLY A 1 672 ? -10.410 -10.832 23.630 1.00 64.69 672 GLY A O 1
ATOM 5281 N N . GLY A 1 673 ? -12.370 -11.536 22.798 1.00 75.44 673 GLY A N 1
ATOM 5282 C CA . GLY A 1 673 ? -12.914 -11.972 24.086 1.00 75.44 673 GLY A CA 1
ATOM 5283 C C . GLY A 1 673 ? -13.015 -10.817 25.093 1.00 75.44 673 GLY A C 1
ATOM 5284 O O . GLY A 1 673 ? -13.595 -9.774 24.801 1.00 75.44 673 GLY A O 1
ATOM 5285 N N . ARG A 1 674 ? -12.461 -11.000 26.300 1.00 83.56 674 ARG A N 1
ATOM 5286 C CA . ARG A 1 674 ? -12.426 -9.954 27.340 1.00 83.56 674 ARG A CA 1
ATOM 5287 C C . ARG A 1 674 ? -11.188 -9.050 27.279 1.00 83.56 674 ARG A C 1
ATOM 5289 O O . ARG A 1 674 ? -11.161 -8.051 27.995 1.00 83.56 674 ARG A O 1
ATOM 5296 N N . GLY A 1 675 ? -10.175 -9.377 26.479 1.00 82.88 675 GLY A N 1
ATOM 5297 C CA . GLY A 1 675 ? -8.878 -8.699 26.502 1.00 82.88 675 GLY A CA 1
ATOM 5298 C C . GLY A 1 675 ? -8.131 -8.897 27.827 1.00 82.88 675 GLY A C 1
ATOM 5299 O O . GLY A 1 675 ? -8.316 -8.135 28.780 1.00 82.88 675 GLY A O 1
ATOM 5300 N N . GLU A 1 676 ? -7.273 -9.918 27.882 1.00 87.00 676 GLU A N 1
ATOM 5301 C CA . GLU A 1 676 ? -6.529 -10.311 29.093 1.00 87.00 676 GLU A CA 1
ATOM 5302 C C . GLU A 1 676 ? -5.107 -9.721 29.150 1.00 87.00 676 GLU A C 1
ATOM 5304 O O . GLU A 1 676 ? -4.403 -9.895 30.138 1.00 87.00 676 GLU A O 1
ATOM 5309 N N . THR A 1 677 ? -4.684 -8.994 28.111 1.00 86.88 677 THR A N 1
ATOM 5310 C CA . THR A 1 677 ? -3.414 -8.248 28.065 1.00 86.88 677 THR A CA 1
ATOM 5311 C C . THR A 1 677 ? -3.646 -6.799 27.638 1.00 86.88 677 THR A C 1
ATOM 5313 O O . THR A 1 677 ? -4.655 -6.492 26.997 1.00 86.88 677 THR A O 1
ATOM 5316 N N . VAL A 1 678 ? -2.690 -5.902 27.920 1.00 86.06 678 VAL A N 1
ATOM 5317 C CA . VAL A 1 678 ? -2.753 -4.482 27.510 1.00 86.06 678 VAL A CA 1
ATOM 5318 C C . VAL A 1 678 ? -2.882 -4.325 25.989 1.00 86.06 678 VAL A C 1
ATOM 5320 O O . VAL A 1 678 ? -3.508 -3.379 25.518 1.00 86.06 678 VAL A O 1
ATOM 5323 N N . HIS A 1 679 ? -2.332 -5.256 25.203 1.00 82.75 679 HIS A N 1
ATOM 5324 C CA . HIS A 1 679 ? -2.512 -5.249 23.752 1.00 82.75 679 HIS A CA 1
ATOM 5325 C C . HIS A 1 679 ? -3.925 -5.701 23.352 1.00 82.75 679 HIS A C 1
ATOM 5327 O O . HIS A 1 679 ? -4.582 -5.015 22.580 1.00 82.75 679 HIS A O 1
ATOM 5333 N N . GLN A 1 680 ? -4.439 -6.808 23.900 1.00 84.19 680 GLN A N 1
ATOM 5334 C CA . GLN A 1 680 ? -5.775 -7.312 23.542 1.00 84.19 680 GLN A CA 1
ATOM 5335 C C . GLN A 1 680 ? -6.912 -6.386 24.006 1.00 84.19 680 GLN A C 1
ATOM 5337 O O . GLN A 1 680 ? -7.928 -6.249 23.322 1.00 84.19 680 GLN A O 1
ATOM 5342 N N . SER A 1 681 ? -6.757 -5.719 25.153 1.00 89.31 681 SER A N 1
ATOM 5343 C CA . SER A 1 681 ? -7.783 -4.820 25.691 1.00 89.31 681 SER A CA 1
ATOM 5344 C C . SER A 1 681 ? -8.043 -3.611 24.779 1.00 89.31 681 SER A C 1
ATOM 5346 O O . SER A 1 681 ? -9.182 -3.165 24.660 1.00 89.31 681 SER A O 1
ATOM 5348 N N . LYS A 1 682 ? -7.030 -3.175 24.016 1.00 88.88 682 LYS A N 1
ATOM 5349 C CA . LYS A 1 682 ? -7.116 -2.152 22.955 1.00 88.88 682 LYS A CA 1
ATOM 5350 C C . LYS A 1 682 ? -7.918 -2.574 21.714 1.00 88.88 682 LYS A C 1
ATOM 5352 O O . LYS A 1 682 ? -8.262 -1.720 20.895 1.00 88.88 682 LYS A O 1
ATOM 5357 N N . PHE A 1 683 ? -8.245 -3.860 21.582 1.00 88.06 683 PHE A N 1
ATOM 5358 C CA . PHE A 1 683 ? -9.155 -4.410 20.566 1.00 88.06 683 PHE A CA 1
ATOM 5359 C C . PHE A 1 683 ? -10.516 -4.815 21.162 1.00 88.06 683 PHE A C 1
ATOM 5361 O O . PHE A 1 683 ? -11.333 -5.425 20.482 1.00 88.06 683 PHE A O 1
ATOM 5368 N N . THR A 1 684 ? -10.792 -4.466 22.423 1.00 92.25 684 THR A N 1
ATOM 5369 C CA . THR A 1 684 ? -12.029 -4.843 23.120 1.00 92.25 684 THR A CA 1
ATOM 5370 C C . THR A 1 684 ? -12.898 -3.612 23.372 1.00 92.25 684 THR A C 1
ATOM 5372 O O . THR A 1 684 ? -12.641 -2.857 24.310 1.00 92.25 684 THR A O 1
ATOM 5375 N N . MET A 1 685 ? -13.953 -3.417 22.566 1.00 95.62 685 MET A N 1
ATOM 5376 C CA . MET A 1 685 ? -14.825 -2.225 22.613 1.00 95.62 685 MET A CA 1
ATOM 5377 C C . MET A 1 685 ? -15.246 -1.846 24.041 1.00 95.62 685 MET A C 1
ATOM 5379 O O . MET A 1 685 ? -15.066 -0.705 24.459 1.00 95.62 685 MET A O 1
ATOM 5383 N N . GLY A 1 686 ? -15.748 -2.811 24.819 1.00 96.00 686 GLY A N 1
ATOM 5384 C CA . GLY A 1 686 ? -16.221 -2.549 26.179 1.00 96.00 686 GLY A CA 1
ATOM 5385 C C . GLY A 1 686 ? -15.138 -2.048 27.135 1.00 96.00 686 GLY A C 1
ATOM 5386 O O . GLY A 1 686 ? -15.408 -1.166 27.947 1.00 96.00 686 GLY A O 1
ATOM 5387 N N . PHE A 1 687 ? -13.906 -2.553 27.019 1.00 96.50 687 PHE A N 1
ATOM 5388 C CA . PHE A 1 687 ? -12.799 -2.107 27.867 1.00 96.50 687 PHE A CA 1
ATOM 5389 C C . PHE A 1 687 ? -12.279 -0.731 27.434 1.00 96.50 687 PHE A C 1
ATOM 5391 O O . PHE A 1 687 ? -12.041 0.127 28.279 1.00 96.50 687 PHE A O 1
ATOM 5398 N N . VAL A 1 688 ? -12.181 -0.478 26.124 1.00 96.75 688 VAL A N 1
ATOM 5399 C CA . VAL A 1 688 ? -11.798 0.839 25.588 1.00 96.75 688 VAL A CA 1
ATOM 5400 C C . VAL A 1 688 ? -12.797 1.922 26.022 1.00 96.75 688 VAL A C 1
ATOM 5402 O O . VAL A 1 688 ? -12.379 2.976 26.498 1.00 96.75 688 VAL A O 1
ATOM 5405 N N . LEU A 1 689 ? -14.108 1.654 25.945 1.00 97.81 689 LEU A N 1
ATOM 5406 C CA . LEU A 1 689 ? -15.133 2.584 26.437 1.00 97.81 689 LEU A CA 1
ATOM 5407 C C . LEU A 1 689 ? -15.100 2.755 27.964 1.00 97.81 689 LEU A C 1
ATOM 5409 O O . LEU A 1 689 ? -15.353 3.858 28.442 1.00 97.81 689 LEU A O 1
ATOM 5413 N N . ALA A 1 690 ? -14.756 1.712 28.728 1.00 97.69 690 ALA A N 1
ATOM 5414 C CA . ALA A 1 690 ? -14.583 1.814 30.178 1.00 97.69 690 ALA A CA 1
ATOM 5415 C C . ALA A 1 690 ? -13.423 2.750 30.559 1.00 97.69 690 ALA A C 1
ATOM 5417 O O . ALA A 1 690 ? -13.598 3.624 31.409 1.00 97.69 690 ALA A O 1
ATOM 5418 N N . VAL A 1 691 ? -12.262 2.598 29.909 1.00 97.44 691 VAL A N 1
ATOM 5419 C CA . VAL A 1 691 ? -11.092 3.472 30.103 1.00 97.44 691 VAL A CA 1
ATOM 5420 C C . VAL A 1 691 ? -11.439 4.914 29.727 1.00 97.44 691 VAL A C 1
ATOM 5422 O O . VAL A 1 691 ? -11.270 5.814 30.551 1.00 97.44 691 VAL A O 1
ATOM 5425 N N . ALA A 1 692 ? -12.028 5.122 28.543 1.00 97.44 692 ALA A N 1
ATOM 5426 C CA . ALA A 1 692 ? -12.457 6.439 28.081 1.00 97.44 692 ALA A CA 1
ATOM 5427 C C . ALA A 1 692 ? -13.428 7.119 29.059 1.00 97.44 692 ALA A C 1
ATOM 5429 O O . ALA A 1 692 ? -13.203 8.258 29.465 1.00 97.44 692 ALA A O 1
ATOM 5430 N N . ALA A 1 693 ? -14.475 6.415 29.498 1.00 97.88 693 ALA A N 1
ATOM 5431 C CA . ALA A 1 693 ? -15.454 6.955 30.437 1.00 97.88 693 ALA A CA 1
ATOM 5432 C C . ALA A 1 693 ? -14.868 7.240 31.831 1.00 97.88 693 ALA A C 1
ATOM 5434 O O . ALA A 1 693 ? -15.372 8.118 32.533 1.00 97.88 693 ALA A O 1
ATOM 5435 N N . ARG A 1 694 ? -13.833 6.503 32.266 1.00 97.44 694 ARG A N 1
ATOM 5436 C CA . ARG A 1 694 ? -13.199 6.710 33.578 1.00 97.44 694 ARG A CA 1
ATOM 5437 C C . ARG A 1 694 ? -12.235 7.892 33.564 1.00 97.44 694 ARG A C 1
ATOM 5439 O O . ARG A 1 694 ? -12.273 8.692 34.497 1.00 97.44 694 ARG A O 1
ATOM 5446 N N . ASN A 1 695 ? -11.405 7.998 32.527 1.00 95.12 695 ASN A N 1
ATOM 5447 C CA . ASN A 1 695 ? -10.293 8.951 32.476 1.00 95.12 695 ASN A CA 1
ATOM 5448 C C . ASN A 1 695 ? -10.621 10.221 31.667 1.00 95.12 695 ASN A C 1
ATOM 5450 O O . ASN A 1 695 ? -9.871 11.191 31.724 1.00 95.12 695 ASN A O 1
ATOM 5454 N N . GLY A 1 696 ? -11.725 10.231 30.910 1.00 93.88 696 GLY A N 1
ATOM 5455 C CA . GLY A 1 696 ? -12.061 11.288 29.946 1.00 93.88 696 GLY A CA 1
ATOM 5456 C C . GLY A 1 696 ? -11.276 11.199 28.629 1.00 93.88 696 GLY A C 1
ATOM 5457 O O . GLY A 1 696 ? -11.422 12.061 27.767 1.00 93.88 696 GLY A O 1
ATOM 5458 N N . GLN A 1 697 ? -10.443 10.167 28.475 1.00 91.88 697 GLN A N 1
ATOM 5459 C CA . GLN A 1 697 ? -9.556 9.918 27.338 1.00 91.88 697 GLN A CA 1
ATOM 5460 C C . GLN A 1 697 ? -9.145 8.435 27.296 1.00 91.88 697 GLN A C 1
ATOM 5462 O O . GLN A 1 697 ? -9.303 7.717 28.283 1.00 91.88 697 GLN A O 1
ATOM 5467 N N . ALA A 1 698 ? -8.601 7.984 26.164 1.00 93.12 698 ALA A N 1
ATOM 5468 C CA . ALA A 1 698 ? -8.028 6.647 26.001 1.00 93.12 698 ALA A CA 1
ATOM 5469 C C . ALA A 1 698 ? -6.637 6.730 25.341 1.00 93.12 698 ALA A C 1
ATOM 5471 O O . ALA A 1 698 ? -6.412 6.215 24.243 1.00 93.12 698 ALA A O 1
ATOM 5472 N N . MET A 1 699 ? -5.705 7.427 25.992 1.00 91.00 699 MET A N 1
ATOM 5473 C CA . MET A 1 699 ? -4.313 7.582 25.561 1.00 91.00 699 MET A CA 1
ATOM 5474 C C . MET A 1 699 ? -3.483 6.338 25.897 1.00 91.00 699 MET A C 1
ATOM 5476 O O . MET A 1 699 ? -3.904 5.461 26.648 1.00 91.00 699 MET A O 1
ATOM 5480 N N . ILE A 1 700 ? -2.269 6.239 25.342 1.00 90.31 700 ILE A N 1
ATOM 5481 C CA . ILE A 1 700 ? -1.428 5.040 25.496 1.00 90.31 700 ILE A CA 1
ATOM 5482 C C . ILE A 1 700 ? -1.092 4.713 26.958 1.00 90.31 700 ILE A C 1
ATOM 5484 O O . ILE A 1 700 ? -1.014 3.539 27.312 1.00 90.31 700 ILE A O 1
ATOM 5488 N N . THR A 1 701 ? -0.957 5.740 27.797 1.00 90.00 701 THR A N 1
ATOM 5489 C CA . THR A 1 701 ? -0.673 5.649 29.234 1.00 90.00 701 THR A CA 1
ATOM 5490 C C . THR A 1 701 ? -1.888 5.257 30.083 1.00 90.00 701 THR A C 1
ATOM 5492 O O . THR A 1 701 ? -1.705 4.830 31.219 1.00 90.00 701 THR A O 1
ATOM 5495 N N . ASP A 1 702 ? -3.114 5.333 29.548 1.00 92.12 702 ASP A N 1
ATOM 5496 C CA . ASP A 1 702 ? -4.334 4.923 30.258 1.00 92.12 702 ASP A CA 1
ATOM 5497 C C . ASP A 1 702 ? -4.532 3.389 30.254 1.00 92.12 702 ASP A C 1
ATOM 5499 O O . ASP A 1 702 ? -5.168 2.828 31.150 1.00 92.12 702 ASP A O 1
ATOM 5503 N N . PHE A 1 703 ? -3.953 2.681 29.275 1.00 91.25 703 PHE A N 1
ATOM 5504 C CA . PHE A 1 703 ? -4.015 1.219 29.171 1.00 91.25 703 PHE A CA 1
ATOM 5505 C C . PHE A 1 703 ? -2.893 0.560 29.986 1.00 91.25 703 PHE A C 1
ATOM 5507 O O . PHE A 1 703 ? -1.790 0.333 29.488 1.00 91.25 703 PHE A O 1
ATOM 5514 N N . THR A 1 704 ? -3.187 0.232 31.245 1.00 91.50 704 THR A N 1
ATOM 5515 C CA . THR A 1 704 ? -2.219 -0.316 32.213 1.00 91.50 704 THR A CA 1
ATOM 5516 C C . THR A 1 704 ? -2.550 -1.747 32.641 1.00 91.50 704 THR A C 1
ATOM 5518 O O . THR A 1 704 ? -3.714 -2.149 32.654 1.00 91.50 704 THR A O 1
ATOM 5521 N N . GLU A 1 705 ? -1.532 -2.505 33.065 1.00 91.31 705 GLU A N 1
ATOM 5522 C CA . GLU A 1 705 ? -1.701 -3.839 33.672 1.00 91.31 705 GLU A CA 1
ATOM 5523 C C . GLU A 1 705 ? -2.591 -3.782 34.928 1.00 91.31 705 GLU A C 1
ATOM 5525 O O . GLU A 1 705 ? -3.434 -4.646 35.151 1.00 91.31 705 GLU A O 1
ATOM 5530 N N . GLN A 1 706 ? -2.480 -2.713 35.726 1.00 93.81 706 GLN A N 1
ATOM 5531 C CA . GLN A 1 706 ? -3.360 -2.478 36.874 1.00 93.81 706 GLN A CA 1
ATOM 5532 C C . GLN A 1 706 ? -4.825 -2.313 36.437 1.00 93.81 706 GLN A C 1
ATOM 5534 O O . GLN A 1 706 ? -5.716 -2.879 37.069 1.00 93.81 706 GLN A O 1
ATOM 5539 N N . GLY A 1 707 ? -5.076 -1.597 35.335 1.00 93.62 707 GLY A N 1
ATOM 5540 C CA . GLY A 1 707 ? -6.414 -1.413 34.769 1.00 93.62 707 GLY A CA 1
ATOM 5541 C C . GLY A 1 707 ? -7.068 -2.716 34.296 1.00 93.62 707 GLY A C 1
ATOM 5542 O O . GLY A 1 707 ? -8.283 -2.865 34.416 1.00 93.62 707 GLY A O 1
ATOM 5543 N N . LEU A 1 708 ? -6.290 -3.704 33.834 1.00 93.44 708 LEU A N 1
ATOM 5544 C CA . LEU A 1 708 ? -6.816 -5.033 33.478 1.00 93.44 708 LEU A CA 1
ATOM 5545 C C . LEU A 1 708 ? -7.401 -5.787 34.683 1.00 93.44 708 LEU A C 1
ATOM 5547 O O . LEU A 1 708 ? -8.246 -6.668 34.499 1.00 93.44 708 LEU A O 1
ATOM 5551 N N . HIS A 1 709 ? -6.971 -5.445 35.898 1.00 94.38 709 HIS A N 1
ATOM 5552 C CA . HIS A 1 709 ? -7.441 -6.037 37.149 1.00 94.38 709 HIS A CA 1
ATOM 5553 C C . HIS A 1 709 ? -8.429 -5.140 37.920 1.00 94.38 709 HIS A C 1
ATOM 5555 O O . HIS A 1 709 ? -8.944 -5.563 38.957 1.00 94.38 709 HIS A O 1
ATOM 5561 N N . ASP A 1 710 ? -8.742 -3.937 37.423 1.00 96.81 710 ASP A N 1
ATOM 5562 C CA . ASP A 1 710 ? -9.745 -3.056 38.030 1.00 96.81 710 ASP A CA 1
ATOM 5563 C C . ASP A 1 710 ? -11.162 -3.605 37.786 1.00 96.81 710 ASP A C 1
ATOM 5565 O O . ASP A 1 710 ? -11.703 -3.580 36.675 1.00 96.81 710 ASP A O 1
ATOM 5569 N N . SER A 1 711 ? -11.790 -4.082 38.862 1.00 96.88 711 SER A N 1
ATOM 5570 C CA . SER A 1 711 ? -13.149 -4.619 38.836 1.00 96.88 711 SER A CA 1
ATOM 5571 C C . SER A 1 711 ? -14.193 -3.599 38.374 1.00 96.88 711 SER A C 1
ATOM 5573 O O . SER A 1 711 ? -15.186 -3.999 37.773 1.00 96.88 711 SER A O 1
ATOM 5575 N N . ALA A 1 712 ? -13.985 -2.295 38.576 1.00 97.38 712 ALA A N 1
ATOM 5576 C CA . ALA A 1 712 ? -14.895 -1.266 38.086 1.00 97.38 712 ALA A CA 1
ATOM 5577 C C . ALA A 1 712 ? -14.821 -1.126 36.559 1.00 97.38 712 ALA A C 1
ATOM 5579 O O . ALA A 1 712 ? -15.867 -1.042 35.913 1.00 97.38 712 ALA A O 1
ATOM 5580 N N . LEU A 1 713 ? -13.618 -1.166 35.970 1.00 97.25 713 LEU A N 1
ATOM 5581 C CA . LEU A 1 713 ? -13.448 -1.162 34.511 1.00 97.25 713 LEU A CA 1
ATOM 5582 C C . LEU A 1 713 ? -14.024 -2.437 33.883 1.00 97.25 713 LEU A C 1
ATOM 5584 O O . LEU A 1 713 ? -14.752 -2.353 32.895 1.00 97.25 713 LEU A O 1
ATOM 5588 N N . ARG A 1 714 ? -13.789 -3.607 34.494 1.00 95.88 714 ARG A N 1
ATOM 5589 C CA . ARG A 1 714 ? -14.374 -4.881 34.037 1.00 95.88 714 ARG A CA 1
ATOM 5590 C C . ARG A 1 714 ? -15.905 -4.895 34.139 1.00 95.88 714 ARG A C 1
ATOM 5592 O O . ARG A 1 714 ? -16.571 -5.259 33.176 1.00 95.88 714 ARG A O 1
ATOM 5599 N N . ASN A 1 715 ? -16.474 -4.392 35.236 1.00 96.62 715 ASN A N 1
ATOM 5600 C CA . ASN A 1 715 ? -17.926 -4.248 35.384 1.00 96.62 715 ASN A CA 1
ATOM 5601 C C . ASN A 1 715 ? -18.526 -3.225 34.403 1.00 96.62 715 ASN A C 1
ATOM 5603 O O . ASN A 1 715 ? -19.696 -3.333 34.049 1.00 96.62 715 ASN A O 1
ATOM 5607 N N . PHE A 1 716 ? -17.778 -2.207 33.963 1.00 97.81 716 PHE A N 1
ATOM 5608 C CA . PHE A 1 716 ? -18.233 -1.315 32.892 1.00 97.81 716 PHE A CA 1
ATOM 5609 C C . PHE A 1 716 ? -18.190 -2.020 31.537 1.00 97.81 716 PHE A C 1
ATOM 5611 O O . PHE A 1 716 ? -19.192 -2.005 30.829 1.00 97.81 716 PHE A O 1
ATOM 5618 N N . GLN A 1 717 ? -17.078 -2.689 31.218 1.00 96.31 717 GLN A N 1
ATOM 5619 C CA . GLN A 1 717 ? -16.903 -3.488 30.004 1.00 96.31 717 GLN A CA 1
ATOM 5620 C C . GLN A 1 717 ? -18.060 -4.474 29.786 1.00 96.31 717 GLN A C 1
ATOM 5622 O O . GLN A 1 717 ? -18.594 -4.539 28.682 1.00 96.31 717 GLN A O 1
ATOM 5627 N N . ASP A 1 718 ? -18.485 -5.183 30.834 1.00 95.44 718 ASP A N 1
ATOM 5628 C CA . ASP A 1 718 ? -19.570 -6.175 30.776 1.00 95.44 718 ASP A CA 1
ATOM 5629 C C . ASP A 1 718 ? -20.967 -5.580 30.526 1.00 95.44 718 ASP A C 1
ATOM 5631 O O . ASP A 1 718 ? -21.920 -6.310 30.253 1.00 95.44 718 ASP A O 1
ATOM 5635 N N . ARG A 1 719 ? -21.102 -4.251 30.603 1.00 96.12 719 ARG A N 1
ATOM 5636 C CA . ARG A 1 719 ? -22.343 -3.501 30.346 1.00 96.12 719 ARG A CA 1
ATOM 5637 C C . ARG A 1 719 ? -22.304 -2.760 29.002 1.00 96.12 719 ARG A C 1
ATOM 5639 O O . ARG A 1 719 ? -23.198 -1.955 28.727 1.00 96.12 719 ARG A O 1
ATOM 5646 N N . VAL A 1 720 ? -21.289 -3.035 28.176 1.00 97.38 720 VAL A N 1
ATOM 5647 C CA . VAL A 1 720 ? -21.169 -2.564 26.791 1.00 97.38 720 VAL A CA 1
ATOM 5648 C C . VAL A 1 720 ? -21.561 -3.680 25.824 1.00 97.38 720 VAL A C 1
ATOM 5650 O O . VAL A 1 720 ? -20.971 -4.756 25.837 1.00 97.38 720 VAL A O 1
ATOM 5653 N N . VAL A 1 721 ? -22.512 -3.402 24.934 1.00 96.31 721 VAL A N 1
ATOM 5654 C CA . VAL A 1 721 ? -22.923 -4.310 23.849 1.00 96.31 721 VAL A CA 1
ATOM 5655 C C . VAL A 1 721 ? -22.668 -3.640 22.503 1.00 96.31 721 VAL A C 1
ATOM 5657 O O . VAL A 1 721 ? -22.951 -2.454 22.351 1.00 96.31 721 VAL A O 1
ATOM 5660 N N . MET A 1 722 ? -22.156 -4.384 21.519 1.00 96.88 722 MET A N 1
ATOM 5661 C CA . MET A 1 722 ? -22.085 -3.910 20.133 1.00 96.88 722 MET A CA 1
ATOM 5662 C C . MET A 1 722 ? -23.319 -4.372 19.346 1.00 96.88 722 MET A C 1
ATOM 5664 O O . MET A 1 722 ? -23.689 -5.542 19.410 1.00 96.88 722 MET A O 1
ATOM 5668 N N . GLU A 1 723 ? -23.935 -3.466 18.589 1.00 97.06 723 GLU A N 1
ATOM 5669 C CA . GLU A 1 723 ? -25.067 -3.742 17.694 1.00 97.06 723 GLU A CA 1
ATOM 5670 C C . GLU A 1 723 ? -24.664 -3.472 16.236 1.00 97.06 723 GLU A C 1
ATOM 5672 O O . GLU A 1 723 ? -23.985 -2.487 15.947 1.00 97.06 723 GLU A O 1
ATOM 5677 N N . TYR A 1 724 ? -25.112 -4.327 15.312 1.00 96.94 724 TYR A N 1
ATOM 5678 C CA . TYR A 1 724 ? -25.007 -4.061 13.876 1.00 96.94 724 TYR A CA 1
ATOM 5679 C C . TYR A 1 724 ? -26.013 -2.983 13.466 1.00 96.94 724 TYR A C 1
ATOM 5681 O O . TYR A 1 724 ? -27.203 -3.112 13.759 1.00 96.94 724 TYR A O 1
ATOM 5689 N N . ASP A 1 725 ? -25.546 -1.968 12.748 1.00 97.25 725 ASP A N 1
ATOM 5690 C CA . ASP A 1 725 ? -26.368 -0.894 12.200 1.00 97.25 725 ASP A CA 1
ATOM 5691 C C . ASP A 1 725 ? -26.142 -0.798 10.684 1.00 97.25 725 ASP A C 1
ATOM 5693 O O . ASP A 1 725 ? -25.031 -0.537 10.221 1.00 97.25 725 ASP A O 1
ATOM 5697 N N . ALA A 1 726 ? -27.197 -1.065 9.909 1.00 95.44 726 ALA A N 1
ATOM 5698 C CA . ALA A 1 726 ? -27.117 -1.164 8.453 1.00 95.44 726 ALA A CA 1
ATOM 5699 C C . ALA A 1 726 ? -26.873 0.190 7.768 1.00 95.44 726 ALA A C 1
ATOM 5701 O O . ALA A 1 726 ? -26.235 0.225 6.716 1.00 95.44 726 ALA A O 1
ATOM 5702 N N . ASP A 1 727 ? -27.337 1.295 8.361 1.00 94.12 727 ASP A N 1
ATOM 5703 C CA . ASP A 1 727 ? -27.130 2.629 7.796 1.00 94.12 727 ASP A CA 1
ATOM 5704 C C . ASP A 1 727 ? -25.667 3.053 7.981 1.00 94.12 727 ASP A C 1
ATOM 5706 O O . ASP A 1 727 ? -25.071 3.625 7.070 1.00 94.12 727 ASP A O 1
ATOM 5710 N N . ILE A 1 728 ? -25.062 2.699 9.121 1.00 94.12 728 ILE A N 1
ATOM 5711 C CA . ILE A 1 728 ? -23.626 2.884 9.380 1.00 94.12 728 ILE A CA 1
ATOM 5712 C C . ILE A 1 728 ? -22.783 1.969 8.471 1.00 94.12 728 ILE A C 1
ATOM 5714 O O . ILE A 1 728 ? -21.818 2.431 7.865 1.00 94.12 728 ILE A O 1
ATOM 5718 N N . ASP A 1 729 ? -23.152 0.690 8.337 1.00 90.38 729 ASP A N 1
ATOM 5719 C CA . ASP A 1 729 ? -22.449 -0.284 7.483 1.00 90.38 729 ASP A CA 1
ATOM 5720 C C . ASP A 1 729 ? -22.438 0.121 6.004 1.00 90.38 729 ASP A C 1
ATOM 5722 O O . ASP A 1 729 ? -21.413 -0.007 5.337 1.00 90.38 729 ASP A O 1
ATOM 5726 N N . SER A 1 730 ? -23.539 0.702 5.513 1.00 89.56 730 SER A N 1
ATOM 5727 C CA . SER A 1 730 ? -23.683 1.125 4.112 1.00 89.56 730 SER A CA 1
ATOM 5728 C C . SER A 1 730 ? -22.687 2.199 3.649 1.00 89.56 730 SER A C 1
ATOM 5730 O O . SER A 1 730 ? -22.522 2.386 2.443 1.00 89.56 730 SER A O 1
ATOM 5732 N N . LYS A 1 731 ? -22.029 2.895 4.587 1.00 86.81 731 LYS A N 1
ATOM 5733 C CA . LYS A 1 731 ? -21.067 3.976 4.313 1.00 86.81 731 LYS A CA 1
ATOM 5734 C C . LYS A 1 731 ? -19.609 3.575 4.543 1.00 86.81 731 LYS A C 1
ATOM 5736 O O . LYS A 1 731 ? -18.713 4.370 4.274 1.00 86.81 731 LYS A O 1
ATOM 5741 N N . PHE A 1 732 ? -19.352 2.377 5.065 1.00 80.12 732 PHE A N 1
ATOM 5742 C CA . PHE A 1 732 ? -18.000 1.888 5.323 1.00 80.12 732 PHE A CA 1
ATOM 5743 C C . PHE A 1 732 ? -17.405 1.240 4.052 1.00 80.12 732 PHE A C 1
ATOM 5745 O O . PHE A 1 732 ? -18.069 0.392 3.447 1.00 80.12 732 PHE A O 1
ATOM 5752 N N . PRO A 1 733 ? -16.138 1.517 3.669 1.00 72.94 733 PRO A N 1
ATOM 5753 C CA . PRO A 1 733 ? -15.083 2.199 4.433 1.00 72.94 733 PRO A CA 1
ATOM 5754 C C . PRO A 1 733 ? -14.939 3.715 4.204 1.00 72.94 733 PRO A C 1
ATOM 5756 O O . PRO A 1 733 ? -14.026 4.310 4.780 1.00 72.94 733 PRO A O 1
ATOM 5759 N N . GLU A 1 734 ? -15.767 4.339 3.366 1.00 75.00 734 GLU A N 1
ATOM 5760 C CA . GLU A 1 734 ? -15.683 5.769 3.041 1.00 75.00 734 GLU A CA 1
ATOM 5761 C C . GLU A 1 734 ? -15.912 6.687 4.262 1.00 75.00 734 GLU A C 1
ATOM 5763 O O . GLU A 1 734 ? -15.185 7.668 4.425 1.00 75.00 734 GLU A O 1
ATOM 5768 N N . GLU A 1 735 ? -16.854 6.348 5.149 1.00 81.94 735 GLU A N 1
ATOM 5769 C CA . GLU A 1 735 ? -17.153 7.070 6.394 1.00 81.94 735 GLU A CA 1
ATOM 5770 C C . GLU A 1 735 ? -17.127 6.119 7.605 1.00 81.94 735 GLU A C 1
ATOM 5772 O O . GLU A 1 735 ? -17.829 5.109 7.649 1.00 81.94 735 GLU A O 1
ATOM 5777 N N . TRP A 1 736 ? -16.338 6.450 8.631 1.00 86.25 736 TRP A N 1
ATOM 5778 C CA . TRP A 1 736 ? -16.156 5.612 9.826 1.00 86.25 736 TRP A CA 1
ATOM 5779 C C . TRP A 1 736 ? -17.103 6.046 10.952 1.00 86.25 736 TRP A C 1
ATOM 5781 O O . TRP A 1 736 ? -16.675 6.421 12.041 1.00 86.25 736 TRP A O 1
ATOM 5791 N N . GLN A 1 737 ? -18.406 6.022 10.676 1.00 91.81 737 GLN A N 1
ATOM 5792 C CA . GLN A 1 737 ? -19.426 6.492 11.616 1.00 91.81 737 GLN A CA 1
ATOM 5793 C C . GLN A 1 737 ? -19.646 5.532 12.795 1.00 91.81 737 GLN A C 1
ATOM 5795 O O . GLN A 1 737 ? -19.307 4.346 12.757 1.00 91.81 737 GLN A O 1
ATOM 5800 N N . GLY A 1 738 ? -20.257 6.052 13.858 1.00 93.88 738 GLY A N 1
ATOM 5801 C CA . GLY A 1 738 ? -20.657 5.271 15.024 1.00 93.88 738 GLY A CA 1
ATOM 5802 C C . GLY A 1 738 ? -21.737 5.969 15.834 1.00 93.88 738 GLY A C 1
ATOM 5803 O O . GLY A 1 738 ? -21.841 7.195 15.825 1.00 93.88 738 GLY A O 1
ATOM 5804 N N . THR A 1 739 ? -22.537 5.184 16.553 1.00 97.62 739 THR A N 1
ATOM 5805 C CA . THR A 1 739 ? -23.557 5.704 17.473 1.00 97.62 739 THR A CA 1
ATOM 5806 C C . THR A 1 739 ? -23.444 5.008 18.819 1.00 97.62 739 THR A C 1
ATOM 5808 O O . THR A 1 739 ? -23.404 3.781 18.875 1.00 97.62 739 THR A O 1
ATOM 5811 N N . VAL A 1 740 ? -23.438 5.769 19.913 1.00 98.31 740 VAL A N 1
ATOM 5812 C CA . VAL A 1 740 ? -23.601 5.214 21.262 1.00 98.31 740 VAL A CA 1
ATOM 5813 C C . VAL A 1 740 ? -24.945 5.594 21.854 1.00 98.31 740 VAL A C 1
ATOM 5815 O O . VAL A 1 740 ? -25.450 6.706 21.685 1.00 98.31 740 VAL A O 1
ATOM 5818 N N . ILE A 1 741 ? -25.512 4.644 22.583 1.00 98.62 741 ILE A N 1
ATOM 5819 C CA . ILE A 1 741 ? -26.760 4.788 23.312 1.00 98.62 741 ILE A CA 1
ATOM 5820 C C . ILE A 1 741 ? -26.457 4.461 24.771 1.00 98.62 741 ILE A C 1
ATOM 5822 O O . ILE A 1 741 ? -26.213 3.307 25.118 1.00 98.62 741 ILE A O 1
ATOM 5826 N N . VAL A 1 742 ? -26.463 5.484 25.618 1.00 98.69 742 VAL A N 1
ATOM 5827 C CA . VAL A 1 742 ? -26.184 5.372 27.051 1.00 98.69 742 VAL A CA 1
ATOM 5828 C C . VAL A 1 742 ? -27.503 5.302 27.810 1.00 98.69 742 VAL A C 1
ATOM 5830 O O . VAL A 1 742 ? -28.376 6.152 27.629 1.00 98.69 742 VAL A O 1
ATOM 5833 N N . THR A 1 743 ? -27.638 4.308 28.684 1.00 98.62 743 THR A N 1
ATOM 5834 C CA . THR A 1 743 ? -28.675 4.289 29.721 1.00 98.62 743 THR A CA 1
ATOM 5835 C C . THR A 1 743 ? -28.025 4.698 31.037 1.00 98.62 743 THR A C 1
ATOM 5837 O O . THR A 1 743 ? -27.062 4.072 31.473 1.00 98.62 743 THR A O 1
ATOM 5840 N N . CYS A 1 744 ? -28.529 5.754 31.666 1.00 97.75 744 CYS A N 1
ATOM 5841 C CA . CYS A 1 744 ? -28.067 6.241 32.962 1.00 97.75 744 CYS A CA 1
ATOM 5842 C C . CYS A 1 744 ? -28.782 5.506 34.106 1.00 97.75 744 CYS A C 1
ATOM 5844 O O . CYS A 1 744 ? -29.920 5.059 33.952 1.00 97.75 744 CYS A O 1
ATOM 5846 N N . LYS A 1 745 ? -28.180 5.476 35.299 1.00 96.81 745 LYS A N 1
ATOM 5847 C CA . LYS A 1 745 ? -28.793 4.910 36.522 1.00 96.81 745 LYS A CA 1
ATOM 5848 C C . LYS A 1 745 ? -30.069 5.626 36.976 1.00 96.81 745 LYS A C 1
ATOM 5850 O O . LYS A 1 745 ? -30.859 5.063 37.726 1.00 96.81 745 LYS A O 1
ATOM 5855 N N . SER A 1 746 ? -30.302 6.844 36.490 1.00 94.62 746 SER A N 1
ATOM 5856 C CA . SER A 1 746 ? -31.569 7.575 36.631 1.00 94.62 746 SER A CA 1
ATOM 5857 C C . SER A 1 746 ? -32.714 7.011 35.774 1.00 94.62 746 SER A C 1
ATOM 5859 O O . SER A 1 746 ? -33.843 7.484 35.885 1.00 94.62 746 SER A O 1
ATOM 5861 N N . GLY A 1 747 ? -32.435 6.053 34.884 1.00 94.06 747 GLY A N 1
ATOM 5862 C CA . GLY A 1 747 ? -33.355 5.564 33.854 1.00 94.06 747 GLY A CA 1
ATOM 5863 C C . GLY A 1 747 ? -33.388 6.424 32.584 1.00 94.06 747 GLY A C 1
ATOM 5864 O O . GLY A 1 747 ? -34.037 6.044 31.610 1.00 94.06 747 GLY A O 1
ATOM 5865 N N . GLN A 1 748 ? -32.690 7.567 32.551 1.00 96.31 748 GLN A N 1
ATOM 5866 C CA . GLN A 1 748 ? -32.591 8.391 31.346 1.00 96.31 748 GLN A CA 1
ATOM 5867 C C . GLN A 1 748 ? -31.784 7.666 30.262 1.00 96.31 748 GLN A C 1
ATOM 5869 O O . GLN A 1 748 ? -30.696 7.160 30.524 1.00 96.31 748 GLN A O 1
ATOM 5874 N N . LYS A 1 749 ? -32.300 7.661 29.031 1.00 98.00 749 LYS A N 1
ATOM 5875 C CA . LYS A 1 749 ? -31.618 7.122 27.852 1.00 98.00 749 LYS A CA 1
ATOM 5876 C C . LYS A 1 749 ? -31.203 8.269 26.934 1.00 98.00 749 LYS A C 1
ATOM 5878 O O . LYS A 1 749 ? -32.029 9.118 26.606 1.00 98.00 749 LYS A O 1
ATOM 5883 N N . ILE A 1 750 ? -29.933 8.298 26.544 1.00 98.19 750 ILE A N 1
ATOM 5884 C CA . ILE A 1 750 ? -29.313 9.356 25.737 1.00 98.19 750 ILE A CA 1
ATOM 5885 C C . ILE A 1 750 ? -28.635 8.700 24.531 1.00 98.19 750 ILE A C 1
ATOM 5887 O O . ILE A 1 750 ? -28.165 7.567 24.617 1.00 98.19 750 ILE A O 1
ATOM 5891 N N . THR A 1 751 ? -28.628 9.360 23.376 1.00 98.31 751 THR A N 1
ATOM 5892 C CA . THR A 1 751 ? -28.044 8.833 22.133 1.00 98.31 751 THR A CA 1
ATOM 5893 C C . THR A 1 751 ? -27.189 9.902 21.472 1.00 98.31 751 THR A C 1
ATOM 5895 O O . THR A 1 751 ? -27.609 11.055 21.393 1.00 98.31 751 THR A O 1
ATOM 5898 N N . LYS A 1 752 ? -26.002 9.517 20.999 1.00 97.88 752 LYS A N 1
ATOM 5899 C CA . LYS A 1 752 ? -25.069 10.389 20.283 1.00 97.88 752 LYS A CA 1
ATOM 5900 C C . LYS A 1 752 ? -24.463 9.623 19.111 1.00 97.88 752 LYS A C 1
ATOM 5902 O O . LYS A 1 752 ? -24.020 8.490 19.284 1.00 97.88 752 LYS A O 1
ATOM 5907 N N . SER A 1 753 ? -24.423 10.262 17.950 1.00 96.56 753 SER A N 1
ATOM 5908 C CA . SER A 1 753 ? -23.776 9.759 16.737 1.00 96.56 753 SER A CA 1
ATOM 5909 C C . SER A 1 753 ? -22.616 10.677 16.361 1.00 96.56 753 SER A C 1
ATOM 5911 O O . SER A 1 753 ? -22.683 11.879 16.631 1.00 96.56 753 SER A O 1
ATOM 5913 N N . VAL A 1 754 ? -21.577 10.125 15.735 1.00 94.31 754 VAL A N 1
ATOM 5914 C CA . VAL A 1 754 ? -20.454 10.888 15.167 1.00 94.31 754 VAL A CA 1
ATOM 5915 C C . VAL A 1 754 ? -20.315 10.614 13.671 1.00 94.31 754 VAL A C 1
ATOM 5917 O O . VAL A 1 754 ? -20.442 9.474 13.222 1.00 94.31 754 VAL A O 1
ATOM 5920 N N . GLU A 1 755 ? -20.078 11.686 12.913 1.00 89.44 755 GLU A N 1
ATOM 5921 C CA . GLU A 1 755 ? -19.884 11.666 11.456 1.00 89.44 755 GLU A CA 1
ATOM 5922 C C . GLU A 1 755 ? -18.396 11.537 11.090 1.00 89.44 755 GLU A C 1
ATOM 5924 O O . GLU A 1 755 ? -18.044 10.733 10.231 1.00 89.44 755 GLU A O 1
ATOM 5929 N N . TYR A 1 756 ? -17.535 12.272 11.804 1.00 89.31 756 TYR A N 1
ATOM 5930 C CA . TYR A 1 756 ? -16.075 12.273 11.670 1.00 89.31 756 TYR A CA 1
ATOM 5931 C C . TYR A 1 756 ? -15.423 12.029 13.031 1.00 89.31 756 TYR A C 1
ATOM 5933 O O . TYR A 1 756 ? -15.991 12.386 14.068 1.00 89.31 756 TYR A O 1
ATOM 5941 N N . LEU A 1 757 ? -14.224 11.451 13.024 1.00 89.88 757 LEU A N 1
ATOM 5942 C CA . LEU A 1 757 ? -13.484 11.070 14.223 1.00 89.88 757 LEU A CA 1
ATOM 5943 C C . LEU A 1 757 ? -12.438 12.112 14.598 1.00 89.88 757 LEU A C 1
ATOM 5945 O O . LEU A 1 757 ? -11.883 12.808 13.744 1.00 89.88 757 LEU A O 1
ATOM 5949 N N . LYS A 1 758 ? -12.091 12.171 15.884 1.00 91.94 758 LYS A N 1
ATOM 5950 C CA . LYS A 1 758 ? -10.989 13.004 16.357 1.00 91.94 758 LYS A CA 1
ATOM 5951 C C . LYS A 1 758 ? -9.673 12.527 15.729 1.00 91.94 758 LYS A C 1
ATOM 5953 O O . LYS A 1 758 ? -9.192 11.421 15.982 1.00 91.94 758 LYS A O 1
ATOM 5958 N N . GLY A 1 759 ? -9.092 13.394 14.905 1.00 92.31 759 GLY A N 1
ATOM 5959 C CA . GLY A 1 759 ? -7.896 13.144 14.110 1.00 92.31 759 GLY A CA 1
ATOM 5960 C C . GLY A 1 759 ? -8.151 12.851 12.626 1.00 92.31 759 GLY A C 1
ATOM 5961 O O . GLY A 1 759 ? -7.178 12.846 11.879 1.00 92.31 759 GLY A O 1
ATOM 5962 N N . ASP A 1 760 ? -9.392 12.647 12.162 1.00 91.81 760 ASP A N 1
ATOM 5963 C CA . ASP A 1 760 ? -9.686 12.637 10.715 1.00 91.81 760 ASP A CA 1
ATOM 5964 C C . ASP A 1 760 ? -9.385 14.019 10.080 1.00 91.81 760 ASP A C 1
ATOM 5966 O O . ASP A 1 760 ? -9.401 15.032 10.785 1.00 91.81 760 ASP A O 1
ATOM 5970 N N . PRO A 1 761 ? -9.171 14.114 8.750 1.00 91.25 761 PRO A N 1
ATOM 5971 C CA . PRO A 1 761 ? -8.932 15.380 8.049 1.00 91.25 761 PRO A CA 1
ATOM 5972 C C . PRO A 1 761 ? -9.960 16.492 8.320 1.00 91.25 761 PRO A C 1
ATOM 5974 O O . PRO A 1 761 ? -9.611 17.668 8.247 1.00 91.25 761 PRO A O 1
ATOM 5977 N N . GLN A 1 762 ? -11.209 16.136 8.640 1.00 91.81 762 GLN A N 1
ATOM 5978 C CA . GLN A 1 762 ? -12.291 17.070 8.973 1.00 91.81 762 GLN A CA 1
ATOM 5979 C C . GLN A 1 762 ? -12.230 17.583 10.423 1.00 91.81 762 GLN A C 1
ATOM 5981 O O . GLN A 1 762 ? -12.719 18.677 10.701 1.00 91.81 762 GLN A O 1
ATOM 5986 N N . ILE A 1 763 ? -11.635 16.817 11.345 1.00 92.56 763 ILE A N 1
ATOM 5987 C CA . ILE A 1 763 ? -11.466 17.175 12.763 1.00 92.56 763 ILE A CA 1
ATOM 5988 C C . ILE A 1 763 ? -10.023 16.839 13.189 1.00 92.56 763 ILE A C 1
ATOM 5990 O O . ILE A 1 763 ? -9.809 15.942 14.013 1.00 92.56 763 ILE A O 1
ATOM 5994 N N . PRO A 1 764 ? -9.005 17.522 12.629 1.00 92.31 764 PRO A N 1
ATOM 5995 C CA . PRO A 1 764 ? -7.611 17.184 12.883 1.00 92.31 764 PRO A CA 1
ATOM 5996 C C . PRO A 1 764 ? -7.231 17.369 14.360 1.00 92.31 764 PRO A C 1
ATOM 5998 O O . PRO A 1 764 ? -7.912 18.037 15.153 1.00 92.31 764 PRO A O 1
ATOM 6001 N N . LEU A 1 765 ? -6.107 16.768 14.745 1.00 95.06 765 LEU A N 1
ATOM 6002 C CA . LEU A 1 765 ? -5.476 17.085 16.021 1.00 95.06 765 LEU A CA 1
ATOM 6003 C C . LEU A 1 765 ? -4.867 18.486 15.942 1.00 95.06 765 LEU A C 1
ATOM 6005 O O . LEU A 1 765 ? -4.211 18.841 14.968 1.00 95.06 765 LEU A O 1
ATOM 6009 N N . THR A 1 766 ? -5.074 19.286 16.981 1.00 95.94 766 THR A N 1
ATOM 6010 C CA . THR A 1 766 ? -4.337 20.537 17.148 1.00 95.94 766 THR A CA 1
ATOM 6011 C C . THR A 1 766 ? -2.873 20.235 17.462 1.00 95.94 766 THR A C 1
ATOM 6013 O O . THR A 1 766 ? -2.543 19.191 18.027 1.00 95.94 766 THR A O 1
ATOM 6016 N N . ARG A 1 767 ? -1.982 21.194 17.192 1.00 95.81 767 ARG A N 1
ATOM 6017 C CA . ARG A 1 767 ? -0.564 21.101 17.571 1.00 95.81 767 ARG A CA 1
ATOM 6018 C C . ARG A 1 767 ? -0.350 20.727 19.047 1.00 95.81 767 ARG A C 1
ATOM 6020 O O . ARG A 1 767 ? 0.500 19.897 19.340 1.00 95.81 767 ARG A O 1
ATOM 6027 N N . SER A 1 768 ? -1.146 21.285 19.963 1.00 96.56 768 SER A N 1
ATOM 6028 C CA . SER A 1 768 ? -1.066 20.965 21.400 1.00 96.56 768 SER A CA 1
ATOM 6029 C C . SER A 1 768 ? -1.436 19.505 21.700 1.00 96.56 768 SER A C 1
ATOM 6031 O O . SER A 1 768 ? -0.781 18.845 22.508 1.00 96.56 768 SER A O 1
ATOM 6033 N N . GLU A 1 769 ? -2.447 18.968 21.011 1.00 95.88 769 GLU A N 1
ATOM 6034 C CA . GLU A 1 769 ? -2.852 17.562 21.131 1.00 95.88 769 GLU A CA 1
ATOM 6035 C C . GLU A 1 769 ? -1.786 16.631 20.536 1.00 95.88 769 GLU A C 1
ATOM 6037 O O . GLU A 1 769 ? -1.421 15.653 21.183 1.00 95.88 769 GLU A O 1
ATOM 6042 N N . LEU A 1 770 ? -1.208 16.959 19.373 1.00 96.38 770 LEU A N 1
ATOM 6043 C CA . LEU A 1 770 ? -0.083 16.210 18.789 1.00 96.38 770 LEU A CA 1
ATOM 6044 C C . LEU A 1 770 ? 1.142 16.189 19.711 1.00 96.38 770 LEU A C 1
ATOM 6046 O O . LEU A 1 770 ? 1.726 15.129 19.939 1.00 96.38 770 LEU A O 1
ATOM 6050 N N . GLU A 1 771 ? 1.517 17.330 20.294 1.00 96.19 771 GLU A N 1
ATOM 6051 C CA . GLU A 1 771 ? 2.619 17.398 21.259 1.00 96.19 771 GLU A CA 1
ATOM 6052 C C . GLU A 1 771 ? 2.301 16.600 22.535 1.00 96.19 771 GLU A C 1
ATOM 6054 O O . GLU A 1 771 ? 3.151 15.852 23.016 1.00 96.19 771 GLU A O 1
ATOM 6059 N N . THR A 1 772 ? 1.068 16.671 23.047 1.00 94.81 772 THR A N 1
ATOM 6060 C CA . THR A 1 772 ? 0.602 15.852 24.185 1.00 94.81 772 THR A CA 1
ATOM 6061 C C . THR A 1 772 ? 0.690 14.354 23.885 1.00 94.81 772 THR A C 1
ATOM 6063 O O . THR A 1 772 ? 1.248 13.593 24.677 1.00 94.81 772 THR A O 1
ATOM 6066 N N . LYS A 1 773 ? 0.198 13.928 22.716 1.00 95.12 773 LYS A N 1
ATOM 6067 C CA . LYS A 1 773 ? 0.274 12.541 22.245 1.00 95.12 773 LYS A CA 1
ATOM 6068 C C . LYS A 1 773 ? 1.723 12.073 22.123 1.00 95.12 773 LYS A C 1
ATOM 6070 O O . LYS A 1 773 ? 2.065 11.007 22.629 1.00 95.12 773 LYS A O 1
ATOM 6075 N N . THR A 1 774 ? 2.580 12.882 21.503 1.00 94.31 774 THR A N 1
ATOM 6076 C CA . THR A 1 774 ? 4.001 12.561 21.309 1.00 94.31 774 THR A CA 1
ATOM 6077 C C . THR A 1 774 ? 4.711 12.377 22.648 1.00 94.31 774 THR A C 1
ATOM 6079 O O . THR A 1 774 ? 5.430 11.398 22.824 1.00 94.31 774 THR A O 1
ATOM 6082 N N . ARG A 1 775 ? 4.454 13.244 23.634 1.00 94.25 775 ARG A N 1
ATOM 6083 C CA . ARG A 1 775 ? 5.022 13.118 24.989 1.00 94.25 775 ARG A CA 1
ATOM 6084 C C . ARG A 1 775 ? 4.603 11.817 25.671 1.00 94.25 775 ARG A C 1
ATOM 6086 O O . ARG A 1 775 ? 5.470 11.104 26.167 1.00 94.25 775 ARG A O 1
ATOM 6093 N N . ALA A 1 776 ? 3.316 11.469 25.626 1.00 93.12 776 ALA A N 1
ATOM 6094 C CA . ALA A 1 776 ? 2.811 10.214 26.192 1.00 93.12 776 ALA A CA 1
ATOM 6095 C C . ALA A 1 776 ? 3.421 8.971 25.508 1.00 93.12 776 ALA A C 1
ATOM 6097 O O . ALA A 1 776 ? 3.726 7.980 26.169 1.00 93.12 776 ALA A O 1
ATOM 6098 N N . LEU A 1 777 ? 3.650 9.031 24.192 1.00 93.56 777 LEU A N 1
ATOM 6099 C CA . LEU A 1 777 ? 4.329 7.978 23.429 1.00 93.56 777 LEU A CA 1
ATOM 6100 C C . LEU A 1 777 ? 5.820 7.851 23.794 1.00 93.56 777 LEU A C 1
ATOM 6102 O O . LEU A 1 777 ? 6.325 6.740 23.953 1.00 93.56 777 LEU A O 1
ATOM 6106 N N . PHE A 1 778 ? 6.523 8.970 23.980 1.00 91.69 778 PHE A N 1
ATOM 6107 C CA . PHE A 1 778 ? 7.920 8.981 24.425 1.00 91.69 778 PHE A CA 1
ATOM 6108 C C . PHE A 1 778 ? 8.080 8.441 25.852 1.00 91.69 778 PHE A C 1
ATOM 6110 O O . PHE A 1 778 ? 8.978 7.631 26.096 1.00 91.69 778 PHE A O 1
ATOM 6117 N N . GLU A 1 779 ? 7.195 8.846 26.768 1.00 90.50 779 GLU A N 1
ATOM 6118 C CA . GLU A 1 779 ? 7.142 8.342 28.143 1.00 90.50 779 GLU A CA 1
ATOM 6119 C C . GLU A 1 779 ? 6.877 6.830 28.162 1.00 90.50 779 GLU A C 1
ATOM 6121 O O . GLU A 1 779 ? 7.611 6.091 28.819 1.00 90.50 779 GLU A O 1
ATOM 6126 N N . TYR A 1 780 ? 5.904 6.351 27.375 1.00 89.62 780 TYR A N 1
ATOM 6127 C CA . TYR A 1 780 ? 5.623 4.920 27.217 1.00 89.62 780 TYR A CA 1
ATOM 6128 C C . TYR A 1 780 ? 6.825 4.146 26.655 1.00 89.62 780 TYR A C 1
ATOM 6130 O O . TYR A 1 780 ? 7.142 3.057 27.129 1.00 89.62 780 TYR A O 1
ATOM 6138 N N . GLY A 1 781 ? 7.541 4.729 25.688 1.00 88.31 781 GLY A N 1
ATOM 6139 C CA . GLY A 1 781 ? 8.805 4.185 25.190 1.00 88.31 781 GLY A CA 1
ATOM 6140 C C . GLY A 1 781 ? 9.930 4.174 26.235 1.00 88.31 781 GLY A C 1
ATOM 6141 O O . GLY A 1 781 ? 10.937 3.508 26.029 1.00 88.31 781 GLY A O 1
ATOM 6142 N N . GLY A 1 782 ? 9.788 4.888 27.354 1.00 85.62 782 GLY A N 1
ATOM 6143 C CA . GLY A 1 782 ? 10.760 4.933 28.446 1.00 85.62 782 GLY A CA 1
ATOM 6144 C C . GLY A 1 782 ? 11.726 6.122 28.412 1.00 85.62 782 GLY A C 1
ATOM 6145 O O . GLY A 1 782 ? 12.688 6.123 29.183 1.00 85.62 782 GLY A O 1
ATOM 6146 N N . TYR A 1 783 ? 11.501 7.135 27.565 1.00 82.81 783 TYR A N 1
ATOM 6147 C CA . TYR A 1 783 ? 12.277 8.380 27.629 1.00 82.81 783 TYR A CA 1
ATOM 6148 C C . TYR A 1 783 ? 11.820 9.257 28.796 1.00 82.81 783 TYR A C 1
ATOM 6150 O O . TYR A 1 783 ? 10.633 9.511 28.979 1.00 82.81 783 TYR A O 1
ATOM 6158 N N . LYS A 1 784 ? 12.794 9.711 29.594 1.00 77.00 784 LYS A N 1
ATOM 6159 C CA . LYS A 1 784 ? 12.582 10.508 30.816 1.00 77.00 784 LYS A CA 1
ATOM 6160 C C . LYS A 1 784 ? 13.248 11.884 30.778 1.00 77.00 784 LYS A C 1
ATOM 6162 O O . LYS A 1 784 ? 13.002 12.695 31.666 1.00 77.00 784 LYS A O 1
ATOM 6167 N N . ASP A 1 785 ? 14.092 12.141 29.781 1.00 86.56 785 ASP A N 1
ATOM 6168 C CA . ASP A 1 785 ? 14.708 13.449 29.576 1.00 86.56 785 ASP A CA 1
ATOM 6169 C C . ASP A 1 785 ? 13.735 14.358 28.815 1.00 86.56 785 ASP A C 1
ATOM 6171 O O . ASP A 1 785 ? 13.594 14.278 27.594 1.00 86.56 785 ASP A O 1
ATOM 6175 N N . ALA A 1 786 ? 13.028 15.203 29.566 1.00 87.88 786 ALA A N 1
ATOM 6176 C CA . ALA A 1 786 ? 12.056 16.132 29.007 1.00 87.88 786 ALA A CA 1
ATOM 6177 C C . ALA A 1 786 ? 12.700 17.176 28.078 1.00 87.88 786 ALA A C 1
ATOM 6179 O O . ALA A 1 786 ? 12.094 17.526 27.071 1.00 87.88 786 ALA A O 1
ATOM 6180 N N . GLU A 1 787 ? 13.919 17.647 28.364 1.00 90.12 787 GLU A N 1
ATOM 6181 C CA . GLU A 1 787 ? 14.608 18.647 27.533 1.00 90.12 787 GLU A CA 1
ATOM 6182 C C . GLU A 1 787 ? 14.980 18.050 26.167 1.00 90.12 787 GLU A C 1
ATOM 6184 O O . GLU A 1 787 ? 14.806 18.683 25.120 1.00 90.12 787 GLU A O 1
ATOM 6189 N N . GLN A 1 788 ? 15.407 16.786 26.159 1.00 87.25 788 GLN A N 1
ATOM 6190 C CA . GLN A 1 788 ? 15.691 16.036 24.939 1.00 87.25 788 GLN A CA 1
ATOM 6191 C C . GLN A 1 788 ? 14.420 15.769 24.105 1.00 87.25 788 GLN A C 1
ATOM 6193 O O . GLN A 1 788 ? 14.449 15.921 22.879 1.00 87.25 788 GLN A O 1
ATOM 6198 N N . VAL A 1 789 ? 13.293 15.445 24.760 1.00 91.00 789 VAL A N 1
ATOM 6199 C CA . VAL A 1 789 ? 11.971 15.301 24.115 1.00 91.00 789 VAL A CA 1
ATOM 6200 C C . VAL A 1 789 ? 11.526 16.626 23.480 1.00 91.00 789 VAL A C 1
ATOM 6202 O O . VAL A 1 789 ? 11.188 16.645 22.295 1.00 91.00 789 VAL A O 1
ATOM 6205 N N . GLU A 1 790 ? 11.580 17.742 24.221 1.00 94.19 790 GLU A N 1
ATOM 6206 C CA . GLU A 1 790 ? 11.262 19.080 23.688 1.00 94.19 790 GLU A CA 1
ATOM 6207 C C . GLU A 1 790 ? 12.128 19.430 22.479 1.00 94.19 790 GLU A C 1
ATOM 6209 O O . GLU A 1 790 ? 11.620 19.904 21.463 1.00 94.19 790 GLU A O 1
ATOM 6214 N N . THR A 1 791 ? 13.435 19.172 22.569 1.00 93.31 791 THR A N 1
ATOM 6215 C CA . THR A 1 791 ? 14.386 19.488 21.500 1.00 93.31 791 THR A CA 1
ATOM 6216 C C . THR A 1 791 ? 13.988 18.799 20.199 1.00 93.31 791 THR A C 1
ATOM 6218 O O . THR A 1 791 ? 13.921 19.454 19.160 1.00 93.31 791 THR A O 1
ATOM 6221 N N . VAL A 1 792 ? 13.662 17.504 20.228 1.00 92.31 792 VAL A N 1
ATOM 6222 C CA . VAL A 1 792 ? 13.256 16.781 19.014 1.00 92.31 792 VAL A CA 1
ATOM 6223 C C . VAL A 1 792 ? 11.869 17.182 18.513 1.00 92.31 792 VAL A C 1
ATOM 6225 O O . VAL A 1 792 ? 11.693 17.291 17.299 1.00 92.31 792 VAL A O 1
ATOM 6228 N N . ILE A 1 793 ? 10.921 17.503 19.399 1.00 95.81 793 ILE A N 1
ATOM 6229 C CA . ILE A 1 793 ? 9.629 18.088 19.002 1.00 95.81 793 ILE A CA 1
ATOM 6230 C C . ILE A 1 793 ? 9.855 19.401 18.235 1.00 95.81 793 ILE A C 1
ATOM 6232 O O . ILE A 1 793 ? 9.300 19.589 17.152 1.00 95.81 793 ILE A O 1
ATOM 6236 N N . GLN A 1 794 ? 10.720 20.293 18.729 1.00 96.88 794 GLN A N 1
ATOM 6237 C CA . GLN A 1 794 ? 11.032 21.541 18.025 1.00 96.88 794 GLN A CA 1
ATOM 6238 C C . GLN A 1 794 ? 11.764 21.304 16.697 1.00 96.88 794 GLN A C 1
ATOM 6240 O O . GLN A 1 794 ? 11.452 21.983 15.719 1.00 96.88 794 GLN A O 1
ATOM 6245 N N . ARG A 1 795 ? 12.679 20.330 16.612 1.00 96.62 795 ARG A N 1
ATOM 6246 C CA . ARG A 1 795 ? 13.328 19.960 15.339 1.00 96.62 795 ARG A CA 1
ATOM 6247 C C . ARG A 1 795 ? 12.331 19.424 14.310 1.00 96.62 795 ARG A C 1
ATOM 6249 O O . ARG A 1 795 ? 12.392 19.811 13.151 1.00 96.62 795 ARG A O 1
ATOM 6256 N N . ALA A 1 796 ? 11.371 18.599 14.728 1.00 96.62 796 ALA A N 1
ATOM 6257 C CA . ALA A 1 796 ? 10.308 18.094 13.857 1.00 96.62 796 ALA A CA 1
ATOM 6258 C C . ALA A 1 796 ? 9.369 19.211 13.354 1.00 96.62 796 ALA A C 1
ATOM 6260 O O . ALA A 1 796 ? 8.964 19.199 12.194 1.00 96.62 796 ALA A O 1
ATOM 6261 N N . TRP A 1 797 ? 9.067 20.219 14.181 1.00 97.75 797 TRP A N 1
ATOM 6262 C CA . TRP A 1 797 ? 8.278 21.385 13.751 1.00 97.75 797 TRP A CA 1
ATOM 6263 C C . TRP A 1 797 ? 9.014 22.336 12.798 1.00 97.75 797 TRP A C 1
ATOM 6265 O O . TRP A 1 797 ? 8.360 23.047 12.033 1.00 97.75 797 TRP A O 1
ATOM 6275 N N . ASN A 1 798 ? 10.348 22.343 12.844 1.00 97.69 798 ASN A N 1
ATOM 6276 C CA . ASN A 1 798 ? 11.232 23.146 11.993 1.00 97.69 798 ASN A CA 1
ATOM 6277 C C . ASN A 1 798 ? 11.972 22.280 10.955 1.00 97.69 798 ASN A C 1
ATOM 6279 O O . ASN A 1 798 ? 13.064 22.641 10.512 1.00 97.69 798 ASN A O 1
ATOM 6283 N N . LEU A 1 799 ? 11.408 21.123 10.594 1.00 97.75 799 LEU A N 1
ATOM 6284 C CA . LEU A 1 799 ? 12.053 20.100 9.771 1.00 97.75 799 LEU A CA 1
ATOM 6285 C C . LEU A 1 799 ? 12.597 20.662 8.450 1.00 97.75 799 LEU A C 1
ATOM 6287 O O . LEU A 1 799 ? 13.690 20.303 8.036 1.00 97.75 799 LEU A O 1
ATOM 6291 N N . GLU A 1 800 ? 11.902 21.605 7.816 1.00 97.81 800 GLU A N 1
ATOM 6292 C CA . GLU A 1 800 ? 12.323 22.280 6.583 1.00 97.81 800 GLU A CA 1
ATOM 6293 C C . GLU A 1 800 ? 13.577 23.168 6.721 1.00 97.81 800 GLU A C 1
ATOM 6295 O O . GLU A 1 800 ? 14.123 23.628 5.712 1.00 97.81 800 GLU A O 1
ATOM 6300 N N . LEU A 1 801 ? 14.024 23.433 7.952 1.00 98.00 801 LEU A N 1
ATOM 6301 C CA . LEU A 1 801 ? 15.230 24.197 8.289 1.00 98.00 801 LEU A CA 1
ATOM 6302 C C . LEU A 1 801 ? 16.413 23.292 8.687 1.00 98.00 801 LEU A C 1
ATOM 6304 O O . LEU A 1 801 ? 17.539 23.777 8.824 1.00 98.00 801 LEU A O 1
ATOM 6308 N N . GLU A 1 802 ? 16.187 21.986 8.856 1.00 97.62 802 GLU A N 1
ATOM 6309 C CA . GLU A 1 802 ? 17.219 21.020 9.237 1.00 97.62 802 GLU A CA 1
ATOM 6310 C C . GLU A 1 802 ? 18.208 20.776 8.084 1.00 97.62 802 GLU A C 1
ATOM 6312 O O . GLU A 1 802 ? 17.874 20.213 7.037 1.00 97.62 802 GLU A O 1
ATOM 6317 N N . ASN A 1 803 ? 19.471 21.163 8.291 1.00 94.94 803 ASN A N 1
ATOM 6318 C CA . ASN A 1 803 ? 20.560 20.927 7.331 1.00 94.94 803 ASN A CA 1
ATOM 6319 C C . ASN A 1 803 ? 21.085 19.479 7.355 1.00 94.94 803 ASN A C 1
ATOM 6321 O O . ASN A 1 803 ? 21.842 19.085 6.473 1.00 94.94 803 ASN A O 1
ATOM 6325 N N . ASN A 1 804 ? 20.733 18.699 8.379 1.00 90.62 804 ASN A N 1
ATOM 6326 C CA . ASN A 1 804 ? 20.977 17.262 8.458 1.00 90.62 804 ASN A CA 1
ATOM 6327 C C . ASN A 1 804 ? 19.912 16.617 9.356 1.00 90.62 804 ASN A C 1
ATOM 6329 O O . ASN A 1 804 ? 19.402 17.263 10.265 1.00 90.62 804 ASN A O 1
ATOM 6333 N N . LEU A 1 805 ? 19.615 15.339 9.132 1.00 93.94 805 LEU A N 1
ATOM 6334 C CA . LEU A 1 805 ? 18.543 14.624 9.834 1.00 93.94 805 LEU A CA 1
ATOM 6335 C C . LEU A 1 805 ? 19.072 13.585 10.838 1.00 93.94 805 LEU A C 1
ATOM 6337 O O . LEU A 1 805 ? 18.416 12.586 11.118 1.00 93.94 805 LEU A O 1
ATOM 6341 N N . ILE A 1 806 ? 20.280 13.800 11.362 1.00 91.06 806 ILE A N 1
ATOM 6342 C CA . ILE A 1 806 ? 20.901 12.972 12.408 1.00 91.06 806 ILE A CA 1
ATOM 6343 C C . ILE A 1 806 ? 20.392 13.453 13.780 1.00 91.06 806 ILE A C 1
ATOM 6345 O O . ILE A 1 806 ? 20.084 14.636 13.957 1.00 91.06 806 ILE A O 1
ATOM 6349 N N . GLY A 1 807 ? 20.270 12.552 14.753 1.00 87.19 807 GLY A N 1
ATOM 6350 C CA . GLY A 1 807 ? 19.789 12.837 16.107 1.00 87.19 807 GLY A CA 1
ATOM 6351 C C . GLY A 1 807 ? 18.270 12.985 16.221 1.00 87.19 807 GLY A C 1
ATOM 6352 O O . GLY A 1 807 ? 17.804 13.767 17.049 1.00 87.19 807 GLY A O 1
ATOM 6353 N N . PHE A 1 808 ? 17.507 12.296 15.366 1.00 86.81 808 PHE A N 1
ATOM 6354 C CA . PHE A 1 808 ? 16.078 12.037 15.613 1.00 86.81 808 PHE A CA 1
ATOM 6355 C C . PHE A 1 808 ? 15.868 10.728 16.394 1.00 86.81 808 PHE A C 1
ATOM 6357 O O . PHE A 1 808 ? 14.805 10.524 16.974 1.00 86.81 808 PHE A O 1
ATOM 6364 N N . SER A 1 809 ? 16.891 9.871 16.459 1.00 71.75 809 SER A N 1
ATOM 6365 C CA . SER A 1 809 ? 17.025 8.840 17.491 1.00 71.75 809 SER A CA 1
ATOM 6366 C C . SER A 1 809 ? 17.733 9.357 18.747 1.00 71.75 809 SER A C 1
ATOM 6368 O O . SER A 1 809 ? 18.473 10.344 18.702 1.00 71.75 809 SER A O 1
ATOM 6370 N N . PHE A 1 810 ? 17.578 8.631 19.856 1.00 65.44 810 PHE A N 1
ATOM 6371 C CA . PHE A 1 810 ? 18.305 8.883 21.101 1.00 65.44 810 PHE A CA 1
ATOM 6372 C C . PHE A 1 810 ? 18.941 7.600 21.636 1.00 65.44 810 PHE A C 1
ATOM 6374 O O . PHE A 1 810 ? 18.400 6.508 21.448 1.00 65.44 810 PHE A O 1
ATOM 6381 N N . LYS A 1 811 ? 20.070 7.759 22.331 1.00 54.84 811 LYS A N 1
ATOM 6382 C CA . LYS A 1 811 ? 20.777 6.688 23.050 1.00 54.84 811 LYS A CA 1
ATOM 6383 C C . LYS A 1 811 ? 20.110 6.320 24.371 1.00 54.84 811 LYS A C 1
ATOM 6385 O O . LYS A 1 811 ? 19.468 7.215 24.957 1.00 54.84 811 LYS A O 1
#

Radius of gyration: 42.11 Å; chains: 1; bounding box: 117×83×133 Å

Secondary structure (DSSP, 8-state):
--SSS-S---S-----------------------------------------------------------PPPHHHHHHHHHHHHHHHHHHHHHHHHHHHHHTSTTTTGGGTS---THHHHS------------SSPPSSGGGS-TTTSPS-HHHHHHHHHHH--PPEEE-HHHHHHTT--TTTBPBP-HHHH-S-TT-EEEEEHHHHHHHHHHHHHHHHTHHHHEETTEE-TT-S-TT------S-HHHHHHHHHHHHHHHHHHHHT---PEEEEE--TT-SS-EEE---------HHHHHHHHHHHPPPHHHHTT-PPPTT---PPPPTTGGGS--TT---PPPPP------SPPPHHHHHHHHHHH--GGGS-HHHHHHHHHHHHHHHHHHHHTTTSHHHHHHHHHHHHHS--SS--BPPS-GGG---B-HHHHHHHHHHHHTSSS-S-EEGGGTB-THHHHHHHHHHHHHHHT--HHHHHHHHHHHHHHHHHHHHHHHHHHHTTB-HHHHTHHHHHHHHHHHHTT--HHHHHHHHHHHHHT---BTTHHHHT-TTHHHHHHHHHHHHHHHHHHHHTTPPP-TTTTTSTTSHHHHTSTT---GGGGTTTTTTS-TTTTEEP--SSS-GGGHHHHHHHHHHHHHHT--GGGEEEEEEEE-HHHHHHHGGGTT--SHHHHTT-HHHHHHHHHHHSS--GGG--HHHHT-HHHHHHHTTEEEEE-HHHHTTTTT---EEEEEEETTS-EEEEEESS-TTSTTSPPPHHHHHHHHHHHHHHTT---HHHHHHHHHHHHTGGG-S----SS--

Foldseek 3Di:
DVPPVDDDDDDDDDDDDDDDDDDDDDDDDDDDDDDDDDDDDDDDDDDDDDDDDDDDDDDDDDDDDDDDDPDQPPVRVVVVVVVVVVVVVVVVVVVCVVVVCVPQAPSVLVLFAPDAVCSNVDHDDQDDDDQPLALAADPDQVRGFLLQHDDALVSLVVLCVQQVWDKDWDFPVRCVSQVHDQVFFDADDCVVVVPDPRTGTKTFVLSVVSVVLVVVVCVVLCQFQDDPPDGDSRTDPPVRDRPPPDFPSVSSNSSSVSSSVVVVSVSSPHRWMWTWGDDPPDPDTDTDPPGDGDDDPVVVVVVCCVVPPDDPVCVVVDDDDPPHDDDDRDPVVVVGPPPDDDDDDDDDDDDDDDPDQALLLLLLQLLLPDALVLDDVVLLQLLLLQLLQQLLQLLLQCPPPLLVVLLVVCVVPFDFPPFFFDALDCVSVTHTQLLSQLLSSLLSSPRLQFAKALLLLRARQSSAQNSNLLRLCRRVLPALSLSSSLSLSLLLQLSLLSNQLDDQLVVWFHSHLQSNLLSLLSSLLSSVSHDSQLNLQLSQQSNVVRGGTPVCLVVVDSCVSSSRSVSSNRSNVSNVVSSVPRGGDNCQRPDPPHPCNVRSVPPGDSCSSRPCSSNDGSSLQMFGRLASANPLLQQVLVQLLVQCVVVVNALQQFDAKEKEFADVLCVQLVVLPQPQDLRSLSSHNQLQNLLCRHPVGRASVSSDNVSSVPPSSSVSSVRYHYDYDVVRNVCPPVWSKMKMWTQTPVRDIDIGIDGDGCGGSVRRDDPVSSLVNSVSSNVSSPDDPVVLSVVLSVCSSVSNVGSGSHSSHDD

InterPro domains:
  IPR005656 MmgE/PrpD [PTHR16943] (349-800)
  IPR021765 Mycotoxin biosynthesis protein UstYa-like [PF11807] (67-308)
  IPR036148 MmgE/PrpD superfamily [SSF103378] (359-800)
  IPR042183 MmgE/PrpD superfamily, domain 1 [G3DSA:1.10.4100.10] (379-776)
  IPR042188 MmgE/PrpD superfamily, domain 2 [G3DSA:3.30.1330.120] (627-759)
  IPR045336 MmgE/PrpD, N-terminal [PF03972] (361-603)
  IPR045337 MmgE/PrpD, C-terminal [PF19305] (627-799)

Organism: Talaromyces rugulosus (NCBI:txid121627)